Protein AF-0000000074540171 (afdb_homodimer)

Foldseek 3Di:
DDADFLVPDPCVLAPPLLSVLLVLLSCVLLVCFLQNLLVCWVVLPAPVVVLVSCLVSLVLLQQQAPPVQVVNDLSRFPDLLSVLVVLLSQLLRPVQSSLQSLQQLLQCLLVLLFPQPPVSNVVSVCSNRRAGEKEQQADDVQGVNSLQALWEWAADPVGKTFTWDKGFQMWPPVGHQWYFHKYFYAYNVSDDDPDRAQQGIWTFTDGDDPVFKAWDAQPDSTSTRGTIITGHRDIGHPSGTGDGGQSNVQSNVLSLLVSLLSLLSSLLSLLSSLLQVLLQQQQPDDDPNHRLLPDPLLLVLLLLLRLLSVLSVLLSQLLSLLLLVDDLQAPVNSLSSLLSQAVSLVSSLSSLVSSCVSNPPVQCDSSDSNVSSNVPSVVRCCPSDHNLRSLLLNVLQQPQQLPPADDDPDRANPSDDDHSSCSSVVPRPDDSNVHHHHHLVVLLVVDDDQLSVLLVQLVVLLSVCCVVPNDDPVQNVVSQLSSLNSVLVSLSSSLSSSSVSCVNVVPDPLSNLSSSQVSLVVNLVSLVVNLPDPPQDPSSVVSSVSSNDHRDDDPVSSVVSSVVSSVSHVVHDRND/DDFDFLVPDPCVLAPPLLSVLLVLLSCVLLVCFLQNLLVCWVVLPAPVVVLVSCLVSLVLLQQQAPPVQVVNDLSRFPALLSVLVVLLSQLLRPVQSSQQSLQQLLQCLLVLLFPQPPVSNVVSVCSNRRAGEKEFQADDVQGVNSLQALWEWAADPVGKTFTWDKGFQMWPPVGHQWYFHKYFYAYNVSDDDPDRAQQGIWTFTDGDDPVFKAWDAQPDSTSTRGTIITGHRDIGHPSGTGDGGQSNVQSNVLSLLVSLLSLLSSLLSLLSSLLQVLLQQQQPDDDPNHRLLPDPLLLVLLLLLRLLSVLSVLLSQLLSLLLLVDDLQAPVNSLSSLLSQAVSLVSSLSSLVSSCVSNPPVQCDSSDSNVSSNVPSVVRCCPSDHNLRSLLLNVLQQPQQLPPADDDPDRANPSDDDHSSCSSVVPRPDDSNVHHHHHLVVLLVVDDDQLSVLLVQLVVLLSVCCVVPNDDPVQNVVSQLSSLNSVLVSLSSSLSSSSVSCVNVVPDPLSNLSSSQVSLVVNLVSLVVNLPDPPQDPSSVVSSVSSNDHRDDDPVSSVVSSVVSSVSHVVHDRND

Solvent-accessible surface area (backbone atoms only — not comparable to full-atom values): 58447 Å² total; per-residue (Å²): 124,78,79,88,44,82,90,72,62,76,49,78,80,48,57,70,67,59,28,49,52,52,53,52,51,46,49,54,50,47,68,55,7,48,59,52,52,44,49,34,48,76,67,38,44,70,63,61,68,57,47,47,52,35,25,76,64,30,45,61,26,31,49,67,27,53,50,92,62,33,85,80,41,86,75,20,23,33,30,67,62,62,48,46,53,50,36,18,52,33,12,37,76,32,57,50,65,29,46,54,55,51,27,21,52,35,14,42,29,44,50,68,49,30,83,39,62,70,51,46,54,50,48,40,54,39,24,49,69,36,50,46,22,7,41,36,65,34,26,80,76,34,45,88,36,61,76,64,57,72,24,27,33,24,52,41,95,86,71,34,29,33,31,38,35,56,39,27,76,21,37,35,65,88,67,28,58,37,27,38,28,54,30,28,55,27,42,74,87,58,49,68,75,89,68,77,53,57,69,31,25,27,25,31,60,42,60,82,37,78,87,25,34,44,79,73,46,62,46,44,83,49,39,48,49,29,19,33,34,40,38,44,73,30,80,37,47,74,81,33,42,34,34,54,16,56,57,21,54,22,33,53,56,43,22,47,56,62,41,37,36,48,42,18,31,27,27,51,14,31,45,48,45,38,48,32,54,39,41,38,50,36,69,71,34,50,46,90,92,33,47,46,60,70,38,57,40,44,42,50,35,51,46,51,27,49,29,51,53,49,47,38,50,34,26,46,55,38,38,46,30,40,54,63,66,36,42,92,88,39,58,54,29,61,54,41,30,40,38,23,25,35,53,30,11,46,49,30,40,50,32,48,53,37,46,39,68,68,46,42,66,63,40,56,27,49,87,41,68,40,34,57,42,65,62,52,43,66,47,45,29,45,47,91,52,36,46,68,58,35,44,57,55,46,51,43,32,46,64,23,50,75,74,43,54,41,92,64,82,84,80,63,88,58,71,66,93,52,65,46,63,43,74,46,60,66,60,76,73,69,67,58,58,67,41,54,29,53,57,58,61,62,62,56,67,72,55,91,45,72,23,54,52,54,41,49,51,32,50,51,42,49,52,48,32,56,69,76,47,48,79,47,75,69,44,68,68,27,50,54,56,42,50,41,56,35,51,50,53,47,50,54,54,47,51,47,35,30,54,55,27,32,67,74,49,65,57,56,68,61,58,54,40,49,36,32,31,54,48,29,47,51,46,16,49,38,19,54,52,43,43,40,37,71,82,51,46,72,68,44,32,52,41,22,58,70,29,50,57,55,45,70,68,51,70,68,52,50,51,53,48,42,54,56,59,59,62,43,46,75,66,55,74,78,38,98,125,78,79,89,44,81,90,72,62,75,49,79,79,47,57,70,69,58,27,49,52,51,53,52,50,47,48,53,51,46,69,56,7,49,60,52,52,44,48,35,47,76,67,38,44,70,65,61,68,57,46,48,52,35,23,76,64,29,44,62,25,31,49,66,28,52,49,93,63,34,86,80,40,86,76,20,24,33,30,66,66,63,48,48,52,51,36,19,53,36,13,37,76,32,59,50,65,30,45,53,54,52,29,21,53,35,13,43,28,45,51,68,47,30,83,39,62,69,50,47,53,51,47,40,53,39,23,49,69,36,51,46,21,8,43,36,65,32,26,79,75,34,46,87,36,63,76,64,56,73,23,28,32,24,52,41,95,84,70,33,27,32,31,36,34,54,40,28,77,20,37,36,64,89,68,28,58,37,28,38,29,52,32,27,55,29,41,74,88,58,50,68,75,89,67,79,54,58,70,31,25,27,26,32,60,41,58,82,36,79,85,27,33,46,80,72,45,63,47,43,84,50,41,46,50,30,19,32,36,40,38,42,74,30,80,38,47,74,80,33,42,36,33,54,17,56,56,22,53,22,33,53,55,42,22,48,56,62,41,34,36,49,41,20,32,28,28,51,14,32,44,48,44,37,48,33,54,39,41,39,49,35,68,71,34,51,48,89,91,34,48,46,61,69,38,60,40,44,42,49,35,51,47,52,28,50,28,50,51,50,49,39,51,34,26,45,55,39,38,49,29,38,54,63,66,37,43,92,90,40,56,55,28,62,54,43,30,40,38,24,25,35,53,30,11,47,50,30,40,50,31,48,52,36,45,40,70,67,47,40,67,63,40,57,28,47,87,42,70,40,33,56,41,64,62,52,44,66,47,43,31,46,47,89,53,37,46,68,56,36,43,57,55,48,50,43,32,46,64,25,48,74,72,44,53,41,93,65,82,84,79,64,87,58,70,67,94,51,65,47,62,44,72,46,60,65,60,76,74,69,66,58,59,70,41,54,31,57,57,58,62,62,61,59,67,71,53,92,46,72,25,54,53,55,40,50,50,33,50,52,42,50,54,47,31,56,70,77,46,48,80,48,76,70,44,69,69,26,49,54,56,41,49,42,56,34,51,50,52,48,50,54,54,48,52,47,36,30,52,54,28,32,67,75,51,66,57,55,68,61,57,52,40,49,35,31,30,54,48,30,48,50,44,17,50,39,19,54,52,42,43,42,36,71,83,50,46,73,69,45,32,53,40,22,59,69,30,50,56,55,47,70,68,51,71,69,52,50,52,53,50,44,53,55,58,59,62,44,47,75,67,54,75,77,39,98

Nearest PDB structures (foldseek):
  2jif-assembly1_B  TM=9.139E-01  e=2.777E-15  Homo sapiens
  2d29-assembly1_A  TM=8.744E-01  e=2.440E-15  Thermus thermophilus HB8
  3mpi-assembly2_C  TM=8.646E-01  e=2.996E-14  Desulfococcus multivorans
  8phe-assembly1_B  TM=6.844E-01  e=4.769E-17  Homo sapiens
  8phf-assembly1_A  TM=6.414E-01  e=6.667E-16  Homo sapiens

Radius of gyration: 30.41 Å; Cα contacts (8 Å, |Δi|>4): 2100; chains: 2; bounding box: 62×99×70 Å

Organism: Archaeoglobus fulgidus (strain ATCC 49558 / DSM 4304 / JCM 9628 / NBRC 100126 / VC-16) (NCBI:txid224325)

Sequence (1152 aa):
MDLLNPKKYNGDHLDEKSREIMLKTIEFFENMGKAKLKEKASKREWYADFLEFIKENKIFYTLMTPPEYADGDPNVRWDTWRICDFSELLAFYSLDYWYTWQVTVLGLGPIWMSKNEKIKKEVAELLKNGAVFAFGLSEREHGADIYATETKLVPQPDGTYKAYGRKYYIGNSNVAAIISTFARIADPDGSLPDKPDKSRFAFFALRRDEKYYELIKNIVDAQMFVGDFLIHDYPVTEDDILEKGEEAWDAALNTVNVGKFNLGWASIGICTHAFYEAINHASKRRLYGMYVTDFPHIKRLFVDAYARLMAMKLFARRACDYMRVASREDRRYLLYSAMVKSKVTREGEEVINLLWDVIAAKGFEKDTYFEMAARHIRALPKLEGTVHVNMALILKFLPKYLFEPAEFPEVPKMDVPKHDEFLFNQGPSGGLSQVRFHDYQKVYDSFDFPNINVFKEQIATFKEMCMAAPPSPEQMRDFDFMVTWGEMFALLVYGHLILEAAKIYDVDKDLLEEIFDFMIRDFSKFAVELMAKPSATDKQIEYAKKMIKRPVPDKERFERVVKKVYSYADAYEMNPMDLLNPKKYNGDHLDEKSREIMLKTIEFFENMGKAKLKEKASKREWYADFLEFIKENKIFYTLMTPPEYADGDPNVRWDTWRICDFSELLAFYSLDYWYTWQVTVLGLGPIWMSKNEKIKKEVAELLKNGAVFAFGLSEREHGADIYATETKLVPQPDGTYKAYGRKYYIGNSNVAAIISTFARIADPDGSLPDKPDKSRFAFFALRRDEKYYELIKNIVDAQMFVGDFLIHDYPVTEDDILEKGEEAWDAALNTVNVGKFNLGWASIGICTHAFYEAINHASKRRLYGMYVTDFPHIKRLFVDAYARLMAMKLFARRACDYMRVASREDRRYLLYSAMVKSKVTREGEEVINLLWDVIAAKGFEKDTYFEMAARHIRALPKLEGTVHVNMALILKFLPKYLFEPAEFPEVPKMDVPKHDEFLFNQGPSGGLSQVRFHDYQKVYDSFDFPNINVFKEQIATFKEMCMAAPPSPEQMRDFDFMVTWGEMFALLVYGHLILEAAKIYDVDKDLLEEIFDFMIRDFSKFAVELMAKPSATDKQIEYAKKMIKRPVPDKERFERVVKKVYSYADAYEMNP

pLDDT: mean 96.65, std 3.52, range [70.0, 98.94]

InterPro domains:
  IPR009075 Acyl-CoA dehydrogenase/oxidase, C-terminal [PF00441] (249-396)
  IPR009100 Acyl-CoA dehydrogenase/oxidase, N-terminal and middle domain superfamily [SSF56645] (14-214)
  IPR036250 Acyl-CoA dehydrogenase-like, C-terminal [SSF47203] (248-403)
  IPR037069 Acyl-CoA dehydrogenase/oxidase, N-terminal domain superfamily [G3DSA:1.10.540.10] (14-132)
  IPR046373 Acyl-CoA oxidase/dehydrogenase, middle domain superfamily [G3DSA:2.40.110.10] (133-245)

Secondary structure (DSSP, 8-state):
-----GGG---TTS-HHHHHHHHHHHHHHHHH-HHHHHHHHHTT---HHHHHHHHHHTHHHHHHS-GGGSTT-TT-S--HHHHHHHHHHHHHH-HHHHHHHHHHHHHHHHHHHSS-HHHHHHHHHHHHTT--EEEE---TTTTT-GGG---EEEEPTTS-EEEEEEEEEEETTTT-SEEEEEEEEPPTTS---SS--GGGEEEEEE---TTTEEEEEE-BSSSS-EEEEEEEEEEE-GGGEEEETHHHHHHHHHHHHHHTHHHHHHHHHHHHHHHHHHHHHHHH-EETTEEGGGSHHHHHHHHHHHHHHHHHHHHHHHHHHHHHT--SS--THHHHHHHIIIIIHHHHHHHHHHHHHHHGGGGGBTTSHHHHHHHHTTTGGGSSS-HHHHHHHHHTTHHHHHH------------S----GGGG----S--GGG-----HHHHHHT---HHHHHHHHHHHHHHHHHHHSPPPHHHHH-HHHHHHHHHHHHHHHHHHHHHHHHHHHT--HHHHHHHHHHHHHHHHHHHHHHHHSTT--HHHHHHHHHH-------HHHHHHHHHHHHTTTTT-----/-----GGG---TTS-HHHHHHHHHHHHHHHHH-HHHHHHHHHTT---HHHHHHHHHHTHHHHHHS-GGGSTT-TT-S--HHHHHHHHHHHHHH-HHHHHHHHHHHHHHHHHHHSS-HHHHHHHHHHHHTT--EEEE---TTTTT-GGG---EEEE-TTS-EEEEEEEEEEETTTT-SEEEEEEEEPPTTS---SS--GGGEEEEEE---TTTEEEEEE-BSSSS-EEEEEEEEEEE-GGGEEEETHHHHHHHHHHHHHHTHHHHHHHHHHHHHHHHHHHHHHHH-EETTEEGGGSHHHHHHHHHHHHHHHHHHHHHHHHHHHHHT--SS--THHHHHHHIIIIIHHHHHHHHHHHHHHHGGGGGBTTSHHHHHHHHTTTGGGSSS-HHHHHHHHHTTHHHHHH------------S----GGGG----S--GGG-----HHHHHHT---HHHHHHHHHHHHHHHHHHHSPPPHHHHH-HHHHHHHHHHHHHHHHHHHHHHHHHHHT--HHHHHHHHHHHHHHHHHHHHHHHHSTT--HHHHHHHHHH-------HHHHHHHHHHHHTTTTT-----

Structure (mmCIF, N/CA/C/O backbone):
data_AF-0000000074540171-model_v1
#
loop_
_entity.id
_entity.type
_entity.pdbx_description
1 polymer 'Acyl-coA dehydrogenase (Acd-3)'
#
loop_
_atom_site.group_PDB
_atom_site.id
_atom_site.type_symbol
_atom_site.label_atom_id
_atom_site.label_alt_id
_atom_site.label_comp_id
_atom_site.label_asym_id
_atom_site.label_entity_id
_atom_site.label_seq_id
_atom_site.pdbx_PDB_ins_code
_atom_site.Cartn_x
_atom_site.Cartn_y
_atom_site.Cartn_z
_atom_site.occupancy
_atom_site.B_iso_or_equiv
_atom_site.auth_seq_id
_atom_site.auth_comp_id
_atom_site.auth_asym_id
_atom_site.auth_atom_id
_atom_site.pdbx_PDB_model_num
ATOM 1 N N . MET A 1 1 ? 10.43 -5.27 -27.562 1 88.62 1 MET A N 1
ATOM 2 C CA . MET A 1 1 ? 9.469 -5.383 -26.469 1 88.62 1 MET A CA 1
ATOM 3 C C . MET A 1 1 ? 9.094 -4.008 -25.938 1 88.62 1 MET A C 1
ATOM 5 O O . MET A 1 1 ? 9.969 -3.17 -25.703 1 88.62 1 MET A O 1
ATOM 9 N N . ASP A 1 2 ? 7.754 -3.752 -25.875 1 92.81 2 ASP A N 1
ATOM 10 C CA . ASP A 1 2 ? 7.242 -2.469 -25.406 1 92.81 2 ASP A CA 1
ATOM 11 C C . ASP A 1 2 ? 6.004 -2.662 -24.531 1 92.81 2 ASP A C 1
ATOM 13 O O . ASP A 1 2 ? 5.562 -3.791 -24.312 1 92.81 2 ASP A O 1
ATOM 17 N N . LEU A 1 3 ? 5.559 -1.58 -23.938 1 97.31 3 LEU A N 1
ATOM 18 C CA . LEU A 1 3 ? 4.352 -1.622 -23.125 1 97.31 3 LEU A CA 1
ATOM 19 C C . LEU A 1 3 ? 3.119 -1.876 -23.984 1 97.31 3 LEU A C 1
ATOM 21 O O . LEU A 1 3 ? 3.023 -1.364 -25.109 1 97.31 3 LEU A O 1
ATOM 25 N N . LEU A 1 4 ? 2.238 -2.672 -23.453 1 98.38 4 LEU A N 1
ATOM 26 C CA . LEU A 1 4 ? 0.972 -2.926 -24.125 1 98.38 4 LEU A CA 1
ATOM 27 C C . LEU A 1 4 ? 0.222 -1.624 -24.375 1 98.38 4 LEU A C 1
ATOM 29 O O . LEU A 1 4 ? 0.062 -0.804 -23.469 1 98.38 4 LEU A O 1
ATOM 33 N N . ASN A 1 5 ? -0.115 -1.377 -25.641 1 98.44 5 ASN A N 1
ATOM 34 C CA . ASN A 1 5 ? -0.955 -0.258 -26.047 1 98.44 5 ASN A CA 1
ATOM 35 C C . ASN A 1 5 ? -2.115 -0.721 -26.922 1 98.44 5 ASN A C 1
ATOM 37 O O . ASN A 1 5 ? -1.957 -0.885 -28.141 1 98.44 5 ASN A O 1
ATOM 41 N N . PRO A 1 6 ? -3.248 -0.864 -26.312 1 98.19 6 PRO A N 1
ATOM 42 C CA . PRO A 1 6 ? -4.402 -1.386 -27.047 1 98.19 6 PRO A CA 1
ATOM 43 C C . PRO A 1 6 ? -4.754 -0.54 -28.266 1 98.19 6 PRO A C 1
ATOM 45 O O . PRO A 1 6 ? -5.281 -1.061 -29.266 1 98.19 6 PRO A O 1
ATOM 48 N N . LYS A 1 7 ? -4.43 0.733 -28.281 1 97.69 7 LYS A N 1
ATOM 49 C CA . LYS A 1 7 ? -4.746 1.615 -29.406 1 97.69 7 LYS A CA 1
ATOM 50 C C . LYS A 1 7 ? -3.816 1.362 -30.594 1 97.69 7 LYS A C 1
ATOM 52 O O . LYS A 1 7 ? -4.117 1.757 -31.719 1 97.69 7 LYS A O 1
ATOM 57 N N . LYS A 1 8 ? -2.732 0.759 -30.344 1 96.94 8 LYS A N 1
ATOM 58 C CA . LYS A 1 8 ? -1.751 0.477 -31.391 1 96.94 8 LYS A CA 1
ATOM 59 C C . LYS A 1 8 ? -1.472 -1.021 -31.484 1 96.94 8 LYS A C 1
ATOM 61 O O . LYS A 1 8 ? -0.433 -1.429 -32 1 96.94 8 LYS A O 1
ATOM 66 N N . TYR A 1 9 ? -2.381 -1.762 -30.969 1 96.88 9 TYR A N 1
ATOM 67 C CA . TYR A 1 9 ? -2.135 -3.197 -30.906 1 96.88 9 TYR A CA 1
ATOM 68 C C . TYR A 1 9 ? -2.191 -3.83 -32.281 1 96.88 9 TYR A C 1
ATOM 70 O O . TYR A 1 9 ? -3.186 -3.682 -33 1 96.88 9 TYR A O 1
ATOM 78 N N . ASN A 1 10 ? -1.16 -4.5 -32.719 1 93.56 10 ASN A N 1
ATOM 79 C CA . ASN A 1 10 ? -1.172 -5.191 -34.031 1 93.56 10 ASN A CA 1
ATOM 80 C C . ASN A 1 10 ? -1.17 -6.707 -33.844 1 93.56 10 ASN A C 1
ATOM 82 O O . ASN A 1 10 ? -1.623 -7.441 -34.719 1 93.56 10 ASN A O 1
ATOM 86 N N . GLY A 1 11 ? -0.627 -7.195 -32.688 1 93.25 11 GLY A N 1
ATOM 87 C CA . GLY A 1 11 ? -0.662 -8.609 -32.344 1 93.25 11 GLY A CA 1
ATOM 88 C C . GLY A 1 11 ? 0.119 -9.469 -33.344 1 93.25 11 GLY A C 1
ATOM 89 O O . GLY A 1 11 ? -0.174 -10.656 -33.5 1 93.25 11 GLY A O 1
ATOM 90 N N . ASP A 1 12 ? 1.163 -8.953 -34 1 92.81 12 ASP A N 1
ATOM 91 C CA . ASP A 1 12 ? 1.888 -9.617 -35.062 1 92.81 12 ASP A CA 1
ATOM 92 C C . ASP A 1 12 ? 2.707 -10.797 -34.531 1 92.81 12 ASP A C 1
ATOM 94 O O . ASP A 1 12 ? 3.055 -11.711 -35.281 1 92.81 12 ASP A O 1
ATOM 98 N N . HIS A 1 13 ? 2.996 -10.797 -33.281 1 93.31 13 HIS A N 1
ATOM 99 C CA . HIS A 1 13 ? 3.803 -11.859 -32.688 1 93.31 13 HIS A CA 1
ATOM 100 C C . HIS A 1 13 ? 2.953 -13.086 -32.375 1 93.31 13 HIS A C 1
ATOM 102 O O . HIS A 1 13 ? 3.482 -14.125 -31.969 1 93.31 13 HIS A O 1
ATOM 108 N N . LEU A 1 14 ? 1.632 -12.992 -32.562 1 96.88 14 LEU A N 1
ATOM 109 C CA . LEU A 1 14 ? 0.703 -14.078 -32.281 1 96.88 14 LEU A CA 1
ATOM 110 C C . LEU A 1 14 ? 0.176 -14.688 -33.594 1 96.88 14 LEU A C 1
ATOM 112 O O . LEU A 1 14 ? 0.223 -14.055 -34.625 1 96.88 14 LEU A O 1
ATOM 116 N N . ASP A 1 15 ? -0.297 -15.961 -33.531 1 96.56 15 ASP A N 1
ATOM 117 C CA . ASP A 1 15 ? -1.021 -16.547 -34.656 1 96.56 15 ASP A CA 1
ATOM 118 C C . ASP A 1 15 ? -2.34 -15.812 -34.906 1 96.56 15 ASP A C 1
ATOM 120 O O . ASP A 1 15 ? -2.793 -15.039 -34.062 1 96.56 15 ASP A O 1
ATOM 124 N N . GLU A 1 16 ? -2.936 -16.031 -36.031 1 96.88 16 GLU A N 1
ATOM 125 C CA . GLU A 1 16 ? -4.082 -15.266 -36.469 1 96.88 16 GLU A CA 1
ATOM 126 C C . GLU A 1 16 ? -5.242 -15.344 -35.5 1 96.88 16 GLU A C 1
ATOM 128 O O . GLU A 1 16 ? -5.855 -14.328 -35.156 1 96.88 16 GLU A O 1
ATOM 133 N N . LYS A 1 17 ? -5.57 -16.516 -35.031 1 97.62 17 LYS A N 1
ATOM 134 C CA . LYS A 1 17 ? -6.703 -16.688 -34.125 1 97.62 17 LYS A CA 1
ATOM 135 C C . LYS A 1 17 ? -6.453 -15.977 -32.781 1 97.62 17 LYS A C 1
ATOM 137 O O . LYS A 1 17 ? -7.359 -15.359 -32.219 1 97.62 17 LYS A O 1
ATOM 142 N N . SER A 1 18 ? -5.254 -16.141 -32.281 1 98.06 18 SER A N 1
ATOM 143 C CA . SER A 1 18 ? -4.891 -15.445 -31.031 1 98.06 18 SER A CA 1
ATOM 144 C C . SER A 1 18 ? -4.984 -13.93 -31.203 1 98.06 18 SER A C 1
ATOM 146 O O . SER A 1 18 ? -5.492 -13.234 -30.312 1 98.06 18 SER A O 1
ATOM 148 N N . ARG A 1 19 ? -4.465 -13.445 -32.312 1 97.94 19 ARG A N 1
ATOM 149 C CA . ARG A 1 19 ? -4.555 -12.023 -32.625 1 97.94 19 ARG A CA 1
ATOM 150 C C . ARG A 1 19 ? -6.008 -11.555 -32.625 1 97.94 19 ARG A C 1
ATOM 152 O O . ARG A 1 19 ? -6.34 -10.5 -32.094 1 97.94 19 ARG A O 1
ATOM 159 N N . GLU A 1 20 ? -6.832 -12.289 -33.281 1 98.31 20 GLU A N 1
ATOM 160 C CA . GLU A 1 20 ? -8.258 -11.977 -33.375 1 98.31 20 GLU A CA 1
ATOM 161 C C . GLU A 1 20 ? -8.875 -11.898 -31.969 1 98.31 20 GLU A C 1
ATOM 163 O O . GLU A 1 20 ? -9.641 -10.969 -31.688 1 98.31 20 GLU A O 1
ATOM 168 N N . ILE A 1 21 ? -8.57 -12.836 -31.125 1 98.62 21 ILE A N 1
ATOM 169 C CA . ILE A 1 21 ? -9.086 -12.883 -29.75 1 98.62 21 ILE A CA 1
ATOM 170 C C . ILE A 1 21 ? -8.672 -11.617 -29 1 98.62 21 ILE A C 1
ATOM 172 O O . ILE A 1 21 ? -9.5 -10.992 -28.344 1 98.62 21 ILE A O 1
ATOM 176 N N . MET A 1 22 ? -7.383 -11.258 -29.125 1 98.75 22 MET A N 1
ATOM 177 C CA . MET A 1 22 ? -6.895 -10.055 -28.453 1 98.75 22 MET A CA 1
ATOM 178 C C . MET A 1 22 ? -7.633 -8.82 -28.953 1 98.75 22 MET A C 1
ATOM 180 O O . MET A 1 22 ? -8.07 -7.988 -28.156 1 98.75 22 MET A O 1
ATOM 184 N N . LEU A 1 23 ? -7.762 -8.688 -30.281 1 98.62 23 LEU A N 1
ATOM 185 C CA . LEU A 1 23 ? -8.398 -7.52 -30.875 1 98.62 23 LEU A CA 1
ATOM 186 C C . LEU A 1 23 ? -9.867 -7.434 -30.484 1 98.62 23 LEU A C 1
ATOM 188 O O . LEU A 1 23 ? -10.367 -6.348 -30.172 1 98.62 23 LEU A O 1
ATOM 192 N N . LYS A 1 24 ? -10.578 -8.555 -30.484 1 98.62 24 LYS A N 1
ATOM 193 C CA . LYS A 1 24 ? -11.977 -8.578 -30.047 1 98.62 24 LYS A CA 1
ATOM 194 C C . LYS A 1 24 ? -12.109 -8.188 -28.578 1 98.62 24 LYS A C 1
ATOM 196 O O . LYS A 1 24 ? -13.062 -7.5 -28.203 1 98.62 24 LYS A O 1
ATOM 201 N N . THR A 1 25 ? -11.188 -8.633 -27.766 1 98.81 25 THR A N 1
ATOM 202 C CA . THR A 1 25 ? -11.195 -8.305 -26.344 1 98.81 25 THR A CA 1
ATOM 203 C C . THR A 1 25 ? -10.938 -6.816 -26.141 1 98.81 25 THR A C 1
ATOM 205 O O . THR A 1 25 ? -11.602 -6.172 -25.328 1 98.81 25 THR A O 1
ATOM 208 N N . ILE A 1 26 ? -9.953 -6.281 -26.859 1 98.88 26 ILE A N 1
ATOM 209 C CA . ILE A 1 26 ? -9.688 -4.848 -26.828 1 98.88 26 ILE A CA 1
ATOM 210 C C . ILE A 1 26 ? -10.953 -4.078 -27.203 1 98.88 26 ILE A C 1
ATOM 212 O O . ILE A 1 26 ? -11.352 -3.141 -26.516 1 98.88 26 ILE A O 1
ATOM 216 N N . GLU A 1 27 ? -11.586 -4.484 -28.297 1 98.69 27 GLU A N 1
ATOM 217 C CA . GLU A 1 27 ? -12.805 -3.826 -28.766 1 98.69 27 GLU A CA 1
ATOM 218 C C . GLU A 1 27 ? -13.906 -3.875 -27.719 1 98.69 27 GLU A C 1
ATOM 220 O O . GLU A 1 27 ? -14.609 -2.885 -27.5 1 98.69 27 GLU A O 1
ATOM 225 N N . PHE A 1 28 ? -14.07 -5.004 -27.078 1 98.69 28 PHE A N 1
ATOM 226 C CA . PHE A 1 28 ? -15.078 -5.172 -26.031 1 98.69 28 PHE A CA 1
ATOM 227 C C . PHE A 1 28 ? -14.906 -4.133 -24.938 1 98.69 28 PHE A C 1
ATOM 229 O O . PHE A 1 28 ? -15.859 -3.428 -24.578 1 98.69 28 PHE A O 1
ATOM 236 N N . PHE A 1 29 ? -13.695 -3.959 -24.453 1 98.81 29 PHE A N 1
ATOM 237 C CA . PHE A 1 29 ? -13.453 -3.068 -23.328 1 98.81 29 PHE A CA 1
ATOM 238 C C . PHE A 1 29 ? -13.438 -1.613 -23.781 1 98.81 29 PHE A C 1
ATOM 240 O O . PHE A 1 29 ? -13.938 -0.734 -23.078 1 98.81 29 PHE A O 1
ATOM 247 N N . GLU A 1 30 ? -12.797 -1.354 -24.922 1 98.81 30 GLU A N 1
ATOM 248 C CA . GLU A 1 30 ? -12.766 0.018 -25.422 1 98.81 30 GLU A CA 1
ATOM 249 C C . GLU A 1 30 ? -14.172 0.515 -25.75 1 98.81 30 GLU A C 1
ATOM 251 O O . GLU A 1 30 ? -14.469 1.701 -25.594 1 98.81 30 GLU A O 1
ATOM 256 N N . ASN A 1 31 ? -15.055 -0.403 -26.219 1 98.56 31 ASN A N 1
ATOM 257 C CA . ASN A 1 31 ? -16.453 -0.035 -26.453 1 98.56 31 ASN A CA 1
ATOM 258 C C . ASN A 1 31 ? -17.203 0.194 -25.156 1 98.56 31 ASN A C 1
ATOM 260 O O . ASN A 1 31 ? -18.062 1.066 -25.078 1 98.56 31 ASN A O 1
ATOM 264 N N . MET A 1 32 ? -16.922 -0.62 -24.172 1 98.19 32 MET A N 1
ATOM 265 C CA . MET A 1 32 ? -17.516 -0.402 -22.844 1 98.19 32 MET A CA 1
ATOM 266 C C . MET A 1 32 ? -17.141 0.977 -22.312 1 98.19 32 MET A C 1
ATOM 268 O O . MET A 1 32 ? -18 1.704 -21.812 1 98.19 32 MET A O 1
ATOM 272 N N . GLY A 1 33 ? -15.906 1.308 -22.438 1 98.56 33 GLY A N 1
ATOM 273 C CA . GLY A 1 33 ? -15.414 2.594 -21.969 1 98.56 33 GLY A CA 1
ATOM 274 C C . GLY A 1 33 ? -15.047 2.592 -20.5 1 98.56 33 GLY A C 1
ATOM 275 O O . GLY A 1 33 ? -15.547 1.77 -19.734 1 98.56 33 GLY A O 1
ATOM 276 N N . LYS A 1 34 ? -14.25 3.545 -20.141 1 98.5 34 LYS A N 1
ATOM 277 C CA . LYS A 1 34 ? -13.719 3.631 -18.797 1 98.5 34 LYS A CA 1
ATOM 278 C C . LYS A 1 34 ? -14.82 3.959 -17.781 1 98.5 34 LYS A C 1
ATOM 280 O O . LYS A 1 34 ? -14.859 3.396 -16.688 1 98.5 34 LYS A O 1
ATOM 285 N N . ALA A 1 35 ? -15.703 4.902 -18.094 1 98.19 35 ALA A N 1
ATOM 286 C CA . ALA A 1 35 ? -16.766 5.332 -17.188 1 98.19 35 ALA A CA 1
ATOM 287 C C . ALA A 1 35 ? -17.641 4.156 -16.781 1 98.19 35 ALA A C 1
ATOM 289 O O . ALA A 1 35 ? -17.922 3.957 -15.594 1 98.19 35 ALA A O 1
ATOM 290 N N . LYS A 1 36 ? -18.078 3.377 -17.781 1 98.25 36 LYS A N 1
ATOM 291 C CA . LYS A 1 36 ? -18.922 2.225 -17.5 1 98.25 36 LYS A CA 1
ATOM 292 C C . LYS A 1 36 ? -18.172 1.144 -16.75 1 98.25 36 LYS A C 1
ATOM 294 O O . LYS A 1 36 ? -18.719 0.494 -15.859 1 98.25 36 LYS A O 1
ATOM 299 N N . LEU A 1 37 ? -16.938 0.921 -17.156 1 98.31 37 LEU A N 1
ATOM 300 C CA . LEU A 1 37 ? -16.094 -0.04 -16.469 1 98.31 37 LEU A CA 1
ATOM 301 C C . LEU A 1 37 ? -16 0.297 -14.977 1 98.31 37 LEU A C 1
ATOM 303 O O . LEU A 1 37 ? -16.172 -0.579 -14.125 1 98.31 37 LEU A O 1
ATOM 307 N N . LYS A 1 38 ? -15.758 1.572 -14.664 1 97.75 38 LYS A N 1
ATOM 308 C CA . LYS A 1 38 ? -15.625 2.031 -13.281 1 97.75 38 LYS A CA 1
ATOM 309 C C . LYS A 1 38 ? -16.969 1.957 -12.555 1 97.75 38 LYS A C 1
ATOM 311 O O . LYS A 1 38 ? -17.016 1.629 -11.367 1 97.75 38 LYS A O 1
ATOM 316 N N . GLU A 1 39 ? -17.984 2.271 -13.234 1 97.25 39 GLU A N 1
ATOM 317 C CA . GLU A 1 39 ? -19.312 2.189 -12.648 1 97.25 39 GLU A CA 1
ATOM 318 C C . GLU A 1 39 ? -19.656 0.761 -12.227 1 97.25 39 GLU A C 1
ATOM 320 O O . GLU A 1 39 ? -20.125 0.531 -11.109 1 97.25 39 GLU A O 1
ATOM 325 N N . LYS A 1 40 ? -19.391 -0.187 -13.125 1 97.5 40 LYS A N 1
ATOM 326 C CA . LYS A 1 40 ? -19.641 -1.593 -12.82 1 97.5 40 LYS A CA 1
ATOM 327 C C . LYS A 1 40 ? -18.828 -2.059 -11.625 1 97.5 40 LYS A C 1
ATOM 329 O O . LYS A 1 40 ? -19.328 -2.775 -10.758 1 97.5 40 LYS A O 1
ATOM 334 N N . ALA A 1 41 ? -17.609 -1.64 -11.602 1 96.31 41 ALA A N 1
ATOM 335 C CA . ALA A 1 41 ? -16.734 -2.006 -10.484 1 96.31 41 ALA A CA 1
ATOM 336 C C . ALA A 1 41 ? -17.25 -1.423 -9.172 1 96.31 41 ALA A C 1
ATOM 338 O O . ALA A 1 41 ? -17.297 -2.117 -8.148 1 96.31 41 ALA A O 1
ATOM 339 N N . SER A 1 42 ? -17.609 -0.12 -9.172 1 95.19 42 SER A N 1
ATOM 340 C CA . SER A 1 42 ? -18.062 0.576 -7.977 1 95.19 42 SER A CA 1
ATOM 341 C C . SER A 1 42 ? -19.344 -0.039 -7.438 1 95.19 42 SER A C 1
ATOM 343 O O . SER A 1 42 ? -19.547 -0.113 -6.223 1 95.19 42 SER A O 1
ATOM 345 N N . LYS A 1 43 ? -20.188 -0.553 -8.312 1 95.94 43 LYS A N 1
ATOM 346 C CA . LYS A 1 43 ? -21.469 -1.139 -7.93 1 95.94 43 LYS A CA 1
ATOM 347 C C . LYS A 1 43 ? -21.344 -2.637 -7.676 1 95.94 43 LYS A C 1
ATOM 349 O O . LYS A 1 43 ? -22.312 -3.297 -7.297 1 95.94 43 LYS A O 1
ATOM 354 N N . ARG A 1 44 ? -20.156 -3.174 -7.848 1 96.56 44 ARG A N 1
ATOM 355 C CA . ARG A 1 44 ? -19.922 -4.609 -7.754 1 96.56 44 ARG A CA 1
ATOM 356 C C . ARG A 1 44 ? -20.891 -5.383 -8.648 1 96.56 44 ARG A C 1
ATOM 358 O O . ARG A 1 44 ? -21.438 -6.41 -8.242 1 96.56 44 ARG A O 1
ATOM 365 N N . GLU A 1 45 ? -21.078 -4.859 -9.859 1 97 45 GLU A N 1
ATOM 366 C CA . GLU A 1 45 ? -21.969 -5.523 -10.797 1 97 45 GLU A CA 1
ATOM 367 C C . GLU A 1 45 ? -21.297 -6.746 -11.422 1 97 45 GLU A C 1
ATOM 369 O O . GLU A 1 45 ? -20.203 -6.648 -11.977 1 97 45 GLU A O 1
ATOM 374 N N . TRP A 1 46 ? -21.984 -7.883 -11.312 1 96 46 TRP A N 1
ATOM 375 C CA . TRP A 1 46 ? -21.484 -9.102 -11.93 1 96 46 TRP A CA 1
ATOM 376 C C . TRP A 1 46 ? -21.312 -8.914 -13.438 1 96 46 TRP A C 1
ATOM 378 O O . TRP A 1 46 ? -22.125 -8.266 -14.086 1 96 46 TRP A O 1
ATOM 388 N N . TYR A 1 47 ? -20.312 -9.375 -14.016 1 95.5 47 TYR A N 1
ATOM 389 C CA . TYR A 1 47 ? -19.953 -9.125 -15.406 1 95.5 47 TYR A CA 1
ATOM 390 C C . TYR A 1 47 ? -20.453 -10.258 -16.297 1 95.5 47 TYR A C 1
ATOM 392 O O . TYR A 1 47 ? -19.672 -10.867 -17.031 1 95.5 47 TYR A O 1
ATOM 400 N N . ALA A 1 48 ? -21.766 -10.414 -16.422 1 96.69 48 ALA A N 1
ATOM 401 C CA . ALA A 1 48 ? -22.453 -11.414 -17.25 1 96.69 48 ALA A CA 1
ATOM 402 C C . ALA A 1 48 ? -22.219 -11.141 -18.734 1 96.69 48 ALA A C 1
ATOM 404 O O . ALA A 1 48 ? -22.125 -12.07 -19.547 1 96.69 48 ALA A O 1
ATOM 405 N N . ASP A 1 49 ? -22.203 -9.859 -19.094 1 97.38 49 ASP A N 1
ATOM 406 C CA . ASP A 1 49 ? -21.984 -9.477 -20.484 1 97.38 49 ASP A CA 1
ATOM 407 C C . ASP A 1 49 ? -20.625 -9.938 -20.969 1 97.38 49 ASP A C 1
ATOM 409 O O . ASP A 1 49 ? -20.469 -10.336 -22.125 1 97.38 49 ASP A O 1
ATOM 413 N N . PHE A 1 50 ? -19.609 -9.906 -20.188 1 98.25 50 PHE A N 1
ATOM 414 C CA . PHE A 1 50 ? -18.281 -10.383 -20.531 1 98.25 50 PHE A CA 1
ATOM 415 C C . PHE A 1 50 ? -18.297 -11.891 -20.766 1 98.25 50 PHE A C 1
ATOM 417 O O . PHE A 1 50 ? -17.703 -12.383 -21.734 1 98.25 50 PHE A O 1
ATOM 424 N N . LEU A 1 51 ? -18.969 -12.648 -19.875 1 98.19 51 LEU A N 1
ATOM 425 C CA . LEU A 1 51 ? -19.031 -14.094 -20.031 1 98.19 51 LEU A CA 1
ATOM 426 C C . LEU A 1 51 ? -19.797 -14.477 -21.281 1 98.19 51 LEU A C 1
ATOM 428 O O . LEU A 1 51 ? -19.484 -15.484 -21.938 1 98.19 51 LEU A O 1
ATOM 432 N N . GLU A 1 52 ? -20.812 -13.672 -21.625 1 98.38 52 GLU A N 1
ATOM 433 C CA . GLU A 1 52 ? -21.5 -13.883 -22.891 1 98.38 52 GLU A CA 1
ATOM 434 C C . GLU A 1 52 ? -20.562 -13.625 -24.062 1 98.38 52 GLU A C 1
ATOM 436 O O . GLU A 1 52 ? -20.547 -14.391 -25.031 1 98.38 52 GLU A O 1
ATOM 441 N N . PHE A 1 53 ? -19.812 -12.555 -24.031 1 98.5 53 PHE A N 1
ATOM 442 C CA . PHE A 1 53 ? -18.812 -12.234 -25.031 1 98.5 53 PHE A CA 1
ATOM 443 C C . PHE A 1 53 ? -17.812 -13.375 -25.188 1 98.5 53 PHE A C 1
ATOM 445 O O . PHE A 1 53 ? -17.469 -13.766 -26.297 1 98.5 53 PHE A O 1
ATOM 452 N N . ILE A 1 54 ? -17.344 -13.977 -24.047 1 98.56 54 ILE A N 1
ATOM 453 C CA . ILE A 1 54 ? -16.406 -15.094 -24.031 1 98.56 54 ILE A CA 1
ATOM 454 C C . ILE A 1 54 ? -17.047 -16.312 -24.703 1 98.56 54 ILE A C 1
ATOM 456 O O . ILE A 1 54 ? -16.406 -16.984 -25.516 1 98.56 54 ILE A O 1
ATOM 460 N N . LYS A 1 55 ? -18.281 -16.578 -24.391 1 98.38 55 LYS A N 1
ATOM 461 C CA . LYS A 1 55 ? -19.031 -17.688 -24.969 1 98.38 55 LYS A CA 1
ATOM 462 C C . LYS A 1 55 ? -19.203 -17.516 -26.484 1 98.38 55 LYS A C 1
ATOM 464 O O . LYS A 1 55 ? -18.859 -18.406 -27.266 1 98.38 55 LYS A O 1
ATOM 469 N N . GLU A 1 56 ? -19.625 -16.328 -26.844 1 98.5 56 GLU A N 1
ATOM 470 C CA . GLU A 1 56 ? -19.922 -16.047 -28.25 1 98.5 56 GLU A CA 1
ATOM 471 C C . GLU A 1 56 ? -18.688 -16.188 -29.125 1 98.5 56 GLU A C 1
ATOM 473 O O . GLU A 1 56 ? -18.766 -16.625 -30.266 1 98.5 56 GLU A O 1
ATOM 478 N N . ASN A 1 57 ? -17.594 -15.883 -28.5 1 98.56 57 ASN A N 1
ATOM 479 C CA . ASN A 1 57 ? -16.359 -15.906 -29.297 1 98.56 57 ASN A CA 1
ATOM 480 C C . ASN A 1 57 ? -15.5 -17.125 -28.953 1 98.56 57 ASN A C 1
ATOM 482 O O . ASN A 1 57 ? -14.391 -17.266 -29.484 1 98.56 57 ASN A O 1
ATOM 486 N N . LYS A 1 58 ? -15.945 -18 -28.047 1 98.25 58 LYS A N 1
ATOM 487 C CA . LYS A 1 58 ? -15.312 -19.25 -27.641 1 98.25 58 LYS A CA 1
ATOM 488 C C . LYS A 1 58 ? -13.867 -19.016 -27.203 1 98.25 58 LYS A C 1
ATOM 490 O O . LYS A 1 58 ? -12.961 -19.75 -27.609 1 98.25 58 LYS A O 1
ATOM 495 N N . ILE A 1 59 ? -13.703 -17.953 -26.484 1 98.81 59 ILE A N 1
ATOM 496 C CA . ILE A 1 59 ? -12.344 -17.516 -26.172 1 98.81 59 ILE A CA 1
ATOM 497 C C . ILE A 1 59 ? -11.719 -18.469 -25.156 1 98.81 59 ILE A C 1
ATOM 499 O O . ILE A 1 59 ? -10.617 -18.984 -25.375 1 98.81 59 ILE A O 1
ATOM 503 N N . PHE A 1 60 ? -12.414 -18.781 -24.062 1 98.69 60 PHE A N 1
ATOM 504 C CA . PHE A 1 60 ? -11.844 -19.688 -23.062 1 98.69 60 PHE A CA 1
ATOM 505 C C . PHE A 1 60 ? -11.648 -21.078 -23.641 1 98.69 60 PHE A C 1
ATOM 507 O O . PHE A 1 60 ? -10.625 -21.719 -23.375 1 98.69 60 PHE A O 1
ATOM 514 N N . TYR A 1 61 ? -12.602 -21.531 -24.453 1 98.56 61 TYR A N 1
ATOM 515 C CA . TYR A 1 61 ? -12.477 -22.812 -25.125 1 98.56 61 TYR A CA 1
ATOM 516 C C . TYR A 1 61 ? -11.219 -22.859 -25.969 1 98.56 61 TYR A C 1
ATOM 518 O O . TYR A 1 61 ? -10.43 -23.812 -25.875 1 98.56 61 TYR A O 1
ATOM 526 N N . THR A 1 62 ? -10.984 -21.828 -26.703 1 98.75 62 THR A N 1
ATOM 527 C CA . THR A 1 62 ? -9.867 -21.766 -27.641 1 98.75 62 THR A CA 1
ATOM 528 C C . THR A 1 62 ? -8.531 -21.75 -26.906 1 98.75 62 THR A C 1
ATOM 530 O O . THR A 1 62 ? -7.57 -22.391 -27.344 1 98.75 62 THR A O 1
ATOM 533 N N . LEU A 1 63 ? -8.469 -21.094 -25.781 1 98.69 63 LEU A N 1
ATOM 534 C CA . LEU A 1 63 ? -7.199 -20.844 -25.109 1 98.69 63 LEU A CA 1
ATOM 535 C C . LEU A 1 63 ? -6.906 -21.922 -24.078 1 98.69 63 LEU A C 1
ATOM 537 O O . LEU A 1 63 ? -5.75 -22.141 -23.703 1 98.69 63 LEU A O 1
ATOM 541 N N . MET A 1 64 ? -7.988 -22.688 -23.578 1 98.31 64 MET A N 1
ATOM 542 C CA . MET A 1 64 ? -7.762 -23.469 -22.375 1 98.31 64 MET A CA 1
ATOM 543 C C . MET A 1 64 ? -8.094 -24.938 -22.609 1 98.31 64 MET A C 1
ATOM 545 O O . MET A 1 64 ? -8.109 -25.734 -21.672 1 98.31 64 MET A O 1
ATOM 549 N N . THR A 1 65 ? -8.359 -25.375 -23.844 1 98.62 65 THR A N 1
ATOM 550 C CA . THR A 1 65 ? -8.727 -26.75 -24.141 1 98.62 65 THR A CA 1
ATOM 551 C C . THR A 1 65 ? -7.578 -27.484 -24.812 1 98.62 65 THR A C 1
ATOM 553 O O . THR A 1 65 ? -7.027 -27.016 -25.812 1 98.62 65 THR A O 1
ATOM 556 N N . PRO A 1 66 ? -7.168 -28.656 -24.312 1 98.06 66 PRO A N 1
ATOM 557 C CA . PRO A 1 66 ? -6.188 -29.469 -25.031 1 98.06 66 PRO A CA 1
ATOM 558 C C . PRO A 1 66 ? -6.668 -29.875 -26.422 1 98.06 66 PRO A C 1
ATOM 560 O O . PRO A 1 66 ? -7.859 -30.125 -26.625 1 98.06 66 PRO A O 1
ATOM 563 N N . PRO A 1 67 ? -5.734 -30.062 -27.312 1 97.75 67 PRO A N 1
ATOM 564 C CA . PRO A 1 67 ? -6.109 -30.344 -28.703 1 97.75 67 PRO A CA 1
ATOM 565 C C . PRO A 1 67 ? -6.863 -31.656 -28.844 1 97.75 67 PRO A C 1
ATOM 567 O O . PRO A 1 67 ? -7.688 -31.797 -29.75 1 97.75 67 PRO A O 1
ATOM 570 N N . GLU A 1 68 ? -6.617 -32.562 -27.969 1 96.94 68 GLU A N 1
ATOM 571 C CA . GLU A 1 68 ? -7.273 -33.844 -28 1 96.94 68 GLU A CA 1
ATOM 572 C C . GLU A 1 68 ? -8.789 -33.719 -27.906 1 96.94 68 GLU A C 1
ATOM 574 O O . GLU A 1 68 ? -9.531 -34.594 -28.359 1 96.94 68 GLU A O 1
ATOM 579 N N . TYR A 1 69 ? -9.234 -32.594 -27.422 1 97.81 69 TYR A N 1
ATOM 580 C CA . TYR A 1 69 ? -10.664 -32.406 -27.203 1 97.81 69 TYR A CA 1
ATOM 581 C C . TYR A 1 69 ? -11.188 -31.234 -28.031 1 97.81 69 TYR A C 1
ATOM 583 O O . TYR A 1 69 ? -12.219 -30.641 -27.688 1 97.81 69 TYR A O 1
ATOM 591 N N . ALA A 1 70 ? -10.531 -30.891 -29.078 1 96.56 70 ALA A N 1
ATOM 592 C CA . ALA A 1 70 ? -10.82 -29.688 -29.844 1 96.56 70 ALA A CA 1
ATOM 593 C C . ALA A 1 70 ? -11.555 -30.016 -31.141 1 96.56 70 ALA A C 1
ATOM 595 O O . ALA A 1 70 ? -11.719 -29.156 -32 1 96.56 70 ALA A O 1
ATOM 596 N N . ASP A 1 71 ? -11.977 -31.219 -31.344 1 93.5 71 ASP A N 1
ATOM 597 C CA . ASP A 1 71 ? -12.703 -31.656 -32.531 1 93.5 71 ASP A CA 1
ATOM 598 C C . ASP A 1 71 ? -11.961 -31.281 -33.812 1 93.5 71 ASP A C 1
ATOM 600 O O . ASP A 1 71 ? -12.547 -30.719 -34.719 1 93.5 71 ASP A O 1
ATOM 604 N N . GLY A 1 72 ? -10.695 -31.328 -33.812 1 94.94 72 GLY A N 1
ATOM 605 C CA . GLY A 1 72 ? -9.867 -31.156 -34.969 1 94.94 72 GLY A CA 1
ATOM 606 C C . GLY A 1 72 ? -9.516 -29.703 -35.25 1 94.94 72 GLY A C 1
ATOM 607 O O . GLY A 1 72 ? -8.781 -29.391 -36.188 1 94.94 72 GLY A O 1
ATOM 608 N N . ASP A 1 73 ? -9.93 -28.766 -34.469 1 96.69 73 ASP A N 1
ATOM 609 C CA . ASP A 1 73 ? -9.586 -27.359 -34.625 1 96.69 73 ASP A CA 1
ATOM 610 C C . ASP A 1 73 ? -8.148 -27.094 -34.188 1 96.69 73 ASP A C 1
ATOM 612 O O . ASP A 1 73 ? -7.836 -27.156 -33 1 96.69 73 ASP A O 1
ATOM 616 N N . PRO A 1 74 ? -7.312 -26.703 -35.062 1 95.81 74 PRO A N 1
ATOM 617 C CA . PRO A 1 74 ? -5.891 -26.547 -34.75 1 95.81 74 PRO A CA 1
ATOM 618 C C . PRO A 1 74 ? -5.617 -25.312 -33.906 1 95.81 74 PRO A C 1
ATOM 620 O O . PRO A 1 74 ? -4.512 -25.141 -33.375 1 95.81 74 PRO A O 1
ATOM 623 N N . ASN A 1 75 ? -6.605 -24.453 -33.812 1 97.69 75 ASN A N 1
ATOM 624 C CA . ASN A 1 75 ? -6.422 -23.234 -33.031 1 97.69 75 ASN A CA 1
ATOM 625 C C . ASN A 1 75 ? -6.672 -23.453 -31.547 1 97.69 75 ASN A C 1
ATOM 627 O O . ASN A 1 75 ? -6.32 -22.609 -30.719 1 97.69 75 ASN A O 1
ATOM 631 N N . VAL A 1 76 ? -7.273 -24.562 -31.188 1 98.38 76 VAL A N 1
ATOM 632 C CA . VAL A 1 76 ? -7.637 -24.828 -29.797 1 98.38 76 VAL A CA 1
ATOM 633 C C . VAL A 1 76 ? -6.52 -25.625 -29.125 1 98.38 76 VAL A C 1
ATOM 635 O O . VAL A 1 76 ? -6.211 -26.75 -29.516 1 98.38 76 VAL A O 1
ATOM 638 N N . ARG A 1 77 ? -5.879 -24.953 -28.125 1 98.25 77 ARG A N 1
ATOM 639 C CA . ARG A 1 77 ? -4.766 -25.547 -27.391 1 98.25 77 ARG A CA 1
ATOM 640 C C . ARG A 1 77 ? -4.398 -24.719 -26.172 1 98.25 77 ARG A C 1
ATOM 642 O O . ARG A 1 77 ? -4.645 -23.516 -26.141 1 98.25 77 ARG A O 1
ATOM 649 N N . TRP A 1 78 ? -3.824 -25.391 -25.25 1 98.06 78 TRP A N 1
ATOM 650 C CA . TRP A 1 78 ? -3.148 -24.656 -24.188 1 98.06 78 TRP A CA 1
ATOM 651 C C . TRP A 1 78 ? -1.768 -24.188 -24.641 1 98.06 78 TRP A C 1
ATOM 653 O O . TRP A 1 78 ? -0.861 -25 -24.812 1 98.06 78 TRP A O 1
ATOM 663 N N . ASP A 1 79 ? -1.668 -22.953 -24.812 1 98.25 79 ASP A N 1
ATOM 664 C CA . ASP A 1 79 ? -0.468 -22.266 -25.297 1 98.25 79 ASP A CA 1
ATOM 665 C C . ASP A 1 79 ? -0.094 -21.109 -24.375 1 98.25 79 ASP A C 1
ATOM 667 O O . ASP A 1 79 ? -0.699 -20.031 -24.453 1 98.25 79 ASP A O 1
ATOM 671 N N . THR A 1 80 ? 0.96 -21.359 -23.547 1 98.25 80 THR A N 1
ATOM 672 C CA . THR A 1 80 ? 1.296 -20.406 -22.484 1 98.25 80 THR A CA 1
ATOM 673 C C . THR A 1 80 ? 1.708 -19.062 -23.078 1 98.25 80 THR A C 1
ATOM 675 O O . THR A 1 80 ? 1.481 -18.016 -22.469 1 98.25 80 THR A O 1
ATOM 678 N N . TRP A 1 81 ? 2.264 -19.031 -24.297 1 97.88 81 TRP A N 1
ATOM 679 C CA . TRP A 1 81 ? 2.684 -17.797 -24.953 1 97.88 81 TRP A CA 1
ATOM 680 C C . TRP A 1 81 ? 1.507 -16.828 -25.109 1 97.88 81 TRP A C 1
ATOM 682 O O . TRP A 1 81 ? 1.569 -15.68 -24.672 1 97.88 81 TRP A O 1
ATOM 692 N N . ARG A 1 82 ? 0.417 -17.297 -25.734 1 98.25 82 ARG A N 1
ATOM 693 C CA . ARG A 1 82 ? -0.751 -16.453 -25.969 1 98.25 82 ARG A CA 1
ATOM 694 C C . ARG A 1 82 ? -1.55 -16.25 -24.688 1 98.25 82 ARG A C 1
ATOM 696 O O . ARG A 1 82 ? -2.201 -15.219 -24.5 1 98.25 82 ARG A O 1
ATOM 703 N N . ILE A 1 83 ? -1.46 -17.188 -23.719 1 98.38 83 ILE A N 1
ATOM 704 C CA . ILE A 1 83 ? -2.139 -17.078 -22.438 1 98.38 83 ILE A CA 1
ATOM 705 C C . ILE A 1 83 ? -1.551 -15.922 -21.641 1 98.38 83 ILE A C 1
ATOM 707 O O . ILE A 1 83 ? -2.283 -15.172 -21 1 98.38 83 ILE A O 1
ATOM 711 N N . CYS A 1 84 ? -0.228 -15.75 -21.719 1 98 84 CYS A N 1
ATOM 712 C CA . CYS A 1 84 ? 0.424 -14.617 -21.078 1 98 84 CYS A CA 1
ATOM 713 C C . CYS A 1 84 ? -0.115 -13.297 -21.609 1 98 84 CYS A C 1
ATOM 715 O O . CYS A 1 84 ? -0.434 -12.391 -20.844 1 98 84 CYS A O 1
ATOM 717 N N . ASP A 1 85 ? -0.281 -13.211 -22.938 1 98.31 85 ASP A N 1
ATOM 718 C CA . ASP A 1 85 ? -0.796 -11.992 -23.578 1 98.31 85 ASP A CA 1
ATOM 719 C C . ASP A 1 85 ? -2.23 -11.711 -23.125 1 98.31 85 ASP A C 1
ATOM 721 O O . ASP A 1 85 ? -2.576 -10.57 -22.812 1 98.31 85 ASP A O 1
ATOM 725 N N . PHE A 1 86 ? -3.016 -12.719 -23.109 1 98.75 86 PHE A N 1
ATOM 726 C CA . PHE A 1 86 ? -4.418 -12.555 -22.75 1 98.75 86 PHE A CA 1
ATOM 727 C C . PHE A 1 86 ? -4.547 -12.148 -21.281 1 98.75 86 PHE A C 1
ATOM 729 O O . PHE A 1 86 ? -5.363 -11.289 -20.953 1 98.75 86 PHE A O 1
ATOM 736 N N . SER A 1 87 ? -3.727 -12.742 -20.391 1 98.75 87 SER A N 1
ATOM 737 C CA . SER A 1 87 ? -3.721 -12.383 -18.984 1 98.75 87 SER A CA 1
ATOM 738 C C . SER A 1 87 ? -3.314 -10.93 -18.781 1 98.75 87 SER A C 1
ATOM 740 O O . SER A 1 87 ? -3.928 -10.211 -17.984 1 98.75 87 SER A O 1
ATOM 742 N N . GLU A 1 88 ? -2.258 -10.516 -19.453 1 98.75 88 GLU A N 1
ATOM 743 C CA . GLU A 1 88 ? -1.82 -9.125 -19.391 1 98.75 88 GLU A CA 1
ATOM 744 C C . GLU A 1 88 ? -2.928 -8.172 -19.844 1 98.75 88 GLU A C 1
ATOM 746 O O . GLU A 1 88 ? -3.191 -7.164 -19.188 1 98.75 88 GLU A O 1
ATOM 751 N N . LEU A 1 89 ? -3.588 -8.531 -20.938 1 98.88 89 LEU A N 1
ATOM 752 C CA . LEU A 1 89 ? -4.609 -7.691 -21.547 1 98.88 89 LEU A CA 1
ATOM 753 C C . LEU A 1 89 ? -5.816 -7.551 -20.625 1 98.88 89 LEU A C 1
ATOM 755 O O . LEU A 1 89 ? -6.32 -6.441 -20.406 1 98.88 89 LEU A O 1
ATOM 759 N N . LEU A 1 90 ? -6.285 -8.68 -20.078 1 98.81 90 LEU A N 1
ATOM 760 C CA . LEU A 1 90 ? -7.441 -8.625 -19.188 1 98.81 90 LEU A CA 1
ATOM 761 C C . LEU A 1 90 ? -7.148 -7.758 -17.969 1 98.81 90 LEU A C 1
ATOM 763 O O . LEU A 1 90 ? -7.965 -6.91 -17.594 1 98.81 90 LEU A O 1
ATOM 767 N N . ALA A 1 91 ? -5.977 -7.953 -17.422 1 98.75 91 ALA A N 1
ATOM 768 C CA . ALA A 1 91 ? -5.641 -7.215 -16.203 1 98.75 91 ALA A CA 1
ATOM 769 C C . ALA A 1 91 ? -5.352 -5.746 -16.516 1 98.75 91 ALA A C 1
ATOM 771 O O . ALA A 1 91 ? -5.5 -4.883 -15.656 1 98.75 91 ALA A O 1
ATOM 772 N N . PHE A 1 92 ? -4.91 -5.492 -17.766 1 98.81 92 PHE A N 1
ATOM 773 C CA . PHE A 1 92 ? -4.754 -4.117 -18.219 1 98.81 92 PHE A CA 1
ATOM 774 C C . PHE A 1 92 ? -6.062 -3.348 -18.078 1 98.81 92 PHE A C 1
ATOM 776 O O . PHE A 1 92 ? -6.062 -2.168 -17.719 1 98.81 92 PHE A O 1
ATOM 783 N N . TYR A 1 93 ? -7.156 -4.012 -18.328 1 98.75 93 TYR A N 1
ATOM 784 C CA . TYR A 1 93 ? -8.445 -3.336 -18.266 1 98.75 93 TYR A CA 1
ATOM 785 C C . TYR A 1 93 ? -9.07 -3.486 -16.875 1 98.75 93 TYR A C 1
ATOM 787 O O . TYR A 1 93 ? -9.633 -2.533 -16.328 1 98.75 93 TYR A O 1
ATOM 795 N N . SER A 1 94 ? -9.008 -4.691 -16.328 1 97.81 94 SER A N 1
ATOM 796 C CA . SER A 1 94 ? -9.633 -4.891 -15.031 1 97.81 94 SER A CA 1
ATOM 797 C C . SER A 1 94 ? -9.219 -6.227 -14.422 1 97.81 94 SER A C 1
ATOM 799 O O . SER A 1 94 ? -9.344 -7.273 -15.062 1 97.81 94 SER A O 1
ATOM 801 N N . LEU A 1 95 ? -8.773 -6.203 -13.141 1 98.19 95 LEU A N 1
ATOM 802 C CA . LEU A 1 95 ? -8.398 -7.426 -12.438 1 98.19 95 LEU A CA 1
ATOM 803 C C . LEU A 1 95 ? -9.617 -8.32 -12.211 1 98.19 95 LEU A C 1
ATOM 805 O O . LEU A 1 95 ? -9.5 -9.547 -12.188 1 98.19 95 LEU A O 1
ATOM 809 N N . ASP A 1 96 ? -10.805 -7.758 -12.109 1 97.31 96 ASP A N 1
ATOM 810 C CA . ASP A 1 96 ? -12.016 -8.531 -11.859 1 97.31 96 ASP A CA 1
ATOM 811 C C . ASP A 1 96 ? -12.312 -9.469 -13.023 1 97.31 96 ASP A C 1
ATOM 813 O O . ASP A 1 96 ? -12.664 -10.633 -12.812 1 97.31 96 ASP A O 1
ATOM 817 N N . TYR A 1 97 ? -12.125 -8.969 -14.227 1 98.19 97 TYR A N 1
ATOM 818 C CA . TYR A 1 97 ? -12.359 -9.781 -15.414 1 98.19 97 TYR A CA 1
ATOM 819 C C . TYR A 1 97 ? -11.258 -10.82 -15.586 1 98.19 97 TYR A C 1
ATOM 821 O O . TYR A 1 97 ? -11.523 -11.961 -15.961 1 98.19 97 TYR A O 1
ATOM 829 N N . TRP A 1 98 ? -10.016 -10.375 -15.25 1 98.5 98 TRP A N 1
ATOM 830 C CA . TRP A 1 98 ? -8.898 -11.312 -15.234 1 98.5 98 TRP A CA 1
ATOM 831 C C . TRP A 1 98 ? -9.148 -12.453 -14.258 1 98.5 98 TRP A C 1
ATOM 833 O O . TRP A 1 98 ? -8.789 -13.602 -14.516 1 98.5 98 TRP A O 1
ATOM 843 N N . TYR A 1 99 ? -9.844 -12.188 -13.133 1 97.88 99 TYR A N 1
ATOM 844 C CA . TYR A 1 99 ? -10.008 -13.141 -12.047 1 97.88 99 TYR A CA 1
ATOM 845 C C . TYR A 1 99 ? -10.852 -14.328 -12.484 1 97.88 99 TYR A C 1
ATOM 847 O O . TYR A 1 99 ? -10.555 -15.477 -12.148 1 97.88 99 TYR A O 1
ATOM 855 N N . THR A 1 100 ? -11.883 -14.086 -13.234 1 98.06 100 THR A N 1
ATOM 856 C CA . THR A 1 100 ? -12.719 -15.172 -13.719 1 98.06 100 THR A CA 1
ATOM 857 C C . THR A 1 100 ? -11.938 -16.094 -14.656 1 98.06 100 THR A C 1
ATOM 859 O O . THR A 1 100 ? -12.109 -17.312 -14.633 1 98.06 100 THR A O 1
ATOM 862 N N . TRP A 1 101 ? -11.117 -15.469 -15.453 1 98.31 101 TRP A N 1
ATOM 863 C CA . TRP A 1 101 ? -10.219 -16.188 -16.344 1 98.31 101 TRP A CA 1
ATOM 864 C C . TRP A 1 101 ? -9.211 -17.016 -15.562 1 98.31 101 TRP A C 1
ATOM 866 O O . TRP A 1 101 ? -9.07 -18.219 -15.805 1 98.31 101 TRP A O 1
ATOM 876 N N . GLN A 1 102 ? -8.586 -16.469 -14.594 1 98.25 102 GLN A N 1
ATOM 877 C CA . GLN A 1 102 ? -7.539 -17.109 -13.812 1 98.25 102 GLN A CA 1
ATOM 878 C C . GLN A 1 102 ? -8.102 -18.266 -12.992 1 98.25 102 GLN A C 1
ATOM 880 O O . GLN A 1 102 ? -7.473 -19.328 -12.875 1 98.25 102 GLN A O 1
ATOM 885 N N . VAL A 1 103 ? -9.258 -18.062 -12.414 1 98.12 103 VAL A N 1
ATOM 886 C CA . VAL A 1 103 ? -9.867 -19.109 -11.602 1 98.12 103 VAL A CA 1
ATOM 887 C C . VAL A 1 103 ? -10.281 -20.281 -12.492 1 98.12 103 VAL A C 1
ATOM 889 O O . VAL A 1 103 ? -10.195 -21.438 -12.078 1 98.12 103 VAL A O 1
ATOM 892 N N . THR A 1 104 ? -10.695 -19.953 -13.656 1 98.69 104 THR A N 1
ATOM 893 C CA . THR A 1 104 ? -11.016 -21.031 -14.602 1 98.69 104 THR A CA 1
ATOM 894 C C . THR A 1 104 ? -9.773 -21.844 -14.938 1 98.69 104 THR A C 1
ATOM 896 O O . THR A 1 104 ? -9.828 -23.078 -14.992 1 98.69 104 THR A O 1
ATOM 899 N N . VAL A 1 105 ? -8.68 -21.156 -15.109 1 98.19 105 VAL A N 1
ATOM 900 C CA . VAL A 1 105 ? -7.402 -21.828 -15.336 1 98.19 105 VAL A CA 1
ATOM 901 C C . VAL A 1 105 ? -7.113 -22.797 -14.195 1 98.19 105 VAL A C 1
ATOM 903 O O . VAL A 1 105 ? -6.766 -23.953 -14.43 1 98.19 105 VAL A O 1
ATOM 906 N N . LEU A 1 106 ? -7.305 -22.438 -13.008 1 98.12 106 LEU A N 1
ATOM 907 C CA . LEU A 1 106 ? -7.047 -23.25 -11.836 1 98.12 106 LEU A CA 1
ATOM 908 C C . LEU A 1 106 ? -8.008 -24.438 -11.773 1 98.12 106 LEU A C 1
ATOM 910 O O . LEU A 1 106 ? -7.602 -25.562 -11.5 1 98.12 106 LEU A O 1
ATOM 914 N N . GLY A 1 107 ? -9.242 -24.109 -12.062 1 98.5 107 GLY A N 1
ATOM 915 C CA . GLY A 1 107 ? -10.25 -25.156 -12.008 1 98.5 107 GLY A CA 1
ATOM 916 C C . GLY A 1 107 ? -10.023 -26.266 -13.031 1 98.5 107 GLY A C 1
ATOM 917 O O . GLY A 1 107 ? -10.375 -27.422 -12.789 1 98.5 107 GLY A O 1
ATOM 918 N N . LEU A 1 108 ? -9.43 -25.922 -14.141 1 98.62 108 LEU A N 1
ATOM 919 C CA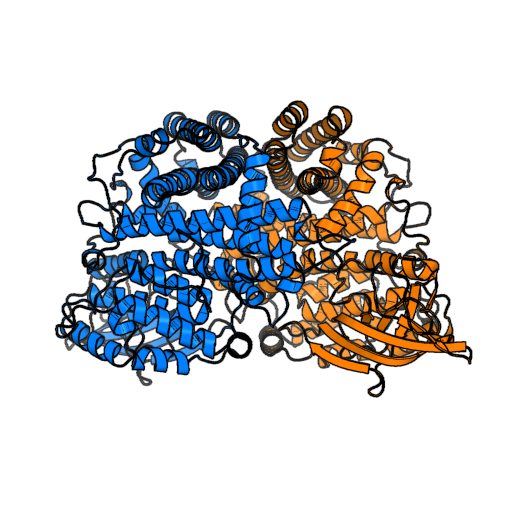 . LEU A 1 108 ? -9.211 -26.875 -15.227 1 98.62 108 LEU A CA 1
ATOM 920 C C . LEU A 1 108 ? -7.965 -27.719 -14.977 1 98.62 108 LEU A C 1
ATOM 922 O O . LEU A 1 108 ? -7.812 -28.797 -15.547 1 98.62 108 LEU A O 1
ATOM 926 N N . GLY A 1 109 ? -7.066 -27.234 -14.078 1 98.12 109 GLY A N 1
ATOM 927 C CA . GLY A 1 109 ? -5.812 -27.922 -13.82 1 98.12 109 GLY A CA 1
ATOM 928 C C . GLY A 1 109 ? -5.996 -29.391 -13.469 1 98.12 109 GLY A C 1
ATOM 929 O O . GLY A 1 109 ? -5.559 -30.266 -14.211 1 98.12 109 GLY A O 1
ATOM 930 N N . PRO A 1 110 ? -6.723 -29.641 -12.367 1 98.31 110 PRO A N 1
ATOM 931 C CA . PRO A 1 110 ? -6.914 -31.031 -11.961 1 98.31 110 PRO A CA 1
ATOM 932 C C . PRO A 1 110 ? -7.668 -31.859 -13.008 1 98.31 110 PRO A C 1
ATOM 934 O O . PRO A 1 110 ? -7.426 -33.062 -13.148 1 98.31 110 PRO A O 1
ATOM 937 N N . ILE A 1 111 ? -8.531 -31.234 -13.758 1 98.56 111 ILE A N 1
ATOM 938 C CA . ILE A 1 111 ? -9.32 -31.922 -14.766 1 98.56 111 ILE A CA 1
ATOM 939 C C . ILE A 1 111 ? -8.422 -32.375 -15.906 1 98.56 111 ILE A C 1
ATOM 941 O O . ILE A 1 111 ? -8.406 -33.562 -16.25 1 98.56 111 ILE A O 1
ATOM 945 N N . TRP A 1 112 ? -7.656 -31.5 -16.438 1 98.38 112 TRP A N 1
ATOM 946 C CA . TRP A 1 112 ? -6.809 -31.828 -17.578 1 98.38 112 TRP A CA 1
ATOM 947 C C . TRP A 1 112 ? -5.68 -32.781 -17.156 1 98.38 112 TRP A C 1
ATOM 949 O O . TRP A 1 112 ? -5.129 -33.5 -18 1 98.38 112 TRP A O 1
ATOM 959 N N . MET A 1 113 ? -5.32 -32.812 -15.891 1 97.75 113 MET A N 1
ATOM 960 C CA . MET A 1 113 ? -4.266 -33.688 -15.391 1 97.75 113 MET A CA 1
ATOM 961 C C . MET A 1 113 ? -4.82 -35.062 -15.078 1 97.75 113 MET A C 1
ATOM 963 O O . MET A 1 113 ? -4.055 -36.031 -14.906 1 97.75 113 MET A O 1
ATOM 967 N N . SER A 1 114 ? -6.156 -35.219 -15.055 1 97.44 114 SER A N 1
ATOM 968 C CA . SER A 1 114 ? -6.793 -36.469 -14.633 1 97.44 114 SER A CA 1
ATOM 969 C C . SER A 1 114 ? -6.781 -37.5 -15.758 1 97.44 114 SER A C 1
ATOM 971 O O . SER A 1 114 ? -6.527 -37.156 -16.922 1 97.44 114 SER A O 1
ATOM 973 N N . LYS A 1 115 ? -7.043 -38.75 -15.414 1 94.94 115 LYS A N 1
ATOM 974 C CA . LYS A 1 115 ? -7.191 -39.812 -16.391 1 94.94 115 LYS A CA 1
ATOM 975 C C . LYS A 1 115 ? -8.664 -40.062 -16.719 1 94.94 115 LYS A C 1
ATOM 977 O O . LYS A 1 115 ? -8.992 -41 -17.453 1 94.94 115 LYS A O 1
ATOM 982 N N . ASN A 1 116 ? -9.492 -39.188 -16.203 1 97.75 116 ASN A N 1
ATOM 983 C CA . ASN A 1 116 ? -10.93 -39.312 -16.406 1 97.75 116 ASN A CA 1
ATOM 984 C C . ASN A 1 116 ? -11.375 -38.75 -17.75 1 97.75 116 ASN A C 1
ATOM 986 O O . ASN A 1 116 ? -11.82 -37.594 -17.828 1 97.75 116 ASN A O 1
ATOM 990 N N . GLU A 1 117 ? -11.477 -39.625 -18.703 1 97.62 117 GLU A N 1
ATOM 991 C CA . GLU A 1 117 ? -11.773 -39.188 -20.078 1 97.62 117 GLU A CA 1
ATOM 992 C C . GLU A 1 117 ? -13.203 -38.688 -20.203 1 97.62 117 GLU A C 1
ATOM 994 O O . GLU A 1 117 ? -13.477 -37.781 -20.984 1 97.62 117 GLU A O 1
ATOM 999 N N . LYS A 1 118 ? -14.047 -39.25 -19.438 1 97.75 118 LYS A N 1
ATOM 1000 C CA . LYS A 1 118 ? -15.445 -38.812 -19.484 1 97.75 118 LYS A CA 1
ATOM 1001 C C . LYS A 1 118 ? -15.578 -37.344 -19.078 1 97.75 118 LYS A C 1
ATOM 1003 O O . LYS A 1 118 ? -16.219 -36.562 -19.781 1 97.75 118 LYS A O 1
ATOM 1008 N N . ILE A 1 119 ? -15.016 -37 -18.016 1 98.12 119 ILE A N 1
ATOM 1009 C CA . ILE A 1 119 ? -15.125 -35.625 -17.516 1 98.12 119 ILE A CA 1
ATOM 1010 C C . ILE A 1 119 ? -14.375 -34.688 -18.453 1 98.12 119 ILE A C 1
ATOM 1012 O O . ILE A 1 119 ? -14.805 -33.562 -18.672 1 98.12 119 ILE A O 1
ATOM 1016 N N . LYS A 1 120 ? -13.234 -35.125 -19 1 98.31 120 LYS A N 1
ATOM 1017 C CA . LYS A 1 120 ? -12.469 -34.25 -19.906 1 98.31 120 LYS A CA 1
ATOM 1018 C C . LYS A 1 120 ? -13.289 -33.875 -21.125 1 98.31 120 LYS A C 1
ATOM 1020 O O . LYS A 1 120 ? -13.305 -32.719 -21.547 1 98.31 120 LYS A O 1
ATOM 1025 N N . LYS A 1 121 ? -13.992 -34.812 -21.688 1 98 121 LYS A N 1
ATOM 1026 C CA . LYS A 1 121 ? -14.852 -34.562 -22.844 1 98 121 LYS A CA 1
ATOM 1027 C C . LYS A 1 121 ? -16.016 -33.656 -22.469 1 98 121 LYS A C 1
ATOM 1029 O O . LYS A 1 121 ? -16.359 -32.719 -23.203 1 98 121 LYS A O 1
ATOM 1034 N N . GLU A 1 122 ? -16.547 -33.906 -21.359 1 98.19 122 GLU A N 1
ATOM 1035 C CA . GLU A 1 122 ? -17.641 -33.062 -20.875 1 98.19 122 GLU A CA 1
ATOM 1036 C C . GLU A 1 122 ? -17.188 -31.625 -20.703 1 98.19 122 GLU A C 1
ATOM 1038 O O . GLU A 1 122 ? -17.891 -30.703 -21.094 1 98.19 122 GLU A O 1
ATOM 1043 N N . VAL A 1 123 ? -16.078 -31.484 -20.094 1 98.5 123 VAL A N 1
ATOM 1044 C CA . VAL A 1 123 ? -15.547 -30.156 -19.781 1 98.5 123 VAL A CA 1
ATOM 1045 C C . VAL A 1 123 ? -15.242 -29.406 -21.078 1 98.5 123 VAL A C 1
ATOM 1047 O O . VAL A 1 123 ? -15.492 -28.188 -21.172 1 98.5 123 VAL A O 1
ATOM 1050 N N . ALA A 1 124 ? -14.688 -30.031 -22.062 1 98.44 124 ALA A N 1
ATOM 1051 C CA . ALA A 1 124 ? -14.453 -29.391 -23.344 1 98.44 124 ALA A CA 1
ATOM 1052 C C . ALA A 1 124 ? -15.742 -28.828 -23.922 1 98.44 124 ALA A C 1
ATOM 1054 O O . ALA A 1 124 ? -15.766 -27.719 -24.453 1 98.44 124 ALA A O 1
ATOM 1055 N N . GLU A 1 125 ? -16.812 -29.609 -23.812 1 98.12 125 GLU A N 1
ATOM 1056 C CA . GLU A 1 125 ? -18.109 -29.172 -24.297 1 98.12 125 GLU A CA 1
ATOM 1057 C C . GLU A 1 125 ? -18.625 -27.984 -23.469 1 98.12 125 GLU A C 1
ATOM 1059 O O . GLU A 1 125 ? -19.219 -27.047 -24.016 1 98.12 125 GLU A O 1
ATOM 1064 N N . LEU A 1 126 ? -18.438 -28.047 -22.203 1 98.44 126 LEU A N 1
ATOM 1065 C CA . LEU A 1 126 ? -18.844 -26.969 -21.312 1 98.44 126 LEU A CA 1
ATOM 1066 C C . LEU A 1 126 ? -18.094 -25.688 -21.641 1 98.44 126 LEU A C 1
ATOM 1068 O O . LEU A 1 126 ? -18.672 -24.609 -21.688 1 98.44 126 LEU A O 1
ATOM 1072 N N . LEU A 1 127 ? -16.797 -25.828 -21.875 1 98.19 127 LEU A N 1
ATOM 1073 C CA . LEU A 1 127 ? -15.984 -24.672 -22.25 1 98.19 127 LEU A CA 1
ATOM 1074 C C . LEU A 1 127 ? -16.469 -24.062 -23.562 1 98.19 127 LEU A C 1
ATOM 1076 O O . LEU A 1 127 ? -16.547 -22.844 -23.688 1 98.19 127 LEU A O 1
ATOM 1080 N N . LYS A 1 128 ? -16.719 -24.922 -24.453 1 96.94 128 LYS A N 1
ATOM 1081 C CA . LYS A 1 128 ? -17.219 -24.484 -25.766 1 96.94 128 LYS A CA 1
ATOM 1082 C C . LYS A 1 128 ? -18.5 -23.688 -25.625 1 96.94 128 LYS A C 1
ATOM 1084 O O . LYS A 1 128 ? -18.75 -22.766 -26.406 1 96.94 128 LYS A O 1
ATOM 1089 N N . ASN A 1 129 ? -19.25 -23.984 -24.641 1 97.38 129 ASN A N 1
ATOM 1090 C CA . ASN A 1 129 ? -20.531 -23.328 -24.406 1 97.38 129 ASN A CA 1
ATOM 1091 C C . ASN A 1 129 ? -20.406 -22.203 -23.375 1 97.38 129 ASN A C 1
ATOM 1093 O O . ASN A 1 129 ? -21.406 -21.75 -22.828 1 97.38 129 ASN A O 1
ATOM 1097 N N . GLY A 1 130 ? -19.203 -21.828 -23.031 1 97.44 130 GLY A N 1
ATOM 1098 C CA . GLY A 1 130 ? -18.969 -20.578 -22.297 1 97.44 130 GLY A CA 1
ATOM 1099 C C . GLY A 1 130 ? -18.875 -20.781 -20.797 1 97.44 130 GLY A C 1
ATOM 1100 O O . GLY A 1 130 ? -18.844 -19.812 -20.047 1 97.44 130 GLY A O 1
ATOM 1101 N N . ALA A 1 131 ? -18.766 -21.984 -20.328 1 98.06 131 ALA A N 1
ATOM 1102 C CA . ALA A 1 131 ? -18.703 -22.25 -18.891 1 98.06 131 ALA A CA 1
ATOM 1103 C C . ALA A 1 131 ? -17.359 -21.797 -18.312 1 98.06 131 ALA A C 1
ATOM 1105 O O . ALA A 1 131 ? -16.359 -21.766 -19.016 1 98.06 131 ALA A O 1
ATOM 1106 N N . VAL A 1 132 ? -17.406 -21.438 -17.062 1 98.31 132 VAL A N 1
ATOM 1107 C CA . VAL A 1 132 ? -16.188 -21.188 -16.297 1 98.31 132 VAL A CA 1
ATOM 1108 C C . VAL A 1 132 ? -16.047 -22.219 -15.18 1 98.31 132 VAL A C 1
ATOM 1110 O O . VAL A 1 132 ? -16.984 -23 -14.93 1 98.31 132 VAL A O 1
ATOM 1113 N N . PHE A 1 133 ? -14.93 -22.297 -14.586 1 98.75 133 PHE A N 1
ATOM 1114 C CA . PHE A 1 133 ? -14.609 -23.344 -13.625 1 98.75 133 PHE A CA 1
ATOM 1115 C C . PHE A 1 133 ? -13.977 -22.766 -12.367 1 98.75 133 PHE A C 1
ATOM 1117 O O . PHE A 1 133 ? -13.672 -21.562 -12.32 1 98.75 133 PHE A O 1
ATOM 1124 N N . ALA A 1 134 ? -13.898 -23.562 -11.32 1 98.62 134 ALA A N 1
ATOM 1125 C CA . ALA A 1 134 ? -13.328 -23.109 -10.055 1 98.62 134 ALA A CA 1
ATOM 1126 C C . ALA A 1 134 ? -12.461 -24.203 -9.43 1 98.62 134 ALA A C 1
ATOM 1128 O O . ALA A 1 134 ? -12.516 -25.359 -9.844 1 98.62 134 ALA A O 1
ATOM 1129 N N . PHE A 1 135 ? -11.695 -23.828 -8.531 1 98.12 135 PHE A N 1
ATOM 1130 C CA . PHE A 1 135 ? -10.703 -24.656 -7.867 1 98.12 135 PHE A CA 1
ATOM 1131 C C . PHE A 1 135 ? -10.945 -24.703 -6.363 1 98.12 135 PHE A C 1
ATOM 1133 O O . PHE A 1 135 ? -10.617 -23.75 -5.648 1 98.12 135 PHE A O 1
ATOM 1140 N N . GLY A 1 136 ? -11.555 -25.766 -5.918 1 97.62 136 GLY A N 1
ATOM 1141 C CA . GLY A 1 136 ? -11.922 -25.906 -4.52 1 97.62 136 GLY A CA 1
ATOM 1142 C C . GLY A 1 136 ? -10.805 -26.5 -3.668 1 97.62 136 GLY A C 1
ATOM 1143 O O . GLY A 1 136 ? -10.883 -27.656 -3.248 1 97.62 136 GLY A O 1
ATOM 1144 N N . LEU A 1 137 ? -9.875 -25.625 -3.24 1 96.25 137 LEU A N 1
ATOM 1145 C CA . LEU A 1 137 ? -8.703 -26.094 -2.512 1 96.25 137 LEU A CA 1
ATOM 1146 C C . LEU A 1 137 ? -8.727 -25.609 -1.069 1 96.25 137 LEU A C 1
ATOM 1148 O O . LEU A 1 137 ? -8.695 -26.406 -0.133 1 96.25 137 LEU A O 1
ATOM 1152 N N . SER A 1 138 ? -8.883 -24.375 -0.84 1 94.31 138 SER A N 1
ATOM 1153 C CA . SER A 1 138 ? -8.664 -23.766 0.461 1 94.31 138 SER A CA 1
ATOM 1154 C C . SER A 1 138 ? -9.891 -23.906 1.359 1 94.31 138 SER A C 1
ATOM 1156 O O . SER A 1 138 ? -11.016 -24 0.87 1 94.31 138 SER A O 1
ATOM 1158 N N . GLU A 1 139 ? -9.609 -23.984 2.592 1 94.69 139 GLU A N 1
ATOM 1159 C CA . GLU A 1 139 ? -10.594 -24.016 3.664 1 94.69 139 GLU A CA 1
ATOM 1160 C C . GLU A 1 139 ? -10.297 -22.938 4.711 1 94.69 139 GLU A C 1
ATOM 1162 O O . GLU A 1 139 ? -9.156 -22.5 4.84 1 94.69 139 GLU A O 1
ATOM 1167 N N . ARG A 1 140 ? -11.312 -22.516 5.379 1 89.88 140 ARG A N 1
ATOM 1168 C CA . ARG A 1 140 ? -11.195 -21.391 6.293 1 89.88 140 ARG A CA 1
ATOM 1169 C C . ARG A 1 140 ? -10.148 -21.656 7.367 1 89.88 140 ARG A C 1
ATOM 1171 O O . ARG A 1 140 ? -9.312 -20.797 7.668 1 89.88 140 ARG A O 1
ATOM 1178 N N . GLU A 1 141 ? -10.133 -22.828 7.914 1 85.56 141 GLU A N 1
ATOM 1179 C CA . GLU A 1 141 ? -9.305 -23.141 9.078 1 85.56 141 GLU A CA 1
ATOM 1180 C C . GLU A 1 141 ? -7.863 -23.438 8.672 1 85.56 141 GLU A C 1
ATOM 1182 O O . GLU A 1 141 ? -6.938 -23.219 9.453 1 85.56 141 GLU A O 1
ATOM 1187 N N . HIS A 1 142 ? -7.652 -23.891 7.434 1 81 142 HIS A N 1
ATOM 1188 C CA . HIS A 1 142 ? -6.344 -24.453 7.109 1 81 142 HIS A CA 1
ATOM 1189 C C . HIS A 1 142 ? -5.617 -23.594 6.078 1 81 142 HIS A C 1
ATOM 1191 O O . HIS A 1 142 ? -4.406 -23.734 5.891 1 81 142 HIS A O 1
ATOM 1197 N N . GLY A 1 143 ? -6.328 -22.734 5.477 1 75.94 143 GLY A N 1
ATOM 1198 C CA . GLY A 1 143 ? -5.688 -21.828 4.531 1 75.94 143 GLY A CA 1
ATOM 1199 C C . GLY A 1 143 ? -4.703 -22.531 3.613 1 75.94 143 GLY A C 1
ATOM 1200 O O . GLY A 1 143 ? -5.066 -23.484 2.92 1 75.94 143 GLY A O 1
ATOM 1201 N N . ALA A 1 144 ? -3.42 -22.188 3.736 1 70.56 144 ALA A N 1
ATOM 1202 C CA . ALA A 1 144 ? -2.367 -22.672 2.854 1 70.56 144 ALA A CA 1
ATOM 1203 C C . ALA A 1 144 ? -1.952 -24.094 3.232 1 70.56 144 ALA A C 1
ATOM 1205 O O . ALA A 1 144 ? -1.289 -24.781 2.453 1 70.56 144 ALA A O 1
ATOM 1206 N N . ASP A 1 145 ? -2.338 -24.562 4.375 1 81.69 145 ASP A N 1
ATOM 1207 C CA . ASP A 1 145 ? -2.039 -25.922 4.82 1 81.69 145 ASP A CA 1
ATOM 1208 C C . ASP A 1 145 ? -2.992 -26.922 4.18 1 81.69 145 ASP A C 1
ATOM 1210 O O . ASP A 1 145 ? -3.863 -27.469 4.852 1 81.69 145 ASP A O 1
ATOM 1214 N N . ILE A 1 146 ? -2.686 -27.266 3.002 1 85.69 146 ILE A N 1
ATOM 1215 C CA . ILE A 1 146 ? -3.566 -28.094 2.186 1 85.69 146 ILE A CA 1
ATOM 1216 C C . ILE A 1 146 ? -3.566 -29.531 2.713 1 85.69 146 ILE A C 1
ATOM 1218 O O . ILE A 1 146 ? -4.508 -30.281 2.465 1 85.69 146 ILE A O 1
ATOM 1222 N N . TYR A 1 147 ? -2.521 -29.922 3.484 1 86.56 147 TYR A N 1
ATOM 1223 C CA . TYR A 1 147 ? -2.441 -31.266 4.059 1 86.56 147 TYR A CA 1
ATOM 1224 C C . TYR A 1 147 ? -3.582 -31.5 5.043 1 86.56 147 TYR A C 1
ATOM 1226 O O . TYR A 1 147 ? -4.012 -32.656 5.238 1 86.56 147 TYR A O 1
ATOM 1234 N N . ALA A 1 148 ? -4.078 -30.406 5.555 1 88.81 148 ALA A N 1
ATOM 1235 C CA . ALA A 1 148 ? -5.02 -30.5 6.664 1 88.81 148 ALA A CA 1
ATOM 1236 C C . ALA A 1 148 ? -6.457 -30.359 6.18 1 88.81 148 ALA A C 1
ATOM 1238 O O . ALA A 1 148 ? -7.375 -30.172 6.984 1 88.81 148 ALA A O 1
ATOM 1239 N N . THR A 1 149 ? -6.66 -30.469 4.875 1 93.38 149 THR A N 1
ATOM 1240 C CA . THR A 1 149 ? -8 -30.312 4.328 1 93.38 149 THR A CA 1
ATOM 1241 C C . THR A 1 149 ? -8.984 -31.234 5.035 1 93.38 149 THR A C 1
ATOM 1243 O O . THR A 1 149 ? -8.664 -32.375 5.32 1 93.38 149 THR A O 1
ATOM 1246 N N . GLU A 1 150 ? -10.172 -30.703 5.332 1 94.06 150 GLU A N 1
ATOM 1247 C CA . GLU A 1 150 ? -11.172 -31.453 6.094 1 94.06 150 GLU A CA 1
ATOM 1248 C C . GLU A 1 150 ? -12.312 -31.922 5.191 1 94.06 150 GLU A C 1
ATOM 1250 O O . GLU A 1 150 ? -13.117 -32.781 5.586 1 94.06 150 GLU A O 1
ATOM 1255 N N . THR A 1 151 ? -12.406 -31.344 4.035 1 97.25 151 THR A N 1
ATOM 1256 C CA . THR A 1 151 ? -13.375 -31.891 3.094 1 97.25 151 THR A CA 1
ATOM 1257 C C . THR A 1 151 ? -13.148 -33.375 2.875 1 97.25 151 THR A C 1
ATOM 1259 O O . THR A 1 151 ? -12.016 -33.812 2.645 1 97.25 151 THR A O 1
ATOM 1262 N N . LYS A 1 152 ? -14.234 -34.156 2.977 1 97.75 152 LYS A N 1
ATOM 1263 C CA . LYS A 1 152 ? -14.016 -35.594 2.992 1 97.75 152 LYS A CA 1
ATOM 1264 C C . LYS A 1 152 ? -14.984 -36.312 2.053 1 97.75 152 LYS A C 1
ATOM 1266 O O . LYS A 1 152 ? -16.094 -35.844 1.812 1 97.75 152 LYS A O 1
ATOM 1271 N N . LEU A 1 153 ? -14.531 -37.406 1.506 1 98.44 153 LEU A N 1
ATOM 1272 C CA . LEU A 1 153 ? -15.328 -38.406 0.802 1 98.44 153 LEU A CA 1
ATOM 1273 C C . LEU A 1 153 ? -15.562 -39.625 1.681 1 98.44 153 LEU A C 1
ATOM 1275 O O . LEU A 1 153 ? -14.617 -40.344 2.01 1 98.44 153 LEU A O 1
ATOM 1279 N N . VAL A 1 154 ? -16.781 -39.844 2.07 1 98.44 154 VAL A N 1
ATOM 1280 C CA . VAL A 1 154 ? -17.125 -41 2.91 1 98.44 154 VAL A CA 1
ATOM 1281 C C . VAL A 1 154 ? -17.562 -42.156 2.037 1 98.44 154 VAL A C 1
ATOM 1283 O O . VAL A 1 154 ? -18.578 -42.062 1.335 1 98.44 154 VAL A O 1
ATOM 1286 N N . PRO A 1 155 ? -16.828 -43.25 2.145 1 97.56 155 PRO A N 1
ATOM 1287 C CA . PRO A 1 155 ? -17.234 -44.406 1.319 1 97.56 155 PRO A CA 1
ATOM 1288 C C . PRO A 1 155 ? -18.594 -44.969 1.707 1 97.56 155 PRO A C 1
ATOM 1290 O O . PRO A 1 155 ? -18.922 -45.031 2.895 1 97.56 155 PRO A O 1
ATOM 1293 N N . GLN A 1 156 ? -19.344 -45.281 0.697 1 97.12 156 GLN A N 1
ATOM 1294 C CA . GLN A 1 156 ? -20.641 -45.938 0.888 1 97.12 156 GLN A CA 1
ATOM 1295 C C . GLN A 1 156 ? -20.578 -47.406 0.558 1 97.12 156 GLN A C 1
ATOM 1297 O O . GLN A 1 156 ? -19.703 -47.844 -0.196 1 97.12 156 GLN A O 1
ATOM 1302 N N . PRO A 1 157 ? -21.516 -48.156 1.048 1 96 157 PRO A N 1
ATOM 1303 C CA . PRO A 1 157 ? -21.516 -49.594 0.806 1 96 157 PRO A CA 1
ATOM 1304 C C . PRO A 1 157 ? -21.594 -49.969 -0.678 1 96 157 PRO A C 1
ATOM 1306 O O . PRO A 1 157 ? -21.094 -51 -1.101 1 96 157 PRO A O 1
ATOM 1309 N N . ASP A 1 158 ? -22.141 -49.094 -1.442 1 96.12 158 ASP A N 1
ATOM 1310 C CA .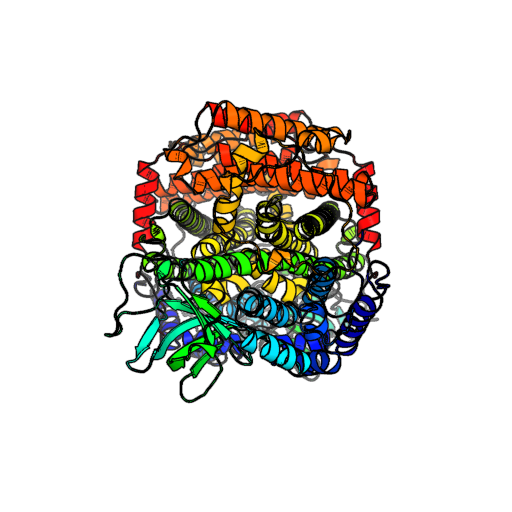 ASP A 1 158 ? -22.359 -49.406 -2.855 1 96.12 158 ASP A CA 1
ATOM 1311 C C . ASP A 1 158 ? -21.156 -48.969 -3.695 1 96.12 158 ASP A C 1
ATOM 1313 O O . ASP A 1 158 ? -21.219 -49 -4.926 1 96.12 158 ASP A O 1
ATOM 1317 N N . GLY A 1 159 ? -20.156 -48.5 -3.129 1 94.5 159 GLY A N 1
ATOM 1318 C CA . GLY A 1 159 ? -18.938 -48.156 -3.844 1 94.5 159 GLY A CA 1
ATOM 1319 C C . GLY A 1 159 ? -18.859 -46.688 -4.199 1 94.5 159 GLY A C 1
ATOM 1320 O O . GLY A 1 159 ? -17.828 -46.219 -4.715 1 94.5 159 GLY A O 1
ATOM 1321 N N . THR A 1 160 ? -19.891 -46.031 -3.898 1 97.19 160 THR A N 1
ATOM 1322 C CA . THR A 1 160 ? -19.875 -44.562 -4.113 1 97.19 160 THR A CA 1
ATOM 1323 C C . THR A 1 160 ? -19.375 -43.844 -2.871 1 97.19 160 THR A C 1
ATOM 1325 O O . THR A 1 160 ? -18.891 -44.469 -1.929 1 97.19 160 THR A O 1
ATOM 1328 N N . TYR A 1 161 ? -19.297 -42.5 -2.939 1 98.31 161 TYR A N 1
ATOM 1329 C CA . TYR A 1 161 ? -18.938 -41.656 -1.798 1 98.31 161 TYR A CA 1
ATOM 1330 C C . TYR A 1 161 ? -20 -40.594 -1.54 1 98.31 161 TYR A C 1
ATOM 1332 O O . TYR A 1 161 ? -20.812 -40.312 -2.414 1 98.31 161 TYR A O 1
ATOM 1340 N N . LYS A 1 162 ? -20.047 -40.125 -0.398 1 98.5 162 LYS A N 1
ATOM 1341 C CA . LYS A 1 162 ? -20.703 -38.875 -0.043 1 98.5 162 LYS A CA 1
ATOM 1342 C C . LYS A 1 162 ? -19.672 -37.812 0.39 1 98.5 162 LYS A C 1
ATOM 1344 O O . LYS A 1 162 ? -18.797 -38.094 1.205 1 98.5 162 LYS A O 1
ATOM 1349 N N . ALA A 1 163 ? -19.812 -36.656 -0.229 1 98.56 163 ALA A N 1
ATOM 1350 C CA . ALA A 1 163 ? -18.859 -35.625 0.081 1 98.56 163 ALA A CA 1
ATOM 1351 C C . ALA A 1 163 ? -19.438 -34.656 1.112 1 98.56 163 ALA A C 1
ATOM 1353 O O . ALA A 1 163 ? -20.609 -34.312 1.061 1 98.56 163 ALA A O 1
ATOM 1354 N N . TYR A 1 164 ? -18.641 -34.281 2.102 1 98.25 164 TYR A N 1
ATOM 1355 C CA . TYR A 1 164 ? -18.938 -33.281 3.123 1 98.25 164 TYR A CA 1
ATOM 1356 C C . TYR A 1 164 ? -17.766 -32.312 3.279 1 98.25 164 TYR A C 1
ATOM 1358 O O . TYR A 1 164 ? -16.594 -32.719 3.232 1 98.25 164 TYR A O 1
ATOM 1366 N N . GLY A 1 165 ? -18.094 -31.062 3.383 1 97.31 165 GLY A N 1
ATOM 1367 C CA . GLY A 1 165 ? -17.016 -30.125 3.664 1 97.31 165 GLY A CA 1
ATOM 1368 C C . GLY A 1 165 ? -17.422 -28.688 3.459 1 97.31 165 GLY A C 1
ATOM 1369 O O . GLY A 1 165 ? -18.594 -28.391 3.217 1 97.31 165 GLY A O 1
ATOM 1370 N N . ARG A 1 166 ? -16.531 -27.781 3.686 1 97.5 166 ARG A N 1
ATOM 1371 C CA . ARG A 1 166 ? -16.656 -26.344 3.455 1 97.5 166 ARG A CA 1
ATOM 1372 C C . ARG A 1 166 ? -15.391 -25.781 2.838 1 97.5 166 ARG A C 1
ATOM 1374 O O . ARG A 1 166 ? -14.289 -26.062 3.305 1 97.5 166 ARG A O 1
ATOM 1381 N N . LYS A 1 167 ? -15.547 -25.172 1.718 1 97.38 167 LYS A N 1
ATOM 1382 C CA . LYS A 1 167 ? -14.422 -24.484 1.072 1 97.38 167 LYS A CA 1
ATOM 1383 C C . LYS A 1 167 ? -14.562 -22.969 1.188 1 97.38 167 LYS A C 1
ATOM 1385 O O . LYS A 1 167 ? -15.664 -22.453 1.339 1 97.38 167 LYS A O 1
ATOM 1390 N N . TYR A 1 168 ? -13.414 -22.344 1.237 1 96.44 168 TYR A N 1
ATOM 1391 C CA . TYR A 1 168 ? -13.305 -20.922 1.523 1 96.44 168 TYR A CA 1
ATOM 1392 C C . TYR A 1 168 ? -12.289 -20.266 0.6 1 96.44 168 TYR A C 1
ATOM 1394 O O . TYR A 1 168 ? -11.258 -20.859 0.276 1 96.44 168 TYR A O 1
ATOM 1402 N N . TYR A 1 169 ? -12.625 -19 0.068 1 96 169 TYR A N 1
ATOM 1403 C CA . TYR A 1 169 ? -11.805 -18.234 -0.872 1 96 169 TYR A CA 1
ATOM 1404 C C . TYR A 1 169 ? -11.812 -18.891 -2.25 1 96 169 TYR A C 1
ATOM 1406 O O . TYR A 1 169 ? -10.766 -19 -2.895 1 96 169 TYR A O 1
ATOM 1414 N N . ILE A 1 170 ? -12.969 -19.328 -2.672 1 97.56 170 ILE A N 1
ATOM 1415 C CA . ILE A 1 170 ? -13.047 -20 -3.961 1 97.56 170 ILE A CA 1
ATOM 1416 C C . ILE A 1 170 ? -13.664 -19.062 -4.996 1 97.56 170 ILE A C 1
ATOM 1418 O O . ILE A 1 170 ? -14.875 -18.812 -4.973 1 97.56 170 ILE A O 1
ATOM 1422 N N . GLY A 1 171 ? -12.828 -18.625 -5.902 1 97.56 171 GLY A N 1
ATOM 1423 C CA . GLY A 1 171 ? -13.32 -17.797 -6.988 1 97.56 171 GLY A CA 1
ATOM 1424 C C . GLY A 1 171 ? -14.297 -18.531 -7.898 1 97.56 171 GLY A C 1
ATOM 1425 O O . GLY A 1 171 ? -14.195 -19.734 -8.07 1 97.56 171 GLY A O 1
ATOM 1426 N N . ASN A 1 172 ? -15.219 -17.828 -8.539 1 98.06 172 ASN A N 1
ATOM 1427 C CA . ASN A 1 172 ? -16.188 -18.312 -9.516 1 98.06 172 ASN A CA 1
ATOM 1428 C C . ASN A 1 172 ? -17.203 -19.266 -8.883 1 98.06 172 ASN A C 1
ATOM 1430 O O . ASN A 1 172 ? -17.984 -19.906 -9.578 1 98.06 172 ASN A O 1
ATOM 1434 N N . SER A 1 173 ? -17.25 -19.359 -7.574 1 97.56 173 SER A N 1
ATOM 1435 C CA . SER A 1 173 ? -18.094 -20.359 -6.906 1 97.56 173 SER A CA 1
ATOM 1436 C C . SER A 1 173 ? -19.578 -20.094 -7.16 1 97.56 173 SER A C 1
ATOM 1438 O O . SER A 1 173 ? -20.406 -20.969 -6.969 1 97.56 173 SER A O 1
ATOM 1440 N N . ASN A 1 174 ? -19.859 -18.891 -7.609 1 96.69 174 ASN A N 1
ATOM 1441 C CA . ASN A 1 174 ? -21.25 -18.516 -7.867 1 96.69 174 ASN A CA 1
ATOM 1442 C C . ASN A 1 174 ? -21.719 -19 -9.234 1 96.69 174 ASN A C 1
ATOM 1444 O O . ASN A 1 174 ? -22.922 -19.062 -9.492 1 96.69 174 ASN A O 1
ATOM 1448 N N . VAL A 1 175 ? -20.766 -19.391 -10.133 1 97.38 175 VAL A N 1
ATOM 1449 C CA . VAL A 1 175 ? -21.234 -19.625 -11.492 1 97.38 175 VAL A CA 1
ATOM 1450 C C . VAL A 1 175 ? -20.516 -20.844 -12.078 1 97.38 175 VAL A C 1
ATOM 1452 O O . VAL A 1 175 ? -20.922 -21.375 -13.117 1 97.38 175 VAL A O 1
ATOM 1455 N N . ALA A 1 176 ? -19.484 -21.406 -11.461 1 98.38 176 ALA A N 1
ATOM 1456 C CA . ALA A 1 176 ? -18.656 -22.438 -12.047 1 98.38 176 ALA A CA 1
ATOM 1457 C C . ALA A 1 176 ? -19.484 -23.672 -12.422 1 98.38 176 ALA A C 1
ATOM 1459 O O . ALA A 1 176 ? -20.328 -24.109 -11.648 1 98.38 176 ALA A O 1
ATOM 1460 N N . ALA A 1 177 ? -19.203 -24.172 -13.594 1 98.44 177 ALA A N 1
ATOM 1461 C CA . ALA A 1 177 ? -19.875 -25.391 -14.016 1 98.44 177 ALA A CA 1
ATOM 1462 C C . ALA A 1 177 ? -19.391 -26.594 -13.211 1 98.44 177 ALA A C 1
ATOM 1464 O O . ALA A 1 177 ? -20.188 -27.469 -12.859 1 98.44 177 ALA A O 1
ATOM 1465 N N . ILE A 1 178 ? -18.172 -26.656 -13.016 1 98.62 178 ILE A N 1
ATOM 1466 C CA . ILE A 1 178 ? -17.516 -27.672 -12.188 1 98.62 178 ILE A CA 1
ATOM 1467 C C . ILE A 1 178 ? -16.469 -27.016 -11.297 1 98.62 178 ILE A C 1
ATOM 1469 O O . ILE A 1 178 ? -15.727 -26.141 -11.742 1 98.62 178 ILE A O 1
ATOM 1473 N N . ILE A 1 179 ? -16.469 -27.344 -10.039 1 98.75 179 ILE A N 1
ATOM 1474 C CA . ILE A 1 179 ? -15.414 -26.984 -9.094 1 98.75 179 ILE A CA 1
ATOM 1475 C C . ILE A 1 179 ? -14.531 -28.188 -8.82 1 98.75 179 ILE A C 1
ATOM 1477 O O . ILE A 1 179 ? -14.969 -29.156 -8.188 1 98.75 179 ILE A O 1
ATOM 1481 N N . SER A 1 180 ? -13.336 -28.125 -9.359 1 98.81 180 SER A N 1
ATOM 1482 C CA . SER A 1 180 ? -12.398 -29.188 -8.977 1 98.81 180 SER A CA 1
ATOM 1483 C C . SER A 1 180 ? -12.055 -29.109 -7.496 1 98.81 180 SER A C 1
ATOM 1485 O O . SER A 1 180 ? -11.328 -28.219 -7.07 1 98.81 180 SER A O 1
ATOM 1487 N N . THR A 1 181 ? -12.5 -30.125 -6.746 1 98.56 181 THR A N 1
ATOM 1488 C CA . THR A 1 181 ? -12.477 -30 -5.293 1 98.56 181 THR A CA 1
ATOM 1489 C C . THR A 1 181 ? -11.547 -31.031 -4.676 1 98.56 181 THR A C 1
ATOM 1491 O O . THR A 1 181 ? -11.672 -32.219 -4.941 1 98.56 181 THR A O 1
ATOM 1494 N N . PHE A 1 182 ? -10.656 -30.562 -3.869 1 98.06 182 PHE A N 1
ATOM 1495 C CA . PHE A 1 182 ? -9.695 -31.375 -3.146 1 98.06 182 PHE A CA 1
ATOM 1496 C C . PHE A 1 182 ? -10.305 -31.906 -1.853 1 98.06 182 PHE A C 1
ATOM 1498 O O . PHE A 1 182 ? -10.992 -31.172 -1.139 1 98.06 182 PHE A O 1
ATOM 1505 N N . ALA A 1 183 ? -10.125 -33.219 -1.561 1 97.5 183 ALA A N 1
ATOM 1506 C CA . ALA A 1 183 ? -10.703 -33.844 -0.386 1 97.5 183 ALA A CA 1
ATOM 1507 C C . ALA A 1 183 ? -9.812 -34.969 0.118 1 97.5 183 ALA A C 1
ATOM 1509 O O . ALA A 1 183 ? -8.766 -35.25 -0.469 1 97.5 183 ALA A O 1
ATOM 1510 N N . ARG A 1 184 ? -10.203 -35.5 1.25 1 97.19 184 ARG A N 1
ATOM 1511 C CA . ARG A 1 184 ? -9.617 -36.75 1.781 1 97.19 184 ARG A CA 1
ATOM 1512 C C . ARG A 1 184 ? -10.656 -37.844 1.859 1 97.19 184 ARG A C 1
ATOM 1514 O O . ARG A 1 184 ? -11.812 -37.594 2.209 1 97.19 184 ARG A O 1
ATOM 1521 N N . ILE A 1 185 ? -10.195 -39 1.498 1 97.25 185 ILE A N 1
ATOM 1522 C CA . ILE A 1 185 ? -11.062 -40.156 1.675 1 97.25 185 ILE A CA 1
ATOM 1523 C C . ILE A 1 185 ? -11.117 -40.531 3.152 1 97.25 185 ILE A C 1
ATOM 1525 O O . ILE A 1 185 ? -10.086 -40.844 3.756 1 97.25 185 ILE A O 1
ATOM 1529 N N . ALA A 1 186 ? -12.352 -40.562 3.682 1 97.12 186 ALA A N 1
ATOM 1530 C CA . ALA A 1 186 ? -12.562 -40.844 5.102 1 97.12 186 ALA A CA 1
ATOM 1531 C C . ALA A 1 186 ? -12.734 -42.344 5.348 1 97.12 186 ALA A C 1
ATOM 1533 O O . ALA A 1 186 ? -12.867 -43.125 4.406 1 97.12 186 ALA A O 1
ATOM 1534 N N . ASP A 1 187 ? -12.68 -42.688 6.684 1 95.75 187 ASP A N 1
ATOM 1535 C CA . ASP A 1 187 ? -13.125 -44.031 7.086 1 95.75 187 ASP A CA 1
ATOM 1536 C C . ASP A 1 187 ? -14.641 -44.156 6.926 1 95.75 187 ASP A C 1
ATOM 1538 O O . ASP A 1 187 ? -15.352 -43.156 6.812 1 95.75 187 ASP A O 1
ATOM 1542 N N . PRO A 1 188 ? -15.109 -45.375 6.902 1 94.38 188 PRO A N 1
ATOM 1543 C CA . PRO A 1 188 ? -16.547 -45.562 6.676 1 94.38 188 PRO A CA 1
ATOM 1544 C C . PRO A 1 188 ? -17.406 -44.844 7.699 1 94.38 188 PRO A C 1
ATOM 1546 O O . PRO A 1 188 ? -18.547 -44.469 7.395 1 94.38 188 PRO A O 1
ATOM 1549 N N . ASP A 1 189 ? -16.859 -44.562 8.859 1 95 189 ASP A N 1
ATOM 1550 C CA . ASP A 1 189 ? -17.641 -43.875 9.898 1 95 189 ASP A CA 1
ATOM 1551 C C . ASP A 1 189 ? -17.578 -42.375 9.734 1 95 189 ASP A C 1
ATOM 1553 O O . ASP A 1 189 ? -18.125 -41.625 10.547 1 95 189 ASP A O 1
ATOM 1557 N N . GLY A 1 190 ? -16.859 -41.969 8.742 1 94.44 190 GLY A N 1
ATOM 1558 C CA . GLY A 1 190 ? -16.797 -40.562 8.438 1 94.44 190 GLY A CA 1
ATOM 1559 C C . GLY A 1 190 ? -15.602 -39.875 9.07 1 94.44 190 GLY A C 1
ATOM 1560 O O . GLY A 1 190 ? -15.352 -38.688 8.812 1 94.44 190 GLY A O 1
ATOM 1561 N N . SER A 1 191 ? -14.82 -40.594 9.805 1 94.81 191 SER A N 1
ATOM 1562 C CA . SER A 1 191 ? -13.688 -39.969 10.492 1 94.81 191 SER A CA 1
ATOM 1563 C C . SER A 1 191 ? -12.477 -39.844 9.578 1 94.81 191 SER A C 1
ATOM 1565 O O . SER A 1 191 ? -12.336 -40.625 8.625 1 94.81 191 SER A O 1
ATOM 1567 N N . LEU A 1 192 ? -11.641 -38.812 9.789 1 92.94 192 LEU A N 1
ATOM 1568 C CA . LEU A 1 192 ? -10.367 -38.625 9.109 1 92.94 192 LEU A CA 1
ATOM 1569 C C . LEU A 1 192 ? -9.203 -38.875 10.055 1 92.94 192 LEU A C 1
ATOM 1571 O O . LEU A 1 192 ? -9.258 -38.5 11.227 1 92.94 192 LEU A O 1
ATOM 1575 N N . PRO A 1 193 ? -8.234 -39.5 9.562 1 85.81 193 PRO A N 1
ATOM 1576 C CA . PRO A 1 193 ? -7.059 -39.625 10.43 1 85.81 193 PRO A CA 1
ATOM 1577 C C . PRO A 1 193 ? -6.391 -38.312 10.734 1 85.81 193 PRO A C 1
ATOM 1579 O O . PRO A 1 193 ? -6.457 -37.375 9.93 1 85.81 193 PRO A O 1
ATOM 1582 N N . ASP A 1 194 ? -5.695 -38.281 11.922 1 78.75 194 ASP A N 1
ATOM 1583 C CA . ASP A 1 194 ? -5.031 -37.062 12.344 1 78.75 194 ASP A CA 1
ATOM 1584 C C . ASP A 1 194 ? -3.809 -36.75 11.484 1 78.75 194 ASP A C 1
ATOM 1586 O O . ASP A 1 194 ? -3.529 -35.594 11.164 1 78.75 194 ASP A O 1
ATOM 1590 N N . LYS A 1 195 ? -3.01 -37.906 11.258 1 77.5 195 LYS A N 1
ATOM 1591 C CA . LYS A 1 195 ? -1.785 -37.719 10.484 1 77.5 195 LYS A CA 1
ATOM 1592 C C . LYS A 1 195 ? -2.074 -37.688 8.984 1 77.5 195 LYS A C 1
ATOM 1594 O O . LYS A 1 195 ? -2.838 -38.531 8.492 1 77.5 195 LYS A O 1
ATOM 1599 N N . PRO A 1 196 ? -1.456 -36.625 8.305 1 78 196 PRO A N 1
ATOM 1600 C CA . PRO A 1 196 ? -1.685 -36.594 6.855 1 78 196 PRO A CA 1
ATOM 1601 C C . PRO A 1 196 ? -1.191 -37.875 6.164 1 78 196 PRO A C 1
ATOM 1603 O O . PRO A 1 196 ? -0.148 -38.406 6.535 1 78 196 PRO A O 1
ATOM 1606 N N . ASP A 1 197 ? -2.041 -38.438 5.352 1 89.88 197 ASP A N 1
ATOM 1607 C CA . ASP A 1 197 ? -1.792 -39.594 4.504 1 89.88 197 ASP A CA 1
ATOM 1608 C C . ASP A 1 197 ? -2.082 -39.281 3.039 1 89.88 197 ASP A C 1
ATOM 1610 O O . ASP A 1 197 ? -3.244 -39.156 2.645 1 89.88 197 ASP A O 1
ATOM 1614 N N . LYS A 1 198 ? -1.055 -39.219 2.242 1 91.12 198 LYS A N 1
ATOM 1615 C CA . LYS A 1 198 ? -1.175 -38.812 0.844 1 91.12 198 LYS A CA 1
ATOM 1616 C C . LYS A 1 198 ? -2.041 -39.781 0.06 1 91.12 198 LYS A C 1
ATOM 1618 O O . LYS A 1 198 ? -2.621 -39.438 -0.967 1 91.12 198 LYS A O 1
ATOM 1623 N N . SER A 1 199 ? -2.109 -40.969 0.577 1 94.25 199 SER A N 1
ATOM 1624 C CA . SER A 1 199 ? -2.869 -42 -0.142 1 94.25 199 SER A CA 1
ATOM 1625 C C . SER A 1 199 ? -4.371 -41.75 -0.031 1 94.25 199 SER A C 1
ATOM 1627 O O . SER A 1 199 ? -5.156 -42.312 -0.78 1 94.25 199 SER A O 1
ATOM 1629 N N . ARG A 1 200 ? -4.746 -40.812 0.787 1 95.88 200 ARG A N 1
ATOM 1630 C CA . ARG A 1 200 ? -6.168 -40.625 1.046 1 95.88 200 ARG A CA 1
ATOM 1631 C C . ARG A 1 200 ? -6.684 -39.375 0.351 1 95.88 200 ARG A C 1
ATOM 1633 O O . ARG A 1 200 ? -7.867 -39.031 0.462 1 95.88 200 ARG A O 1
ATOM 1640 N N . PHE A 1 201 ? -5.84 -38.688 -0.302 1 97.06 201 PHE A N 1
ATOM 1641 C CA . PHE A 1 201 ? -6.285 -37.5 -0.992 1 97.06 201 PHE A CA 1
ATOM 1642 C C . PHE A 1 201 ? -7.047 -37.844 -2.264 1 97.06 201 PHE A C 1
ATOM 1644 O O . PHE A 1 201 ? -6.852 -38.938 -2.83 1 97.06 201 PHE A O 1
ATOM 1651 N N . ALA A 1 202 ? -7.898 -36.969 -2.666 1 97.56 202 ALA A N 1
ATOM 1652 C CA . ALA A 1 202 ? -8.648 -37.125 -3.908 1 97.56 202 ALA A CA 1
ATOM 1653 C C . ALA A 1 202 ? -9.086 -35.781 -4.461 1 97.56 202 ALA A C 1
ATOM 1655 O O . ALA A 1 202 ? -9.195 -34.812 -3.713 1 97.56 202 ALA A O 1
ATOM 1656 N N . PHE A 1 203 ? -9.219 -35.75 -5.762 1 98.31 203 PHE A N 1
ATOM 1657 C CA . PHE A 1 203 ? -9.953 -34.656 -6.434 1 98.31 203 PHE A CA 1
ATOM 1658 C C . PHE A 1 203 ? -11.25 -35.188 -7.043 1 98.31 203 PHE A C 1
ATOM 1660 O O . PHE A 1 203 ? -11.266 -36.281 -7.621 1 98.31 203 PHE A O 1
ATOM 1667 N N . PHE A 1 204 ? -12.281 -34.438 -6.863 1 98.62 204 PHE A N 1
ATOM 1668 C CA . PHE A 1 204 ? -13.523 -34.812 -7.512 1 98.62 204 PHE A CA 1
ATOM 1669 C C . PHE A 1 204 ? -14.211 -33.594 -8.133 1 98.62 204 PHE A C 1
ATOM 1671 O O . PHE A 1 204 ? -13.906 -32.469 -7.766 1 98.62 204 PHE A O 1
ATOM 1678 N N . ALA A 1 205 ? -15.047 -33.812 -9.125 1 98.69 205 ALA A N 1
ATOM 1679 C CA . ALA A 1 205 ? -15.82 -32.781 -9.805 1 98.69 205 ALA A CA 1
ATOM 1680 C C . ALA A 1 205 ? -17.094 -32.469 -9.023 1 98.69 205 ALA A C 1
ATOM 1682 O O . ALA A 1 205 ? -18.016 -33.281 -8.977 1 98.69 205 ALA A O 1
ATOM 1683 N N . LEU A 1 206 ? -17.109 -31.344 -8.43 1 98.56 206 LEU A N 1
ATOM 1684 C CA . LEU A 1 206 ? -18.281 -30.875 -7.703 1 98.56 206 LEU A CA 1
ATOM 1685 C C . LEU A 1 206 ? -19.141 -29.984 -8.586 1 98.56 206 LEU A C 1
ATOM 1687 O O . LEU A 1 206 ? -18.656 -29.047 -9.219 1 98.56 206 LEU A O 1
ATOM 1691 N N . ARG A 1 207 ? -20.375 -30.297 -8.75 1 97.5 207 ARG A N 1
ATOM 1692 C CA . ARG A 1 207 ? -21.359 -29.469 -9.43 1 97.5 207 ARG A CA 1
ATOM 1693 C C . ARG A 1 207 ? -22.266 -28.766 -8.43 1 97.5 207 ARG A C 1
ATOM 1695 O O . ARG A 1 207 ? -22.516 -29.281 -7.344 1 97.5 207 ARG A O 1
ATOM 1702 N N . ARG A 1 208 ? -22.672 -27.594 -8.883 1 95.06 208 ARG A N 1
ATOM 1703 C CA . ARG A 1 208 ? -23.547 -26.828 -7.996 1 95.06 208 ARG A CA 1
ATOM 1704 C C . ARG A 1 208 ? -24.969 -27.359 -8.039 1 95.06 208 ARG A C 1
ATOM 1706 O O . ARG A 1 208 ? -25.672 -27.188 -9.047 1 95.06 208 ARG A O 1
ATOM 1713 N N . ASP A 1 209 ? -25.297 -28.109 -7.16 1 94 209 ASP A N 1
ATOM 1714 C CA . ASP A 1 209 ? -26.641 -28.656 -6.957 1 94 209 ASP A CA 1
ATOM 1715 C C . ASP A 1 209 ? -27.234 -28.188 -5.625 1 94 209 ASP A C 1
ATOM 1717 O O . ASP A 1 209 ? -26.75 -28.562 -4.559 1 94 209 ASP A O 1
ATOM 1721 N N . GLU A 1 210 ? -28.266 -27.516 -5.68 1 92.69 210 GLU A N 1
ATOM 1722 C CA . GLU A 1 210 ? -28.844 -26.844 -4.508 1 92.69 210 GLU A CA 1
ATOM 1723 C C . GLU A 1 210 ? -29.141 -27.844 -3.395 1 92.69 210 GLU A C 1
ATOM 1725 O O . GLU A 1 210 ? -29.203 -27.469 -2.223 1 92.69 210 GLU A O 1
ATOM 1730 N N . LYS A 1 211 ? -29.297 -29.031 -3.738 1 96.38 211 LYS A N 1
ATOM 1731 C CA . LYS A 1 211 ? -29.594 -30.031 -2.727 1 96.38 211 LYS A CA 1
ATOM 1732 C C . LYS A 1 211 ? -28.359 -30.328 -1.867 1 96.38 211 LYS A C 1
ATOM 1734 O O . LYS A 1 211 ? -28.484 -30.672 -0.693 1 96.38 211 LYS A O 1
ATOM 1739 N N . TYR A 1 212 ? -27.219 -30.234 -2.4 1 97.44 212 TYR A N 1
ATOM 1740 C CA . TYR A 1 212 ? -26.016 -30.703 -1.73 1 97.44 212 TYR A CA 1
ATOM 1741 C C . TYR A 1 212 ? -25 -29.594 -1.562 1 97.44 212 TYR A C 1
ATOM 1743 O O . TYR A 1 212 ? -24.031 -29.719 -0.806 1 97.44 212 TYR A O 1
ATOM 1751 N N . TYR A 1 213 ? -25.234 -28.5 -2.342 1 97.06 213 TYR A N 1
ATOM 1752 C CA . TYR A 1 213 ? -24.312 -27.375 -2.416 1 97.06 213 TYR A CA 1
ATOM 1753 C C . TYR A 1 213 ? -24.984 -26.094 -1.93 1 97.06 213 TYR A C 1
ATOM 1755 O O . TYR A 1 213 ? -26.062 -25.734 -2.406 1 97.06 213 TYR A O 1
ATOM 1763 N N . GLU A 1 214 ? -24.375 -25.391 -0.948 1 98.12 214 GLU A N 1
ATOM 1764 C CA . GLU A 1 214 ? -24.891 -24.125 -0.435 1 98.12 214 GLU A CA 1
ATOM 1765 C C . GLU A 1 214 ? -23.844 -23.016 -0.552 1 98.12 214 GLU A C 1
ATOM 1767 O O . GLU A 1 214 ? -22.812 -23.062 0.121 1 98.12 214 GLU A O 1
ATOM 1772 N N . LEU A 1 215 ? -24.047 -22.094 -1.416 1 98.06 215 LEU A N 1
ATOM 1773 C CA . LEU A 1 215 ? -23.219 -20.891 -1.508 1 98.06 215 LEU A CA 1
ATOM 1774 C C . LEU A 1 215 ? -23.562 -19.906 -0.399 1 98.06 215 LEU A C 1
ATOM 1776 O O . LEU A 1 215 ? -24.672 -19.359 -0.369 1 98.06 215 LEU A O 1
ATOM 1780 N N . ILE A 1 216 ? -22.734 -19.641 0.532 1 97.5 216 ILE A N 1
ATOM 1781 C CA . ILE A 1 216 ? -23.016 -18.844 1.716 1 97.5 216 ILE A CA 1
ATOM 1782 C C . ILE A 1 216 ? -22.875 -17.359 1.37 1 97.5 216 ILE A C 1
ATOM 1784 O O . ILE A 1 216 ? -23.828 -16.594 1.533 1 97.5 216 ILE A O 1
ATOM 1788 N N . LYS A 1 217 ? -21.719 -16.938 0.834 1 97.12 217 LYS A N 1
ATOM 1789 C CA . LYS A 1 217 ? -21.547 -15.531 0.518 1 97.12 217 LYS A CA 1
ATOM 1790 C C . LYS A 1 217 ? -20.297 -15.297 -0.326 1 97.12 217 LYS A C 1
ATOM 1792 O O . LYS A 1 217 ? -19.453 -16.188 -0.449 1 97.12 217 LYS A O 1
ATOM 1797 N N . ASN A 1 218 ? -20.266 -14.086 -0.946 1 97.44 218 ASN A N 1
ATOM 1798 C CA . ASN A 1 218 ? -19.016 -13.508 -1.422 1 97.44 218 ASN A CA 1
ATOM 1799 C C . ASN A 1 218 ? -18.219 -12.906 -0.278 1 97.44 218 ASN A C 1
ATOM 1801 O O . ASN A 1 218 ? -18.688 -12.008 0.42 1 97.44 218 ASN A O 1
ATOM 1805 N N . ILE A 1 219 ? -17.031 -13.312 -0.146 1 96.81 219 ILE A N 1
ATOM 1806 C CA . ILE A 1 219 ? -16.281 -12.961 1.049 1 96.81 219 ILE A CA 1
ATOM 1807 C C . ILE A 1 219 ? -15.609 -11.602 0.856 1 96.81 219 ILE A C 1
ATOM 1809 O O . ILE A 1 219 ? -15.172 -10.977 1.823 1 96.81 219 ILE A O 1
ATOM 1813 N N . VAL A 1 220 ? -15.469 -11.039 -0.335 1 96.56 220 VAL A N 1
ATOM 1814 C CA . VAL A 1 220 ? -14.766 -9.781 -0.596 1 96.56 220 VAL A CA 1
ATOM 1815 C C . VAL A 1 220 ? -15.766 -8.719 -1.052 1 96.56 220 VAL A C 1
ATOM 1817 O O . VAL A 1 220 ? -16.828 -9.039 -1.565 1 96.56 220 VAL A O 1
ATOM 1820 N N . ASP A 1 221 ? -15.477 -7.453 -0.869 1 95.06 221 ASP A N 1
ATOM 1821 C CA . ASP A 1 221 ? -16.234 -6.32 -1.376 1 95.06 221 ASP A CA 1
ATOM 1822 C C . ASP A 1 221 ? -15.734 -5.887 -2.752 1 95.06 221 ASP A C 1
ATOM 1824 O O . ASP A 1 221 ? -15.156 -4.809 -2.896 1 95.06 221 ASP A O 1
ATOM 1828 N N . ALA A 1 222 ? -16 -6.66 -3.799 1 94.75 222 ALA A N 1
ATOM 1829 C CA . ALA A 1 222 ? -15.5 -6.438 -5.152 1 94.75 222 ALA A CA 1
ATOM 1830 C C . ALA A 1 222 ? -16.453 -7.008 -6.195 1 94.75 222 ALA A C 1
ATOM 1832 O O . ALA A 1 222 ? -17.406 -7.719 -5.855 1 94.75 222 ALA A O 1
ATOM 1833 N N . GLN A 1 223 ? -16.156 -6.645 -7.414 1 95.88 223 GLN A N 1
ATOM 1834 C CA . GLN A 1 223 ? -16.938 -7.148 -8.539 1 95.88 223 GLN A CA 1
ATOM 1835 C C . GLN A 1 223 ? -16.766 -8.656 -8.695 1 95.88 223 GLN A C 1
ATOM 1837 O O . GLN A 1 223 ? -17.703 -9.367 -9.055 1 95.88 223 GLN A O 1
ATOM 1842 N N . MET A 1 224 ? -15.562 -9.188 -8.438 1 97.31 224 MET A N 1
ATOM 1843 C CA . MET A 1 224 ? -15.289 -10.617 -8.523 1 97.31 224 MET A CA 1
ATOM 1844 C C . MET A 1 224 ? -16 -11.375 -7.414 1 97.31 224 MET A C 1
ATOM 1846 O O . MET A 1 224 ? -16.375 -10.797 -6.391 1 97.31 224 MET A O 1
ATOM 1850 N N . PHE A 1 225 ? -16.25 -12.617 -7.621 1 97.38 225 PHE A N 1
ATOM 1851 C CA . PHE A 1 225 ? -16.875 -13.469 -6.621 1 97.38 225 PHE A CA 1
ATOM 1852 C C . PHE A 1 225 ? -15.875 -14.461 -6.039 1 97.38 225 PHE A C 1
ATOM 1854 O O . PHE A 1 225 ? -15.328 -15.297 -6.762 1 97.38 225 PHE A O 1
ATOM 1861 N N . VAL A 1 226 ? -15.562 -14.344 -4.781 1 97.5 226 VAL A N 1
ATOM 1862 C CA . VAL A 1 226 ? -14.734 -15.25 -3.996 1 97.5 226 VAL A CA 1
ATOM 1863 C C . VAL A 1 226 ? -15.578 -15.906 -2.906 1 97.5 226 VAL A C 1
ATOM 1865 O O . VAL A 1 226 ? -15.906 -15.273 -1.901 1 97.5 226 VAL A O 1
ATOM 1868 N N . GLY A 1 227 ? -15.797 -17.156 -3.016 1 97.56 227 GLY A N 1
ATOM 1869 C CA . GLY A 1 227 ? -16.953 -17.719 -2.334 1 97.56 227 GLY A CA 1
ATOM 1870 C C . GLY A 1 227 ? -16.594 -18.516 -1.094 1 97.56 227 GLY A C 1
ATOM 1871 O O . GLY A 1 227 ? -15.461 -19 -0.97 1 97.56 227 GLY A O 1
ATOM 1872 N N . ASP A 1 228 ? -17.484 -18.484 -0.145 1 97.62 228 ASP A N 1
ATOM 1873 C CA . ASP A 1 228 ? -17.672 -19.406 0.961 1 97.62 228 ASP A CA 1
ATOM 1874 C C . ASP A 1 228 ? -18.844 -20.359 0.699 1 97.62 228 ASP A C 1
ATOM 1876 O O . ASP A 1 228 ? -19.969 -19.906 0.473 1 97.62 228 ASP A O 1
ATOM 1880 N N . PHE A 1 229 ? -18.531 -21.656 0.609 1 98.19 229 PHE A N 1
ATOM 1881 C CA . PHE A 1 229 ? -19.672 -22.531 0.339 1 98.19 229 PHE A CA 1
ATOM 1882 C C . PHE A 1 229 ? -19.531 -23.828 1.12 1 98.19 229 PHE A C 1
ATOM 1884 O O . PHE A 1 229 ? -18.438 -24.203 1.536 1 98.19 229 PHE A O 1
ATOM 1891 N N . LEU A 1 230 ? -20.672 -24.516 1.304 1 98.31 230 LEU A N 1
ATOM 1892 C CA . LEU A 1 230 ? -20.797 -25.766 2.035 1 98.31 230 LEU A CA 1
ATOM 1893 C C . LEU A 1 230 ? -21.188 -26.906 1.1 1 98.31 230 LEU A C 1
ATOM 1895 O O . LEU A 1 230 ? -21.984 -26.719 0.183 1 98.31 230 LEU A O 1
ATOM 1899 N N . ILE A 1 231 ? -20.578 -28.062 1.311 1 98.5 231 ILE A N 1
ATOM 1900 C CA . ILE A 1 231 ? -20.938 -29.312 0.666 1 98.5 231 ILE A CA 1
ATOM 1901 C C . ILE A 1 231 ? -21.547 -30.266 1.692 1 98.5 231 ILE A C 1
ATOM 1903 O O . ILE A 1 231 ? -20.938 -30.531 2.734 1 98.5 231 ILE A O 1
ATOM 1907 N N . HIS A 1 232 ? -22.734 -30.703 1.415 1 97.75 232 HIS A N 1
ATOM 1908 C CA . HIS A 1 232 ? -23.375 -31.609 2.365 1 97.75 232 HIS A CA 1
ATOM 1909 C C . HIS A 1 232 ? -24.047 -32.781 1.646 1 97.75 232 HIS A C 1
ATOM 1911 O O . HIS A 1 232 ? -24.906 -32.562 0.794 1 97.75 232 HIS A O 1
ATOM 1917 N N . ASP A 1 233 ? -23.656 -33.906 1.961 1 97.44 233 ASP A N 1
ATOM 1918 C CA . ASP A 1 233 ? -24.234 -35.156 1.488 1 97.44 233 ASP A CA 1
ATOM 1919 C C . ASP A 1 233 ? -24.188 -35.25 -0.036 1 97.44 233 ASP A C 1
ATOM 1921 O O . ASP A 1 233 ? -25.141 -35.719 -0.663 1 97.44 233 ASP A O 1
ATOM 1925 N N . TYR A 1 234 ? -23.203 -34.719 -0.696 1 98.25 234 TYR A N 1
ATOM 1926 C CA . TYR A 1 234 ? -23.109 -34.719 -2.152 1 98.25 234 TYR A CA 1
ATOM 1927 C C . TYR A 1 234 ? -22.703 -36.094 -2.676 1 98.25 234 TYR A C 1
ATOM 1929 O O . TYR A 1 234 ? -21.641 -36.625 -2.324 1 98.25 234 TYR A O 1
ATOM 1937 N N . PRO A 1 235 ? -23.5 -36.656 -3.465 1 98.19 235 PRO A N 1
ATOM 1938 C CA . PRO A 1 235 ? -23.125 -37.969 -3.994 1 98.19 235 PRO A CA 1
ATOM 1939 C C . PRO A 1 235 ? -21.984 -37.906 -5.004 1 98.19 235 PRO A C 1
ATOM 1941 O O . PRO A 1 235 ? -22 -37.062 -5.91 1 98.19 235 PRO A O 1
ATOM 1944 N N . VAL A 1 236 ? -21.016 -38.75 -4.812 1 98.31 236 VAL A N 1
ATOM 1945 C CA . VAL A 1 236 ? -19.859 -38.812 -5.703 1 98.31 236 VAL A CA 1
ATOM 1946 C C . VAL A 1 236 ? -19.688 -40.25 -6.207 1 98.31 236 VAL A C 1
ATOM 1948 O O . VAL A 1 236 ? -19.531 -41.188 -5.414 1 98.31 236 VAL A O 1
ATOM 1951 N N . THR A 1 237 ? -19.688 -40.406 -7.48 1 97.5 237 THR A N 1
ATOM 1952 C CA . THR A 1 237 ? -19.391 -41.688 -8.086 1 97.5 237 THR A CA 1
ATOM 1953 C C . THR A 1 237 ? -17.969 -41.719 -8.625 1 97.5 237 THR A C 1
ATOM 1955 O O . THR A 1 237 ? -17.266 -40.719 -8.633 1 97.5 237 THR A O 1
ATOM 1958 N N . GLU A 1 238 ? -17.547 -42.875 -9.031 1 95.06 238 GLU A N 1
ATOM 1959 C CA . GLU A 1 238 ? -16.203 -43 -9.617 1 95.06 238 GLU A CA 1
ATOM 1960 C C . GLU A 1 238 ? -16.062 -42.156 -10.859 1 95.06 238 GLU A C 1
ATOM 1962 O O . GLU A 1 238 ? -14.977 -41.656 -11.164 1 95.06 238 GLU A O 1
ATOM 1967 N N . ASP A 1 239 ? -17.172 -41.844 -11.5 1 96.62 239 ASP A N 1
ATOM 1968 C CA . ASP A 1 239 ? -17.156 -41.031 -12.703 1 96.62 239 ASP A CA 1
ATOM 1969 C C . ASP A 1 239 ? -16.875 -39.562 -12.367 1 96.62 239 ASP A C 1
ATOM 1971 O O . ASP A 1 239 ? -16.531 -38.781 -13.242 1 96.62 239 ASP A O 1
ATOM 1975 N N . ASP A 1 240 ? -17 -39.219 -11.117 1 97.5 240 ASP A N 1
ATOM 1976 C CA . ASP A 1 240 ? -16.766 -37.844 -10.68 1 97.5 240 ASP A CA 1
ATOM 1977 C C . ASP A 1 240 ? -15.344 -37.688 -10.164 1 97.5 240 ASP A C 1
ATOM 1979 O O . ASP A 1 240 ? -14.875 -36.562 -10.008 1 97.5 240 ASP A O 1
ATOM 1983 N N . ILE A 1 241 ? -14.711 -38.781 -9.852 1 98.31 241 ILE A N 1
ATOM 1984 C CA . ILE A 1 241 ? -13.367 -38.75 -9.281 1 98.31 241 ILE A CA 1
ATOM 1985 C C . ILE A 1 241 ? -12.359 -38.375 -10.367 1 98.31 241 ILE A C 1
ATOM 1987 O O . ILE A 1 241 ? -12.344 -38.969 -11.438 1 98.31 241 ILE A O 1
ATOM 1991 N N . LEU A 1 242 ? -11.57 -37.406 -10.133 1 98.44 242 LEU A N 1
ATOM 1992 C CA . LEU A 1 242 ? -10.531 -36.969 -11.062 1 98.44 242 LEU A CA 1
ATOM 1993 C C . LEU A 1 242 ? -9.227 -37.719 -10.797 1 98.44 242 LEU A C 1
ATOM 1995 O O . LEU A 1 242 ? -8.609 -38.25 -11.719 1 98.44 242 LEU A O 1
ATOM 1999 N N . GLU A 1 243 ? -8.781 -37.594 -9.586 1 97.5 243 GLU A N 1
ATOM 2000 C CA . GLU A 1 243 ? -7.562 -38.281 -9.133 1 97.5 243 GLU A CA 1
ATOM 2001 C C . GLU A 1 243 ? -7.707 -38.75 -7.691 1 97.5 243 GLU A C 1
ATOM 2003 O O . GLU A 1 243 ? -8.508 -38.219 -6.926 1 97.5 243 GLU A O 1
ATOM 2008 N N . LYS A 1 244 ? -6.895 -39.812 -7.324 1 97.06 244 LYS A N 1
ATOM 2009 C CA . LYS A 1 244 ? -6.785 -40.281 -5.949 1 97.06 244 LYS A CA 1
ATOM 2010 C C . LYS A 1 244 ? -5.324 -40.469 -5.547 1 97.06 244 LYS A C 1
ATOM 2012 O O . LYS A 1 244 ? -4.449 -40.594 -6.406 1 97.06 244 LYS A O 1
ATOM 2017 N N . GLY A 1 245 ? -5.121 -40.469 -4.25 1 96.12 245 GLY A N 1
ATOM 2018 C CA . GLY A 1 245 ? -3.805 -40.75 -3.709 1 96.12 245 GLY A CA 1
ATOM 2019 C C . GLY A 1 245 ? -2.783 -39.656 -4.012 1 96.12 245 GLY A C 1
ATOM 2020 O O . GLY A 1 245 ? -3.113 -38.469 -4.031 1 96.12 245 GLY A O 1
ATOM 2021 N N . GLU A 1 246 ? -1.607 -40.062 -4.238 1 95.25 246 GLU A N 1
ATOM 2022 C CA . GLU A 1 246 ? -0.492 -39.156 -4.453 1 95.25 246 GLU A CA 1
ATOM 2023 C C . GLU A 1 246 ? -0.696 -38.312 -5.719 1 95.25 246 GLU A C 1
ATOM 2025 O O . GLU A 1 246 ? -0.277 -37.156 -5.777 1 95.25 246 GLU A O 1
ATOM 2030 N N . GLU A 1 247 ? -1.368 -38.906 -6.613 1 96.31 247 GLU A N 1
ATOM 2031 C CA . GLU A 1 247 ? -1.621 -38.188 -7.859 1 96.31 247 GLU A CA 1
ATOM 2032 C C . GLU A 1 247 ? -2.527 -36.969 -7.625 1 96.31 247 GLU A C 1
ATOM 2034 O O . GLU A 1 247 ? -2.385 -35.969 -8.289 1 96.31 247 GLU A O 1
ATOM 2039 N N . ALA A 1 248 ? -3.455 -37.156 -6.711 1 96.88 248 ALA A N 1
ATOM 2040 C CA . ALA A 1 248 ? -4.316 -36.031 -6.359 1 96.88 248 ALA A CA 1
ATOM 2041 C C . ALA A 1 248 ? -3.51 -34.906 -5.711 1 96.88 248 ALA A C 1
ATOM 2043 O O . ALA A 1 248 ? -3.725 -33.719 -6.008 1 96.88 248 ALA A O 1
ATOM 2044 N N . TRP A 1 249 ? -2.621 -35.312 -4.859 1 95.38 249 TRP A N 1
ATOM 2045 C CA . TRP A 1 249 ? -1.734 -34.375 -4.211 1 95.38 249 TRP A CA 1
ATOM 2046 C C . TRP A 1 249 ? -0.882 -33.625 -5.242 1 95.38 249 TRP A C 1
ATOM 2048 O O . TRP A 1 249 ? -0.791 -32.406 -5.223 1 95.38 249 TRP A O 1
ATOM 2058 N N . ASP A 1 250 ? -0.313 -34.344 -6.129 1 96 250 ASP A N 1
ATOM 2059 C CA . ASP A 1 250 ? 0.542 -33.781 -7.164 1 96 250 ASP A CA 1
ATOM 2060 C C . ASP A 1 250 ? -0.251 -32.844 -8.078 1 96 250 ASP A C 1
ATOM 2062 O O . ASP A 1 250 ? 0.246 -31.797 -8.484 1 96 250 ASP A O 1
ATOM 2066 N N . ALA A 1 251 ? -1.456 -33.25 -8.391 1 96.56 251 ALA A N 1
ATOM 2067 C CA . ALA A 1 251 ? -2.305 -32.406 -9.242 1 96.56 251 ALA A CA 1
ATOM 2068 C C . ALA A 1 251 ? -2.574 -31.047 -8.602 1 96.56 251 ALA A C 1
ATOM 2070 O O . ALA A 1 251 ? -2.625 -30.031 -9.289 1 96.56 251 ALA A O 1
ATOM 2071 N N . ALA A 1 252 ? -2.768 -31.094 -7.312 1 95.44 252 ALA A N 1
ATOM 2072 C CA . ALA A 1 252 ? -3.014 -29.844 -6.598 1 95.44 252 ALA A CA 1
ATOM 2073 C C . ALA A 1 252 ? -1.835 -28.891 -6.754 1 95.44 252 ALA A C 1
ATOM 2075 O O . ALA A 1 252 ? -2.01 -27.734 -7.168 1 95.44 252 ALA A O 1
ATOM 2076 N N . LEU A 1 253 ? -0.656 -29.328 -6.473 1 93.5 253 LEU A N 1
ATOM 2077 C CA . LEU A 1 253 ? 0.537 -28.5 -6.492 1 93.5 253 LEU A CA 1
ATOM 2078 C C . LEU A 1 253 ? 0.904 -28.109 -7.918 1 93.5 253 LEU A C 1
ATOM 2080 O O . LEU A 1 253 ? 1.321 -26.969 -8.172 1 93.5 253 LEU A O 1
ATOM 2084 N N . ASN A 1 254 ? 0.734 -29.047 -8.828 1 95.88 254 ASN A N 1
ATOM 2085 C CA . ASN A 1 254 ? 1.058 -28.781 -10.219 1 95.88 254 ASN A CA 1
ATOM 2086 C C . ASN A 1 254 ? 0.099 -27.75 -10.828 1 95.88 254 ASN A C 1
ATOM 2088 O O . ASN A 1 254 ? 0.494 -26.953 -11.688 1 95.88 254 ASN A O 1
ATOM 2092 N N . THR A 1 255 ? -1.18 -27.797 -10.414 1 96.5 255 THR A N 1
ATOM 2093 C CA . THR A 1 255 ? -2.152 -26.812 -10.852 1 96.5 255 THR A CA 1
ATOM 2094 C C . THR A 1 255 ? -1.737 -25.406 -10.406 1 96.5 255 THR A C 1
ATOM 2096 O O . THR A 1 255 ? -1.783 -24.453 -11.188 1 96.5 255 THR A O 1
ATOM 2099 N N . VAL A 1 256 ? -1.278 -25.344 -9.195 1 93.5 256 VAL A N 1
ATOM 2100 C CA . VAL A 1 256 ? -0.844 -24.062 -8.648 1 93.5 256 VAL A CA 1
ATOM 2101 C C . VAL A 1 256 ? 0.384 -23.562 -9.414 1 93.5 256 VAL A C 1
ATOM 2103 O O . VAL A 1 256 ? 0.497 -22.375 -9.711 1 93.5 256 VAL A O 1
ATOM 2106 N N . ASN A 1 257 ? 1.28 -24.406 -9.766 1 91.5 257 ASN A N 1
ATOM 2107 C CA . ASN A 1 257 ? 2.475 -24.031 -10.516 1 91.5 257 ASN A CA 1
ATOM 2108 C C . ASN A 1 257 ? 2.121 -23.422 -11.875 1 91.5 257 ASN A C 1
ATOM 2110 O O . ASN A 1 257 ? 2.77 -22.484 -12.328 1 91.5 257 ASN A O 1
ATOM 2114 N N . VAL A 1 258 ? 1.082 -23.984 -12.445 1 93 258 VAL A N 1
ATOM 2115 C CA . VAL A 1 258 ? 0.663 -23.516 -13.766 1 93 258 VAL A CA 1
ATOM 2116 C C . VAL A 1 258 ? -0.064 -22.188 -13.633 1 93 258 VAL A C 1
ATOM 2118 O O . VAL A 1 258 ? 0.186 -21.25 -14.406 1 93 258 VAL A O 1
ATOM 2121 N N . GLY A 1 259 ? -0.885 -22.094 -12.672 1 94.38 259 GLY A N 1
ATOM 2122 C CA . GLY A 1 259 ? -1.759 -20.938 -12.547 1 94.38 259 GLY A CA 1
ATOM 2123 C C . GLY A 1 259 ? -1.054 -19.719 -11.992 1 94.38 259 GLY A C 1
ATOM 2124 O O . GLY A 1 259 ? -1.296 -18.594 -12.445 1 94.38 259 GLY A O 1
ATOM 2125 N N . LYS A 1 260 ? -0.194 -19.906 -11 1 94.62 260 LYS A N 1
ATOM 2126 C CA . LYS A 1 260 ? 0.357 -18.75 -10.289 1 94.62 260 LYS A CA 1
ATOM 2127 C C . LYS A 1 260 ? 1.222 -17.906 -11.211 1 94.62 260 LYS A C 1
ATOM 2129 O O . LYS A 1 260 ? 1.462 -16.719 -10.93 1 94.62 260 LYS A O 1
ATOM 2134 N N . PHE A 1 261 ? 1.664 -18.5 -12.297 1 95.44 261 PHE A N 1
ATOM 2135 C CA . PHE A 1 261 ? 2.459 -17.828 -13.312 1 95.44 261 PHE A CA 1
ATOM 2136 C C . PHE A 1 261 ? 1.712 -16.625 -13.867 1 95.44 261 PHE A C 1
ATOM 2138 O O . PHE A 1 261 ? 2.314 -15.578 -14.125 1 95.44 261 PHE A O 1
ATOM 2145 N N . ASN A 1 262 ? 0.384 -16.656 -13.961 1 97.06 262 ASN A N 1
ATOM 2146 C CA . ASN A 1 262 ? -0.435 -15.625 -14.578 1 97.06 262 ASN A CA 1
ATOM 2147 C C . ASN A 1 262 ? -0.511 -14.375 -13.695 1 97.06 262 ASN A C 1
ATOM 2149 O O . ASN A 1 262 ? -0.867 -13.297 -14.172 1 97.06 262 ASN A O 1
ATOM 2153 N N . LEU A 1 263 ? -0.204 -14.516 -12.414 1 98.19 263 LEU A N 1
ATOM 2154 C CA . LEU A 1 263 ? -0.332 -13.391 -11.492 1 98.19 263 LEU A CA 1
ATOM 2155 C C . LEU A 1 263 ? 0.667 -12.289 -11.828 1 98.19 263 LEU A C 1
ATOM 2157 O O . LEU A 1 263 ? 0.363 -11.109 -11.688 1 98.19 263 LEU A O 1
ATOM 2161 N N . GLY A 1 264 ? 1.873 -12.688 -12.258 1 98.5 264 GLY A N 1
ATOM 2162 C CA . GLY A 1 264 ? 2.84 -11.695 -12.695 1 98.5 264 GLY A CA 1
ATOM 2163 C C . GLY A 1 264 ? 2.373 -10.891 -13.898 1 98.5 264 GLY A C 1
ATOM 2164 O O . GLY A 1 264 ? 2.574 -9.68 -13.953 1 98.5 264 GLY A O 1
ATOM 2165 N N . TRP A 1 265 ? 1.714 -11.539 -14.82 1 98.69 265 TRP A N 1
ATOM 2166 C CA . TRP A 1 265 ? 1.236 -10.875 -16.031 1 98.69 265 TRP A CA 1
ATOM 2167 C C . TRP A 1 265 ? 0.078 -9.938 -15.719 1 98.69 265 TRP A C 1
ATOM 2169 O O . TRP A 1 265 ? -0.068 -8.891 -16.359 1 98.69 265 TRP A O 1
ATOM 2179 N N . ALA A 1 266 ? -0.74 -10.359 -14.719 1 98.75 266 ALA A N 1
ATOM 2180 C CA . ALA A 1 266 ? -1.776 -9.438 -14.25 1 98.75 266 ALA A CA 1
ATOM 2181 C C . ALA A 1 266 ? -1.165 -8.156 -13.695 1 98.75 266 ALA A C 1
ATOM 2183 O O . ALA A 1 266 ? -1.641 -7.059 -13.992 1 98.75 266 ALA A O 1
ATOM 2184 N N . SER A 1 267 ? -0.105 -8.312 -12.906 1 98.81 267 SER A N 1
ATOM 2185 C CA . SER A 1 267 ? 0.582 -7.148 -12.352 1 98.81 267 SER A CA 1
ATOM 2186 C C . SER A 1 267 ? 1.131 -6.25 -13.453 1 98.81 267 SER A C 1
ATOM 2188 O O . SER A 1 267 ? 1.056 -5.023 -13.352 1 98.81 267 SER A O 1
ATOM 2190 N N . ILE A 1 268 ? 1.674 -6.844 -14.469 1 98.94 268 ILE A N 1
ATOM 2191 C CA . ILE A 1 268 ? 2.234 -6.098 -15.586 1 98.94 268 ILE A CA 1
ATOM 2192 C C . ILE A 1 268 ? 1.129 -5.309 -16.281 1 98.94 268 ILE A C 1
ATOM 2194 O O . ILE A 1 268 ? 1.304 -4.129 -16.594 1 98.94 268 ILE A O 1
ATOM 2198 N N . GLY A 1 269 ? -0.026 -5.934 -16.516 1 98.94 269 GLY A N 1
ATOM 2199 C CA . GLY A 1 269 ? -1.147 -5.254 -17.141 1 98.94 269 GLY A CA 1
ATOM 2200 C C . GLY A 1 269 ? -1.651 -4.07 -16.344 1 98.94 269 GLY A C 1
ATOM 2201 O O . GLY A 1 269 ? -1.812 -2.973 -16.875 1 98.94 269 GLY A O 1
ATOM 2202 N N . ILE A 1 270 ? -1.829 -4.266 -15.055 1 98.88 270 ILE A N 1
ATOM 2203 C CA . ILE A 1 270 ? -2.316 -3.229 -14.148 1 98.88 270 ILE A CA 1
ATOM 2204 C C . ILE A 1 270 ? -1.353 -2.045 -14.148 1 98.88 270 ILE A C 1
ATOM 2206 O O . ILE A 1 270 ? -1.769 -0.897 -14.328 1 98.88 270 ILE A O 1
ATOM 2210 N N . CYS A 1 271 ? -0.096 -2.338 -14 1 98.94 271 CYS A N 1
ATOM 2211 C CA . CYS A 1 271 ? 0.92 -1.295 -13.906 1 98.94 271 CYS A CA 1
ATOM 2212 C C . CYS A 1 271 ? 1.029 -0.514 -15.211 1 98.94 271 CYS A C 1
ATOM 2214 O O . CYS A 1 271 ? 1.265 0.695 -15.195 1 98.94 271 CYS A O 1
ATOM 2216 N N . THR A 1 272 ? 0.854 -1.221 -16.328 1 98.94 272 THR A N 1
ATOM 2217 C CA . THR A 1 272 ? 0.959 -0.573 -17.625 1 98.94 272 THR A CA 1
ATOM 2218 C C . THR A 1 272 ? -0.143 0.468 -17.797 1 98.94 272 THR A C 1
ATOM 2220 O O . THR A 1 272 ? 0.128 1.607 -18.188 1 98.94 272 THR A O 1
ATOM 2223 N N . HIS A 1 273 ? -1.376 0.106 -17.531 1 98.94 273 HIS A N 1
ATOM 2224 C CA . HIS A 1 273 ? -2.473 1.062 -17.641 1 98.94 273 HIS A CA 1
ATOM 2225 C C . HIS A 1 273 ? -2.287 2.227 -16.672 1 98.94 273 HIS A C 1
ATOM 2227 O O . HIS A 1 273 ? -2.49 3.385 -17.047 1 98.94 273 HIS A O 1
ATOM 2233 N N . ALA A 1 274 ? -1.933 1.934 -15.469 1 98.88 274 ALA A N 1
ATOM 2234 C CA . ALA A 1 274 ? -1.694 2.961 -14.453 1 98.88 274 ALA A CA 1
ATOM 2235 C C . ALA A 1 274 ? -0.587 3.914 -14.891 1 98.88 274 ALA A C 1
ATOM 2237 O O . ALA A 1 274 ? -0.663 5.121 -14.641 1 98.88 274 ALA A O 1
ATOM 2238 N N . PHE A 1 275 ? 0.448 3.365 -15.539 1 98.88 275 PHE A N 1
ATOM 2239 C CA . PHE A 1 275 ? 1.555 4.172 -16.031 1 98.88 275 PHE A CA 1
ATOM 2240 C C . PHE A 1 275 ? 1.064 5.188 -17.062 1 98.88 275 PHE A C 1
ATOM 2242 O O . PHE A 1 275 ? 1.408 6.367 -16.984 1 98.88 275 PHE A O 1
ATOM 2249 N N . TYR A 1 276 ? 0.244 4.758 -18 1 98.88 276 TYR A N 1
ATOM 2250 C CA . TYR A 1 276 ? -0.307 5.645 -19.016 1 98.88 276 TYR A CA 1
ATOM 2251 C C . TYR A 1 276 ? -1.125 6.762 -18.375 1 98.88 276 TYR A C 1
ATOM 2253 O O . TYR A 1 276 ? -0.984 7.93 -18.75 1 98.88 276 TYR A O 1
ATOM 2261 N N . GLU A 1 277 ? -1.936 6.402 -17.406 1 98.44 277 GLU A N 1
ATOM 2262 C CA . GLU A 1 277 ? -2.76 7.414 -16.75 1 98.44 277 GLU A CA 1
ATOM 2263 C C . GLU A 1 277 ? -1.901 8.414 -15.977 1 98.44 277 GLU A C 1
ATOM 2265 O O . GLU A 1 277 ? -2.164 9.617 -16 1 98.44 277 GLU A O 1
ATOM 2270 N N . ALA A 1 278 ? -0.919 7.941 -15.32 1 98.56 278 ALA A N 1
ATOM 2271 C CA . ALA A 1 278 ? -0.062 8.797 -14.5 1 98.56 278 ALA A CA 1
ATOM 2272 C C . ALA A 1 278 ? 0.721 9.781 -15.359 1 98.56 278 ALA A C 1
ATOM 2274 O O . ALA A 1 278 ? 0.782 10.977 -15.055 1 98.56 278 ALA A O 1
ATOM 2275 N N . ILE A 1 279 ? 1.31 9.273 -16.438 1 98.62 279 ILE A N 1
ATOM 2276 C CA . ILE A 1 279 ? 2.156 10.125 -17.266 1 98.62 279 ILE A CA 1
ATOM 2277 C C . ILE A 1 279 ? 1.295 11.148 -18 1 98.62 279 ILE A C 1
ATOM 2279 O O . ILE A 1 279 ? 1.719 12.281 -18.219 1 98.62 279 ILE A O 1
ATOM 2283 N N . ASN A 1 280 ? 0.067 10.75 -18.469 1 98.19 280 ASN A N 1
ATOM 2284 C CA . ASN A 1 280 ? -0.861 11.703 -19.078 1 98.19 280 ASN A CA 1
ATOM 2285 C C . ASN A 1 280 ? -1.196 12.844 -18.109 1 98.19 280 ASN A C 1
ATOM 2287 O O . ASN A 1 280 ? -1.18 14.008 -18.516 1 98.19 280 ASN A O 1
ATOM 2291 N N . HIS A 1 281 ? -1.443 12.539 -16.891 1 96.81 281 HIS A N 1
ATOM 2292 C CA . HIS A 1 281 ? -1.786 13.547 -15.891 1 96.81 281 HIS A CA 1
ATOM 2293 C C . HIS A 1 281 ? -0.595 14.453 -15.586 1 96.81 281 HIS A C 1
ATOM 2295 O O . HIS A 1 281 ? -0.713 15.68 -15.633 1 96.81 281 HIS A O 1
ATOM 2301 N N . ALA A 1 282 ? 0.516 13.859 -15.297 1 96.69 282 ALA A N 1
ATOM 2302 C CA . ALA A 1 282 ? 1.696 14.609 -14.883 1 96.69 282 ALA A CA 1
ATOM 2303 C C . ALA A 1 282 ? 2.182 15.531 -16 1 96.69 282 ALA A C 1
ATOM 2305 O O . ALA A 1 282 ? 2.654 16.641 -15.742 1 96.69 282 ALA A O 1
ATOM 2306 N N . SER A 1 283 ? 2.076 15.078 -17.25 1 97.12 283 SER A N 1
ATOM 2307 C CA . SER A 1 283 ? 2.619 15.82 -18.391 1 97.12 283 SER A CA 1
ATOM 2308 C C . SER A 1 283 ? 1.783 17.062 -18.688 1 97.12 283 SER A C 1
ATOM 2310 O O . SER A 1 283 ? 2.244 17.969 -19.375 1 97.12 283 SER A O 1
ATOM 2312 N N . LYS A 1 284 ? 0.607 17.141 -18.156 1 95.06 284 LYS A N 1
ATOM 2313 C CA . LYS A 1 284 ? -0.291 18.25 -18.438 1 95.06 284 LYS A CA 1
ATOM 2314 C C . LYS A 1 284 ? -0.45 19.156 -17.219 1 95.06 284 LYS A C 1
ATOM 2316 O O . LYS A 1 284 ? -1.079 20.219 -17.297 1 95.06 284 LYS A O 1
ATOM 2321 N N . ARG A 1 285 ? 0.112 18.719 -16.156 1 93 285 ARG A N 1
ATOM 2322 C CA . ARG A 1 285 ? -0.066 19.453 -14.906 1 93 285 ARG A CA 1
ATOM 2323 C C . ARG A 1 285 ? 1.054 20.453 -14.695 1 93 285 ARG A C 1
ATOM 2325 O O . ARG A 1 285 ? 2.229 20.141 -14.891 1 93 285 ARG A O 1
ATOM 2332 N N . ARG A 1 286 ? 0.682 21.688 -14.336 1 91.5 286 ARG A N 1
ATOM 2333 C CA . ARG A 1 286 ? 1.645 22.734 -14.031 1 91.5 286 ARG A CA 1
ATOM 2334 C C . ARG A 1 286 ? 1.523 23.188 -12.578 1 91.5 286 ARG A C 1
ATOM 2336 O O . ARG A 1 286 ? 0.42 23.438 -12.094 1 91.5 286 ARG A O 1
ATOM 2343 N N . LEU A 1 287 ? 2.57 23.156 -11.883 1 86.5 287 LEU A N 1
ATOM 2344 C CA . LEU A 1 287 ? 2.688 23.656 -10.523 1 86.5 287 LEU A CA 1
ATOM 2345 C C . LEU A 1 287 ? 3.898 24.578 -10.391 1 86.5 287 LEU A C 1
ATOM 2347 O O . LEU A 1 287 ? 4.969 24.281 -10.922 1 86.5 287 LEU A O 1
ATOM 2351 N N . TYR A 1 288 ? 3.682 25.703 -9.703 1 83.81 288 TYR A N 1
ATOM 2352 C CA . TYR A 1 288 ? 4.754 26.656 -9.414 1 83.81 288 TYR A CA 1
ATOM 2353 C C . TYR A 1 288 ? 5.426 27.125 -10.703 1 83.81 288 TYR A C 1
ATOM 2355 O O . TYR A 1 288 ? 6.652 27.188 -10.781 1 83.81 288 TYR A O 1
ATOM 2363 N N . GLY A 1 289 ? 4.707 27.219 -11.773 1 85.12 289 GLY A N 1
ATOM 2364 C CA . GLY A 1 289 ? 5.172 27.766 -13.039 1 85.12 289 GLY A CA 1
ATOM 2365 C C . GLY A 1 289 ? 5.902 26.75 -13.891 1 85.12 289 GLY A C 1
ATOM 2366 O O . GLY A 1 289 ? 6.473 27.094 -14.93 1 85.12 289 GLY A O 1
ATOM 2367 N N . MET A 1 290 ? 5.914 25.469 -13.391 1 90.56 290 MET A N 1
ATOM 2368 C CA . MET A 1 290 ? 6.605 24.406 -14.125 1 90.56 290 MET A CA 1
ATOM 2369 C C . MET A 1 290 ? 5.688 23.203 -14.344 1 90.56 290 MET A C 1
ATOM 2371 O O . MET A 1 290 ? 4.73 23.016 -13.594 1 90.56 290 MET A O 1
ATOM 2375 N N . TYR A 1 291 ? 6.07 22.516 -15.43 1 93.19 291 TYR A N 1
ATOM 2376 C CA . TYR A 1 291 ? 5.383 21.234 -15.562 1 93.19 291 TYR A CA 1
ATOM 2377 C C . TYR A 1 291 ? 5.832 20.266 -14.469 1 93.19 291 TYR A C 1
ATOM 2379 O O . TYR A 1 291 ? 7.004 20.25 -14.102 1 93.19 291 TYR A O 1
ATOM 2387 N N . VAL A 1 292 ? 4.918 19.5 -13.969 1 93 292 VAL A N 1
ATOM 2388 C CA . VAL A 1 292 ? 5.207 18.516 -12.938 1 93 292 VAL A CA 1
ATOM 2389 C C . VAL A 1 292 ? 6.32 17.578 -13.422 1 93 292 VAL A C 1
ATOM 2391 O O . VAL A 1 292 ? 7.195 17.203 -12.641 1 93 292 VAL A O 1
ATOM 2394 N N . THR A 1 293 ? 6.363 17.234 -14.703 1 95.75 293 THR A N 1
ATOM 2395 C CA . THR A 1 293 ? 7.344 16.328 -15.281 1 95.75 293 THR A CA 1
ATOM 2396 C C . THR A 1 293 ? 8.734 16.953 -15.297 1 95.75 293 THR A C 1
ATOM 2398 O O . THR A 1 293 ? 9.727 16.266 -15.531 1 95.75 293 THR A O 1
ATOM 2401 N N . ASP A 1 294 ? 8.828 18.281 -14.961 1 94.69 294 ASP A N 1
ATOM 2402 C CA . ASP A 1 294 ? 10.117 18.953 -14.953 1 94.69 294 ASP A CA 1
ATOM 2403 C C . ASP A 1 294 ? 10.836 18.766 -13.625 1 94.69 294 ASP A C 1
ATOM 2405 O O . ASP A 1 294 ? 12.039 19.016 -13.516 1 94.69 294 ASP A O 1
ATOM 2409 N N . PHE A 1 295 ? 10.102 18.359 -12.633 1 92.88 295 PHE A N 1
ATOM 2410 C CA . PHE A 1 295 ? 10.703 18.219 -11.305 1 92.88 295 PHE A CA 1
ATOM 2411 C C . PHE A 1 295 ? 11.656 17.031 -11.266 1 92.88 295 PHE A C 1
ATOM 2413 O O . PHE A 1 295 ? 11.312 15.945 -11.719 1 92.88 295 PHE A O 1
ATOM 2420 N N . PRO A 1 296 ? 12.852 17.203 -10.656 1 93.81 296 PRO A N 1
ATOM 2421 C CA . PRO A 1 296 ? 13.859 16.141 -10.656 1 93.81 296 PRO A CA 1
ATOM 2422 C C . PRO A 1 296 ? 13.352 14.852 -10.008 1 93.81 296 PRO A C 1
ATOM 2424 O O . PRO A 1 296 ? 13.609 13.758 -10.516 1 93.81 296 PRO A O 1
ATOM 2427 N N . HIS A 1 297 ? 12.664 14.984 -8.875 1 93.94 297 HIS A N 1
ATOM 2428 C CA . HIS A 1 297 ? 12.211 13.781 -8.188 1 93.94 297 HIS A CA 1
ATOM 2429 C C . HIS A 1 297 ? 11.133 13.062 -8.992 1 93.94 297 HIS A C 1
ATOM 2431 O O . HIS A 1 297 ? 11.008 11.836 -8.914 1 93.94 297 HIS A O 1
ATOM 2437 N N . ILE A 1 298 ? 10.344 13.828 -9.797 1 96.75 298 ILE A N 1
ATOM 2438 C CA . ILE A 1 298 ? 9.312 13.227 -10.641 1 96.75 298 ILE A CA 1
ATOM 2439 C C . ILE A 1 298 ? 9.969 12.422 -11.758 1 96.75 298 ILE A C 1
ATOM 2441 O O . ILE A 1 298 ? 9.523 11.32 -12.078 1 96.75 298 ILE A O 1
ATOM 2445 N N . LYS A 1 299 ? 11.039 12.977 -12.328 1 97.62 299 LYS A N 1
ATOM 2446 C CA . LYS A 1 299 ? 11.797 12.242 -13.344 1 97.62 299 LYS A CA 1
ATOM 2447 C C . LYS A 1 299 ? 12.281 10.898 -12.805 1 97.62 299 LYS A C 1
ATOM 2449 O O . LYS A 1 299 ? 12.109 9.867 -13.461 1 97.62 299 LYS A O 1
ATOM 2454 N N . ARG A 1 300 ? 12.82 10.898 -11.625 1 97.44 300 ARG A N 1
ATOM 2455 C CA . ARG A 1 300 ? 13.352 9.688 -11.016 1 97.44 300 ARG A CA 1
ATOM 2456 C C . ARG A 1 300 ? 12.234 8.68 -10.742 1 97.44 300 ARG A C 1
ATOM 2458 O O . ARG A 1 300 ? 12.391 7.484 -11.016 1 97.44 300 ARG A O 1
ATOM 2465 N N . LEU A 1 301 ? 11.133 9.156 -10.227 1 98.06 301 LEU A N 1
ATOM 2466 C CA . LEU A 1 301 ? 10.008 8.281 -9.93 1 98.06 301 LEU A CA 1
ATOM 2467 C C . LEU A 1 301 ? 9.5 7.602 -11.195 1 98.06 301 LEU A C 1
ATOM 2469 O O . LEU A 1 301 ? 9.258 6.391 -11.195 1 98.06 301 LEU A O 1
ATOM 2473 N N . PHE A 1 302 ? 9.383 8.328 -12.281 1 98.75 302 PHE A N 1
ATOM 2474 C CA . PHE A 1 302 ? 8.883 7.777 -13.539 1 98.75 302 PHE A CA 1
ATOM 2475 C C . PHE A 1 302 ? 9.883 6.793 -14.125 1 98.75 302 PHE A C 1
ATOM 2477 O O . PHE A 1 302 ? 9.5 5.727 -14.609 1 98.75 302 PHE A O 1
ATOM 2484 N N . VAL A 1 303 ? 11.164 7.141 -14.086 1 98.75 303 VAL A N 1
ATOM 2485 C CA . VAL A 1 303 ? 12.188 6.273 -14.664 1 98.75 303 VAL A CA 1
ATOM 2486 C C . VAL A 1 303 ? 12.258 4.965 -13.891 1 98.75 303 VAL A C 1
ATOM 2488 O O . VAL A 1 303 ? 12.328 3.885 -14.477 1 98.75 303 VAL A O 1
ATOM 2491 N N . ASP A 1 304 ? 12.195 5.055 -12.578 1 98.69 304 ASP A N 1
ATOM 2492 C CA . ASP A 1 304 ? 12.211 3.842 -11.766 1 98.69 304 ASP A CA 1
ATOM 2493 C C . ASP A 1 304 ? 10.969 2.99 -12.031 1 98.69 304 ASP A C 1
ATOM 2495 O O . ASP A 1 304 ? 11.062 1.765 -12.133 1 98.69 304 ASP A O 1
ATOM 2499 N N . ALA A 1 305 ? 9.812 3.625 -12.125 1 98.88 305 ALA A N 1
ATOM 2500 C CA . ALA A 1 305 ? 8.578 2.893 -12.398 1 98.88 305 ALA A CA 1
ATOM 2501 C C . ALA A 1 305 ? 8.656 2.189 -13.75 1 98.88 305 ALA A C 1
ATOM 2503 O O . ALA A 1 305 ? 8.305 1.013 -13.867 1 98.88 305 ALA A O 1
ATOM 2504 N N . TYR A 1 306 ? 9.133 2.879 -14.719 1 98.81 306 TYR A N 1
ATOM 2505 C CA . TYR A 1 306 ? 9.25 2.338 -16.062 1 98.81 306 TYR A CA 1
ATOM 2506 C C . TYR A 1 306 ? 10.25 1.192 -16.109 1 98.81 306 TYR A C 1
ATOM 2508 O O . TYR A 1 306 ? 9.977 0.14 -16.703 1 98.81 306 TYR A O 1
ATOM 2516 N N . ALA A 1 307 ? 11.406 1.41 -15.492 1 98.88 307 ALA A N 1
ATOM 2517 C CA . ALA A 1 307 ? 12.445 0.382 -15.484 1 98.88 307 ALA A CA 1
ATOM 2518 C C . ALA A 1 307 ? 11.961 -0.885 -14.789 1 98.88 307 ALA A C 1
ATOM 2520 O O . ALA A 1 307 ? 12.195 -1.996 -15.273 1 98.88 307 ALA A O 1
ATOM 2521 N N . ARG A 1 308 ? 11.312 -0.723 -13.711 1 98.94 308 ARG A N 1
ATOM 2522 C CA . ARG A 1 308 ? 10.773 -1.875 -12.992 1 98.94 308 ARG A CA 1
ATOM 2523 C C . ARG A 1 308 ? 9.703 -2.58 -13.812 1 98.94 308 ARG A C 1
ATOM 2525 O O . ARG A 1 308 ? 9.672 -3.811 -13.883 1 98.94 308 ARG A O 1
ATOM 2532 N N . LEU A 1 309 ? 8.828 -1.812 -14.406 1 98.94 309 LEU A N 1
ATOM 2533 C CA . LEU A 1 309 ? 7.762 -2.381 -15.227 1 98.94 309 LEU A CA 1
ATOM 2534 C C . LEU A 1 309 ? 8.336 -3.16 -16.406 1 98.94 309 LEU A C 1
ATOM 2536 O O . LEU A 1 309 ? 7.891 -4.273 -16.688 1 98.94 309 LEU A O 1
ATOM 2540 N N . MET A 1 310 ? 9.328 -2.619 -17.031 1 98.88 310 MET A N 1
ATOM 2541 C CA . MET A 1 310 ? 9.969 -3.301 -18.156 1 98.88 310 MET A CA 1
ATOM 2542 C C . MET A 1 310 ? 10.719 -4.539 -17.688 1 98.88 310 MET A C 1
ATOM 2544 O O . MET A 1 310 ? 10.727 -5.566 -18.375 1 98.88 310 MET A O 1
ATOM 2548 N N . ALA A 1 311 ? 11.367 -4.418 -16.531 1 98.88 311 ALA A N 1
ATOM 2549 C CA . ALA A 1 311 ? 12.039 -5.578 -15.961 1 98.88 311 ALA A CA 1
ATOM 2550 C C . ALA A 1 311 ? 11.047 -6.703 -15.68 1 98.88 311 ALA A C 1
ATOM 2552 O O . ALA A 1 311 ? 11.336 -7.875 -15.945 1 98.88 311 ALA A O 1
ATOM 2553 N N . MET A 1 312 ? 9.859 -6.344 -15.148 1 98.94 312 MET A N 1
ATOM 2554 C CA . MET A 1 312 ? 8.797 -7.316 -14.922 1 98.94 312 MET A CA 1
ATOM 2555 C C . MET A 1 312 ? 8.461 -8.062 -16.203 1 98.94 312 MET A C 1
ATOM 2557 O O . MET A 1 312 ? 8.414 -9.297 -16.219 1 98.94 312 MET A O 1
ATOM 2561 N N . LYS A 1 313 ? 8.289 -7.316 -17.219 1 98.62 313 LYS A N 1
ATOM 2562 C CA . LYS A 1 313 ? 7.848 -7.887 -18.5 1 98.62 313 LYS A CA 1
ATOM 2563 C C . LYS A 1 313 ? 8.938 -8.75 -19.125 1 98.62 313 LYS A C 1
ATOM 2565 O O . LYS A 1 313 ? 8.664 -9.836 -19.625 1 98.62 313 LYS A O 1
ATOM 2570 N N . LEU A 1 314 ? 10.188 -8.273 -19.094 1 98.81 314 LEU A N 1
ATOM 2571 C CA . LEU A 1 314 ? 11.312 -9.023 -19.641 1 98.81 314 LEU A CA 1
ATOM 2572 C C . LEU A 1 314 ? 11.477 -10.352 -18.906 1 98.81 314 LEU A C 1
ATOM 2574 O O . LEU A 1 314 ? 11.586 -11.406 -19.547 1 98.81 314 LEU A O 1
ATOM 2578 N N . PHE A 1 315 ? 11.469 -10.312 -17.641 1 98.88 315 PHE A N 1
ATOM 2579 C CA . PHE A 1 315 ? 11.641 -11.523 -16.844 1 98.88 315 PHE A CA 1
ATOM 2580 C C . PHE A 1 315 ? 10.508 -12.508 -17.109 1 98.88 315 PHE A C 1
ATOM 2582 O O . PHE A 1 315 ? 10.758 -13.688 -17.375 1 98.88 315 PHE A O 1
ATOM 2589 N N . ALA A 1 316 ? 9.266 -12.023 -17.016 1 98.75 316 ALA A N 1
ATOM 2590 C CA . ALA A 1 316 ? 8.109 -12.898 -17.156 1 98.75 316 ALA A CA 1
ATOM 2591 C C . ALA A 1 316 ? 8.055 -13.516 -18.547 1 98.75 316 ALA A C 1
ATOM 2593 O O . ALA A 1 316 ? 7.699 -14.688 -18.703 1 98.75 316 ALA A O 1
ATOM 2594 N N . ARG A 1 317 ? 8.391 -12.703 -19.531 1 98.44 317 ARG A N 1
ATOM 2595 C CA . ARG A 1 317 ? 8.367 -13.211 -20.906 1 98.44 317 ARG A CA 1
ATOM 2596 C C . ARG A 1 317 ? 9.422 -14.305 -21.094 1 98.44 317 ARG A C 1
ATOM 2598 O O . ARG A 1 317 ? 9.156 -15.312 -21.75 1 98.44 317 ARG A O 1
ATOM 2605 N N . ARG A 1 318 ? 10.609 -14.117 -20.531 1 98.69 318 ARG A N 1
ATOM 2606 C CA . ARG A 1 318 ? 11.633 -15.156 -20.625 1 98.69 318 ARG A CA 1
ATOM 2607 C C . ARG A 1 318 ? 11.227 -16.391 -19.844 1 98.69 318 ARG A C 1
ATOM 2609 O O . ARG A 1 318 ? 11.438 -17.516 -20.281 1 98.69 318 ARG A O 1
ATOM 2616 N N . ALA A 1 319 ? 10.641 -16.188 -18.688 1 98.62 319 ALA A N 1
ATOM 2617 C CA . ALA A 1 319 ? 10.148 -17.312 -17.891 1 98.62 319 ALA A CA 1
ATOM 2618 C C . ALA A 1 319 ? 9.117 -18.125 -18.656 1 98.62 319 ALA A C 1
ATOM 2620 O O . ALA A 1 319 ? 9.039 -19.344 -18.516 1 98.62 319 ALA A O 1
ATOM 2621 N N . CYS A 1 320 ? 8.352 -17.438 -19.516 1 98.31 320 CYS A N 1
ATOM 2622 C CA . CYS A 1 320 ? 7.367 -18.125 -20.344 1 98.31 320 CYS A CA 1
ATOM 2623 C C . CYS A 1 320 ? 8.039 -19.141 -21.266 1 98.31 320 CYS A C 1
ATOM 2625 O O . CYS A 1 320 ? 7.547 -20.25 -21.422 1 98.31 320 CYS A O 1
ATOM 2627 N N . ASP A 1 321 ? 9.195 -18.812 -21.828 1 98.56 321 ASP A N 1
ATOM 2628 C CA . ASP A 1 321 ? 9.93 -19.734 -22.672 1 98.56 321 ASP A CA 1
ATOM 2629 C C . ASP A 1 321 ? 10.297 -21.016 -21.891 1 98.56 321 ASP A C 1
ATOM 2631 O O . ASP A 1 321 ? 10.188 -22.109 -22.422 1 98.56 321 ASP A O 1
ATOM 2635 N N . TYR A 1 322 ? 10.711 -20.797 -20.688 1 98.25 322 TYR A N 1
ATOM 2636 C CA . TYR A 1 322 ? 11.109 -21.938 -19.875 1 98.25 322 TYR A CA 1
ATOM 2637 C C . TYR A 1 322 ? 9.898 -22.781 -19.484 1 98.25 322 TYR A C 1
ATOM 2639 O O . TYR A 1 322 ? 10 -24 -19.375 1 98.25 322 TYR A O 1
ATOM 2647 N N . MET A 1 323 ? 8.766 -22.172 -19.328 1 97.44 323 MET A N 1
ATOM 2648 C CA . MET A 1 323 ? 7.535 -22.922 -19.094 1 97.44 323 MET A CA 1
ATOM 2649 C C . MET A 1 323 ? 7.191 -23.781 -20.312 1 97.44 323 MET A C 1
ATOM 2651 O O . MET A 1 323 ? 6.723 -24.906 -20.156 1 97.44 323 MET A O 1
ATOM 2655 N N . ARG A 1 324 ? 7.48 -23.281 -21.453 1 98.06 324 ARG A N 1
ATOM 2656 C CA . ARG A 1 324 ? 7.023 -23.906 -22.688 1 98.06 324 ARG A CA 1
ATOM 2657 C C . ARG A 1 324 ? 7.98 -25.016 -23.125 1 98.06 324 ARG A C 1
ATOM 2659 O O . ARG A 1 324 ? 7.605 -25.906 -23.891 1 98.06 324 ARG A O 1
ATOM 2666 N N . VAL A 1 325 ? 9.234 -25.016 -22.625 1 97.62 325 VAL A N 1
ATOM 2667 C CA . VAL A 1 325 ? 10.164 -26.094 -22.969 1 97.62 325 VAL A CA 1
ATOM 2668 C C . VAL A 1 325 ? 10.242 -27.094 -21.828 1 97.62 325 VAL A C 1
ATOM 2670 O O . VAL A 1 325 ? 11.016 -28.047 -21.875 1 97.62 325 VAL A O 1
ATOM 2673 N N . ALA A 1 326 ? 9.461 -26.891 -20.781 1 96.81 326 ALA A N 1
ATOM 2674 C CA . ALA A 1 326 ? 9.516 -27.719 -19.578 1 96.81 326 ALA A CA 1
ATOM 2675 C C . ALA A 1 326 ? 9.289 -29.188 -19.922 1 96.81 326 ALA A C 1
ATOM 2677 O O . ALA A 1 326 ? 8.5 -29.516 -20.812 1 96.81 326 ALA A O 1
ATOM 2678 N N . SER A 1 327 ? 9.922 -30.062 -19.219 1 96.06 327 SER A N 1
ATOM 2679 C CA . SER A 1 327 ? 9.828 -31.516 -19.312 1 96.06 327 SER A CA 1
ATOM 2680 C C . SER A 1 327 ? 10.289 -32.188 -18.031 1 96.06 327 SER A C 1
ATOM 2682 O O . SER A 1 327 ? 10.688 -31.516 -17.078 1 96.06 327 SER A O 1
ATOM 2684 N N . ARG A 1 328 ? 10.164 -33.469 -18.047 1 93.56 328 ARG A N 1
ATOM 2685 C CA . ARG A 1 328 ? 10.648 -34.219 -16.906 1 93.56 328 ARG A CA 1
ATOM 2686 C C . ARG A 1 328 ? 12.148 -34.031 -16.703 1 93.56 328 ARG A C 1
ATOM 2688 O O . ARG A 1 328 ? 12.641 -34.031 -15.578 1 93.56 328 ARG A O 1
ATOM 2695 N N . GLU A 1 329 ? 12.836 -33.781 -17.781 1 93.06 329 GLU A N 1
ATOM 2696 C CA . GLU A 1 329 ? 14.289 -33.625 -17.75 1 93.06 329 GLU A CA 1
ATOM 2697 C C . GLU A 1 329 ? 14.695 -32.156 -17.547 1 93.06 329 GLU A C 1
ATOM 2699 O O . GLU A 1 329 ? 15.828 -31.891 -17.156 1 93.06 329 GLU A O 1
ATOM 2704 N N . ASP A 1 330 ? 13.852 -31.219 -17.781 1 95.94 330 ASP A N 1
ATOM 2705 C CA . ASP A 1 330 ? 14.102 -29.797 -17.594 1 95.94 330 ASP A CA 1
ATOM 2706 C C . ASP A 1 330 ? 13.023 -29.156 -16.734 1 95.94 330 ASP A C 1
ATOM 2708 O O . ASP A 1 330 ? 12.016 -28.656 -17.25 1 95.94 330 ASP A O 1
ATOM 2712 N N . ARG A 1 331 ? 13.266 -29.031 -15.453 1 96.5 331 ARG A N 1
ATOM 2713 C CA . ARG A 1 331 ? 12.281 -28.547 -14.5 1 96.5 331 ARG A CA 1
ATOM 2714 C C . ARG A 1 331 ? 12.648 -27.156 -13.992 1 96.5 331 ARG A C 1
ATOM 2716 O O . ARG A 1 331 ? 12.102 -26.688 -12.984 1 96.5 331 ARG A O 1
ATOM 2723 N N . ARG A 1 332 ? 13.539 -26.422 -14.812 1 97.5 332 ARG A N 1
ATOM 2724 C CA . ARG A 1 332 ? 13.992 -25.078 -14.43 1 97.5 332 ARG A CA 1
ATOM 2725 C C . ARG A 1 332 ? 12.812 -24.125 -14.273 1 97.5 332 ARG A C 1
ATOM 2727 O O . ARG A 1 332 ? 12.898 -23.156 -13.523 1 97.5 332 ARG A O 1
ATOM 2734 N N . TYR A 1 333 ? 11.609 -24.391 -14.922 1 97.19 333 TYR A N 1
ATOM 2735 C CA . TYR A 1 333 ? 10.422 -23.547 -14.898 1 97.19 333 TYR A CA 1
ATOM 2736 C C . TYR A 1 333 ? 9.875 -23.406 -13.477 1 97.19 333 TYR A C 1
ATOM 2738 O O . TYR A 1 333 ? 9.203 -22.438 -13.156 1 97.19 333 TYR A O 1
ATOM 2746 N N . LEU A 1 334 ? 10.133 -24.359 -12.57 1 97.06 334 LEU A N 1
ATOM 2747 C CA . LEU A 1 334 ? 9.594 -24.344 -11.219 1 97.06 334 LEU A CA 1
ATOM 2748 C C . LEU A 1 334 ? 10.133 -23.156 -10.43 1 97.06 334 LEU A C 1
ATOM 2750 O O . LEU A 1 334 ? 9.383 -22.5 -9.703 1 97.06 334 LEU A O 1
ATOM 2754 N N . LEU A 1 335 ? 11.414 -22.844 -10.594 1 98.06 335 LEU A N 1
ATOM 2755 C CA . LEU A 1 335 ? 11.992 -21.656 -9.961 1 98.06 335 LEU A CA 1
ATOM 2756 C C . LEU A 1 335 ? 11.438 -20.375 -10.57 1 98.06 335 LEU A C 1
ATOM 2758 O O . LEU A 1 335 ? 11.031 -19.469 -9.852 1 98.06 335 LEU A O 1
ATOM 2762 N N . TYR A 1 336 ? 11.422 -20.344 -11.898 1 98.25 336 TYR A N 1
ATOM 2763 C CA . TYR A 1 336 ? 11.07 -19.109 -12.594 1 98.25 336 TYR A CA 1
ATOM 2764 C C . TYR A 1 336 ? 9.594 -18.781 -12.406 1 98.25 336 TYR A C 1
ATOM 2766 O O . TYR A 1 336 ? 9.219 -17.609 -12.297 1 98.25 336 TYR A O 1
ATOM 2774 N N . SER A 1 337 ? 8.734 -19.797 -12.391 1 96.56 337 SER A N 1
ATOM 2775 C CA . SER A 1 337 ? 7.316 -19.578 -12.117 1 96.56 337 SER A CA 1
ATOM 2776 C C . SER A 1 337 ? 7.105 -18.984 -10.727 1 96.56 337 SER A C 1
ATOM 2778 O O . SER A 1 337 ? 6.312 -18.062 -10.555 1 96.56 337 SER A O 1
ATOM 2780 N N . ALA A 1 338 ? 7.82 -19.531 -9.734 1 96.56 338 ALA A N 1
ATOM 2781 C CA . ALA A 1 338 ? 7.734 -19.016 -8.367 1 96.56 338 ALA A CA 1
ATOM 2782 C C . ALA A 1 338 ? 8.203 -17.562 -8.305 1 96.56 338 ALA A C 1
ATOM 2784 O O . ALA A 1 338 ? 7.652 -16.75 -7.543 1 96.56 338 ALA A O 1
ATOM 2785 N N . MET A 1 339 ? 9.18 -17.234 -9.133 1 97.88 339 MET A N 1
ATOM 2786 C CA . MET A 1 339 ? 9.711 -15.875 -9.18 1 97.88 339 MET A CA 1
ATOM 2787 C C . MET A 1 339 ? 8.719 -14.922 -9.836 1 97.88 339 MET A C 1
ATOM 2789 O O . MET A 1 339 ? 8.578 -13.773 -9.406 1 97.88 339 MET A O 1
ATOM 2793 N N . VAL A 1 340 ? 8.078 -15.336 -10.914 1 98.12 340 VAL A N 1
ATOM 2794 C CA . VAL A 1 340 ? 7.062 -14.492 -11.547 1 98.12 340 VAL A CA 1
ATOM 2795 C C . VAL A 1 340 ? 5.953 -14.18 -10.547 1 98.12 340 VAL A C 1
ATOM 2797 O O . VAL A 1 340 ? 5.496 -13.031 -10.461 1 98.12 340 VAL A O 1
ATOM 2800 N N . LYS A 1 341 ? 5.621 -15.18 -9.789 1 96.94 341 LYS A N 1
ATOM 2801 C CA . LYS A 1 341 ? 4.566 -15 -8.797 1 96.94 341 LYS A CA 1
ATOM 2802 C C . LYS A 1 341 ? 5.027 -14.086 -7.664 1 96.94 341 LYS A C 1
ATOM 2804 O O . LYS A 1 341 ? 4.277 -13.219 -7.219 1 96.94 341 LYS A O 1
ATOM 2809 N N . SER A 1 342 ? 6.141 -14.25 -7.148 1 96.44 342 SER A N 1
ATOM 2810 C CA . SER A 1 342 ? 6.539 -13.57 -5.922 1 96.44 342 SER A CA 1
ATOM 2811 C C . SER A 1 342 ? 7.258 -12.258 -6.227 1 96.44 342 SER A C 1
ATOM 2813 O O . SER A 1 342 ? 6.891 -11.203 -5.699 1 96.44 342 SER A O 1
ATOM 2815 N N . LYS A 1 343 ? 8.258 -12.266 -7.141 1 97.94 343 LYS A N 1
ATOM 2816 C CA . LYS A 1 343 ? 9.086 -11.094 -7.422 1 97.94 343 LYS A CA 1
ATOM 2817 C C . LYS A 1 343 ? 8.352 -10.109 -8.336 1 97.94 343 LYS A C 1
ATOM 2819 O O . LYS A 1 343 ? 8.281 -8.922 -8.039 1 97.94 343 LYS A O 1
ATOM 2824 N N . VAL A 1 344 ? 7.766 -10.578 -9.414 1 98.69 344 VAL A N 1
ATOM 2825 C CA . VAL A 1 344 ? 7.141 -9.703 -10.398 1 98.69 344 VAL A CA 1
ATOM 2826 C C . VAL A 1 344 ? 5.938 -9 -9.773 1 98.69 344 VAL A C 1
ATOM 2828 O O . VAL A 1 344 ? 5.75 -7.797 -9.969 1 98.69 344 VAL A O 1
ATOM 2831 N N . THR A 1 345 ? 5.125 -9.727 -9.008 1 98.38 345 THR A N 1
ATOM 2832 C CA . THR A 1 345 ? 3.949 -9.109 -8.414 1 98.38 345 THR A CA 1
ATOM 2833 C C . THR A 1 345 ? 4.355 -8.062 -7.383 1 98.38 345 THR A C 1
ATOM 2835 O O . THR A 1 345 ? 3.715 -7.012 -7.27 1 98.38 345 THR A O 1
ATOM 2838 N N . ARG A 1 346 ? 5.418 -8.281 -6.637 1 97.62 346 ARG A N 1
ATOM 2839 C CA . ARG A 1 346 ? 5.879 -7.297 -5.66 1 97.62 346 ARG A CA 1
ATOM 2840 C C . ARG A 1 346 ? 6.48 -6.082 -6.355 1 97.62 346 ARG A C 1
ATOM 2842 O O . ARG A 1 346 ? 6.363 -4.957 -5.863 1 97.62 346 ARG A O 1
ATOM 2849 N N . GLU A 1 347 ? 7.141 -6.348 -7.496 1 98.75 347 GLU A N 1
ATOM 2850 C CA . GLU A 1 347 ? 7.57 -5.215 -8.305 1 98.75 347 GLU A CA 1
ATOM 2851 C C . GLU A 1 347 ? 6.379 -4.371 -8.75 1 98.75 347 GLU A C 1
ATOM 2853 O O . GLU A 1 347 ? 6.469 -3.145 -8.82 1 98.75 347 GLU A O 1
ATOM 2858 N N . GLY A 1 348 ? 5.312 -5.055 -9.094 1 98.81 348 GLY A N 1
ATOM 2859 C CA . GLY A 1 348 ? 4.109 -4.324 -9.461 1 98.81 348 GLY A CA 1
ATOM 2860 C C . GLY A 1 348 ? 3.611 -3.404 -8.359 1 98.81 348 GLY A C 1
ATOM 2861 O O . GLY A 1 348 ? 3.193 -2.277 -8.633 1 98.81 348 GLY A O 1
ATOM 2862 N N . GLU A 1 349 ? 3.637 -3.846 -7.094 1 98.06 349 GLU A N 1
ATOM 2863 C CA . GLU A 1 349 ? 3.275 -2.986 -5.973 1 98.06 349 GLU A CA 1
ATOM 2864 C C . GLU A 1 349 ? 4.164 -1.747 -5.918 1 98.06 349 GLU A C 1
ATOM 2866 O O . GLU A 1 349 ? 3.678 -0.639 -5.68 1 98.06 349 GLU A O 1
ATOM 2871 N N . GLU A 1 350 ? 5.445 -1.959 -6.148 1 98.44 350 GLU A N 1
ATOM 2872 C CA . GLU A 1 350 ? 6.387 -0.845 -6.098 1 98.44 350 GLU A CA 1
ATOM 2873 C C . GLU A 1 350 ? 6.121 0.152 -7.223 1 98.44 350 GLU A C 1
ATOM 2875 O O . GLU A 1 350 ? 6.199 1.364 -7.016 1 98.44 350 GLU A O 1
ATOM 2880 N N . VAL A 1 351 ? 5.805 -0.344 -8.391 1 98.88 351 VAL A N 1
ATOM 2881 C CA . VAL A 1 351 ? 5.5 0.522 -9.531 1 98.88 351 VAL A CA 1
ATOM 2882 C C . VAL A 1 351 ? 4.309 1.417 -9.188 1 98.88 351 VAL A C 1
ATOM 2884 O O . VAL A 1 351 ? 4.355 2.631 -9.406 1 98.88 351 VAL A O 1
ATOM 2887 N N . ILE A 1 352 ? 3.289 0.875 -8.609 1 98.75 352 ILE A N 1
ATOM 2888 C CA . ILE A 1 352 ? 2.094 1.639 -8.266 1 98.75 352 ILE A CA 1
ATOM 2889 C C . ILE A 1 352 ? 2.43 2.658 -7.18 1 98.75 352 ILE A C 1
ATOM 2891 O O . ILE A 1 352 ? 1.954 3.795 -7.219 1 98.75 352 ILE A O 1
ATOM 2895 N N . ASN A 1 353 ? 3.244 2.238 -6.238 1 97.56 353 ASN A N 1
ATOM 2896 C CA . ASN A 1 353 ? 3.67 3.182 -5.207 1 97.56 353 ASN A CA 1
ATOM 2897 C C . ASN A 1 353 ? 4.367 4.395 -5.812 1 97.56 353 ASN A C 1
ATOM 2899 O O . ASN A 1 353 ? 4.074 5.535 -5.441 1 97.56 353 ASN A O 1
ATOM 2903 N N . LEU A 1 354 ? 5.27 4.172 -6.727 1 98.31 354 LEU A N 1
ATOM 2904 C CA . LEU A 1 354 ? 6.035 5.242 -7.355 1 98.31 354 LEU A CA 1
ATOM 2905 C C . LEU A 1 354 ? 5.125 6.164 -8.164 1 98.31 354 LEU A C 1
ATOM 2907 O O . LEU A 1 354 ? 5.227 7.387 -8.055 1 98.31 354 LEU A O 1
ATOM 2911 N N . LEU A 1 355 ? 4.223 5.559 -8.891 1 98.62 355 LEU A N 1
ATOM 2912 C CA . LEU A 1 355 ? 3.307 6.348 -9.711 1 98.62 355 LEU A CA 1
ATOM 2913 C C . LEU A 1 355 ? 2.348 7.148 -8.836 1 98.62 355 LEU A C 1
ATOM 2915 O O . LEU A 1 355 ? 1.971 8.273 -9.18 1 98.62 355 LEU A O 1
ATOM 2919 N N . TRP A 1 356 ? 1.955 6.543 -7.738 1 97.25 356 TRP A N 1
ATOM 2920 C CA . TRP A 1 356 ? 1.038 7.223 -6.828 1 97.25 356 TRP A CA 1
ATOM 2921 C C . TRP A 1 356 ? 1.698 8.445 -6.203 1 97.25 356 TRP A C 1
ATOM 2923 O O . TRP A 1 356 ? 1.038 9.461 -5.961 1 97.25 356 TRP A O 1
ATOM 2933 N N . ASP A 1 357 ? 2.947 8.414 -5.977 1 95 357 ASP A N 1
ATOM 2934 C CA . ASP A 1 357 ? 3.682 9.562 -5.445 1 95 357 ASP A CA 1
ATOM 2935 C C . ASP A 1 357 ? 3.768 10.68 -6.477 1 95 357 ASP A C 1
ATOM 2937 O O . ASP A 1 357 ? 3.936 11.852 -6.121 1 95 357 ASP A O 1
ATOM 2941 N N . VAL A 1 358 ? 3.621 10.305 -7.73 1 95.81 358 VAL A N 1
ATOM 2942 C CA . VAL A 1 358 ? 3.643 11.305 -8.789 1 95.81 358 VAL A CA 1
ATOM 2943 C C . VAL A 1 358 ? 2.291 12.016 -8.867 1 95.81 358 VAL A C 1
ATOM 2945 O O . VAL A 1 358 ? 2.229 13.242 -8.891 1 95.81 358 VAL A O 1
ATOM 2948 N N . ILE A 1 359 ? 1.226 11.211 -8.789 1 95.06 359 ILE A N 1
ATOM 2949 C CA . ILE A 1 359 ? -0.062 11.805 -9.125 1 95.06 359 ILE A CA 1
ATOM 2950 C C . ILE A 1 359 ? -0.79 12.211 -7.844 1 95.06 359 ILE A C 1
ATOM 2952 O O . ILE A 1 359 ? -1.786 12.938 -7.891 1 95.06 359 ILE A O 1
ATOM 2956 N N . ALA A 1 360 ? -0.395 11.758 -6.707 1 92.62 360 ALA A N 1
ATOM 2957 C CA . ALA A 1 360 ? -0.854 12.148 -5.383 1 92.62 360 ALA A CA 1
ATOM 2958 C C . ALA A 1 360 ? -2.369 12.023 -5.262 1 92.62 360 ALA A C 1
ATOM 2960 O O . ALA A 1 360 ? -2.922 10.93 -5.438 1 92.62 360 ALA A O 1
ATOM 2961 N N . ALA A 1 361 ? -3.123 13.125 -5.113 1 92.81 361 ALA A N 1
ATOM 2962 C CA . ALA A 1 361 ? -4.555 13.109 -4.832 1 92.81 361 ALA A CA 1
ATOM 2963 C C . ALA A 1 361 ? -5.34 12.508 -5.996 1 92.81 361 ALA A C 1
ATOM 2965 O O . ALA A 1 361 ? -6.371 11.867 -5.793 1 92.81 361 ALA A O 1
ATOM 2966 N N . LYS A 1 362 ? -4.824 12.688 -7.234 1 94.69 362 LYS A N 1
ATOM 2967 C CA . LYS A 1 362 ? -5.5 12.188 -8.43 1 94.69 362 LYS A CA 1
ATOM 2968 C C . LYS A 1 362 ? -5.734 10.68 -8.328 1 94.69 362 LYS A C 1
ATOM 2970 O O . LYS A 1 362 ? -6.711 10.164 -8.875 1 94.69 362 LYS A O 1
ATOM 2975 N N . GLY A 1 363 ? -4.902 10.031 -7.613 1 95.56 363 GLY A N 1
ATOM 2976 C CA . GLY A 1 363 ? -4.98 8.578 -7.5 1 95.56 363 GLY A CA 1
ATOM 2977 C C . GLY A 1 363 ? -6.18 8.109 -6.699 1 95.56 363 GLY A C 1
ATOM 2978 O O . GLY A 1 363 ? -6.531 6.93 -6.73 1 95.56 363 GLY A O 1
ATOM 2979 N N . PHE A 1 364 ? -6.91 9.008 -6.004 1 95.56 364 PHE A N 1
ATOM 2980 C CA . PHE A 1 364 ? -8.055 8.648 -5.172 1 95.56 364 PHE A CA 1
ATOM 2981 C C . PHE A 1 364 ? -9.359 8.914 -5.91 1 95.56 364 PHE A C 1
ATOM 2983 O O . PHE A 1 364 ? -10.43 8.531 -5.441 1 95.56 364 PHE A O 1
ATOM 2990 N N . GLU A 1 365 ? -9.305 9.578 -7.055 1 96.81 365 GLU A N 1
ATOM 2991 C CA . GLU A 1 365 ? -10.523 9.945 -7.77 1 96.81 365 GLU A CA 1
ATOM 2992 C C . GLU A 1 365 ? -11.227 8.711 -8.328 1 96.81 365 GLU A C 1
ATOM 2994 O O . GLU A 1 365 ? -10.609 7.891 -9 1 96.81 365 GLU A O 1
ATOM 2999 N N . LYS A 1 366 ? -12.555 8.641 -8.125 1 97 366 LYS A N 1
ATOM 3000 C CA . LYS A 1 366 ? -13.336 7.449 -8.43 1 97 366 LYS A CA 1
ATOM 3001 C C . LYS A 1 366 ? -13.406 7.211 -9.938 1 97 366 LYS A C 1
ATOM 3003 O O . LYS A 1 366 ? -13.656 6.086 -10.383 1 97 366 LYS A O 1
ATOM 3008 N N . ASP A 1 367 ? -13.102 8.25 -10.742 1 96.38 367 ASP A N 1
ATOM 3009 C CA . ASP A 1 367 ? -13.273 8.141 -12.188 1 96.38 367 ASP A CA 1
ATOM 3010 C C . ASP A 1 367 ? -11.969 7.723 -12.867 1 96.38 367 ASP A C 1
ATOM 3012 O O . ASP A 1 367 ? -11.93 7.523 -14.086 1 96.38 367 ASP A O 1
ATOM 3016 N N . THR A 1 368 ? -10.891 7.527 -12.141 1 97.69 368 THR A N 1
ATOM 3017 C CA . THR A 1 368 ? -9.625 7.082 -12.695 1 97.69 368 THR A CA 1
ATOM 3018 C C . THR A 1 368 ? -9.5 5.562 -12.625 1 97.69 368 THR A C 1
ATOM 3020 O O . THR A 1 368 ? -10.023 4.938 -11.703 1 97.69 368 THR A O 1
ATOM 3023 N N . TYR A 1 369 ? -8.844 4.941 -13.625 1 98.19 369 TYR A N 1
ATOM 3024 C CA . TYR A 1 369 ? -8.461 3.537 -13.531 1 98.19 369 TYR A CA 1
ATOM 3025 C C . TYR A 1 369 ? -7.516 3.311 -12.352 1 98.19 369 TYR A C 1
ATOM 3027 O O . TYR A 1 369 ? -7.574 2.271 -11.695 1 98.19 369 TYR A O 1
ATOM 3035 N N . PHE A 1 370 ? -6.684 4.285 -12.055 1 98.25 370 PHE A N 1
ATOM 3036 C CA . PHE A 1 370 ? -5.613 4.191 -11.07 1 98.25 370 PHE A CA 1
ATOM 3037 C C . PHE A 1 370 ? -6.172 3.834 -9.695 1 98.25 370 PHE A C 1
ATOM 3039 O O . PHE A 1 370 ? -5.551 3.078 -8.945 1 98.25 370 PHE A O 1
ATOM 3046 N N . GLU A 1 371 ? -7.305 4.426 -9.406 1 97.44 371 GLU A N 1
ATOM 3047 C CA . GLU A 1 371 ? -7.922 4.148 -8.109 1 97.44 371 GLU A CA 1
ATOM 3048 C C . GLU A 1 371 ? -8.195 2.658 -7.941 1 97.44 371 GLU A C 1
ATOM 3050 O O . GLU A 1 371 ? -7.934 2.092 -6.879 1 97.44 371 GLU A O 1
ATOM 3055 N N . MET A 1 372 ? -8.68 2.006 -8.93 1 96.69 372 MET A N 1
ATOM 3056 C CA . MET A 1 372 ? -8.93 0.566 -8.914 1 96.69 372 MET A CA 1
ATOM 3057 C C . MET A 1 372 ? -7.613 -0.209 -8.906 1 96.69 372 MET A C 1
ATOM 3059 O O . MET A 1 372 ? -7.477 -1.202 -8.188 1 96.69 372 MET A O 1
ATOM 3063 N N . ALA A 1 373 ? -6.598 0.258 -9.727 1 97.81 373 ALA A N 1
ATOM 3064 C CA . ALA A 1 373 ? -5.281 -0.373 -9.805 1 97.81 373 ALA A CA 1
ATOM 3065 C C . ALA A 1 373 ? -4.613 -0.415 -8.438 1 97.81 373 ALA A C 1
ATOM 3067 O O . ALA A 1 373 ? -4.023 -1.431 -8.055 1 97.81 373 ALA A O 1
ATOM 3068 N N . ALA A 1 374 ? -4.723 0.667 -7.684 1 96.44 374 ALA A N 1
ATOM 3069 C CA . ALA A 1 374 ? -4.09 0.785 -6.371 1 96.44 374 ALA A CA 1
ATOM 3070 C C . ALA A 1 374 ? -4.68 -0.217 -5.383 1 96.44 374 ALA A C 1
ATOM 3072 O O . ALA A 1 374 ? -3.969 -0.749 -4.527 1 96.44 374 ALA A O 1
ATOM 3073 N N . ARG A 1 375 ? -5.895 -0.492 -5.531 1 93.56 375 ARG A N 1
ATOM 3074 C CA . ARG A 1 375 ? -6.559 -1.463 -4.668 1 93.56 375 ARG A CA 1
ATOM 3075 C C . ARG A 1 375 ? -6.191 -2.889 -5.062 1 93.56 375 ARG A C 1
ATOM 3077 O O . ARG A 1 375 ? -5.891 -3.721 -4.203 1 93.56 375 ARG A O 1
ATOM 3084 N N . HIS A 1 376 ? -6.148 -3.111 -6.32 1 96.44 376 HIS A N 1
ATOM 3085 C CA . HIS A 1 376 ? -6.02 -4.465 -6.852 1 96.44 376 HIS A CA 1
ATOM 3086 C C . HIS A 1 376 ? -4.578 -4.957 -6.762 1 96.44 376 HIS A C 1
ATOM 3088 O O . HIS A 1 376 ? -4.336 -6.145 -6.547 1 96.44 376 HIS A O 1
ATOM 3094 N N . ILE A 1 377 ? -3.619 -4.078 -6.879 1 97.88 377 ILE A N 1
ATOM 3095 C CA . ILE A 1 377 ? -2.225 -4.473 -7.047 1 97.88 377 ILE A CA 1
ATOM 3096 C C . ILE A 1 377 ? -1.729 -5.172 -5.785 1 97.88 377 ILE A C 1
ATOM 3098 O O . ILE A 1 377 ? -0.822 -6.004 -5.844 1 97.88 377 ILE A O 1
ATOM 3102 N N . ARG A 1 378 ? -2.389 -4.945 -4.641 1 95.06 378 ARG A N 1
ATOM 3103 C CA . ARG A 1 378 ? -1.944 -5.477 -3.355 1 95.06 378 ARG A CA 1
ATOM 3104 C C . ARG A 1 378 ? -2.355 -6.938 -3.193 1 95.06 378 ARG A C 1
ATOM 3106 O O . ARG A 1 378 ? -1.83 -7.641 -2.328 1 95.06 378 ARG A O 1
ATOM 3113 N N . ALA A 1 379 ? -3.213 -7.387 -4.004 1 95.38 379 ALA A N 1
ATOM 3114 C CA . ALA A 1 379 ? -3.77 -8.734 -3.857 1 95.38 379 ALA A CA 1
ATOM 3115 C C . ALA A 1 379 ? -2.848 -9.781 -4.477 1 95.38 379 ALA A C 1
ATOM 3117 O O . ALA A 1 379 ? -2.699 -10.883 -3.941 1 95.38 379 ALA A O 1
ATOM 3118 N N . LEU A 1 380 ? -2.15 -9.406 -5.492 1 97.12 380 LEU A N 1
ATOM 3119 C CA . LEU A 1 380 ? -1.482 -10.375 -6.348 1 97.12 380 LEU A CA 1
ATOM 3120 C C . LEU A 1 380 ? -0.329 -11.047 -5.613 1 97.12 380 LEU A C 1
ATOM 3122 O O . LEU A 1 380 ? -0.16 -12.266 -5.699 1 97.12 380 LEU A O 1
ATOM 3126 N N . PRO A 1 381 ? 0.42 -10.297 -4.754 1 95.44 381 PRO A N 1
ATOM 3127 C CA . PRO A 1 381 ? 1.489 -10.977 -4.023 1 95.44 381 PRO A CA 1
ATOM 3128 C C . PRO A 1 381 ? 0.958 -11.93 -2.949 1 95.44 381 PRO A C 1
ATOM 3130 O O . PRO A 1 381 ? 1.685 -12.812 -2.484 1 95.44 381 PRO A O 1
ATOM 3133 N N . LYS A 1 382 ? -0.286 -11.852 -2.555 1 91.62 382 LYS A N 1
ATOM 3134 C CA . LYS A 1 382 ? -0.829 -12.602 -1.427 1 91.62 382 LYS A CA 1
ATOM 3135 C C . LYS A 1 382 ? -1.717 -13.742 -1.904 1 91.62 382 LYS A C 1
ATOM 3137 O O . LYS A 1 382 ? -2.07 -14.633 -1.123 1 91.62 382 LYS A O 1
ATOM 3142 N N . LEU A 1 383 ? -1.977 -13.734 -3.27 1 86.25 383 LEU A N 1
ATOM 3143 C CA . LEU A 1 383 ? -2.824 -14.766 -3.863 1 86.25 383 LEU A CA 1
ATOM 3144 C C . LEU A 1 383 ? -2.004 -15.992 -4.246 1 86.25 383 LEU A C 1
ATOM 3146 O O . LEU A 1 383 ? -0.849 -15.867 -4.656 1 86.25 383 LEU A O 1
ATOM 3150 N N . GLU A 1 384 ? -2.588 -17.234 -4.125 1 84 384 GLU A N 1
ATOM 3151 C CA . GLU A 1 384 ? -2.025 -18.5 -4.578 1 84 384 GLU A CA 1
ATOM 3152 C C . GLU A 1 384 ? -0.657 -18.75 -3.955 1 84 384 GLU A C 1
ATOM 3154 O O . GLU A 1 384 ? 0.299 -19.094 -4.656 1 84 384 GLU A O 1
ATOM 3159 N N . GLY A 1 385 ? -0.622 -18.516 -2.621 1 79 385 GLY A N 1
ATOM 3160 C CA . GLY A 1 385 ? 0.615 -18.609 -1.863 1 79 385 GLY A CA 1
ATOM 3161 C C . GLY A 1 385 ? 1.271 -17.281 -1.604 1 79 385 GLY A C 1
ATOM 3162 O O . GLY A 1 385 ? 1.573 -16.531 -2.543 1 79 385 GLY A O 1
ATOM 3163 N N . THR A 1 386 ? 1.443 -17.062 -0.404 1 81.38 386 THR A N 1
ATOM 3164 C CA . THR A 1 386 ? 2.043 -15.789 -0.023 1 81.38 386 THR A CA 1
ATOM 3165 C C . THR A 1 386 ? 3.48 -15.695 -0.523 1 81.38 386 THR A C 1
ATOM 3167 O O . THR A 1 386 ? 4.039 -16.672 -1.01 1 81.38 386 THR A O 1
ATOM 3170 N N . VAL A 1 387 ? 4.027 -14.555 -0.446 1 84.31 387 VAL A N 1
ATOM 3171 C CA . VAL A 1 387 ? 5.418 -14.32 -0.805 1 84.31 387 VAL A CA 1
ATOM 3172 C C . VAL A 1 387 ? 6.332 -15.195 0.049 1 84.31 387 VAL A C 1
ATOM 3174 O O . VAL A 1 387 ? 7.328 -15.727 -0.442 1 84.31 387 VAL A O 1
ATOM 3177 N N . HIS A 1 388 ? 5.996 -15.469 1.26 1 84.31 388 HIS A N 1
ATOM 3178 C CA . HIS A 1 388 ? 6.816 -16.25 2.174 1 84.31 388 HIS A CA 1
ATOM 3179 C C . HIS A 1 388 ? 6.855 -17.719 1.752 1 84.31 388 HIS A C 1
ATOM 3181 O O . HIS A 1 388 ? 7.91 -18.359 1.79 1 84.31 388 HIS A O 1
ATOM 3187 N N . VAL A 1 389 ? 5.703 -18.188 1.271 1 85.44 389 VAL A N 1
ATOM 3188 C CA . VAL A 1 389 ? 5.629 -19.578 0.814 1 85.44 389 VAL A CA 1
ATOM 3189 C C . VAL A 1 389 ? 6.469 -19.75 -0.448 1 85.44 389 VAL A C 1
ATOM 3191 O O . VAL A 1 389 ? 7.234 -20.703 -0.563 1 85.44 389 VAL A O 1
ATOM 3194 N N . ASN A 1 390 ? 6.352 -18.812 -1.337 1 91.44 390 ASN A N 1
ATOM 3195 C CA . ASN A 1 390 ? 7.109 -18.906 -2.582 1 91.44 390 ASN A CA 1
ATOM 3196 C C . ASN A 1 390 ? 8.602 -18.703 -2.344 1 91.44 390 ASN A C 1
ATOM 3198 O O . ASN A 1 390 ? 9.43 -19.297 -3.031 1 91.44 390 ASN A O 1
ATOM 3202 N N . MET A 1 391 ? 8.922 -17.859 -1.346 1 93.81 391 MET A N 1
ATOM 3203 C CA . MET A 1 391 ? 10.328 -17.641 -1.014 1 93.81 391 MET A CA 1
ATOM 3204 C C . MET A 1 391 ? 10.953 -18.922 -0.445 1 93.81 391 MET A C 1
ATOM 3206 O O . MET A 1 391 ? 12.102 -19.234 -0.74 1 93.81 391 MET A O 1
ATOM 3210 N N . ALA A 1 392 ? 10.203 -19.641 0.345 1 92.19 392 ALA A N 1
ATOM 3211 C CA . ALA A 1 392 ? 10.68 -20.922 0.856 1 92.19 392 ALA A CA 1
ATOM 3212 C C . ALA A 1 392 ? 10.961 -21.891 -0.283 1 92.19 392 ALA A C 1
ATOM 3214 O O . ALA A 1 392 ? 11.945 -22.641 -0.245 1 92.19 392 ALA A O 1
ATOM 3215 N N . LEU A 1 393 ? 10.086 -21.828 -1.271 1 94.06 393 LEU A N 1
ATOM 3216 C CA . LEU A 1 393 ? 10.281 -22.672 -2.449 1 94.06 393 LEU A CA 1
ATOM 3217 C C . LEU A 1 393 ? 11.523 -22.234 -3.223 1 94.06 393 LEU A C 1
ATOM 3219 O O . LEU A 1 393 ? 12.336 -23.078 -3.609 1 94.06 393 LEU A O 1
ATOM 3223 N N . ILE A 1 394 ? 11.719 -21 -3.408 1 97.38 394 ILE A N 1
ATOM 3224 C CA . ILE A 1 394 ? 12.82 -20.438 -4.176 1 97.38 394 ILE A CA 1
ATOM 3225 C C . ILE A 1 394 ? 14.148 -20.812 -3.527 1 97.38 394 ILE A C 1
ATOM 3227 O O . ILE A 1 394 ? 15.102 -21.172 -4.219 1 97.38 394 ILE A O 1
ATOM 3231 N N . LEU A 1 395 ? 14.164 -20.812 -2.242 1 97.62 395 LEU A N 1
ATOM 3232 C CA . LEU A 1 395 ? 15.398 -21.047 -1.498 1 97.62 395 LEU A CA 1
ATOM 3233 C C . LEU A 1 395 ? 15.867 -22.5 -1.68 1 97.62 395 LEU A C 1
ATOM 3235 O O . LEU A 1 395 ? 17.062 -22.781 -1.555 1 97.62 395 LEU A O 1
ATOM 3239 N N . LYS A 1 396 ? 14.969 -23.406 -2.041 1 97.12 396 LYS A N 1
ATOM 3240 C CA . LYS A 1 396 ? 15.32 -24.812 -2.242 1 97.12 396 LYS A CA 1
ATOM 3241 C C . LYS A 1 396 ? 16.219 -24.984 -3.465 1 97.12 396 LYS A C 1
ATOM 3243 O O . LYS A 1 396 ? 16.969 -25.953 -3.561 1 97.12 396 LYS A O 1
ATOM 3248 N N . PHE A 1 397 ? 16.172 -24.031 -4.355 1 98.38 397 PHE A N 1
ATOM 3249 C CA . PHE A 1 397 ? 16.906 -24.141 -5.613 1 98.38 397 PHE A CA 1
ATOM 3250 C C . PHE A 1 397 ? 18.297 -23.562 -5.48 1 98.38 397 PHE A C 1
ATOM 3252 O O . PHE A 1 397 ? 19.156 -23.781 -6.336 1 98.38 397 PHE A O 1
ATOM 3259 N N . LEU A 1 398 ? 18.578 -22.812 -4.414 1 98.25 398 LEU A N 1
ATOM 3260 C CA . LEU A 1 398 ? 19.75 -21.953 -4.277 1 98.25 398 LEU A CA 1
ATOM 3261 C C . LEU A 1 398 ? 21.031 -22.766 -4.406 1 98.25 398 LEU A C 1
ATOM 3263 O O . LEU A 1 398 ? 21.906 -22.422 -5.199 1 98.25 398 LEU A O 1
ATOM 3267 N N . PRO A 1 399 ? 21.188 -23.922 -3.732 1 97.56 399 PRO A N 1
ATOM 3268 C CA . PRO A 1 399 ? 22.484 -24.625 -3.783 1 97.56 399 PRO A CA 1
ATOM 3269 C C . PRO A 1 399 ? 22.844 -25.094 -5.191 1 97.56 399 PRO A C 1
ATOM 3271 O O . PRO A 1 399 ? 23.953 -24.844 -5.664 1 97.56 399 PRO A O 1
ATOM 3274 N N . LYS A 1 400 ? 21.891 -25.719 -5.852 1 97.94 400 LYS A N 1
ATOM 3275 C CA . LYS A 1 400 ? 22.172 -26.25 -7.18 1 97.94 400 LYS A CA 1
ATOM 3276 C C . LYS A 1 400 ? 22.312 -25.141 -8.211 1 97.94 400 LYS A C 1
ATOM 3278 O O . LYS A 1 400 ? 23.094 -25.25 -9.156 1 97.94 400 LYS A O 1
ATOM 3283 N N . TYR A 1 401 ? 21.578 -24.078 -8.016 1 98.44 401 TYR A N 1
ATOM 3284 C CA . TYR A 1 401 ? 21.656 -22.922 -8.914 1 98.44 401 TYR A CA 1
ATOM 3285 C C . TYR A 1 401 ? 23.031 -22.297 -8.875 1 98.44 401 TYR A C 1
ATOM 3287 O O . TYR A 1 401 ? 23.609 -21.953 -9.914 1 98.44 401 TYR A O 1
ATOM 3295 N N . LEU A 1 402 ? 23.609 -22.172 -7.723 1 97.94 402 LEU A N 1
ATOM 3296 C CA . LEU A 1 402 ? 24.844 -21.422 -7.535 1 97.94 402 LEU A CA 1
ATOM 3297 C C . LEU A 1 402 ? 26.062 -22.312 -7.781 1 97.94 402 LEU A C 1
ATOM 3299 O O . LEU A 1 402 ? 27.078 -21.859 -8.273 1 97.94 402 LEU A O 1
ATOM 3303 N N . PHE A 1 403 ? 25.953 -23.641 -7.469 1 97.62 403 PHE A N 1
ATOM 3304 C CA . PHE A 1 403 ? 27.219 -24.344 -7.285 1 97.62 403 PHE A CA 1
ATOM 3305 C C . PHE A 1 403 ? 27.281 -25.562 -8.195 1 97.62 403 PHE A C 1
ATOM 3307 O O . PHE A 1 403 ? 28.344 -26.188 -8.344 1 97.62 403 PHE A O 1
ATOM 3314 N N . GLU A 1 404 ? 26.156 -25.922 -8.797 1 97.69 404 GLU A N 1
ATOM 3315 C CA . GLU A 1 404 ? 26.156 -27.141 -9.617 1 97.69 404 GLU A CA 1
ATOM 3316 C C . GLU A 1 404 ? 25.484 -26.891 -10.961 1 97.69 404 GLU A C 1
ATOM 3318 O O . GLU A 1 404 ? 24.547 -27.609 -11.328 1 97.69 404 GLU A O 1
ATOM 3323 N N . PRO A 1 405 ? 26.062 -26.016 -11.703 1 97.31 405 PRO A N 1
ATOM 3324 C CA . PRO A 1 405 ? 25.469 -25.781 -13.031 1 97.31 405 PRO A CA 1
ATOM 3325 C C . PRO A 1 405 ? 25.531 -27.016 -13.922 1 97.31 405 PRO A C 1
ATOM 3327 O O . PRO A 1 405 ? 26.438 -27.844 -13.797 1 97.31 405 PRO A O 1
ATOM 3330 N N . ALA A 1 406 ? 24.562 -27.125 -14.766 1 97.31 406 ALA A N 1
ATOM 3331 C CA . ALA A 1 406 ? 24.469 -28.234 -15.719 1 97.31 406 ALA A CA 1
ATOM 3332 C C . ALA A 1 406 ? 24.297 -27.719 -17.141 1 97.31 406 ALA A C 1
ATOM 3334 O O . ALA A 1 406 ? 23.969 -26.547 -17.344 1 97.31 406 ALA A O 1
ATOM 3335 N N . GLU A 1 407 ? 24.641 -28.578 -18.062 1 96.12 407 GLU A N 1
ATOM 3336 C CA . GLU A 1 407 ? 24.484 -28.219 -19.469 1 96.12 407 GLU A CA 1
ATOM 3337 C C . GLU A 1 407 ? 23.047 -28.484 -19.938 1 96.12 407 GLU A C 1
ATOM 3339 O O . GLU A 1 407 ? 22.484 -29.547 -19.672 1 96.12 407 GLU A O 1
ATOM 3344 N N . PHE A 1 408 ? 22.484 -27.484 -20.438 1 96.06 408 PHE A N 1
ATOM 3345 C CA . PHE A 1 408 ? 21.172 -27.562 -21.047 1 96.06 408 PHE A CA 1
ATOM 3346 C C . PHE A 1 408 ? 21.188 -27.031 -22.469 1 96.06 408 PHE A C 1
ATOM 3348 O O . PHE A 1 408 ? 22.016 -26.172 -22.797 1 96.06 408 PHE A O 1
ATOM 3355 N N . PRO A 1 409 ? 20.359 -27.594 -23.344 1 94.25 409 PRO A N 1
ATOM 3356 C CA . PRO A 1 409 ? 20.203 -26.906 -24.625 1 94.25 409 PRO A CA 1
ATOM 3357 C C . PRO A 1 409 ? 19.75 -25.453 -24.469 1 94.25 409 PRO A C 1
ATOM 3359 O O . PRO A 1 409 ? 19.016 -25.141 -23.531 1 94.25 409 PRO A O 1
ATOM 3362 N N . GLU A 1 410 ? 20.219 -24.625 -25.359 1 94.56 410 GLU A N 1
ATOM 3363 C CA . GLU A 1 410 ? 19.719 -23.25 -25.359 1 94.56 410 GLU A CA 1
ATOM 3364 C C . GLU A 1 410 ? 18.219 -23.203 -25.578 1 94.56 410 GLU A C 1
ATOM 3366 O O . GLU A 1 410 ? 17.672 -23.922 -26.422 1 94.56 410 GLU A O 1
ATOM 3371 N N . VAL A 1 411 ? 17.547 -22.406 -24.797 1 97.25 411 VAL A N 1
ATOM 3372 C CA . VAL A 1 411 ? 16.109 -22.234 -24.938 1 97.25 411 VAL A CA 1
ATOM 3373 C C . VAL A 1 411 ? 15.812 -21.047 -25.844 1 97.25 411 VAL A C 1
ATOM 3375 O O . VAL A 1 411 ? 16.078 -19.906 -25.5 1 97.25 411 VAL A O 1
ATOM 3378 N N . PRO A 1 412 ? 15.352 -21.234 -27.047 1 96.69 412 PRO A N 1
ATOM 3379 C CA . PRO A 1 412 ? 15 -20.125 -27.938 1 96.69 412 PRO A CA 1
ATOM 3380 C C . PRO A 1 412 ? 13.727 -19.406 -27.5 1 96.69 412 PRO A C 1
ATOM 3382 O O . PRO A 1 412 ? 13.094 -19.797 -26.516 1 96.69 412 PRO A O 1
ATOM 3385 N N . LYS A 1 413 ? 13.469 -18.312 -28.172 1 97 413 LYS A N 1
ATOM 3386 C CA . LYS A 1 413 ? 12.148 -17.703 -28.031 1 97 413 LYS A CA 1
ATOM 3387 C C . LYS A 1 413 ? 11.055 -18.672 -28.438 1 97 413 LYS A C 1
ATOM 3389 O O . LYS A 1 413 ? 11.07 -19.203 -29.562 1 97 413 LYS A O 1
ATOM 3394 N N . MET A 1 414 ? 10.133 -18.938 -27.516 1 97.19 414 MET A N 1
ATOM 3395 C CA . MET A 1 414 ? 9.141 -19.984 -27.75 1 97.19 414 MET A CA 1
ATOM 3396 C C . MET A 1 414 ? 7.809 -19.375 -28.188 1 97.19 414 MET A C 1
ATOM 3398 O O . MET A 1 414 ? 6.777 -19.609 -27.547 1 97.19 414 MET A O 1
ATOM 3402 N N . ASP A 1 415 ? 7.816 -18.656 -29.312 1 95.69 415 ASP A N 1
ATOM 3403 C CA . ASP A 1 415 ? 6.609 -17.984 -29.797 1 95.69 415 ASP A CA 1
ATOM 3404 C C . ASP A 1 415 ? 5.895 -18.844 -30.844 1 95.69 415 ASP A C 1
ATOM 3406 O O . ASP A 1 415 ? 5.016 -18.359 -31.562 1 95.69 415 ASP A O 1
ATOM 3410 N N . VAL A 1 416 ? 6.25 -20.125 -30.922 1 95.19 416 VAL A N 1
ATOM 3411 C CA . VAL A 1 416 ? 5.613 -21.031 -31.875 1 95.19 416 VAL A CA 1
ATOM 3412 C C . VAL A 1 416 ? 4.293 -21.531 -31.297 1 95.19 416 VAL A C 1
ATOM 3414 O O . VAL A 1 416 ? 4.195 -21.797 -30.094 1 95.19 416 VAL A O 1
ATOM 3417 N N . PRO A 1 417 ? 3.312 -21.594 -32.188 1 96.44 417 PRO A N 1
ATOM 3418 C CA . PRO A 1 417 ? 2.059 -22.172 -31.688 1 96.44 417 PRO A CA 1
ATOM 3419 C C . PRO A 1 417 ? 2.189 -23.656 -31.359 1 96.44 417 PRO A C 1
ATOM 3421 O O . PRO A 1 417 ? 2.432 -24.469 -32.25 1 96.44 417 PRO A O 1
ATOM 3424 N N . LYS A 1 418 ? 2.078 -23.938 -30.125 1 96.38 418 LYS A N 1
ATOM 3425 C CA . LYS A 1 418 ? 2.133 -25.328 -29.688 1 96.38 418 LYS A CA 1
ATOM 3426 C C . LYS A 1 418 ? 1.369 -25.531 -28.375 1 96.38 418 LYS A C 1
ATOM 3428 O O . LYS A 1 418 ? 1.197 -24.578 -27.609 1 96.38 418 LYS A O 1
ATOM 3433 N N . HIS A 1 419 ? 0.896 -26.766 -28.234 1 97.88 419 HIS A N 1
ATOM 3434 C CA . HIS A 1 419 ? 0.272 -27.156 -26.969 1 97.88 419 HIS A CA 1
ATOM 3435 C C . HIS A 1 419 ? 1.321 -27.5 -25.922 1 97.88 419 HIS A C 1
ATOM 3437 O O . HIS A 1 419 ? 2.236 -28.297 -26.188 1 97.88 419 HIS A O 1
ATOM 3443 N N . ASP A 1 420 ? 1.23 -26.891 -24.781 1 98 420 ASP A N 1
ATOM 3444 C CA . ASP A 1 420 ? 2.17 -27.156 -23.688 1 98 420 ASP A CA 1
ATOM 3445 C C . ASP A 1 420 ? 1.708 -28.344 -22.844 1 98 420 ASP A C 1
ATOM 3447 O O . ASP A 1 420 ? 1.45 -28.188 -21.641 1 98 420 ASP A O 1
ATOM 3451 N N . GLU A 1 421 ? 1.728 -29.469 -23.375 1 96.88 421 GLU A N 1
ATOM 3452 C CA . GLU A 1 421 ? 1.15 -30.703 -22.828 1 96.88 421 GLU A CA 1
ATOM 3453 C C . GLU A 1 421 ? 1.806 -31.078 -21.5 1 96.88 421 GLU A C 1
ATOM 3455 O O . GLU A 1 421 ? 1.146 -31.625 -20.609 1 96.88 421 GLU A O 1
ATOM 3460 N N . PHE A 1 422 ? 3.059 -30.812 -21.297 1 97.25 422 PHE A N 1
ATOM 3461 C CA . PHE A 1 422 ? 3.799 -31.219 -20.125 1 97.25 422 PHE A CA 1
ATOM 3462 C C . PHE A 1 422 ? 3.205 -30.594 -18.859 1 97.25 422 PHE A C 1
ATOM 3464 O O . PHE A 1 422 ? 3.25 -31.188 -17.781 1 97.25 422 PHE A O 1
ATOM 3471 N N . LEU A 1 423 ? 2.682 -29.375 -19 1 96.19 423 LEU A N 1
ATOM 3472 C CA . LEU A 1 423 ? 2.154 -28.656 -17.844 1 96.19 423 LEU A CA 1
ATOM 3473 C C . LEU A 1 423 ? 1.025 -29.453 -17.188 1 96.19 423 LEU A C 1
ATOM 3475 O O . LEU A 1 423 ? 0.728 -29.25 -16.016 1 96.19 423 LEU A O 1
ATOM 3479 N N . PHE A 1 424 ? 0.435 -30.422 -17.906 1 95.88 424 PHE A N 1
ATOM 3480 C CA . PHE A 1 424 ? -0.647 -31.234 -17.359 1 95.88 424 PHE A CA 1
ATOM 3481 C C . PHE A 1 424 ? -0.188 -32.656 -17.141 1 95.88 424 PHE A C 1
ATOM 3483 O O . PHE A 1 424 ? -1.009 -33.562 -16.922 1 95.88 424 PHE A O 1
ATOM 3490 N N . ASN A 1 425 ? 1.072 -32.875 -17.25 1 95 425 ASN A N 1
ATOM 3491 C CA . ASN A 1 425 ? 1.699 -34.156 -17 1 95 425 ASN A CA 1
ATOM 3492 C C . ASN A 1 425 ? 3.045 -34 -16.297 1 95 425 ASN A C 1
ATOM 3494 O O . ASN A 1 425 ? 4.043 -34.594 -16.719 1 95 425 ASN A O 1
ATOM 3498 N N . GLN A 1 426 ? 3.129 -33.219 -15.305 1 92.44 426 GLN A N 1
ATOM 3499 C CA . GLN A 1 426 ? 4.375 -32.812 -14.656 1 92.44 426 GLN A CA 1
ATOM 3500 C C . GLN A 1 426 ? 4.93 -33.969 -13.805 1 92.44 426 GLN A C 1
ATOM 3502 O O . GLN A 1 426 ? 6.129 -34 -13.523 1 92.44 426 GLN A O 1
ATOM 3507 N N . GLY A 1 427 ? 4.035 -34.875 -13.375 1 88.88 427 GLY A N 1
ATOM 3508 C CA . GLY A 1 427 ? 4.473 -35.938 -12.5 1 88.88 427 GLY A CA 1
ATOM 3509 C C . GLY A 1 427 ? 4.59 -35.5 -11.047 1 88.88 427 GLY A C 1
ATOM 3510 O O . GLY A 1 427 ? 3.869 -34.625 -10.602 1 88.88 427 GLY A O 1
ATOM 3511 N N . PRO A 1 428 ? 5.453 -36.219 -10.336 1 89 428 PRO A N 1
ATOM 3512 C CA . PRO A 1 428 ? 5.57 -35.906 -8.906 1 89 428 PRO A CA 1
ATOM 3513 C C . PRO A 1 428 ? 6.031 -34.469 -8.648 1 89 428 PRO A C 1
ATOM 3515 O O . PRO A 1 428 ? 6.898 -33.969 -9.359 1 89 428 PRO A O 1
ATOM 3518 N N . SER A 1 429 ? 5.492 -33.844 -7.652 1 86.69 429 SER A N 1
ATOM 3519 C CA . SER A 1 429 ? 5.734 -32.438 -7.359 1 86.69 429 SER A CA 1
ATOM 3520 C C . SER A 1 429 ? 6.965 -32.25 -6.477 1 86.69 429 SER A C 1
ATOM 3522 O O . SER A 1 429 ? 7.414 -31.141 -6.258 1 86.69 429 SER A O 1
ATOM 3524 N N . GLY A 1 430 ? 7.602 -33.281 -5.992 1 88.12 430 GLY A N 1
ATOM 3525 C CA . GLY A 1 430 ? 8.742 -33.188 -5.098 1 88.12 430 GLY A CA 1
ATOM 3526 C C . GLY A 1 430 ? 10.07 -33.125 -5.824 1 88.12 430 GLY A C 1
ATOM 3527 O O . GLY A 1 430 ? 10.102 -32.906 -7.039 1 88.12 430 GLY A O 1
ATOM 3528 N N . GLY A 1 431 ? 11.164 -33.031 -5.117 1 91 431 GLY A N 1
ATOM 3529 C CA . GLY A 1 431 ? 12.508 -33.094 -5.676 1 91 431 GLY A CA 1
ATOM 3530 C C . GLY A 1 431 ? 13 -31.719 -6.137 1 91 431 GLY A C 1
ATOM 3531 O O . GLY A 1 431 ? 13.82 -31.641 -7.051 1 91 431 GLY A O 1
ATOM 3532 N N . LEU A 1 432 ? 12.555 -30.688 -5.586 1 93.5 432 LEU A N 1
ATOM 3533 C CA . LEU A 1 432 ? 12.883 -29.328 -6.016 1 93.5 432 LEU A CA 1
ATOM 3534 C C . LEU A 1 432 ? 14.367 -29.047 -5.824 1 93.5 432 LEU A C 1
ATOM 3536 O O . LEU A 1 432 ? 14.992 -28.391 -6.66 1 93.5 432 LEU A O 1
ATOM 3540 N N . SER A 1 433 ? 14.953 -29.578 -4.77 1 95.81 433 SER A N 1
ATOM 3541 C CA . SER A 1 433 ? 16.344 -29.312 -4.445 1 95.81 433 SER A CA 1
ATOM 3542 C C . SER A 1 433 ? 17.281 -30 -5.434 1 95.81 433 SER A C 1
ATOM 3544 O O . SER A 1 433 ? 18.484 -29.703 -5.473 1 95.81 433 SER A O 1
ATOM 3546 N N . GLN A 1 434 ? 16.656 -30.859 -6.254 1 95.69 434 GLN A N 1
ATOM 3547 C CA . GLN A 1 434 ? 17.484 -31.609 -7.191 1 95.69 434 GLN A CA 1
ATOM 3548 C C . GLN A 1 434 ? 17.469 -30.969 -8.578 1 95.69 434 GLN A C 1
ATOM 3550 O O . GLN A 1 434 ? 18.219 -31.375 -9.469 1 95.69 434 GLN A O 1
ATOM 3555 N N . VAL A 1 435 ? 16.656 -29.984 -8.719 1 97.06 435 VAL A N 1
ATOM 3556 C CA . VAL A 1 435 ? 16.562 -29.312 -10.008 1 97.06 435 VAL A CA 1
ATOM 3557 C C . VAL A 1 435 ? 17.875 -28.578 -10.312 1 97.06 435 VAL A C 1
ATOM 3559 O O . VAL A 1 435 ? 18.406 -27.875 -9.453 1 97.06 435 VAL A O 1
ATOM 3562 N N . ARG A 1 436 ? 18.406 -28.781 -11.484 1 97.12 436 ARG A N 1
ATOM 3563 C CA . ARG A 1 436 ? 19.641 -28.141 -11.906 1 97.12 436 ARG A CA 1
ATOM 3564 C C . ARG A 1 436 ? 19.375 -26.984 -12.867 1 97.12 436 ARG A C 1
ATOM 3566 O O . ARG A 1 436 ? 18.266 -26.875 -13.414 1 97.12 436 ARG A O 1
ATOM 3573 N N . PHE A 1 437 ? 20.359 -26.156 -13.016 1 98.31 437 PHE A N 1
ATOM 3574 C CA . PHE A 1 437 ? 20.234 -24.969 -13.859 1 98.31 437 PHE A CA 1
ATOM 3575 C C . PHE A 1 437 ? 21.484 -24.75 -14.695 1 98.31 437 PHE A C 1
ATOM 3577 O O . PHE A 1 437 ? 22.562 -25.219 -14.336 1 98.31 437 PHE A O 1
ATOM 3584 N N . HIS A 1 438 ? 21.297 -24.156 -15.852 1 97.44 438 HIS A N 1
ATOM 3585 C CA . HIS A 1 438 ? 22.453 -23.75 -16.641 1 97.44 438 HIS A CA 1
ATOM 3586 C C . HIS A 1 438 ? 23.25 -22.656 -15.945 1 97.44 438 HIS A C 1
ATOM 3588 O O . HIS A 1 438 ? 22.719 -21.969 -15.047 1 97.44 438 HIS A O 1
ATOM 3594 N N . ASP A 1 439 ? 24.438 -22.469 -16.375 1 97.69 439 ASP A N 1
ATOM 3595 C CA . ASP A 1 439 ? 25.391 -21.594 -15.703 1 97.69 439 ASP A CA 1
ATOM 3596 C C . ASP A 1 439 ? 25.016 -20.125 -15.883 1 97.69 439 ASP A C 1
ATOM 3598 O O . ASP A 1 439 ? 25.172 -19.578 -16.969 1 97.69 439 ASP A O 1
ATOM 3602 N N . TYR A 1 440 ? 24.594 -19.453 -14.812 1 98.12 440 TYR A N 1
ATOM 3603 C CA . TYR A 1 440 ? 24.172 -18.062 -14.859 1 98.12 440 TYR A CA 1
ATOM 3604 C C . TYR A 1 440 ? 25.328 -17.141 -15.203 1 98.12 440 TYR A C 1
ATOM 3606 O O . TYR A 1 440 ? 25.141 -16.062 -15.758 1 98.12 440 TYR A O 1
ATOM 3614 N N . GLN A 1 441 ? 26.516 -17.516 -14.875 1 97.94 441 GLN A N 1
ATOM 3615 C CA . GLN A 1 441 ? 27.703 -16.688 -15.086 1 97.94 441 GLN A CA 1
ATOM 3616 C C . GLN A 1 441 ? 27.922 -16.406 -16.578 1 97.94 441 GLN A C 1
ATOM 3618 O O . GLN A 1 441 ? 28.391 -15.336 -16.953 1 97.94 441 GLN A O 1
ATOM 3623 N N . LYS A 1 442 ? 27.625 -17.422 -17.359 1 97.5 442 LYS A N 1
ATOM 3624 C CA . LYS A 1 442 ? 27.812 -17.266 -18.812 1 97.5 442 LYS A CA 1
ATOM 3625 C C . LYS A 1 442 ? 26.969 -16.109 -19.344 1 97.5 442 LYS A C 1
ATOM 3627 O O . LYS A 1 442 ? 27.422 -15.344 -20.203 1 97.5 442 LYS A O 1
ATOM 3632 N N . VAL A 1 443 ? 25.75 -16.031 -18.859 1 98 443 VAL A N 1
ATOM 3633 C CA . VAL A 1 443 ? 24.844 -14.977 -19.312 1 98 443 VAL A CA 1
ATOM 3634 C C . VAL A 1 443 ? 25.328 -13.617 -18.812 1 98 443 VAL A C 1
ATOM 3636 O O . VAL A 1 443 ? 25.438 -12.664 -19.578 1 98 443 VAL A O 1
ATOM 3639 N N . TYR A 1 444 ? 25.641 -13.5 -17.578 1 98.56 444 TYR A N 1
ATOM 3640 C CA . TYR A 1 444 ? 26.125 -12.242 -17.016 1 98.56 444 TYR A CA 1
ATOM 3641 C C . TYR A 1 444 ? 27.422 -11.797 -17.703 1 98.56 444 TYR A C 1
ATOM 3643 O O . TYR A 1 444 ? 27.594 -10.617 -18 1 98.56 444 TYR A O 1
ATOM 3651 N N . ASP A 1 445 ? 28.281 -12.75 -17.969 1 97.81 445 ASP A N 1
ATOM 3652 C CA . ASP A 1 445 ? 29.578 -12.445 -18.547 1 97.81 445 ASP A CA 1
ATOM 3653 C C . ASP A 1 445 ? 29.453 -11.961 -19.984 1 97.81 445 ASP A C 1
ATOM 3655 O O . ASP A 1 445 ? 30.359 -11.328 -20.531 1 97.81 445 ASP A O 1
ATOM 3659 N N . SER A 1 446 ? 28.344 -12.305 -20.547 1 97.69 446 SER A N 1
ATOM 3660 C CA . SER A 1 446 ? 28.141 -11.906 -21.938 1 97.69 446 SER A CA 1
ATOM 3661 C C . SER A 1 446 ? 27.781 -10.43 -22.047 1 97.69 446 SER A C 1
ATOM 3663 O O . SER A 1 446 ? 27.688 -9.891 -23.141 1 97.69 446 SER A O 1
ATOM 3665 N N . PHE A 1 447 ? 27.562 -9.734 -21 1 98.12 447 PHE A N 1
ATOM 3666 C CA . PHE A 1 447 ? 27.297 -8.305 -20.969 1 98.12 447 PHE A CA 1
ATOM 3667 C C . PHE A 1 447 ? 28.438 -7.555 -20.297 1 98.12 447 PHE A C 1
ATOM 3669 O O . PHE A 1 447 ? 28.984 -8.016 -19.297 1 98.12 447 PHE A O 1
ATOM 3676 N N . ASP A 1 448 ? 28.859 -6.469 -20.891 1 98.19 448 ASP A N 1
ATOM 3677 C CA . ASP A 1 448 ? 29.891 -5.613 -20.328 1 98.19 448 ASP A CA 1
ATOM 3678 C C . ASP A 1 448 ? 29.422 -4.168 -20.219 1 98.19 448 ASP A C 1
ATOM 3680 O O . ASP A 1 448 ? 29.875 -3.303 -20.969 1 98.19 448 ASP A O 1
ATOM 3684 N N . PHE A 1 449 ? 28.453 -3.877 -19.391 1 98.31 449 PHE A N 1
ATOM 3685 C CA . PHE A 1 449 ? 27.906 -2.559 -19.094 1 98.31 449 PHE A CA 1
ATOM 3686 C C . PHE A 1 449 ? 28.234 -2.145 -17.672 1 98.31 449 PHE A C 1
ATOM 3688 O O . PHE A 1 449 ? 28.359 -2.994 -16.781 1 98.31 449 PHE A O 1
ATOM 3695 N N . PRO A 1 450 ? 28.359 -0.893 -17.391 1 98.62 450 PRO A N 1
ATOM 3696 C CA . PRO A 1 450 ? 28.812 -0.413 -16.078 1 98.62 450 PRO A CA 1
ATOM 3697 C C . PRO A 1 450 ? 27.984 -0.956 -14.93 1 98.62 450 PRO A C 1
ATOM 3699 O O . PRO A 1 450 ? 28.531 -1.563 -14 1 98.62 450 PRO A O 1
ATOM 3702 N N . ASN A 1 451 ? 26.703 -0.816 -14.953 1 98.81 451 ASN A N 1
ATOM 3703 C CA . ASN A 1 451 ? 25.859 -1.227 -13.828 1 98.81 451 ASN A CA 1
ATOM 3704 C C . ASN A 1 451 ? 25.734 -2.744 -13.75 1 98.81 451 ASN A C 1
ATOM 3706 O O . ASN A 1 451 ? 25.641 -3.311 -12.656 1 98.81 451 ASN A O 1
ATOM 3710 N N . ILE A 1 452 ? 25.703 -3.443 -14.844 1 98.88 452 ILE A N 1
ATOM 3711 C CA . ILE A 1 452 ? 25.672 -4.902 -14.828 1 98.88 452 ILE A CA 1
ATOM 3712 C C . ILE A 1 452 ? 26.953 -5.434 -14.18 1 98.88 452 ILE A C 1
ATOM 3714 O O . ILE A 1 452 ? 26.922 -6.422 -13.445 1 98.88 452 ILE A O 1
ATOM 3718 N N . ASN A 1 453 ? 28.094 -4.734 -14.477 1 98.88 453 ASN A N 1
ATOM 3719 C CA . ASN A 1 453 ? 29.359 -5.141 -13.875 1 98.88 453 ASN A CA 1
ATOM 3720 C C . ASN A 1 453 ? 29.344 -4.953 -12.359 1 98.88 453 ASN A C 1
ATOM 3722 O O . ASN A 1 453 ? 29.875 -5.785 -11.625 1 98.88 453 ASN A O 1
ATOM 3726 N N . VAL A 1 454 ? 28.703 -3.793 -11.883 1 98.88 454 VAL A N 1
ATOM 3727 C CA . VAL A 1 454 ? 28.562 -3.59 -10.445 1 98.88 454 VAL A CA 1
ATOM 3728 C C . VAL A 1 454 ? 27.688 -4.691 -9.852 1 98.88 454 VAL A C 1
ATOM 3730 O O . VAL A 1 454 ? 27.984 -5.23 -8.789 1 98.88 454 VAL A O 1
ATOM 3733 N N . PHE A 1 455 ? 26.641 -5.027 -10.523 1 98.94 455 PHE A N 1
ATOM 3734 C CA . PHE A 1 455 ? 25.719 -6.066 -10.055 1 98.94 455 PHE A CA 1
ATOM 3735 C C . PHE A 1 455 ? 26.422 -7.414 -9.992 1 98.94 455 PHE A C 1
ATOM 3737 O O . PHE A 1 455 ? 26.234 -8.18 -9.039 1 98.94 455 PHE A O 1
ATOM 3744 N N . LYS A 1 456 ? 27.281 -7.75 -10.992 1 98.88 456 LYS A N 1
ATOM 3745 C CA . LYS A 1 456 ? 28.078 -8.969 -10.992 1 98.88 456 LYS A CA 1
ATOM 3746 C C . LYS A 1 456 ? 28.953 -9.055 -9.742 1 98.88 456 LYS A C 1
ATOM 3748 O O . LYS A 1 456 ? 29.172 -10.141 -9.195 1 98.88 456 LYS A O 1
ATOM 3753 N N . GLU A 1 457 ? 29.469 -7.895 -9.328 1 98.88 457 GLU A N 1
ATOM 3754 C CA . GLU A 1 457 ? 30.281 -7.871 -8.109 1 98.88 457 GLU A CA 1
ATOM 3755 C C . GLU A 1 457 ? 29.438 -8.242 -6.891 1 98.88 457 GLU A C 1
ATOM 3757 O O . GLU A 1 457 ? 29.906 -8.977 -6.012 1 98.88 457 GLU A O 1
ATOM 3762 N N . GLN A 1 458 ? 28.234 -7.73 -6.828 1 98.88 458 GLN A N 1
ATOM 3763 C CA . GLN A 1 458 ? 27.328 -8.07 -5.73 1 98.88 458 GLN A CA 1
ATOM 3764 C C . GLN A 1 458 ? 27.016 -9.562 -5.719 1 98.88 458 GLN A C 1
ATOM 3766 O O . GLN A 1 458 ? 27.062 -10.203 -4.664 1 98.88 458 GLN A O 1
ATOM 3771 N N . ILE A 1 459 ? 26.781 -10.125 -6.895 1 98.75 459 ILE A N 1
ATOM 3772 C CA . ILE A 1 459 ? 26.469 -11.539 -7.031 1 98.75 459 ILE A CA 1
ATOM 3773 C C . ILE A 1 459 ? 27.656 -12.383 -6.586 1 98.75 459 ILE A C 1
ATOM 3775 O O . ILE A 1 459 ? 27.484 -13.391 -5.895 1 98.75 459 ILE A O 1
ATOM 3779 N N . ALA A 1 460 ? 28.812 -11.969 -7.051 1 98.75 460 ALA A N 1
ATOM 3780 C CA . ALA A 1 460 ? 30.016 -12.703 -6.699 1 98.75 460 ALA A CA 1
ATOM 3781 C C . ALA A 1 460 ? 30.219 -12.727 -5.188 1 98.75 460 ALA A C 1
ATOM 3783 O O . ALA A 1 460 ? 30.594 -13.758 -4.621 1 98.75 460 ALA A O 1
ATOM 3784 N N . THR A 1 461 ? 30.016 -11.57 -4.555 1 98.88 461 THR A N 1
ATOM 3785 C CA . THR A 1 461 ? 30.141 -11.484 -3.104 1 98.88 461 THR A CA 1
ATOM 3786 C C . THR A 1 461 ? 29.109 -12.352 -2.412 1 98.88 461 THR A C 1
ATOM 3788 O O . THR A 1 461 ? 29.406 -13.023 -1.422 1 98.88 461 THR A O 1
ATOM 3791 N N . PHE A 1 462 ? 27.938 -12.367 -2.869 1 98.81 462 PHE A N 1
ATOM 3792 C CA . PHE A 1 462 ? 26.875 -13.195 -2.316 1 98.81 462 PHE A CA 1
ATOM 3793 C C . PHE A 1 462 ? 27.219 -14.672 -2.414 1 98.81 462 PHE A C 1
ATOM 3795 O O . PHE A 1 462 ? 27.047 -15.422 -1.451 1 98.81 462 PHE A O 1
ATOM 3802 N N . LYS A 1 463 ? 27.641 -15.086 -3.6 1 98.75 463 LYS A N 1
ATOM 3803 C CA . LYS A 1 463 ? 28.047 -16.469 -3.801 1 98.75 463 LYS A CA 1
ATOM 3804 C C . LYS A 1 463 ? 29.156 -16.859 -2.834 1 98.75 463 LYS A C 1
ATOM 3806 O O . LYS A 1 463 ? 29.141 -17.953 -2.254 1 98.75 463 LYS A O 1
ATOM 3811 N N . GLU A 1 464 ? 30.141 -15.953 -2.703 1 98.69 464 GLU A N 1
ATOM 3812 C CA . GLU A 1 464 ? 31.219 -16.203 -1.76 1 98.69 464 GLU A CA 1
ATOM 3813 C C . GLU A 1 464 ? 30.688 -16.359 -0.337 1 98.69 464 GLU A C 1
ATOM 3815 O O . GLU A 1 464 ? 31.172 -17.203 0.419 1 98.69 464 GLU A O 1
ATOM 3820 N N . MET A 1 465 ? 29.734 -15.516 0.019 1 98.81 465 MET A N 1
ATOM 3821 C CA . MET A 1 465 ? 29.125 -15.617 1.343 1 98.81 465 MET A CA 1
ATOM 3822 C C . MET A 1 465 ? 28.438 -16.969 1.522 1 98.81 465 MET A C 1
ATOM 3824 O O . MET A 1 465 ? 28.562 -17.594 2.574 1 98.81 465 MET A O 1
ATOM 3828 N N . CYS A 1 466 ? 27.719 -17.438 0.498 1 98.56 466 CYS A N 1
ATOM 3829 C CA . CYS A 1 466 ? 27.016 -18.703 0.562 1 98.56 466 CYS A CA 1
ATOM 3830 C C . CYS A 1 466 ? 27.984 -19.859 0.777 1 98.56 466 CYS A C 1
ATOM 3832 O O . CYS A 1 466 ? 27.641 -20.859 1.402 1 98.56 466 CYS A O 1
ATOM 3834 N N . MET A 1 467 ? 29.172 -19.688 0.303 1 97.94 467 MET A N 1
ATOM 3835 C CA . MET A 1 467 ? 30.188 -20.734 0.423 1 97.94 467 MET A CA 1
ATOM 3836 C C . MET A 1 467 ? 30.922 -20.625 1.752 1 97.94 467 MET A C 1
ATOM 3838 O O . MET A 1 467 ? 31.078 -21.609 2.465 1 97.94 467 MET A O 1
ATOM 3842 N N . ALA A 1 468 ? 31.312 -19.406 2.096 1 98.31 468 ALA A N 1
ATOM 3843 C CA . ALA A 1 468 ? 32.219 -19.188 3.207 1 98.31 468 ALA A CA 1
ATOM 3844 C C . ALA A 1 468 ? 31.469 -19 4.516 1 98.31 468 ALA A C 1
ATOM 3846 O O . ALA A 1 468 ? 32.031 -19.234 5.598 1 98.31 468 ALA A O 1
ATOM 3847 N N . ALA A 1 469 ? 30.312 -18.516 4.441 1 98.44 469 ALA A N 1
ATOM 3848 C CA . ALA A 1 469 ? 29.484 -18.234 5.617 1 98.44 469 ALA A CA 1
ATOM 3849 C C . ALA A 1 469 ? 28.031 -18.641 5.375 1 98.44 469 ALA A C 1
ATOM 3851 O O . ALA A 1 469 ? 27.125 -17.828 5.527 1 98.44 469 ALA A O 1
ATOM 3852 N N . PRO A 1 470 ? 27.844 -19.938 5.078 1 98.12 470 PRO A N 1
ATOM 3853 C CA . PRO A 1 470 ? 26.469 -20.375 4.848 1 98.12 470 PRO A CA 1
ATOM 3854 C C . PRO A 1 470 ? 25.578 -20.219 6.082 1 98.12 470 PRO A C 1
ATOM 3856 O O . PRO A 1 470 ? 26.094 -20.141 7.203 1 98.12 470 PRO A O 1
ATOM 3859 N N . PRO A 1 471 ? 24.281 -20.109 5.891 1 98.06 471 PRO A N 1
ATOM 3860 C CA . PRO A 1 471 ? 23.391 -20.078 7.059 1 98.06 471 PRO A CA 1
ATOM 3861 C C . PRO A 1 471 ? 23.547 -21.312 7.953 1 98.06 471 PRO A C 1
ATOM 3863 O O . PRO A 1 471 ? 23.656 -22.422 7.453 1 98.06 471 PRO A O 1
ATOM 3866 N N . SER A 1 472 ? 23.578 -21.109 9.258 1 97.56 472 SER A N 1
ATOM 3867 C CA . SER A 1 472 ? 23.594 -22.203 10.227 1 97.56 472 SER A CA 1
ATOM 3868 C C . SER A 1 472 ? 22.234 -22.906 10.273 1 97.56 472 SER A C 1
ATOM 3870 O O . SER A 1 472 ? 21.25 -22.391 9.742 1 97.56 472 SER A O 1
ATOM 3872 N N . PRO A 1 473 ? 22.203 -24.078 10.859 1 96.31 473 PRO A N 1
ATOM 3873 C CA . PRO A 1 473 ? 20.906 -24.75 11.023 1 96.31 473 PRO A CA 1
ATOM 3874 C C . PRO A 1 473 ? 19.891 -23.906 11.766 1 96.31 473 PRO A C 1
ATOM 3876 O O . PRO A 1 473 ? 18.703 -23.922 11.43 1 96.31 473 PRO A O 1
ATOM 3879 N N . GLU A 1 474 ? 20.375 -23.188 12.711 1 95.88 474 GLU A N 1
ATOM 3880 C CA . GLU A 1 474 ? 19.484 -22.297 13.453 1 95.88 474 GLU A CA 1
ATOM 3881 C C . GLU A 1 474 ? 18.953 -21.188 12.555 1 95.88 474 GLU A C 1
ATOM 3883 O O . GLU A 1 474 ? 17.766 -20.844 12.609 1 95.88 474 GLU A O 1
ATOM 3888 N N . GLN A 1 475 ? 19.859 -20.609 11.758 1 97.25 475 GLN A N 1
ATOM 3889 C CA . GLN A 1 475 ? 19.453 -19.562 10.828 1 97.25 475 GLN A CA 1
ATOM 3890 C C . GLN A 1 475 ? 18.484 -20.094 9.781 1 97.25 475 GLN A C 1
ATOM 3892 O O . GLN A 1 475 ? 17.562 -19.375 9.367 1 97.25 475 GLN A O 1
ATOM 3897 N N . MET A 1 476 ? 18.641 -21.312 9.359 1 95.5 476 MET A N 1
ATOM 3898 C CA . MET A 1 476 ? 17.781 -21.922 8.352 1 95.5 476 MET A CA 1
ATOM 3899 C C . MET A 1 476 ? 16.359 -22.078 8.875 1 95.5 476 MET A C 1
ATOM 3901 O O . MET A 1 476 ? 15.406 -22.109 8.102 1 95.5 476 MET A O 1
ATOM 3905 N N . ARG A 1 477 ? 16.25 -22.141 10.18 1 92.62 477 ARG A N 1
ATOM 3906 C CA . ARG A 1 477 ? 14.93 -22.266 10.797 1 92.62 477 ARG A CA 1
ATOM 3907 C C . ARG A 1 477 ? 14.328 -20.891 11.086 1 92.62 477 ARG A C 1
ATOM 3909 O O . ARG A 1 477 ? 13.141 -20.781 11.398 1 92.62 477 ARG A O 1
ATOM 3916 N N . ASP A 1 478 ? 15.125 -19.875 10.93 1 94.88 478 ASP A N 1
ATOM 3917 C CA . ASP A 1 478 ? 14.695 -18.5 11.117 1 94.88 478 ASP A CA 1
ATOM 3918 C C . ASP A 1 478 ? 14.289 -17.859 9.789 1 94.88 478 ASP A C 1
ATOM 3920 O O . ASP A 1 478 ? 15.102 -17.219 9.133 1 94.88 478 ASP A O 1
ATOM 3924 N N . PHE A 1 479 ? 13.039 -17.938 9.547 1 94 479 PHE A N 1
ATOM 3925 C CA . PHE A 1 479 ? 12.602 -17.484 8.234 1 94 479 PHE A CA 1
ATOM 3926 C C . PHE A 1 479 ? 12.688 -15.969 8.117 1 94 479 PHE A C 1
ATOM 3928 O O . PHE A 1 479 ? 12.711 -15.43 7.008 1 94 479 PHE A O 1
ATOM 3935 N N . ASP A 1 480 ? 12.68 -15.305 9.227 1 94.81 480 ASP A N 1
ATOM 3936 C CA . ASP A 1 480 ? 12.953 -13.867 9.156 1 94.81 480 ASP A CA 1
ATOM 3937 C C . ASP A 1 480 ? 14.32 -13.602 8.547 1 94.81 480 ASP A C 1
ATOM 3939 O O . ASP A 1 480 ? 14.484 -12.656 7.773 1 94.81 480 ASP A O 1
ATOM 3943 N N . PHE A 1 481 ? 15.289 -14.414 8.891 1 97.19 481 PHE A N 1
ATOM 3944 C CA . PHE A 1 481 ? 16.641 -14.328 8.359 1 97.19 481 PHE A CA 1
ATOM 3945 C C . PHE A 1 481 ? 16.703 -14.82 6.922 1 97.19 481 PHE A C 1
ATOM 3947 O O . PHE A 1 481 ? 17.25 -14.148 6.047 1 97.19 481 PHE A O 1
ATOM 3954 N N . MET A 1 482 ? 16.031 -15.867 6.652 1 97.25 482 MET A N 1
ATOM 3955 C CA . MET A 1 482 ? 16.156 -16.562 5.367 1 97.25 482 MET A CA 1
ATOM 3956 C C . MET A 1 482 ? 15.43 -15.789 4.266 1 97.25 482 MET A C 1
ATOM 3958 O O . MET A 1 482 ? 15.805 -15.875 3.098 1 97.25 482 MET A O 1
ATOM 3962 N N . VAL A 1 483 ? 14.422 -15.055 4.641 1 96.44 483 VAL A N 1
ATOM 3963 C CA . VAL A 1 483 ? 13.703 -14.281 3.631 1 96.44 483 VAL A CA 1
ATOM 3964 C C . VAL A 1 483 ? 14.648 -13.266 2.992 1 96.44 483 VAL A C 1
ATOM 3966 O O . VAL A 1 483 ? 14.648 -13.086 1.771 1 96.44 483 VAL A O 1
ATOM 3969 N N . THR A 1 484 ? 15.445 -12.602 3.799 1 97.69 484 THR A N 1
ATOM 3970 C CA . THR A 1 484 ? 16.375 -11.609 3.283 1 97.69 484 THR A CA 1
ATOM 3971 C C . THR A 1 484 ? 17.438 -12.273 2.406 1 97.69 484 THR A C 1
ATOM 3973 O O . THR A 1 484 ? 17.797 -11.75 1.348 1 97.69 484 THR A O 1
ATOM 3976 N N . TRP A 1 485 ? 17.875 -13.438 2.871 1 97.94 485 TRP A N 1
ATOM 3977 C CA . TRP A 1 485 ? 18.797 -14.242 2.084 1 97.94 485 TRP A CA 1
ATOM 3978 C C . TRP A 1 485 ? 18.203 -14.594 0.729 1 97.94 485 TRP A C 1
ATOM 3980 O O . TRP A 1 485 ? 18.859 -14.484 -0.304 1 97.94 485 TRP A O 1
ATOM 3990 N N . GLY A 1 486 ? 16.984 -14.953 0.793 1 98 486 GLY A N 1
ATOM 3991 C CA . GLY A 1 486 ? 16.266 -15.344 -0.408 1 98 486 GLY A CA 1
ATOM 3992 C C . GLY A 1 486 ? 16.047 -14.195 -1.376 1 98 486 GLY A C 1
ATOM 3993 O O . GLY A 1 486 ? 16.062 -14.398 -2.592 1 98 486 GLY A O 1
ATOM 3994 N N . GLU A 1 487 ? 15.883 -13.008 -0.844 1 98.12 487 GLU A N 1
ATOM 3995 C CA . GLU A 1 487 ? 15.68 -11.836 -1.693 1 98.12 487 GLU A CA 1
ATOM 3996 C C . GLU A 1 487 ? 16.922 -11.547 -2.537 1 98.12 487 GLU A C 1
ATOM 3998 O O . GLU A 1 487 ? 16.797 -11.156 -3.701 1 98.12 487 GLU A O 1
ATOM 4003 N N . MET A 1 488 ? 18.062 -11.703 -1.979 1 98.75 488 MET A N 1
ATOM 4004 C CA . MET A 1 488 ? 19.297 -11.492 -2.721 1 98.75 488 MET A CA 1
ATOM 4005 C C . MET A 1 488 ? 19.469 -12.555 -3.803 1 98.75 488 MET A C 1
ATOM 4007 O O . MET A 1 488 ? 19.859 -12.242 -4.93 1 98.75 488 MET A O 1
ATOM 4011 N N . PHE A 1 489 ? 19.156 -13.812 -3.459 1 98.75 489 PHE A N 1
ATOM 4012 C CA . PHE A 1 489 ? 19.156 -14.883 -4.449 1 98.75 489 PHE A CA 1
ATOM 4013 C C . PHE A 1 489 ? 18.172 -14.586 -5.566 1 98.75 489 PHE A C 1
ATOM 4015 O O . PHE A 1 489 ? 18.484 -14.766 -6.746 1 98.75 489 PHE A O 1
ATOM 4022 N N . ALA A 1 490 ? 16.984 -14.109 -5.191 1 98.69 490 ALA A N 1
ATOM 4023 C CA . ALA A 1 490 ? 15.945 -13.789 -6.16 1 98.69 490 ALA A CA 1
ATOM 4024 C C . ALA A 1 490 ? 16.422 -12.727 -7.148 1 98.69 490 ALA A C 1
ATOM 4026 O O . ALA A 1 490 ? 16.109 -12.797 -8.344 1 98.69 490 ALA A O 1
ATOM 4027 N N . LEU A 1 491 ? 17.188 -11.734 -6.676 1 98.88 491 LEU A N 1
ATOM 4028 C CA . LEU A 1 491 ? 17.672 -10.688 -7.559 1 98.88 491 LEU A CA 1
ATOM 4029 C C . LEU A 1 491 ? 18.656 -11.242 -8.57 1 98.88 491 LEU A C 1
ATOM 4031 O O . LEU A 1 491 ? 18.688 -10.82 -9.727 1 98.88 491 LEU A O 1
ATOM 4035 N N . LEU A 1 492 ? 19.484 -12.18 -8.086 1 98.88 492 LEU A N 1
ATOM 4036 C CA . LEU A 1 492 ? 20.422 -12.844 -8.992 1 98.88 492 LEU A CA 1
ATOM 4037 C C . LEU A 1 492 ? 19.672 -13.539 -10.125 1 98.88 492 LEU A C 1
ATOM 4039 O O . LEU A 1 492 ? 20 -13.359 -11.297 1 98.88 492 LEU A O 1
ATOM 4043 N N . VAL A 1 493 ? 18.641 -14.32 -9.742 1 98.88 493 VAL A N 1
ATOM 4044 C CA . VAL A 1 493 ? 17.859 -15.07 -10.719 1 98.88 493 VAL A CA 1
ATOM 4045 C C . VAL A 1 493 ? 17.109 -14.109 -11.625 1 98.88 493 VAL A C 1
ATOM 4047 O O . VAL A 1 493 ? 17.031 -14.32 -12.836 1 98.88 493 VAL A O 1
ATOM 4050 N N . TYR A 1 494 ? 16.562 -13.031 -11.047 1 98.88 494 TYR A N 1
ATOM 4051 C CA . TYR A 1 494 ? 15.805 -12.016 -11.766 1 98.88 494 TYR A CA 1
ATOM 4052 C C . TYR A 1 494 ? 16.656 -11.375 -12.859 1 98.88 494 TYR A C 1
ATOM 4054 O O . TYR A 1 494 ? 16.25 -11.328 -14.023 1 98.88 494 TYR A O 1
ATOM 4062 N N . GLY A 1 495 ? 17.844 -10.938 -12.477 1 98.94 495 GLY A N 1
ATOM 4063 C CA . GLY A 1 495 ? 18.75 -10.336 -13.438 1 98.94 495 GLY A CA 1
ATOM 4064 C C . GLY A 1 495 ? 19.172 -11.289 -14.531 1 98.94 495 GLY A C 1
ATOM 4065 O O . GLY A 1 495 ? 19.328 -10.891 -15.688 1 98.94 495 GLY A O 1
ATOM 4066 N N . HIS A 1 496 ? 19.344 -12.586 -14.125 1 98.81 496 HIS A N 1
ATOM 4067 C CA . HIS A 1 496 ? 19.766 -13.617 -15.062 1 98.81 496 HIS A CA 1
ATOM 4068 C C . HIS A 1 496 ? 18.797 -13.734 -16.234 1 98.81 496 HIS A C 1
ATOM 4070 O O . HIS A 1 496 ? 19.203 -13.602 -17.391 1 98.81 496 HIS A O 1
ATOM 4076 N N . LEU A 1 497 ? 17.5 -13.852 -15.922 1 98.75 497 LEU A N 1
ATOM 4077 C CA . LEU A 1 497 ? 16.531 -14.055 -16.984 1 98.75 497 LEU A CA 1
ATOM 4078 C C . LEU A 1 497 ? 16.25 -12.75 -17.734 1 98.75 497 LEU A C 1
ATOM 4080 O O . LEU A 1 497 ? 15.938 -12.758 -18.922 1 98.75 497 LEU A O 1
ATOM 4084 N N . ILE A 1 498 ? 16.391 -11.602 -17.078 1 98.81 498 ILE A N 1
ATOM 4085 C CA . ILE A 1 498 ? 16.25 -10.32 -17.766 1 98.81 498 ILE A CA 1
ATOM 4086 C C . ILE A 1 498 ? 17.312 -10.18 -18.844 1 98.81 498 ILE A C 1
ATOM 4088 O O . ILE A 1 498 ? 17.031 -9.75 -19.953 1 98.81 498 ILE A O 1
ATOM 4092 N N . LEU A 1 499 ? 18.531 -10.57 -18.5 1 98.75 499 LEU A N 1
ATOM 4093 C CA . LEU A 1 499 ? 19.625 -10.469 -19.469 1 98.75 499 LEU A CA 1
ATOM 4094 C C . LEU A 1 499 ? 19.453 -11.461 -20.594 1 98.75 499 LEU A C 1
ATOM 4096 O O . LEU A 1 499 ? 19.781 -11.164 -21.75 1 98.75 499 LEU A O 1
ATOM 4100 N N . GLU A 1 500 ? 18.906 -12.695 -20.281 1 98.44 500 GLU A N 1
ATOM 4101 C CA . GLU A 1 500 ? 18.562 -13.609 -21.359 1 98.44 500 GLU A CA 1
ATOM 4102 C C . GLU A 1 500 ? 17.531 -12.992 -22.297 1 98.44 500 GLU A C 1
ATOM 4104 O O . GLU A 1 500 ? 17.688 -13.062 -23.531 1 98.44 500 GLU A O 1
ATOM 4109 N N . ALA A 1 501 ? 16.547 -12.43 -21.719 1 98.38 501 ALA A N 1
ATOM 4110 C CA . ALA A 1 501 ? 15.492 -11.797 -22.516 1 98.38 501 ALA A CA 1
ATOM 4111 C C . ALA A 1 501 ? 16.031 -10.641 -23.344 1 98.38 501 ALA A C 1
ATOM 4113 O O . ALA A 1 501 ? 15.602 -10.414 -24.469 1 98.38 501 ALA A O 1
ATOM 4114 N N . ALA A 1 502 ? 16.922 -9.906 -22.734 1 97.62 502 ALA A N 1
ATOM 4115 C CA . ALA A 1 502 ? 17.469 -8.734 -23.406 1 97.62 502 ALA A CA 1
ATOM 4116 C C . ALA A 1 502 ? 18.156 -9.109 -24.719 1 97.62 502 ALA A C 1
ATOM 4118 O O . ALA A 1 502 ? 18.141 -8.352 -25.688 1 97.62 502 ALA A O 1
ATOM 4119 N N . LYS A 1 503 ? 18.797 -10.25 -24.734 1 95.75 503 LYS A N 1
ATOM 4120 C CA . LYS A 1 503 ? 19.438 -10.734 -25.953 1 95.75 503 LYS A CA 1
ATOM 4121 C C . LYS A 1 503 ? 18.391 -11.102 -27 1 95.75 503 LYS A C 1
ATOM 4123 O O . LYS A 1 503 ? 18.594 -10.828 -28.188 1 95.75 503 LYS A O 1
ATOM 4128 N N . ILE A 1 504 ? 17.344 -11.633 -26.562 1 96.31 504 ILE A N 1
ATOM 4129 C CA . ILE A 1 504 ? 16.297 -12.117 -27.453 1 96.31 504 ILE A CA 1
ATOM 4130 C C . ILE A 1 504 ? 15.539 -10.93 -28.047 1 96.31 504 ILE A C 1
ATOM 4132 O O . ILE A 1 504 ? 15.188 -10.938 -29.219 1 96.31 504 ILE A O 1
ATOM 4136 N N . TYR A 1 505 ? 15.336 -9.93 -27.266 1 95.31 505 TYR A N 1
ATOM 4137 C CA . TYR A 1 505 ? 14.453 -8.844 -27.688 1 95.31 505 TYR A CA 1
ATOM 4138 C C . TYR A 1 505 ? 15.258 -7.59 -28.016 1 95.31 505 TYR A C 1
ATOM 4140 O O . TYR A 1 505 ? 14.688 -6.516 -28.203 1 95.31 505 TYR A O 1
ATOM 4148 N N . ASP A 1 506 ? 16.469 -7.648 -28.094 1 93.25 506 ASP A N 1
ATOM 4149 C CA . ASP A 1 506 ? 17.359 -6.551 -28.438 1 93.25 506 ASP A CA 1
ATOM 4150 C C . ASP A 1 506 ? 17.031 -5.297 -27.625 1 93.25 506 ASP A C 1
ATOM 4152 O O . ASP A 1 506 ? 16.781 -4.234 -28.203 1 93.25 506 ASP A O 1
ATOM 4156 N N . VAL A 1 507 ? 17.062 -5.477 -26.328 1 96.81 507 VAL A N 1
ATOM 4157 C CA . VAL A 1 507 ? 16.75 -4.383 -25.406 1 96.81 507 VAL A CA 1
ATOM 4158 C C . VAL A 1 507 ? 17.891 -3.367 -25.406 1 96.81 507 VAL A C 1
ATOM 4160 O O . VAL A 1 507 ? 19.078 -3.742 -25.406 1 96.81 507 VAL A O 1
ATOM 4163 N N . ASP A 1 508 ? 17.516 -2.117 -25.484 1 94.56 508 ASP A N 1
ATOM 4164 C CA . ASP A 1 508 ? 18.484 -1.039 -25.562 1 94.56 508 ASP A CA 1
ATOM 4165 C C . ASP A 1 508 ? 19.344 -0.981 -24.297 1 94.56 508 ASP A C 1
ATOM 4167 O O . ASP A 1 508 ? 18.859 -1.264 -23.203 1 94.56 508 ASP A O 1
ATOM 4171 N N . LYS A 1 509 ? 20.594 -0.556 -24.469 1 97.56 509 LYS A N 1
ATOM 4172 C CA . LYS A 1 509 ? 21.578 -0.481 -23.391 1 97.56 509 LYS A CA 1
ATOM 4173 C C . LYS A 1 509 ? 21.125 0.463 -22.281 1 97.56 509 LYS A C 1
ATOM 4175 O O . LYS A 1 509 ? 21.344 0.194 -21.109 1 97.56 509 LYS A O 1
ATOM 4180 N N . ASP A 1 510 ? 20.469 1.594 -22.625 1 98.38 510 ASP A N 1
ATOM 4181 C CA . ASP A 1 510 ? 20.047 2.58 -21.641 1 98.38 510 ASP A CA 1
ATOM 4182 C C . ASP A 1 510 ? 19.031 1.981 -20.672 1 98.38 510 ASP A C 1
ATOM 4184 O O . ASP A 1 510 ? 19.125 2.182 -19.453 1 98.38 510 ASP A O 1
ATOM 4188 N N . LEU A 1 511 ? 18.078 1.252 -21.188 1 98.44 511 LEU A N 1
ATOM 4189 C CA . LEU A 1 511 ? 17.062 0.617 -20.344 1 98.44 511 LEU A CA 1
ATOM 4190 C C . LEU A 1 511 ? 17.688 -0.437 -19.438 1 98.44 511 LEU A C 1
ATOM 4192 O O . LEU A 1 511 ? 17.375 -0.51 -18.25 1 98.44 511 LEU A O 1
ATOM 4196 N N . LEU A 1 512 ? 18.578 -1.276 -20 1 98.69 512 LEU A N 1
ATOM 4197 C CA . LEU A 1 512 ? 19.219 -2.311 -19.203 1 98.69 512 LEU A CA 1
ATOM 4198 C C . LEU A 1 512 ? 20.016 -1.694 -18.062 1 98.69 512 LEU A C 1
ATOM 4200 O O . LEU A 1 512 ? 19.969 -2.191 -16.938 1 98.69 512 LEU A O 1
ATOM 4204 N N . GLU A 1 513 ? 20.703 -0.583 -18.375 1 98.69 513 GLU A N 1
ATOM 4205 C CA . GLU A 1 513 ? 21.484 0.105 -17.359 1 98.69 513 GLU A CA 1
ATOM 4206 C C . GLU A 1 513 ? 20.609 0.648 -16.25 1 98.69 513 GLU A C 1
ATOM 4208 O O . GLU A 1 513 ? 20.969 0.6 -15.07 1 98.69 513 GLU A O 1
ATOM 4213 N N . GLU A 1 514 ? 19.438 1.14 -16.578 1 98.62 514 GLU A N 1
ATOM 4214 C CA . GLU A 1 514 ? 18.531 1.665 -15.57 1 98.62 514 GLU A CA 1
ATOM 4215 C C . GLU A 1 514 ? 17.891 0.537 -14.766 1 98.62 514 GLU A C 1
ATOM 4217 O O . GLU A 1 514 ? 17.609 0.696 -13.578 1 98.62 514 GLU A O 1
ATOM 4222 N N . ILE A 1 515 ? 17.625 -0.589 -15.414 1 98.88 515 ILE A N 1
ATOM 4223 C CA . ILE A 1 515 ? 17.109 -1.756 -14.703 1 98.88 515 ILE A CA 1
ATOM 4224 C C . ILE A 1 515 ? 18.141 -2.219 -13.664 1 98.88 515 ILE A C 1
ATOM 4226 O O . ILE A 1 515 ? 17.797 -2.451 -12.508 1 98.88 515 ILE A O 1
ATOM 4230 N N . PHE A 1 516 ? 19.359 -2.301 -14.07 1 98.94 516 PHE A N 1
ATOM 4231 C CA . PHE A 1 516 ? 20.375 -2.783 -13.133 1 98.94 516 PHE A CA 1
ATOM 4232 C C . PHE A 1 516 ? 20.75 -1.693 -12.141 1 98.94 516 PHE A C 1
ATOM 4234 O O . PHE A 1 516 ? 21.297 -1.982 -11.07 1 98.94 516 PHE A O 1
ATOM 4241 N N . ASP A 1 517 ? 20.422 -0.395 -12.5 1 98.81 517 ASP A N 1
ATOM 4242 C CA . ASP A 1 517 ? 20.547 0.667 -11.508 1 98.81 517 ASP A CA 1
ATOM 4243 C C . ASP A 1 517 ? 19.688 0.372 -10.281 1 98.81 517 ASP A C 1
ATOM 4245 O O . ASP A 1 517 ? 20.203 0.267 -9.164 1 98.81 517 ASP A O 1
ATOM 4249 N N . PHE A 1 518 ? 18.375 0.117 -10.477 1 98.62 518 PHE A N 1
ATOM 4250 C CA . PHE A 1 518 ? 17.531 -0.124 -9.312 1 98.62 518 PHE A CA 1
ATOM 4251 C C . PHE A 1 518 ? 17.844 -1.479 -8.688 1 98.62 518 PHE A C 1
ATOM 4253 O O . PHE A 1 518 ? 17.672 -1.667 -7.484 1 98.62 518 PHE A O 1
ATOM 4260 N N . MET A 1 519 ? 18.297 -2.463 -9.477 1 98.88 519 MET A N 1
ATOM 4261 C CA . MET A 1 519 ? 18.625 -3.781 -8.945 1 98.88 519 MET A CA 1
ATOM 4262 C C . MET A 1 519 ? 19.812 -3.695 -7.973 1 98.88 519 MET A C 1
ATOM 4264 O O . MET A 1 519 ? 19.844 -4.406 -6.965 1 98.88 519 MET A O 1
ATOM 4268 N N . ILE A 1 520 ? 20.781 -2.871 -8.32 1 98.88 520 ILE A N 1
ATOM 4269 C CA . ILE A 1 520 ? 21.922 -2.646 -7.438 1 98.88 520 ILE A CA 1
ATOM 4270 C C . ILE A 1 520 ? 21.438 -2.037 -6.121 1 98.88 520 ILE A C 1
ATOM 4272 O O . ILE A 1 520 ? 21.859 -2.461 -5.043 1 98.88 520 ILE A O 1
ATOM 4276 N N . ARG A 1 521 ? 20.578 -1.055 -6.227 1 98.69 521 ARG A N 1
ATOM 4277 C CA . ARG A 1 521 ? 20.031 -0.402 -5.039 1 98.69 521 ARG A CA 1
ATOM 4278 C C . ARG A 1 521 ? 19.25 -1.388 -4.188 1 98.69 521 ARG A C 1
ATOM 4280 O O . ARG A 1 521 ? 19.375 -1.406 -2.961 1 98.69 521 ARG A O 1
ATOM 4287 N N . ASP A 1 522 ? 18.453 -2.215 -4.84 1 98.69 522 ASP A N 1
ATOM 4288 C CA . ASP A 1 522 ? 17.672 -3.209 -4.109 1 98.69 522 ASP A CA 1
ATOM 4289 C C . ASP A 1 522 ? 18.578 -4.219 -3.414 1 98.69 522 ASP A C 1
ATOM 4291 O O . ASP A 1 522 ? 18.344 -4.59 -2.264 1 98.69 522 ASP A O 1
ATOM 4295 N N . PHE A 1 523 ? 19.562 -4.707 -4.16 1 98.88 523 PHE A N 1
ATOM 4296 C CA . PHE A 1 523 ? 20.516 -5.652 -3.588 1 98.88 523 PHE A CA 1
ATOM 4297 C C . PHE A 1 523 ? 21.188 -5.055 -2.363 1 98.88 523 PHE A C 1
ATOM 4299 O O . PHE A 1 523 ? 21.344 -5.727 -1.339 1 98.88 523 PHE A O 1
ATOM 4306 N N . SER A 1 524 ? 21.609 -3.809 -2.471 1 98.88 524 SER A N 1
ATOM 4307 C CA . SER A 1 524 ? 22.234 -3.105 -1.354 1 98.88 524 SER A CA 1
ATOM 4308 C C . SER A 1 524 ? 21.266 -2.984 -0.173 1 98.88 524 SER A C 1
ATOM 4310 O O . SER A 1 524 ? 21.688 -3.119 0.981 1 98.88 524 SER A O 1
ATOM 4312 N N . LYS A 1 525 ? 20.094 -2.689 -0.493 1 98.38 525 LYS A N 1
ATOM 4313 C CA . LYS A 1 525 ? 19.078 -2.609 0.553 1 98.38 525 LYS A CA 1
ATOM 4314 C C . LYS A 1 525 ? 18.953 -3.934 1.302 1 98.38 525 LYS A C 1
ATOM 4316 O O . LYS A 1 525 ? 18.875 -3.951 2.531 1 98.38 525 LYS A O 1
ATOM 4321 N N . PHE A 1 526 ? 18.891 -5.043 0.612 1 98.62 526 PHE A N 1
ATOM 4322 C CA . PHE A 1 526 ? 18.781 -6.348 1.253 1 98.62 526 PHE A CA 1
ATOM 4323 C C . PHE A 1 526 ? 20.047 -6.691 2.025 1 98.62 526 PHE A C 1
ATOM 4325 O O . PHE A 1 526 ? 19.984 -7.355 3.062 1 98.62 526 PHE A O 1
ATOM 4332 N N . ALA A 1 527 ? 21.172 -6.227 1.499 1 98.75 527 ALA A N 1
ATOM 4333 C CA . ALA A 1 527 ? 22.422 -6.418 2.23 1 98.75 527 ALA A CA 1
ATOM 4334 C C . ALA A 1 527 ? 22.375 -5.723 3.588 1 98.75 527 ALA A C 1
ATOM 4336 O O . ALA A 1 527 ? 22.781 -6.293 4.598 1 98.75 527 ALA A O 1
ATOM 4337 N N . VAL A 1 528 ? 21.891 -4.531 3.57 1 98.44 528 VAL A N 1
ATOM 4338 C CA . VAL A 1 528 ? 21.75 -3.777 4.812 1 98.44 528 VAL A CA 1
ATOM 4339 C C . VAL A 1 528 ? 20.75 -4.48 5.738 1 98.44 528 VAL A C 1
ATOM 4341 O O . VAL A 1 528 ? 20.969 -4.559 6.949 1 98.44 528 VAL A O 1
ATOM 4344 N N . GLU A 1 529 ? 19.719 -5 5.199 1 98.12 529 GLU A N 1
ATOM 4345 C CA . GLU A 1 529 ? 18.734 -5.738 5.988 1 98.12 529 GLU A CA 1
ATOM 4346 C C . GLU A 1 529 ? 19.359 -6.988 6.605 1 98.12 529 GLU A C 1
ATOM 4348 O O . GLU A 1 529 ? 19.078 -7.316 7.762 1 98.12 529 GLU A O 1
ATOM 4353 N N . LEU A 1 530 ? 20.141 -7.668 5.797 1 98.44 530 LEU A N 1
ATOM 4354 C CA . LEU A 1 530 ? 20.781 -8.891 6.277 1 98.44 530 LEU A CA 1
ATOM 4355 C C . LEU A 1 530 ? 21.719 -8.594 7.449 1 98.44 530 LEU A C 1
ATOM 4357 O O . LEU A 1 530 ? 21.703 -9.305 8.453 1 98.44 530 LEU A O 1
ATOM 4361 N N . MET A 1 531 ? 22.531 -7.555 7.305 1 97.69 531 MET A N 1
ATOM 4362 C CA . MET A 1 531 ? 23.5 -7.234 8.352 1 97.69 531 MET A CA 1
ATOM 4363 C C . MET A 1 531 ? 22.797 -6.852 9.648 1 97.69 531 MET A C 1
ATOM 4365 O O . MET A 1 531 ? 23.359 -6.992 10.734 1 97.69 531 MET A O 1
ATOM 4369 N N . ALA A 1 532 ? 21.531 -6.387 9.516 1 97.5 532 ALA A N 1
ATOM 4370 C CA . ALA A 1 532 ? 20.781 -5.922 10.68 1 97.5 532 ALA A CA 1
ATOM 4371 C C . ALA A 1 532 ? 20.062 -7.082 11.375 1 97.5 532 ALA A C 1
ATOM 4373 O O . ALA A 1 532 ? 19.531 -6.922 12.477 1 97.5 532 ALA A O 1
ATOM 4374 N N . LYS A 1 533 ? 20.047 -8.266 10.758 1 97.88 533 LYS A N 1
ATOM 4375 C CA . LYS A 1 533 ? 19.406 -9.422 11.383 1 97.88 533 LYS A CA 1
ATOM 4376 C C . LYS A 1 533 ? 20.141 -9.828 12.664 1 97.88 533 LYS A C 1
ATOM 4378 O O . LYS A 1 533 ? 21.359 -9.898 12.695 1 97.88 533 LYS A O 1
ATOM 4383 N N . PRO A 1 534 ? 19.359 -10.117 13.695 1 96.44 534 PRO A N 1
ATOM 4384 C CA . PRO A 1 534 ? 20 -10.406 14.984 1 96.44 534 PRO A CA 1
ATOM 4385 C C . PRO A 1 534 ? 20.891 -11.641 14.93 1 96.44 534 PRO A C 1
ATOM 43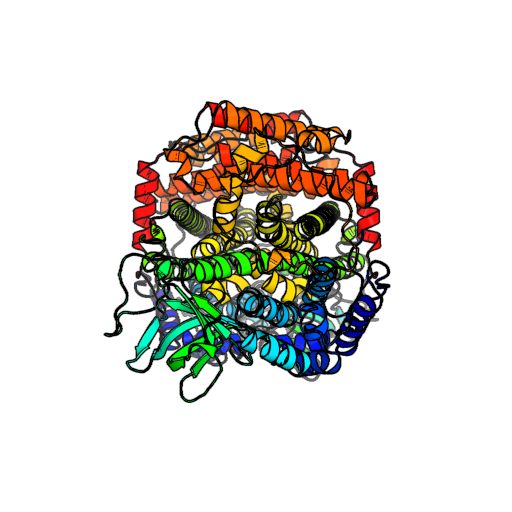87 O O . PRO A 1 534 ? 21.891 -11.719 15.656 1 96.44 534 PRO A O 1
ATOM 4390 N N . SER A 1 535 ? 20.609 -12.578 14.062 1 96.25 535 SER A N 1
ATOM 4391 C CA . SER A 1 535 ? 21.344 -13.836 14.047 1 96.25 535 SER A CA 1
ATOM 4392 C C . SER A 1 535 ? 22.5 -13.789 13.055 1 96.25 535 SER A C 1
ATOM 4394 O O . SER A 1 535 ? 23.25 -14.758 12.922 1 96.25 535 SER A O 1
ATOM 4396 N N . ALA A 1 536 ? 22.672 -12.688 12.336 1 98.12 536 ALA A N 1
ATOM 4397 C CA . ALA A 1 536 ? 23.75 -12.586 11.367 1 98.12 536 ALA A CA 1
ATOM 4398 C C . ALA A 1 536 ? 25.109 -12.695 12.055 1 98.12 536 ALA A C 1
ATOM 4400 O O . ALA A 1 536 ? 25.344 -12.078 13.102 1 98.12 536 ALA A O 1
ATOM 4401 N N . THR A 1 537 ? 26.031 -13.492 11.562 1 98.06 537 THR A N 1
ATOM 4402 C CA . THR A 1 537 ? 27.375 -13.656 12.109 1 98.06 537 THR A CA 1
ATOM 4403 C C . THR A 1 537 ? 28.281 -12.531 11.633 1 98.06 537 THR A C 1
ATOM 4405 O O . THR A 1 537 ? 27.969 -11.828 10.672 1 98.06 537 THR A O 1
ATOM 4408 N N . ASP A 1 538 ? 29.406 -12.422 12.273 1 98.06 538 ASP A N 1
ATOM 4409 C CA . ASP A 1 538 ? 30.359 -11.391 11.898 1 98.06 538 ASP A CA 1
ATOM 4410 C C . ASP A 1 538 ? 30.812 -11.562 10.445 1 98.06 538 ASP A C 1
ATOM 4412 O O . ASP A 1 538 ? 30.953 -10.578 9.719 1 98.06 538 ASP A O 1
ATOM 4416 N N . LYS A 1 539 ? 31.047 -12.789 10.078 1 98.44 539 LYS A N 1
ATOM 4417 C CA . LYS A 1 539 ? 31.484 -13.055 8.711 1 98.44 539 LYS A CA 1
ATOM 4418 C C . LYS A 1 539 ? 30.391 -12.688 7.707 1 98.44 539 LYS A C 1
ATOM 4420 O O . LYS A 1 539 ? 30.688 -12.117 6.652 1 98.44 539 LYS A O 1
ATOM 4425 N N . GLN A 1 540 ? 29.125 -13.062 8 1 98.75 540 GLN A N 1
ATOM 4426 C CA . GLN A 1 540 ? 28 -12.703 7.148 1 98.75 540 GLN A CA 1
ATOM 4427 C C . GLN A 1 540 ? 27.844 -11.188 7.059 1 98.75 540 GLN A C 1
ATOM 4429 O O . GLN A 1 540 ? 27.547 -10.648 5.992 1 98.75 540 GLN A O 1
ATOM 4434 N N . ILE A 1 541 ? 28.047 -10.477 8.164 1 98.56 541 ILE A N 1
ATOM 4435 C CA . ILE A 1 541 ? 27.969 -9.016 8.219 1 98.56 541 ILE A CA 1
ATOM 4436 C C . ILE A 1 541 ? 29.047 -8.406 7.324 1 98.56 541 ILE A C 1
ATOM 4438 O O . ILE A 1 541 ? 28.781 -7.441 6.602 1 98.56 541 ILE A O 1
ATOM 4442 N N . GLU A 1 542 ? 30.219 -8.938 7.359 1 98.44 542 GLU A N 1
ATOM 4443 C CA . GLU A 1 542 ? 31.312 -8.469 6.504 1 98.44 542 GLU A CA 1
ATOM 4444 C C . GLU A 1 542 ? 30.938 -8.586 5.027 1 98.44 542 GLU A C 1
ATOM 4446 O O . GLU A 1 542 ? 31.172 -7.656 4.246 1 98.44 542 GLU A O 1
ATOM 4451 N N . TYR A 1 543 ? 30.391 -9.734 4.652 1 98.75 543 TYR A N 1
ATOM 4452 C CA . TYR A 1 543 ? 29.984 -9.938 3.27 1 98.75 543 TYR A CA 1
ATOM 4453 C C . TYR A 1 543 ? 28.844 -8.992 2.893 1 98.75 543 TYR A C 1
ATOM 4455 O O . TYR A 1 543 ? 28.812 -8.461 1.781 1 98.75 543 TYR A O 1
ATOM 4463 N N . ALA A 1 544 ? 27.859 -8.852 3.846 1 98.69 544 ALA A N 1
ATOM 4464 C CA . ALA A 1 544 ? 26.766 -7.926 3.59 1 98.69 544 ALA A CA 1
ATOM 4465 C C . ALA A 1 544 ? 27.281 -6.52 3.299 1 98.69 544 ALA A C 1
ATOM 4467 O O . ALA A 1 544 ? 26.828 -5.867 2.357 1 98.69 544 ALA A O 1
ATOM 4468 N N . LYS A 1 545 ? 28.234 -6.055 4.062 1 98.31 545 LYS A N 1
ATOM 4469 C CA . LYS A 1 545 ? 28.812 -4.73 3.865 1 98.31 545 LYS A CA 1
ATOM 4470 C C . LYS A 1 545 ? 29.469 -4.621 2.494 1 98.31 545 LYS A C 1
ATOM 4472 O O . LYS A 1 545 ? 29.375 -3.588 1.83 1 98.31 545 LYS A O 1
ATOM 4477 N N . LYS A 1 546 ? 30.125 -5.707 2.088 1 98.44 546 LYS A N 1
ATOM 4478 C CA . LYS A 1 546 ? 30.812 -5.723 0.798 1 98.44 546 LYS A CA 1
ATOM 4479 C C . LYS A 1 546 ? 29.812 -5.672 -0.354 1 98.44 546 LYS A C 1
ATOM 4481 O O . LYS A 1 546 ? 30.156 -5.227 -1.453 1 98.44 546 LYS A O 1
ATOM 4486 N N . MET A 1 547 ? 28.578 -6.129 -0.092 1 98.75 547 MET A N 1
ATOM 4487 C CA . MET A 1 547 ? 27.547 -6.191 -1.133 1 98.75 547 MET A CA 1
ATOM 4488 C C . MET A 1 547 ? 26.859 -4.844 -1.305 1 98.75 547 MET A C 1
ATOM 4490 O O . MET A 1 547 ? 26.141 -4.633 -2.277 1 98.75 547 MET A O 1
ATOM 4494 N N . ILE A 1 548 ? 27.047 -3.875 -0.339 1 98.69 548 ILE A N 1
ATOM 4495 C CA . ILE A 1 548 ? 26.5 -2.533 -0.466 1 98.69 548 ILE A CA 1
ATOM 4496 C C . ILE A 1 548 ? 27.266 -1.754 -1.527 1 98.69 548 ILE A C 1
ATOM 4498 O O . ILE A 1 548 ? 28.453 -1.438 -1.34 1 98.69 548 ILE A O 1
ATOM 4502 N N . LYS A 1 549 ? 26.641 -1.556 -2.666 1 98.56 549 LYS A N 1
ATOM 4503 C CA . LYS A 1 549 ? 27.219 -0.844 -3.803 1 98.56 549 LYS A CA 1
ATOM 4504 C C . LYS A 1 549 ? 26.297 0.275 -4.277 1 98.56 549 LYS A C 1
ATOM 4506 O O . LYS A 1 549 ? 25.141 0.355 -3.857 1 98.56 549 LYS A O 1
ATOM 4511 N N . ARG A 1 550 ? 26.828 1.196 -5 1 97.94 550 ARG A N 1
ATOM 4512 C CA . ARG A 1 550 ? 26.016 2.221 -5.656 1 97.94 550 ARG A CA 1
ATOM 4513 C C . ARG A 1 550 ? 26.078 2.076 -7.172 1 97.94 550 ARG A C 1
ATOM 4515 O O . ARG A 1 550 ? 27.094 1.658 -7.723 1 97.94 550 ARG A O 1
ATOM 4522 N N . PRO A 1 551 ? 24.984 2.365 -7.848 1 98.5 551 PRO A N 1
ATOM 4523 C CA . PRO A 1 551 ? 25.016 2.328 -9.312 1 98.5 551 PRO A CA 1
ATOM 4524 C C . PRO A 1 551 ? 25.969 3.357 -9.906 1 98.5 551 PRO A C 1
ATOM 4526 O O . PRO A 1 551 ? 26.281 4.359 -9.266 1 98.5 551 PRO A O 1
ATOM 4529 N N . VAL A 1 552 ? 26.422 3.068 -11.062 1 98.44 552 VAL A N 1
ATOM 4530 C CA . VAL A 1 552 ? 27.266 4.004 -11.789 1 98.44 552 VAL A CA 1
ATOM 4531 C C . VAL A 1 552 ? 26.406 5.121 -12.383 1 98.44 552 VAL A C 1
ATOM 4533 O O . VAL A 1 552 ? 25.578 4.879 -13.266 1 98.44 552 VAL A O 1
ATOM 4536 N N . PRO A 1 553 ? 26.641 6.34 -11.883 1 97.19 553 PRO A N 1
ATOM 4537 C CA . PRO A 1 553 ? 25.828 7.441 -12.391 1 97.19 553 PRO A CA 1
ATOM 4538 C C . PRO A 1 553 ? 26.141 7.789 -13.844 1 97.19 553 PRO A C 1
ATOM 4540 O O . PRO A 1 553 ? 27.281 7.691 -14.273 1 97.19 553 PRO A O 1
ATOM 4543 N N . ASP A 1 554 ? 25.172 8.109 -14.602 1 97.94 554 ASP A N 1
ATOM 4544 C CA . ASP A 1 554 ? 25.25 8.586 -15.977 1 97.94 554 ASP A CA 1
ATOM 4545 C C . ASP A 1 554 ? 24.078 9.508 -16.297 1 97.94 554 ASP A C 1
ATOM 4547 O O . ASP A 1 554 ? 23 9.047 -16.703 1 97.94 554 ASP A O 1
ATOM 4551 N N . LYS A 1 555 ? 24.344 10.805 -16.203 1 96.75 555 LYS A N 1
ATOM 4552 C CA . LYS A 1 555 ? 23.281 11.805 -16.344 1 96.75 555 LYS A CA 1
ATOM 4553 C C . LYS A 1 555 ? 22.703 11.781 -17.75 1 96.75 555 LYS A C 1
ATOM 4555 O O . LYS A 1 555 ? 21.484 11.898 -17.922 1 96.75 555 LYS A O 1
ATOM 4560 N N . GLU A 1 556 ? 23.547 11.656 -18.75 1 98 556 GLU A N 1
ATOM 4561 C CA . GLU A 1 556 ? 23.078 11.648 -20.125 1 98 556 GLU A CA 1
ATOM 4562 C C . GLU A 1 556 ? 22.188 10.445 -20.406 1 98 556 GLU A C 1
ATOM 4564 O O . GLU A 1 556 ? 21.141 10.562 -21.062 1 98 556 GLU A O 1
ATOM 4569 N N . ARG A 1 557 ? 22.609 9.328 -19.922 1 98 557 ARG A N 1
ATOM 4570 C CA . ARG A 1 557 ? 21.797 8.125 -20.062 1 98 557 ARG A CA 1
ATOM 4571 C C . ARG A 1 557 ? 20.422 8.305 -19.422 1 98 557 ARG A C 1
ATOM 4573 O O . ARG A 1 557 ? 19.391 7.973 -20.016 1 98 557 ARG A O 1
ATOM 4580 N N . PHE A 1 558 ? 20.484 8.852 -18.219 1 98.06 558 PHE A N 1
ATOM 4581 C CA . PHE A 1 558 ? 19.25 9.078 -17.469 1 98.06 558 PHE A CA 1
ATOM 4582 C C . PHE A 1 558 ? 18.297 9.961 -18.266 1 98.06 558 PHE A C 1
ATOM 4584 O O . PHE A 1 558 ? 17.109 9.648 -18.391 1 98.06 558 PHE A O 1
ATOM 4591 N N . GLU A 1 559 ? 18.797 11.008 -18.844 1 98.06 559 GLU A N 1
ATOM 4592 C CA . GLU A 1 559 ? 17.969 11.953 -19.578 1 98.06 559 GLU A CA 1
ATOM 4593 C C . GLU A 1 559 ? 17.391 11.312 -20.844 1 98.06 559 GLU A C 1
ATOM 4595 O O . GLU A 1 559 ? 16.281 11.625 -21.25 1 98.06 559 GLU A O 1
ATOM 4600 N N . ARG A 1 560 ? 18.172 10.43 -21.453 1 98.62 560 ARG A N 1
ATOM 4601 C CA . ARG A 1 560 ? 17.656 9.719 -22.609 1 98.62 560 ARG A CA 1
ATOM 4602 C C . ARG A 1 560 ? 16.5 8.805 -22.219 1 98.62 560 ARG A C 1
ATOM 4604 O O . ARG A 1 560 ? 15.516 8.688 -22.969 1 98.62 560 ARG A O 1
ATOM 4611 N N . VAL A 1 561 ? 16.594 8.188 -21.062 1 98.5 561 VAL A N 1
ATOM 4612 C CA . VAL A 1 561 ? 15.516 7.316 -20.609 1 98.5 561 VAL A CA 1
ATOM 4613 C C . VAL A 1 561 ? 14.305 8.156 -20.219 1 98.5 561 VAL A C 1
ATOM 4615 O O . VAL A 1 561 ? 13.164 7.758 -20.438 1 98.5 561 VAL A O 1
ATOM 4618 N N . VAL A 1 562 ? 14.539 9.312 -19.562 1 98.5 562 VAL A N 1
ATOM 4619 C CA . VAL A 1 562 ? 13.445 10.227 -19.25 1 98.5 562 VAL A CA 1
ATOM 4620 C C . VAL A 1 562 ? 12.68 10.57 -20.516 1 98.5 562 VAL A C 1
ATOM 4622 O O . VAL A 1 562 ? 11.453 10.547 -20.531 1 98.5 562 VAL A O 1
ATOM 4625 N N . LYS A 1 563 ? 13.453 10.883 -21.609 1 98.31 563 LYS A N 1
ATOM 4626 C CA . LYS A 1 563 ? 12.836 11.219 -22.875 1 98.31 563 LYS A CA 1
ATOM 4627 C C . LYS A 1 563 ? 11.977 10.07 -23.391 1 98.31 563 LYS A C 1
ATOM 4629 O O . LYS A 1 563 ? 10.875 10.281 -23.906 1 98.31 563 LYS A O 1
ATOM 4634 N N . LYS A 1 564 ? 12.5 8.891 -23.266 1 98.25 564 LYS A N 1
ATOM 4635 C CA . LYS A 1 564 ? 11.742 7.711 -23.656 1 98.25 564 LYS A CA 1
ATOM 4636 C C . LYS A 1 564 ? 10.461 7.578 -22.828 1 98.25 564 LYS A C 1
ATOM 4638 O O . LYS A 1 564 ? 9.383 7.363 -23.391 1 98.25 564 LYS A O 1
ATOM 4643 N N . VAL A 1 565 ? 10.57 7.695 -21.547 1 98.56 565 VAL A N 1
ATOM 4644 C CA . VAL A 1 565 ? 9.43 7.574 -20.641 1 98.56 565 VAL A CA 1
ATOM 4645 C C . VAL A 1 565 ? 8.375 8.617 -21 1 98.56 565 VAL A C 1
ATOM 4647 O O . VAL A 1 565 ? 7.188 8.297 -21.109 1 98.56 565 VAL A O 1
ATOM 4650 N N . TYR A 1 566 ? 8.805 9.828 -21.203 1 98.25 566 TYR A N 1
ATOM 4651 C CA . TYR A 1 566 ? 7.867 10.922 -21.438 1 98.25 566 TYR A CA 1
ATOM 4652 C C . TYR A 1 566 ? 7.258 10.828 -22.828 1 98.25 566 TYR A C 1
ATOM 4654 O O . TYR A 1 566 ? 6.238 11.469 -23.125 1 98.25 566 TYR A O 1
ATOM 4662 N N . SER A 1 567 ? 7.867 10.023 -23.734 1 98.25 567 SER A N 1
ATOM 4663 C CA . SER A 1 567 ? 7.309 9.805 -25.062 1 98.25 567 SER A CA 1
ATOM 4664 C C . SER A 1 567 ? 6 9.023 -25 1 98.25 567 SER A C 1
ATOM 4666 O O . SER A 1 567 ? 5.238 8.992 -25.969 1 98.25 567 SER A O 1
ATOM 4668 N N . TYR A 1 568 ? 5.676 8.445 -23.812 1 98.44 568 TYR A N 1
ATOM 4669 C CA . TYR A 1 568 ? 4.434 7.695 -23.641 1 98.44 568 TYR A CA 1
ATOM 4670 C C . TYR A 1 568 ? 3.275 8.633 -23.328 1 98.44 568 TYR A C 1
ATOM 4672 O O . TYR A 1 568 ? 2.117 8.203 -23.281 1 98.44 568 TYR A O 1
ATOM 4680 N N . ALA A 1 569 ? 3.549 9.891 -23.031 1 98.31 569 ALA A N 1
ATOM 4681 C CA . ALA A 1 569 ? 2.475 10.852 -22.797 1 98.31 569 ALA A CA 1
ATOM 4682 C C . ALA A 1 569 ? 1.484 10.867 -23.953 1 98.31 569 ALA A C 1
ATOM 4684 O O . ALA A 1 569 ? 1.882 11 -25.109 1 98.31 569 ALA A O 1
ATOM 4685 N N . ASP A 1 570 ? 0.194 10.633 -23.672 1 98 570 ASP A N 1
ATOM 4686 C CA . ASP A 1 570 ? -0.93 10.664 -24.609 1 98 570 ASP A CA 1
ATOM 4687 C C . ASP A 1 570 ? -0.853 9.5 -25.594 1 98 570 ASP A C 1
ATOM 4689 O O . ASP A 1 570 ? -1.524 9.516 -26.625 1 98 570 ASP A O 1
ATOM 4693 N N . ALA A 1 571 ? 0.066 8.547 -25.25 1 98.25 571 ALA A N 1
ATOM 4694 C CA . ALA A 1 571 ? 0.164 7.383 -26.125 1 98.25 571 ALA A CA 1
ATOM 4695 C C . ALA A 1 571 ? -1.081 6.508 -26.016 1 98.25 571 ALA A C 1
ATOM 4697 O O . ALA A 1 571 ? -1.47 5.844 -26.984 1 98.25 571 ALA A O 1
ATOM 4698 N N . TYR A 1 572 ? -1.695 6.512 -24.828 1 98.56 572 TYR A N 1
ATOM 4699 C CA . TYR A 1 572 ? -2.9 5.715 -24.609 1 98.56 572 TYR A CA 1
ATOM 4700 C C . TYR A 1 572 ? -3.822 6.387 -23.594 1 98.56 572 TYR A C 1
ATOM 4702 O O . TYR A 1 572 ? -3.361 6.926 -22.594 1 98.56 572 TYR A O 1
ATOM 4710 N N . GLU A 1 573 ? -5.027 6.367 -23.859 1 98.44 573 GLU A N 1
ATOM 4711 C CA . GLU A 1 573 ? -6.145 6.645 -22.969 1 98.44 573 GLU A CA 1
ATOM 4712 C C . GLU A 1 573 ? -7.352 5.777 -23.297 1 98.44 573 GLU A C 1
ATOM 4714 O O . GLU A 1 573 ? -7.742 5.676 -24.469 1 98.44 573 GLU A O 1
ATOM 4719 N N . MET A 1 574 ? -7.852 5.117 -22.391 1 98.5 574 MET A N 1
ATOM 4720 C CA . MET A 1 574 ? -9.039 4.297 -22.625 1 98.5 574 MET A CA 1
ATOM 4721 C C . MET A 1 574 ? -10.211 5.16 -23.078 1 98.5 574 MET A C 1
ATOM 4723 O O . MET A 1 574 ? -10.352 6.305 -22.641 1 98.5 574 MET A O 1
ATOM 4727 N N . ASN A 1 575 ? -11.055 4.59 -23.969 1 98.5 575 ASN A N 1
ATOM 4728 C CA . ASN A 1 575 ? -12.25 5.316 -24.375 1 98.5 575 ASN A CA 1
ATOM 4729 C C . ASN A 1 575 ? -13.109 5.707 -23.188 1 98.5 575 ASN A C 1
ATOM 4731 O O . ASN A 1 575 ? -13.117 5.012 -22.156 1 98.5 575 ASN A O 1
ATOM 4735 N N . PRO A 1 576 ? -13.836 6.824 -23.297 1 96.75 57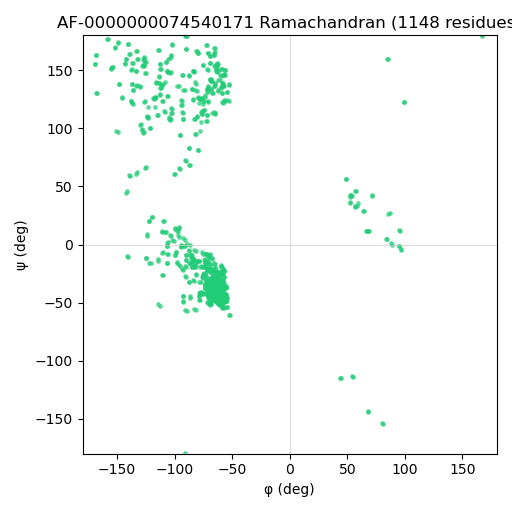6 PRO A N 1
ATOM 4736 C CA . PRO A 1 576 ? -14.617 7.312 -22.156 1 96.75 576 PRO A CA 1
ATOM 4737 C C . PRO A 1 576 ? -15.867 6.473 -21.891 1 96.75 576 PRO A C 1
ATOM 4739 O O . PRO A 1 576 ? -16.422 5.879 -22.812 1 96.75 576 PRO A O 1
ATOM 4742 N N . MET B 1 1 ? 1.745 5.098 28.938 1 88.56 1 MET B N 1
ATOM 4743 C CA . MET B 1 1 ? 1.155 5.215 27.609 1 88.56 1 MET B CA 1
ATOM 4744 C C . MET B 1 1 ? 0.947 3.842 26.984 1 88.56 1 MET B C 1
ATOM 4746 O O . MET B 1 1 ? 1.841 2.994 27.016 1 88.56 1 MET B O 1
ATOM 4750 N N . ASP B 1 2 ? -0.319 3.602 26.516 1 92.69 2 ASP B N 1
ATOM 4751 C CA . ASP B 1 2 ? -0.675 2.32 25.922 1 92.69 2 ASP B CA 1
ATOM 4752 C C . ASP B 1 2 ? -1.588 2.52 24.703 1 92.69 2 ASP B C 1
ATOM 4754 O O . ASP B 1 2 ? -1.936 3.652 24.359 1 92.69 2 ASP B O 1
ATOM 4758 N N . LEU B 1 3 ? -1.841 1.44 24.016 1 97.25 3 LEU B N 1
ATOM 4759 C CA . LEU B 1 3 ? -2.744 1.49 22.875 1 97.25 3 LEU B CA 1
ATOM 4760 C C . LEU B 1 3 ? -4.176 1.757 23.328 1 97.25 3 LEU B C 1
ATOM 4762 O O . LEU B 1 3 ? -4.609 1.249 24.359 1 97.25 3 LEU B O 1
ATOM 4766 N N . LEU B 1 4 ? -4.848 2.561 22.547 1 98.38 4 LEU B N 1
ATOM 4767 C CA . LEU B 1 4 ? -6.258 2.828 22.797 1 98.38 4 LEU B CA 1
ATOM 4768 C C . LEU B 1 4 ? -7.062 1.531 22.828 1 98.38 4 LEU B C 1
ATOM 4770 O O . LEU B 1 4 ? -6.945 0.71 21.906 1 98.38 4 LEU B O 1
ATOM 4774 N N . ASN B 1 5 ? -7.77 1.285 23.922 1 98.44 5 ASN B N 1
ATOM 4775 C CA . ASN B 1 5 ? -8.711 0.175 24.062 1 98.44 5 ASN B CA 1
ATOM 4776 C C . ASN B 1 5 ? -10.078 0.652 24.547 1 98.44 5 ASN B C 1
ATOM 4778 O O . ASN B 1 5 ? -10.297 0.813 25.75 1 98.44 5 ASN B O 1
ATOM 4782 N N . PRO B 1 6 ? -10.969 0.808 23.609 1 98.19 6 PRO B N 1
ATOM 4783 C CA . PRO B 1 6 ? -12.281 1.345 23.969 1 98.19 6 PRO B CA 1
ATOM 4784 C C . PRO B 1 6 ? -13 0.505 25.016 1 98.19 6 PRO B C 1
ATOM 4786 O O . PRO B 1 6 ? -13.797 1.034 25.797 1 98.19 6 PRO B O 1
ATOM 4789 N N . LYS B 1 7 ? -12.711 -0.767 25.125 1 97.69 7 LYS B N 1
ATOM 4790 C CA . LYS B 1 7 ? -13.367 -1.643 26.094 1 97.69 7 LYS B CA 1
ATOM 4791 C C . LYS B 1 7 ? -12.836 -1.391 27.5 1 97.69 7 LYS B C 1
ATOM 4793 O O . LYS B 1 7 ? -13.477 -1.772 28.484 1 97.69 7 LYS B O 1
ATOM 4798 N N . LYS B 1 8 ? -11.727 -0.808 27.594 1 96.94 8 LYS B N 1
ATOM 4799 C CA . LYS B 1 8 ? -11.109 -0.531 28.891 1 96.94 8 LYS B CA 1
ATOM 4800 C C . LYS B 1 8 ? -10.859 0.964 29.062 1 96.94 8 LYS B C 1
ATOM 4802 O O . LYS B 1 8 ? -10.031 1.366 29.891 1 96.94 8 LYS B O 1
ATOM 4807 N N . TYR B 1 9 ? -11.57 1.699 28.297 1 96.88 9 TYR B N 1
ATOM 4808 C CA . TYR B 1 9 ? -11.305 3.133 28.312 1 96.88 9 TYR B CA 1
ATOM 4809 C C . TYR B 1 9 ? -11.773 3.77 29.609 1 96.88 9 TYR B C 1
ATOM 4811 O O . TYR B 1 9 ? -12.938 3.635 29.984 1 96.88 9 TYR B O 1
ATOM 4819 N N . ASN B 1 10 ? -10.914 4.426 30.359 1 93.5 10 ASN B N 1
ATOM 4820 C CA . ASN B 1 10 ? -11.312 5.117 31.578 1 93.5 10 ASN B CA 1
ATOM 4821 C C . ASN B 1 10 ? -11.242 6.633 31.406 1 93.5 10 ASN B C 1
ATOM 4823 O O . ASN B 1 10 ? -11.938 7.371 32.125 1 93.5 10 ASN B O 1
ATOM 4827 N N . GLY B 1 11 ? -10.359 7.117 30.484 1 93.31 11 GLY B N 1
ATOM 4828 C CA . GLY B 1 11 ? -10.281 8.531 30.156 1 93.31 11 GLY B CA 1
ATOM 4829 C C . GLY B 1 11 ? -9.828 9.383 31.328 1 93.31 11 GLY B C 1
ATOM 4830 O O . GLY B 1 11 ? -10.148 10.578 31.391 1 93.31 11 GLY B O 1
ATOM 4831 N N . ASP B 1 12 ? -9.047 8.875 32.25 1 92.75 12 ASP B N 1
ATOM 4832 C CA . ASP B 1 12 ? -8.68 9.539 33.5 1 92.75 12 ASP B CA 1
ATOM 4833 C C . ASP B 1 12 ? -7.723 10.703 33.25 1 92.75 12 ASP B C 1
ATOM 4835 O O . ASP B 1 12 ? -7.613 11.617 34.062 1 92.75 12 ASP B O 1
ATOM 4839 N N . HIS B 1 13 ? -7.062 10.695 32.125 1 93.25 13 HIS B N 1
ATOM 4840 C CA . HIS B 1 13 ? -6.105 11.75 31.828 1 93.25 13 HIS B CA 1
ATOM 4841 C C . HIS B 1 13 ? -6.805 12.984 31.266 1 93.25 13 HIS B C 1
ATOM 4843 O O . HIS B 1 13 ? -6.172 14.016 31.047 1 93.25 13 HIS B O 1
ATOM 4849 N N . LEU B 1 14 ? -8.133 12.891 31.047 1 96.88 14 LEU B N 1
ATOM 4850 C CA . LEU B 1 14 ? -8.922 13.992 30.5 1 96.88 14 LEU B CA 1
ATOM 4851 C C . LEU B 1 14 ? -9.805 14.617 31.578 1 96.88 14 LEU B C 1
ATOM 4853 O O . LEU B 1 14 ? -10.086 13.984 32.594 1 96.88 14 LEU B O 1
ATOM 4857 N N . ASP B 1 15 ? -10.234 15.898 31.391 1 96.56 15 ASP B N 1
ATOM 4858 C CA . ASP B 1 15 ? -11.258 16.484 32.25 1 96.56 15 ASP B CA 1
ATOM 4859 C C . ASP B 1 15 ? -12.594 15.773 32.062 1 96.56 15 ASP B C 1
ATOM 4861 O O . ASP B 1 15 ? -12.773 15 31.125 1 96.56 15 ASP B O 1
ATOM 4865 N N . GLU B 1 16 ? -13.492 15.984 32.969 1 96.88 16 GLU B N 1
ATOM 4866 C CA . GLU B 1 16 ? -14.734 15.227 33.062 1 96.88 16 GLU B CA 1
ATOM 4867 C C . GLU B 1 16 ? -15.539 15.312 31.766 1 96.88 16 GLU B C 1
ATOM 4869 O O . GLU B 1 16 ? -16.031 14.297 31.266 1 96.88 16 GLU B O 1
ATOM 4874 N N . LYS B 1 17 ? -15.695 16.484 31.219 1 97.62 17 LYS B N 1
ATOM 4875 C CA . LYS B 1 17 ? -16.5 16.672 30 1 97.62 17 LYS B CA 1
ATOM 4876 C C . LYS B 1 17 ? -15.867 15.961 28.812 1 97.62 17 LYS B C 1
ATOM 4878 O O . LYS B 1 17 ? -16.562 15.344 28 1 97.62 17 LYS B O 1
ATOM 4883 N N . SER B 1 18 ? -14.555 16.094 28.688 1 98.06 18 SER B N 1
ATOM 4884 C CA . SER B 1 18 ? -13.844 15.398 27.625 1 98.06 18 SER B CA 1
ATOM 4885 C C . SER B 1 18 ? -14 13.891 27.75 1 98.06 18 SER B C 1
ATOM 4887 O O . SER B 1 18 ? -14.219 13.195 26.75 1 98.06 18 SER B O 1
ATOM 4889 N N . ARG B 1 19 ? -13.844 13.406 28.969 1 97.94 19 ARG B N 1
ATOM 4890 C CA . ARG B 1 19 ? -14.039 11.977 29.219 1 97.94 19 ARG B CA 1
ATOM 4891 C C . ARG B 1 19 ? -15.438 11.531 28.812 1 97.94 19 ARG B C 1
ATOM 4893 O O . ARG B 1 19 ? -15.594 10.477 28.188 1 97.94 19 ARG B O 1
ATOM 4900 N N . GLU B 1 20 ? -16.406 12.273 29.188 1 98.31 20 GLU B N 1
ATOM 4901 C CA . GLU B 1 20 ? -17.781 11.969 28.828 1 98.31 20 GLU B CA 1
ATOM 4902 C C . GLU B 1 20 ? -17.953 11.891 27.312 1 98.31 20 GLU B C 1
ATOM 4904 O O . GLU B 1 20 ? -18.609 10.977 26.797 1 98.31 20 GLU B O 1
ATOM 4909 N N . ILE B 1 21 ? -17.406 12.836 26.578 1 98.69 21 ILE B N 1
ATOM 4910 C CA . ILE B 1 21 ? -17.484 12.875 25.125 1 98.69 21 ILE B CA 1
ATOM 4911 C C . ILE B 1 21 ? -16.875 11.609 24.547 1 98.69 21 ILE B C 1
ATOM 4913 O O . ILE B 1 21 ? -17.469 10.984 23.656 1 98.69 21 ILE B O 1
ATOM 4917 N N . MET B 1 22 ? -15.688 11.227 25.047 1 98.75 22 MET B N 1
ATOM 4918 C CA . MET B 1 22 ? -15.031 10.023 24.547 1 98.75 22 MET B CA 1
ATOM 4919 C C . MET B 1 22 ? -15.891 8.789 24.797 1 98.75 22 MET B C 1
ATOM 4921 O O . MET B 1 22 ? -16.078 7.961 23.906 1 98.75 22 MET B O 1
ATOM 4925 N N . LEU B 1 23 ? -16.422 8.664 26.031 1 98.62 23 LEU B N 1
ATOM 4926 C CA . LEU B 1 23 ? -17.203 7.5 26.406 1 98.62 23 LEU B CA 1
ATOM 4927 C C . LEU B 1 23 ? -18.484 7.426 25.578 1 98.62 23 LEU B C 1
ATOM 4929 O O . LEU B 1 23 ? -18.891 6.344 25.141 1 98.62 23 LEU B O 1
ATOM 4933 N N . LYS B 1 24 ? -19.156 8.555 25.359 1 98.62 24 LYS B N 1
ATOM 4934 C CA . LYS B 1 24 ? -20.359 8.586 24.531 1 98.62 24 LYS B CA 1
ATOM 4935 C C . LYS B 1 24 ? -20.047 8.195 23.094 1 98.62 24 LYS B C 1
ATOM 4937 O O . LYS B 1 24 ? -20.844 7.52 22.438 1 98.62 24 LYS B O 1
ATOM 4942 N N . THR B 1 25 ? -18.922 8.641 22.609 1 98.81 25 THR B N 1
ATOM 4943 C CA . THR B 1 25 ? -18.5 8.305 21.25 1 98.81 25 THR B CA 1
ATOM 4944 C C . THR B 1 25 ? -18.203 6.816 21.125 1 98.81 25 THR B C 1
ATOM 4946 O O . THR B 1 25 ? -18.594 6.176 20.141 1 98.81 25 THR B O 1
ATOM 4949 N N . ILE B 1 26 ? -17.484 6.277 22.109 1 98.88 26 ILE B N 1
ATOM 4950 C CA . ILE B 1 26 ? -17.234 4.84 22.156 1 98.88 26 ILE B CA 1
ATOM 4951 C C . ILE B 1 26 ? -18.562 4.082 22.141 1 98.88 26 ILE B C 1
ATOM 4953 O O . ILE B 1 26 ? -18.75 3.146 21.359 1 98.88 26 ILE B O 1
ATOM 4957 N N . GLU B 1 27 ? -19.484 4.496 22.984 1 98.69 27 GLU B N 1
ATOM 4958 C CA . GLU B 1 27 ? -20.797 3.848 23.062 1 98.69 27 GLU B CA 1
ATOM 4959 C C . GLU B 1 27 ? -21.516 3.902 21.719 1 98.69 27 GLU B C 1
ATOM 4961 O O . GLU B 1 27 ? -22.141 2.918 21.297 1 98.69 27 GLU B O 1
ATOM 4966 N N . PHE B 1 28 ? -21.484 5.031 21.062 1 98.69 28 PHE B N 1
ATOM 4967 C CA . PHE B 1 28 ? -22.125 5.207 19.766 1 98.69 28 PHE B CA 1
ATOM 4968 C C . PHE B 1 28 ? -21.641 4.16 18.766 1 98.69 28 PHE B C 1
ATOM 4970 O O . PHE B 1 28 ? -22.453 3.463 18.141 1 98.69 28 PHE B O 1
ATOM 4977 N N . PHE B 1 29 ? -20.344 3.977 18.672 1 98.88 29 PHE B N 1
ATOM 4978 C CA . PHE B 1 29 ? -19.766 3.082 17.672 1 98.88 29 PHE B CA 1
ATOM 4979 C C 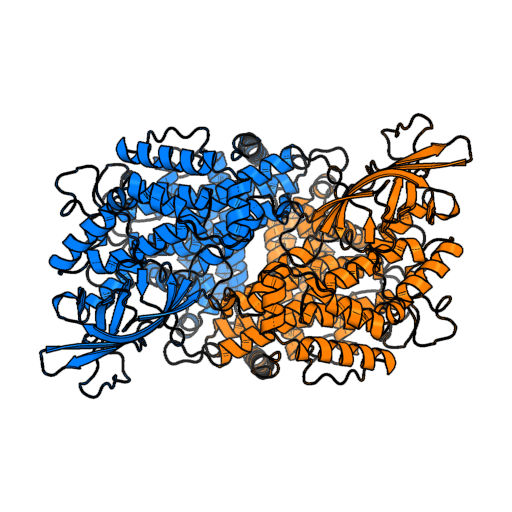. PHE B 1 29 ? -19.906 1.628 18.109 1 98.88 29 PHE B C 1
ATOM 4981 O O . PHE B 1 29 ? -20.172 0.75 17.281 1 98.88 29 PHE B O 1
ATOM 4988 N N . GLU B 1 30 ? -19.641 1.367 19.406 1 98.81 30 GLU B N 1
ATOM 4989 C CA . GLU B 1 30 ? -19.781 -0.003 19.891 1 98.81 30 GLU B CA 1
ATOM 4990 C C . GLU B 1 30 ? -21.219 -0.487 19.766 1 98.81 30 GLU B C 1
ATOM 4992 O O . GLU B 1 30 ? -21.469 -1.672 19.531 1 98.81 30 GLU B O 1
ATOM 4997 N N . ASN B 1 31 ? -22.203 0.433 19.953 1 98.62 31 ASN B N 1
ATOM 4998 C CA . ASN B 1 31 ? -23.594 0.077 19.75 1 98.62 31 ASN B CA 1
ATOM 4999 C C . ASN B 1 31 ? -23.922 -0.151 18.281 1 98.62 31 ASN B C 1
ATOM 5001 O O . ASN B 1 31 ? -24.734 -1.02 17.938 1 98.62 31 ASN B O 1
ATOM 5005 N N . MET B 1 32 ? -23.375 0.661 17.422 1 98.19 32 MET B N 1
ATOM 5006 C CA . MET B 1 32 ? -23.531 0.444 15.984 1 98.19 32 MET B CA 1
ATOM 5007 C C . MET B 1 32 ? -23.016 -0.938 15.586 1 98.19 32 MET B C 1
ATOM 5009 O O . MET B 1 32 ? -23.688 -1.661 14.852 1 98.19 32 MET B O 1
ATOM 5013 N N . GLY B 1 33 ? -21.875 -1.281 16.094 1 98.56 33 GLY B N 1
ATOM 5014 C CA . GLY B 1 33 ? -21.281 -2.57 15.797 1 98.56 33 GLY B CA 1
ATOM 5015 C C . GLY B 1 33 ? -20.484 -2.572 14.508 1 98.56 33 GLY B C 1
ATOM 5016 O O . GLY B 1 33 ? -20.719 -1.746 13.617 1 98.56 33 GLY B O 1
ATOM 5017 N N . LYS B 1 34 ? -19.625 -3.533 14.406 1 98.44 34 LYS B N 1
ATOM 5018 C CA . LYS B 1 34 ? -18.703 -3.623 13.273 1 98.44 34 LYS B CA 1
ATOM 5019 C C . LYS B 1 34 ? -19.453 -3.947 11.984 1 98.44 34 LYS B C 1
ATOM 5021 O O . LYS B 1 34 ? -19.156 -3.385 10.93 1 98.44 34 LYS B O 1
ATOM 5026 N N . ALA B 1 35 ? -20.391 -4.883 12.016 1 98.19 35 ALA B N 1
ATOM 5027 C CA . ALA B 1 35 ? -21.125 -5.309 10.82 1 98.19 35 ALA B CA 1
ATOM 5028 C C . ALA B 1 35 ? -21.844 -4.129 10.172 1 98.19 35 ALA B C 1
ATOM 5030 O O . ALA B 1 35 ? -21.734 -3.928 8.961 1 98.19 35 ALA B O 1
ATOM 5031 N N . LYS B 1 36 ? -22.547 -3.348 10.984 1 98.25 36 LYS B N 1
ATOM 5032 C CA . LYS B 1 36 ? -23.281 -2.191 10.469 1 98.25 36 LYS B CA 1
ATOM 5033 C C . LYS B 1 36 ? -22.312 -1.113 9.977 1 98.25 36 LYS B C 1
ATOM 5035 O O . LYS B 1 36 ? -22.562 -0.46 8.961 1 98.25 36 LYS B O 1
ATOM 5040 N N . LEU B 1 37 ? -21.266 -0.9 10.75 1 98.38 37 LEU B N 1
ATOM 5041 C CA . LEU B 1 37 ? -20.234 0.058 10.336 1 98.38 37 LEU B CA 1
ATOM 5042 C C . LEU B 1 37 ? -19.703 -0.278 8.953 1 98.38 37 LEU B C 1
ATOM 5044 O O . LEU B 1 37 ? -19.609 0.599 8.086 1 98.38 37 LEU B O 1
ATOM 5048 N N . LYS B 1 38 ? -19.391 -1.555 8.719 1 97.75 38 LYS B N 1
ATOM 5049 C CA . LYS B 1 38 ? -18.844 -2.014 7.438 1 97.75 38 LYS B CA 1
ATOM 5050 C C . LYS B 1 38 ? -19.906 -1.932 6.336 1 97.75 38 LYS B C 1
ATOM 5052 O O . LYS B 1 38 ? -19.594 -1.603 5.191 1 97.75 38 LYS B O 1
ATOM 5057 N N . GLU B 1 39 ? -21.078 -2.24 6.684 1 97.25 39 GLU B N 1
ATOM 5058 C CA . GLU B 1 39 ? -22.172 -2.15 5.719 1 97.25 39 GLU B CA 1
ATOM 5059 C C . GLU B 1 39 ? -22.359 -0.719 5.219 1 97.25 39 GLU B C 1
ATOM 5061 O O . GLU B 1 39 ? -22.469 -0.484 4.016 1 97.25 39 GLU B O 1
ATOM 5066 N N . LYS B 1 40 ? -22.375 0.229 6.156 1 97.56 40 LYS B N 1
ATOM 5067 C CA . LYS B 1 40 ? -22.516 1.637 5.801 1 97.56 40 LYS B CA 1
ATOM 5068 C C . LYS B 1 40 ? -21.375 2.102 4.906 1 97.56 40 LYS B C 1
ATOM 5070 O O . LYS B 1 40 ? -21.594 2.824 3.932 1 97.56 40 LYS B O 1
ATOM 5075 N N . ALA B 1 41 ? -20.203 1.674 5.254 1 96.38 41 ALA B N 1
ATOM 5076 C CA . ALA B 1 41 ? -19.047 2.041 4.457 1 96.38 41 ALA B CA 1
ATOM 5077 C C . ALA B 1 41 ? -19.141 1.463 3.045 1 96.38 41 ALA B C 1
ATOM 5079 O O . ALA B 1 41 ? -18.875 2.16 2.064 1 96.38 41 ALA B O 1
ATOM 5080 N N . SER B 1 42 ? -19.469 0.168 2.93 1 95.19 42 SER B N 1
ATOM 5081 C CA . SER B 1 42 ? -19.547 -0.522 1.646 1 95.19 42 SER B CA 1
ATOM 5082 C C . SER B 1 42 ? -20.609 0.1 0.746 1 95.19 42 SER B C 1
ATOM 5084 O O . SER B 1 42 ? -20.438 0.177 -0.472 1 95.19 42 SER B O 1
ATOM 5086 N N . LYS B 1 43 ? -21.688 0.61 1.323 1 96 43 LYS B N 1
ATOM 5087 C CA . LYS B 1 43 ? -22.781 1.204 0.574 1 96 43 LYS B CA 1
ATOM 5088 C C . LYS B 1 43 ? -22.578 2.703 0.381 1 96 43 LYS B C 1
ATOM 5090 O O . LYS B 1 43 ? -23.375 3.367 -0.276 1 96 43 LYS B O 1
ATOM 5095 N N . ARG B 1 44 ? -21.516 3.229 0.911 1 96.62 44 ARG B N 1
ATOM 5096 C CA . ARG B 1 44 ? -21.25 4.664 0.903 1 96.62 44 ARG B CA 1
ATOM 5097 C C . ARG B 1 44 ? -22.422 5.441 1.468 1 96.62 44 ARG B C 1
ATOM 5099 O O . ARG B 1 44 ? -22.828 6.473 0.915 1 96.62 44 ARG B O 1
ATOM 5106 N N . GLU B 1 45 ? -22.969 4.91 2.559 1 97.12 45 GLU B N 1
ATOM 5107 C CA . GLU B 1 45 ? -24.109 5.578 3.188 1 97.12 45 GLU B CA 1
ATOM 5108 C C . GLU B 1 45 ? -23.656 6.805 3.975 1 97.12 45 GLU B C 1
ATOM 5110 O O . GLU B 1 45 ? -22.781 6.711 4.836 1 97.12 45 GLU B O 1
ATOM 5115 N N . TRP B 1 46 ? -24.266 7.938 3.67 1 96.25 46 TRP B N 1
ATOM 5116 C CA . TRP B 1 46 ? -23.969 9.164 4.402 1 96.25 46 TRP B CA 1
ATOM 5117 C C . TRP B 1 46 ? -24.234 8.984 5.891 1 96.25 46 TRP B C 1
ATOM 5119 O O . TRP B 1 46 ? -25.203 8.336 6.285 1 96.25 46 TRP B O 1
ATOM 5129 N N . TYR B 1 47 ? -23.438 9.461 6.723 1 95.75 47 TYR B N 1
ATOM 5130 C CA . TYR B 1 47 ? -23.5 9.219 8.164 1 95.75 47 TYR B CA 1
ATOM 5131 C C . TYR B 1 47 ? -24.25 10.336 8.867 1 95.75 47 TYR B C 1
ATOM 5133 O O . TYR B 1 47 ? -23.734 10.953 9.805 1 95.75 47 TYR B O 1
ATOM 5141 N N . ALA B 1 48 ? -25.547 10.492 8.594 1 96.88 48 ALA B N 1
ATOM 5142 C CA . ALA B 1 48 ? -26.453 11.477 9.172 1 96.88 48 ALA B CA 1
ATOM 5143 C C . ALA B 1 48 ? -26.688 11.203 10.656 1 96.88 48 ALA B C 1
ATOM 5145 O O . ALA B 1 48 ? -26.828 12.133 11.453 1 96.88 48 ALA B O 1
ATOM 5146 N N . ASP B 1 49 ? -26.766 9.93 10.992 1 97.5 49 ASP B N 1
ATOM 5147 C CA . ASP B 1 49 ? -26.984 9.539 12.383 1 97.5 49 ASP B CA 1
ATOM 5148 C C . ASP B 1 49 ? -25.828 10 13.273 1 97.5 49 ASP B C 1
ATOM 5150 O O . ASP B 1 49 ? -26.047 10.406 14.414 1 97.5 49 ASP B O 1
ATOM 5154 N N . PHE B 1 50 ? -24.641 9.945 12.836 1 98.31 50 PHE B N 1
ATOM 5155 C CA . PHE B 1 50 ? -23.469 10.422 13.57 1 98.31 50 PHE B CA 1
ATOM 5156 C C . PHE B 1 50 ? -23.531 11.93 13.781 1 98.31 50 PHE B C 1
ATOM 5158 O O . PHE B 1 50 ? -23.25 12.414 14.875 1 98.31 50 PHE B O 1
ATOM 5165 N N . LEU B 1 51 ? -23.906 12.695 12.719 1 98.25 51 LEU B N 1
ATOM 5166 C CA . LEU B 1 51 ? -24 14.141 12.844 1 98.25 51 LEU B CA 1
ATOM 5167 C C . LEU B 1 51 ? -25.109 14.539 13.812 1 98.25 51 LEU B C 1
ATOM 5169 O O . LEU B 1 51 ? -25 15.539 14.516 1 98.25 51 LEU B O 1
ATOM 5173 N N . GLU B 1 52 ? -26.172 13.742 13.828 1 98.44 52 GLU B N 1
ATOM 5174 C CA . GLU B 1 52 ? -27.219 13.961 14.836 1 98.44 52 GLU B CA 1
ATOM 5175 C C . GLU B 1 52 ? -26.688 13.695 16.234 1 98.44 52 GLU B C 1
ATOM 5177 O O . GLU B 1 52 ? -26.969 14.461 17.172 1 98.44 52 GLU B O 1
ATOM 5182 N N . PHE B 1 53 ? -25.969 12.617 16.422 1 98.5 53 PHE B N 1
ATOM 5183 C CA . PHE B 1 53 ? -25.312 12.297 17.688 1 98.5 53 PHE B CA 1
ATOM 5184 C C . PHE B 1 53 ? -24.391 13.422 18.125 1 98.5 53 PHE B C 1
ATOM 5186 O O . PHE B 1 53 ? -24.406 13.812 19.297 1 98.5 53 PHE B O 1
ATOM 5193 N N . ILE B 1 54 ? -23.609 14.016 17.188 1 98.62 54 ILE B N 1
ATOM 5194 C CA . ILE B 1 54 ? -22.703 15.133 17.453 1 98.62 54 ILE B CA 1
ATOM 5195 C C . ILE B 1 54 ? -23.5 16.344 17.906 1 98.62 54 ILE B C 1
ATOM 5197 O O . ILE B 1 54 ? -23.125 17.016 18.875 1 98.62 54 ILE B O 1
ATOM 5201 N N . LYS B 1 55 ? -24.578 16.625 17.25 1 98.44 55 LYS B N 1
ATOM 5202 C CA . LYS B 1 55 ? -25.453 17.75 17.578 1 98.44 55 LYS B CA 1
ATOM 5203 C C . LYS B 1 55 ? -26.078 17.578 18.953 1 98.44 55 LYS B C 1
ATOM 5205 O O . LYS B 1 55 ? -25.984 18.469 19.797 1 98.44 55 LYS B O 1
ATOM 5210 N N . GLU B 1 56 ? -26.594 16.406 19.172 1 98.5 56 GLU B N 1
ATOM 5211 C CA . GLU B 1 56 ? -27.312 16.141 20.406 1 98.5 56 GLU B CA 1
ATOM 5212 C C . GLU B 1 56 ? -26.391 16.266 21.625 1 98.5 56 GLU B C 1
ATOM 5214 O O . GLU B 1 56 ? -26.828 16.688 22.688 1 98.5 56 GLU B O 1
ATOM 5219 N N . ASN B 1 57 ? -25.172 15.938 21.359 1 98.56 57 ASN B N 1
ATOM 5220 C CA . ASN B 1 57 ? -24.234 15.953 22.484 1 98.56 57 ASN B CA 1
ATOM 5221 C C . ASN B 1 57 ? -23.297 17.156 22.422 1 98.56 57 ASN B C 1
ATOM 5223 O O . ASN B 1 57 ? -22.406 17.297 23.266 1 98.56 57 ASN B O 1
ATOM 5227 N N . LYS B 1 58 ? -23.453 18.047 21.438 1 98.25 58 LYS B N 1
ATOM 5228 C CA . LYS B 1 58 ? -22.719 19.281 21.25 1 98.25 58 LYS B CA 1
ATOM 5229 C C . LYS B 1 58 ? -21.203 19.047 21.266 1 98.25 58 LYS B C 1
ATOM 5231 O O . LYS B 1 58 ? -20.469 19.766 21.922 1 98.25 58 LYS B O 1
ATOM 5236 N N . ILE B 1 59 ? -20.844 17.984 20.625 1 98.81 59 ILE B N 1
ATOM 5237 C CA . ILE B 1 59 ? -19.453 17.516 20.719 1 98.81 59 ILE B CA 1
ATOM 5238 C C . ILE B 1 59 ? -18.547 18.469 19.953 1 98.81 59 ILE B C 1
ATOM 5240 O O . ILE B 1 59 ? -17.562 18.984 20.5 1 98.81 59 ILE B O 1
ATOM 5244 N N . PHE B 1 60 ? -18.875 18.797 18.703 1 98.69 60 PHE B N 1
ATOM 5245 C CA . PHE B 1 60 ? -18.016 19.688 17.922 1 98.69 60 PHE B CA 1
ATOM 5246 C C . PHE B 1 60 ? -18 21.094 18.531 1 98.69 60 PHE B C 1
ATOM 5248 O O . PHE B 1 60 ? -16.938 21.719 18.594 1 98.69 60 PHE B O 1
ATOM 5255 N N . TYR B 1 61 ? -19.141 21.547 19.031 1 98.62 61 TYR B N 1
ATOM 5256 C CA . TYR B 1 61 ? -19.219 22.828 19.703 1 98.62 61 TYR B CA 1
ATOM 5257 C C . TYR B 1 61 ? -18.281 22.859 20.906 1 98.62 61 TYR B C 1
ATOM 5259 O O . TYR B 1 61 ? -17.484 23.797 21.047 1 98.62 61 TYR B O 1
ATOM 5267 N N . THR B 1 62 ? -18.281 21.828 21.656 1 98.75 62 THR B N 1
ATOM 5268 C CA . THR B 1 62 ? -17.516 21.766 22.891 1 98.75 62 THR B CA 1
ATOM 5269 C C . THR B 1 62 ? -16.016 21.734 22.594 1 98.75 62 THR B C 1
ATOM 5271 O O . THR B 1 62 ? -15.227 22.359 23.297 1 98.75 62 THR B O 1
ATOM 5274 N N . LEU B 1 63 ? -15.617 21.078 21.547 1 98.69 63 LEU B N 1
ATOM 5275 C CA . LEU B 1 63 ? -14.203 20.812 21.281 1 98.69 63 LEU B CA 1
ATOM 5276 C C . LEU B 1 63 ? -13.602 21.891 20.391 1 98.69 63 LEU B C 1
ATOM 5278 O O . LEU B 1 63 ? -12.391 22.094 20.391 1 98.69 63 LEU B O 1
ATOM 5282 N N . MET B 1 64 ? -14.484 22.656 19.594 1 98.31 64 MET B N 1
ATOM 5283 C CA . MET B 1 64 ? -13.891 23.438 18.516 1 98.31 64 MET B CA 1
ATOM 5284 C C . MET B 1 64 ? -14.258 24.922 18.641 1 98.31 64 MET B C 1
ATOM 5286 O O . MET B 1 64 ? -13.961 25.719 17.766 1 98.31 64 MET B O 1
ATOM 5290 N N . THR B 1 65 ? -14.906 25.359 19.734 1 98.62 65 THR B N 1
ATOM 5291 C CA . THR B 1 65 ? -15.328 26.734 19.906 1 98.62 65 THR B CA 1
ATOM 5292 C C . THR B 1 65 ? -14.43 27.469 20.906 1 98.62 65 THR B C 1
ATOM 5294 O O . THR B 1 65 ? -14.203 26.984 22.016 1 98.62 65 THR B O 1
ATOM 5297 N N . PRO B 1 66 ? -13.883 28.625 20.547 1 98.06 66 PRO B N 1
ATOM 5298 C CA . PRO B 1 66 ? -13.156 29.438 21.531 1 98.06 66 PRO B CA 1
ATOM 5299 C C . PRO B 1 66 ? -14.023 29.844 22.719 1 98.06 66 PRO B C 1
ATOM 5301 O O . PRO B 1 66 ? -15.219 30.094 22.547 1 98.06 66 PRO B O 1
ATOM 5304 N N . PRO B 1 67 ? -13.398 30.016 23.828 1 97.75 67 PRO B N 1
ATOM 5305 C CA . PRO B 1 67 ? -14.172 30.297 25.031 1 97.75 67 PRO B CA 1
ATOM 5306 C C . PRO B 1 67 ? -14.93 31.625 24.953 1 97.75 67 PRO B C 1
ATOM 5308 O O . PRO B 1 67 ? -15.992 31.766 25.578 1 97.75 67 PRO B O 1
ATOM 5311 N N . GLU B 1 68 ? -14.414 32.5 24.203 1 96.94 68 GLU B N 1
ATOM 5312 C CA . GLU B 1 68 ? -15.039 33.812 24.047 1 96.94 68 GLU B CA 1
ATOM 5313 C C . GLU B 1 68 ? -16.453 33.688 23.5 1 96.94 68 GLU B C 1
ATOM 5315 O O . GLU B 1 68 ? -17.297 34.562 23.719 1 96.94 68 GLU B O 1
ATOM 5320 N N . TYR B 1 69 ? -16.75 32.562 22.891 1 97.81 69 TYR B N 1
ATOM 5321 C CA . TYR B 1 69 ? -18.047 32.406 22.25 1 97.81 69 TYR B CA 1
ATOM 5322 C C . TYR B 1 69 ? -18.812 31.234 22.875 1 97.81 69 TYR B C 1
ATOM 5324 O O . TYR B 1 69 ? -19.703 30.656 22.25 1 97.81 69 TYR B O 1
ATOM 5332 N N . ALA B 1 70 ? -18.484 30.891 24.078 1 96.56 70 ALA B N 1
ATOM 5333 C CA . ALA B 1 70 ? -19 29.688 24.719 1 96.56 70 ALA B CA 1
ATOM 5334 C C . ALA B 1 70 ? -20.094 30.031 25.719 1 96.56 70 ALA B C 1
ATOM 5336 O O . ALA B 1 70 ? -20.516 29.172 26.5 1 96.56 70 ALA B O 1
ATOM 5337 N N . ASP B 1 71 ? -20.547 31.234 25.797 1 93.56 71 ASP B N 1
ATOM 5338 C CA . ASP B 1 71 ? -21.594 31.688 26.719 1 93.56 71 ASP B CA 1
ATOM 5339 C C . ASP B 1 71 ? -21.266 31.297 28.156 1 93.56 71 ASP B C 1
ATOM 5341 O O . ASP B 1 71 ? -22.109 30.734 28.859 1 93.56 71 ASP B O 1
ATOM 5345 N N . GLY B 1 72 ? -20.062 31.328 28.531 1 94.94 72 GLY B N 1
ATOM 5346 C CA . GLY B 1 72 ? -19.625 31.141 29.906 1 94.94 72 GLY B CA 1
ATOM 5347 C C . GLY B 1 72 ? -19.375 29.688 30.266 1 94.94 72 GLY B C 1
ATOM 5348 O O . GLY B 1 72 ? -18.969 29.375 31.375 1 94.94 72 GLY B O 1
ATOM 5349 N N . ASP B 1 73 ? -19.562 28.766 29.375 1 96.62 73 ASP B N 1
ATOM 5350 C CA . ASP B 1 73 ? -19.297 27.359 29.641 1 96.62 73 ASP B CA 1
ATOM 5351 C C . ASP B 1 73 ? -17.797 27.078 29.656 1 96.62 73 ASP B C 1
ATOM 5353 O O . ASP B 1 73 ? -17.125 27.141 28.609 1 96.62 73 ASP B O 1
ATOM 5357 N N . PRO B 1 74 ? -17.266 26.688 30.75 1 95.81 74 PRO B N 1
ATOM 5358 C CA . PRO B 1 74 ? -15.812 26.516 30.875 1 95.81 74 PRO B CA 1
ATOM 5359 C C . PRO B 1 74 ? -15.305 25.266 30.141 1 95.81 74 PRO B C 1
ATOM 5361 O O . PRO B 1 74 ? -14.094 25.094 29.969 1 95.81 74 PRO B O 1
ATOM 5364 N N . ASN B 1 75 ? -16.234 24.438 29.75 1 97.69 75 ASN B N 1
ATOM 5365 C CA . ASN B 1 75 ? -15.844 23.203 29.078 1 97.69 75 ASN B CA 1
ATOM 5366 C C . ASN B 1 75 ? -15.633 23.422 27.578 1 97.69 75 ASN B C 1
ATOM 5368 O O . ASN B 1 75 ? -15.055 22.562 26.906 1 97.69 75 ASN B O 1
ATOM 5372 N N . VAL B 1 76 ? -16.078 24.531 27.062 1 98.31 76 VAL B N 1
ATOM 5373 C CA . VAL B 1 76 ? -16.016 24.812 25.625 1 98.31 76 VAL B CA 1
ATOM 5374 C C . VAL B 1 76 ? -14.734 25.578 25.312 1 98.31 76 VAL B C 1
ATOM 5376 O O . VAL B 1 76 ? -14.547 26.703 25.797 1 98.31 76 VAL B O 1
ATOM 5379 N N . ARG B 1 77 ? -13.82 24.906 24.562 1 98.25 77 ARG B N 1
ATOM 5380 C CA . ARG B 1 77 ? -12.539 25.5 24.203 1 98.25 77 ARG B CA 1
ATOM 5381 C C . ARG B 1 77 ? -11.828 24.656 23.141 1 98.25 77 ARG B C 1
ATOM 5383 O O . ARG B 1 77 ? -12.062 23.453 23.031 1 98.25 77 ARG B O 1
ATOM 5390 N N . TRP B 1 78 ? -11 25.328 22.438 1 98.06 78 TRP B N 1
ATOM 5391 C CA . TRP B 1 78 ? -10.039 24.578 21.625 1 98.06 78 TRP B CA 1
ATOM 5392 C C . TRP B 1 78 ? -8.867 24.109 22.484 1 98.06 78 TRP B C 1
ATOM 5394 O O . TRP B 1 78 ? -8.047 24.922 22.922 1 98.06 78 TRP B O 1
ATOM 5404 N N . ASP B 1 79 ? -8.82 22.875 22.672 1 98.25 79 ASP B N 1
ATOM 5405 C CA . ASP B 1 79 ? -7.832 22.188 23.5 1 98.25 79 ASP B CA 1
ATOM 5406 C C . ASP B 1 79 ? -7.207 21.016 22.734 1 98.25 79 ASP B C 1
ATOM 5408 O O . ASP B 1 79 ? -7.816 19.953 22.625 1 98.25 79 ASP B O 1
ATOM 5412 N N . THR B 1 80 ? -5.949 21.25 22.25 1 98.19 80 THR B N 1
ATOM 5413 C CA . THR B 1 80 ? -5.316 20.297 21.359 1 98.19 80 THR B CA 1
ATOM 5414 C C . THR B 1 80 ? -5.117 18.938 22.047 1 98.19 80 THR B C 1
ATOM 5416 O O . THR B 1 80 ? -5.16 17.891 21.391 1 98.19 80 THR B O 1
ATOM 5419 N N . TRP B 1 81 ? -4.957 18.922 23.375 1 97.88 81 TRP B N 1
ATOM 5420 C CA . TRP B 1 81 ? -4.766 17.672 24.109 1 97.88 81 TRP B CA 1
ATOM 5421 C C . TRP B 1 81 ? -5.945 16.734 23.922 1 97.88 81 TRP B C 1
ATOM 5423 O O . TRP B 1 81 ? -5.766 15.578 23.516 1 97.88 81 TRP B O 1
ATOM 5433 N N . ARG B 1 82 ? -7.156 17.203 24.172 1 98.25 82 ARG B N 1
ATOM 5434 C CA . ARG B 1 82 ? -8.352 16.375 24.047 1 98.25 82 ARG B CA 1
ATOM 5435 C C . ARG B 1 82 ? -8.719 16.172 22.578 1 98.25 82 ARG B C 1
ATOM 5437 O O . ARG B 1 82 ? -9.297 15.148 22.203 1 98.25 82 ARG B O 1
ATOM 5444 N N . ILE B 1 83 ? -8.344 17.109 21.688 1 98.31 83 ILE B N 1
ATOM 5445 C CA . ILE B 1 83 ? -8.602 17 20.25 1 98.31 83 ILE B CA 1
ATOM 5446 C C . ILE B 1 83 ? -7.812 15.836 19.672 1 98.31 83 ILE B C 1
ATOM 5448 O O . ILE B 1 83 ? -8.32 15.086 18.828 1 98.31 83 ILE B O 1
ATOM 5452 N N . CYS B 1 84 ? -6.578 15.656 20.156 1 98 84 CYS B N 1
ATOM 5453 C CA . CYS B 1 84 ? -5.77 14.516 19.734 1 98 84 CYS B CA 1
ATOM 5454 C C . CYS B 1 84 ? -6.461 13.203 20.078 1 98 84 CYS B C 1
ATOM 5456 O O . CYS B 1 84 ? -6.539 12.297 19.25 1 98 84 CYS B O 1
ATOM 5458 N N . ASP B 1 85 ? -7.023 13.117 21.297 1 98.31 85 ASP B N 1
ATOM 5459 C CA . ASP B 1 85 ? -7.715 11.906 21.734 1 98.31 85 ASP B CA 1
ATOM 5460 C C . ASP B 1 85 ? -8.945 11.641 20.875 1 98.31 85 ASP B C 1
ATOM 5462 O O . ASP B 1 85 ? -9.195 10.5 20.484 1 98.31 85 ASP B O 1
ATOM 5466 N N . PHE B 1 86 ? -9.688 12.664 20.641 1 98.75 86 PHE B N 1
ATOM 5467 C CA . PHE B 1 86 ? -10.914 12.516 19.859 1 98.75 86 PHE B CA 1
ATOM 5468 C C . PHE B 1 86 ? -10.602 12.102 18.438 1 98.75 86 PHE B C 1
ATOM 5470 O O . PHE B 1 86 ? -11.281 11.25 17.859 1 98.75 86 PHE B O 1
ATOM 5477 N N . SER B 1 87 ? -9.539 12.672 17.828 1 98.69 87 SER B N 1
ATOM 5478 C CA . SER B 1 87 ? -9.109 12.312 16.484 1 98.69 87 SER B CA 1
ATOM 5479 C C . SER B 1 87 ? -8.672 10.852 16.406 1 98.69 87 SER B C 1
ATOM 5481 O O . SER B 1 87 ? -9.023 10.141 15.469 1 98.69 87 SER B O 1
ATOM 5483 N N . GLU B 1 88 ? -7.875 10.43 17.375 1 98.75 88 GLU B N 1
ATOM 5484 C CA . GLU B 1 88 ? -7.449 9.031 17.438 1 98.75 88 GLU B CA 1
ATOM 5485 C C . GLU B 1 88 ? -8.648 8.094 17.547 1 98.75 88 GLU B C 1
ATOM 5487 O O . GLU B 1 88 ? -8.711 7.082 16.844 1 98.75 88 GLU B O 1
ATOM 5492 N N . LEU B 1 89 ? -9.602 8.469 18.391 1 98.88 89 LEU B N 1
ATOM 5493 C CA . LEU B 1 89 ? -10.766 7.629 18.656 1 98.88 89 LEU B CA 1
ATOM 5494 C C . LEU B 1 89 ? -11.633 7.496 17.406 1 98.88 89 LEU B C 1
ATOM 5496 O O . LEU B 1 89 ? -12.055 6.395 17.062 1 98.88 89 LEU B O 1
ATOM 5500 N N . LEU B 1 90 ? -11.914 8.633 16.75 1 98.81 90 LEU B N 1
ATOM 5501 C CA . LEU B 1 90 ? -12.742 8.586 15.547 1 98.81 90 LEU B CA 1
ATOM 5502 C C . LEU B 1 90 ? -12.109 7.711 14.477 1 98.81 90 LEU B C 1
ATOM 5504 O O . LEU B 1 90 ? -12.781 6.871 13.867 1 98.81 90 LEU B O 1
ATOM 5508 N N . ALA B 1 91 ? -10.82 7.891 14.312 1 98.75 91 ALA B N 1
ATOM 5509 C CA . ALA B 1 91 ? -10.141 7.148 13.258 1 98.75 91 ALA B CA 1
ATOM 5510 C C . ALA B 1 91 ? -9.969 5.68 13.641 1 98.75 91 ALA B C 1
ATOM 5512 O O . ALA B 1 91 ? -9.859 4.816 12.766 1 98.75 91 ALA B O 1
ATOM 5513 N N . PHE B 1 92 ? -9.922 5.426 14.953 1 98.88 92 PHE B N 1
ATOM 5514 C CA . PHE B 1 92 ? -9.93 4.051 15.438 1 98.88 92 PHE B CA 1
ATOM 5515 C C . PHE B 1 92 ? -11.141 3.293 14.906 1 98.88 92 PHE B C 1
ATOM 5517 O O . PHE B 1 92 ? -11.039 2.113 14.562 1 98.88 92 PHE B O 1
ATOM 5524 N N . TYR B 1 93 ? -12.258 3.965 14.812 1 98.75 93 TYR B N 1
ATOM 5525 C CA . TYR B 1 93 ? -13.477 3.303 14.359 1 98.75 93 TYR B CA 1
ATOM 5526 C C . TYR B 1 93 ? -13.648 3.457 12.852 1 98.75 93 TYR B C 1
ATOM 5528 O O . TYR B 1 93 ? -14.023 2.508 12.164 1 98.75 93 TYR B O 1
ATOM 5536 N N . SER B 1 94 ? -13.422 4.656 12.359 1 97.81 94 SER B N 1
ATOM 5537 C CA . SER B 1 94 ? -13.617 4.863 10.93 1 97.81 94 SER B CA 1
ATOM 5538 C C . SER B 1 94 ? -13.023 6.195 10.477 1 97.81 94 SER B C 1
ATOM 5540 O O . SER B 1 94 ? -13.328 7.242 11.055 1 97.81 94 SER B O 1
ATOM 5542 N N . LEU B 1 95 ? -12.219 6.172 9.391 1 98.19 95 LEU B N 1
ATOM 5543 C CA . LEU B 1 95 ? -11.641 7.395 8.836 1 98.19 95 LEU B CA 1
ATOM 5544 C C . LEU B 1 95 ? -12.719 8.297 8.25 1 98.19 95 LEU B C 1
ATOM 5546 O O . LEU B 1 95 ? -12.586 9.516 8.258 1 98.19 95 LEU B O 1
ATOM 5550 N N . ASP B 1 96 ? -13.828 7.746 7.797 1 97.38 96 ASP B N 1
ATOM 5551 C CA . ASP B 1 96 ? -14.898 8.531 7.195 1 97.38 96 ASP B CA 1
ATOM 5552 C C . ASP B 1 96 ? -15.531 9.477 8.211 1 97.38 96 ASP B C 1
ATOM 5554 O O . ASP B 1 96 ? -15.789 10.641 7.906 1 97.38 96 ASP B O 1
ATOM 5558 N N . TYR B 1 97 ? -15.711 8.969 9.414 1 98.19 97 TYR B N 1
ATOM 5559 C CA . TYR B 1 97 ? -16.281 9.789 10.469 1 98.19 97 TYR B CA 1
ATOM 5560 C C . TYR B 1 97 ? -15.273 10.82 10.969 1 98.19 97 TYR B C 1
ATOM 5562 O O . TYR B 1 97 ? -15.633 11.969 11.25 1 98.19 97 TYR B O 1
ATOM 5570 N N . TRP B 1 98 ? -13.992 10.367 11.023 1 98.5 98 TRP B N 1
ATOM 5571 C CA . TRP B 1 98 ? -12.914 11.289 11.352 1 98.5 98 TRP B CA 1
ATOM 5572 C C . TRP B 1 98 ? -12.844 12.43 10.336 1 98.5 98 TRP B C 1
ATOM 5574 O O . TRP B 1 98 ? -12.57 13.57 10.703 1 98.5 98 TRP B O 1
ATOM 5584 N N . TYR B 1 99 ? -13.172 12.164 9.062 1 97.88 99 TYR B N 1
ATOM 5585 C CA . TYR B 1 99 ? -12.992 13.125 7.973 1 97.88 99 TYR B CA 1
ATOM 5586 C C . TYR B 1 99 ? -13.922 14.32 8.141 1 97.88 99 TYR B C 1
ATOM 5588 O O . TYR B 1 99 ? -13.516 15.461 7.914 1 97.88 99 TYR B O 1
ATOM 5596 N N . THR B 1 100 ? -15.125 14.102 8.547 1 98.12 100 THR B N 1
ATOM 5597 C CA . THR B 1 100 ? -16.062 15.203 8.75 1 98.12 100 THR B CA 1
ATOM 5598 C C . THR B 1 100 ? -15.586 16.109 9.883 1 98.12 100 THR B C 1
ATOM 5600 O O . THR B 1 100 ? -15.734 17.328 9.82 1 98.12 100 THR B O 1
ATOM 5603 N N . TRP B 1 101 ? -15.055 15.469 10.891 1 98.38 101 TRP B N 1
ATOM 5604 C CA . TRP B 1 101 ? -14.461 16.172 12.023 1 98.38 101 TRP B CA 1
ATOM 5605 C C . TRP B 1 101 ? -13.258 17 11.578 1 98.38 101 TRP B C 1
ATOM 5607 O O . TRP B 1 101 ? -13.188 18.203 11.852 1 98.38 101 TRP B O 1
ATOM 5617 N N . GLN B 1 102 ? -12.375 16.453 10.844 1 98.25 102 GLN B N 1
ATOM 5618 C CA . GLN B 1 102 ? -11.133 17.094 10.414 1 98.25 102 GLN B CA 1
ATOM 5619 C C . GLN B 1 102 ? -11.414 18.25 9.461 1 98.25 102 GLN B C 1
ATOM 5621 O O . GLN B 1 102 ? -10.766 19.297 9.539 1 98.25 102 GLN B O 1
ATOM 5626 N N . VAL B 1 103 ? -12.344 18.047 8.57 1 98.12 103 VAL B N 1
ATOM 5627 C CA . VAL B 1 103 ? -12.672 19.094 7.605 1 98.12 103 VAL B CA 1
ATOM 5628 C C . VAL B 1 103 ? -13.328 20.266 8.328 1 98.12 103 VAL B C 1
ATOM 5630 O O . VAL B 1 103 ? -13.102 21.422 7.965 1 98.12 103 VAL B O 1
ATOM 5633 N N . THR B 1 104 ? -14.086 19.953 9.312 1 98.69 104 THR B N 1
ATOM 5634 C CA . THR B 1 104 ? -14.664 21.031 10.117 1 98.69 104 THR B CA 1
ATOM 5635 C C . THR B 1 104 ? -13.57 21.828 10.812 1 98.69 104 THR B C 1
ATOM 5637 O O . THR B 1 104 ? -13.633 23.062 10.852 1 98.69 104 THR B O 1
ATOM 5640 N N . VAL B 1 105 ? -12.586 21.141 11.305 1 98.19 105 VAL B N 1
ATOM 5641 C CA . VAL B 1 105 ? -11.438 21.797 11.914 1 98.19 105 VAL B CA 1
ATOM 5642 C C . VAL B 1 105 ? -10.805 22.766 10.914 1 98.19 105 VAL B C 1
ATOM 5644 O O . VAL B 1 105 ? -10.531 23.922 11.25 1 98.19 105 VAL B O 1
ATOM 5647 N N . LEU B 1 106 ? -10.633 22.391 9.727 1 98.12 106 LEU B N 1
ATOM 5648 C CA . LEU B 1 106 ? -10.023 23.219 8.688 1 98.12 106 LEU B CA 1
ATOM 5649 C C . LEU B 1 106 ? -10.914 24.406 8.336 1 98.12 106 LEU B C 1
ATOM 5651 O O . LEU B 1 106 ? -10.43 25.531 8.195 1 98.12 106 LEU B O 1
ATOM 5655 N N . GLY B 1 107 ? -12.172 24.094 8.242 1 98.5 107 GLY B N 1
ATOM 5656 C CA . GLY B 1 107 ? -13.109 25.141 7.887 1 98.5 107 GLY B CA 1
ATOM 5657 C C . GLY B 1 107 ? -13.188 26.25 8.93 1 98.5 107 GLY B C 1
ATOM 5658 O O . GLY B 1 107 ? -13.445 27.406 8.594 1 98.5 107 GLY B O 1
ATOM 5659 N N . LEU B 1 108 ? -12.961 25.906 10.164 1 98.62 108 LEU B N 1
ATOM 5660 C CA . LEU B 1 108 ? -13.07 26.859 11.266 1 98.62 108 LEU B CA 1
ATOM 5661 C C . LEU B 1 108 ? -11.797 27.688 11.406 1 98.62 108 LEU B C 1
ATOM 5663 O O . LEU B 1 108 ? -11.82 28.766 12 1 98.62 108 LEU B O 1
ATOM 5667 N N . GLY B 1 109 ? -10.672 27.203 10.828 1 98.12 109 GLY B N 1
ATOM 5668 C CA . GLY B 1 109 ? -9.391 27.875 10.953 1 98.12 109 GLY B CA 1
ATOM 5669 C C . GLY B 1 109 ? -9.453 29.344 10.57 1 98.12 109 GLY B C 1
ATOM 5670 O O . GLY B 1 109 ? -9.242 30.219 11.406 1 98.12 109 GLY B O 1
ATOM 5671 N N . PRO B 1 110 ? -9.82 29.594 9.297 1 98.25 110 PRO B N 1
ATOM 5672 C CA . PRO B 1 110 ? -9.867 31 8.859 1 98.25 110 PRO B CA 1
ATOM 5673 C C . PRO B 1 110 ? -10.898 31.812 9.625 1 98.25 110 PRO B C 1
ATOM 5675 O O . PRO B 1 110 ? -10.695 33.031 9.836 1 98.25 110 PRO B O 1
ATOM 5678 N N . ILE B 1 111 ? -11.938 31.203 10.086 1 98.56 111 ILE B N 1
ATOM 5679 C CA . ILE B 1 111 ? -12.992 31.906 10.805 1 98.56 111 ILE B CA 1
ATOM 5680 C C . ILE B 1 111 ? -12.477 32.344 12.164 1 98.56 111 ILE B C 1
ATOM 5682 O O . ILE B 1 111 ? -12.57 33.531 12.508 1 98.56 111 ILE B O 1
ATOM 5686 N N . TRP B 1 112 ? -11.914 31.469 12.898 1 98.31 112 TRP B N 1
ATOM 5687 C CA . TRP B 1 112 ? -11.445 31.797 14.242 1 98.31 112 TRP B CA 1
ATOM 5688 C C . TRP B 1 112 ? -10.234 32.719 14.195 1 98.31 112 TRP B C 1
ATOM 5690 O O . TRP B 1 112 ? -9.953 33.438 15.156 1 98.31 112 TRP B O 1
ATOM 5700 N N . MET B 1 113 ? -9.516 32.75 13.078 1 97.75 113 MET B N 1
ATOM 5701 C CA . MET B 1 113 ? -8.352 33.625 12.922 1 97.75 113 MET B CA 1
ATOM 5702 C C . MET B 1 113 ? -8.773 35 12.461 1 97.75 113 MET B C 1
ATOM 5704 O O . MET B 1 113 ? -7.992 35.969 12.539 1 97.75 113 MET B O 1
ATOM 5708 N N . SER B 1 114 ? -10.039 35.156 12.039 1 97.44 114 SER B N 1
ATOM 5709 C CA . SER B 1 114 ? -10.508 36.406 11.453 1 97.44 114 SER B CA 1
ATOM 5710 C C . SER B 1 114 ? -10.828 37.438 12.531 1 97.44 114 SER B C 1
ATOM 5712 O O . SER B 1 114 ? -10.938 37.125 13.711 1 97.44 114 SER B O 1
ATOM 5714 N N . LYS B 1 115 ? -10.961 38.719 12.125 1 95.06 115 LYS B N 1
ATOM 5715 C CA . LYS B 1 115 ? -11.383 39.781 13.008 1 95.06 115 LYS B CA 1
ATOM 5716 C C . LYS B 1 115 ? -12.883 40.031 12.891 1 95.06 115 LYS B C 1
ATOM 5718 O O . LYS B 1 115 ? -13.414 40.969 13.492 1 95.06 115 LYS B O 1
ATOM 5723 N N . ASN B 1 116 ? -13.523 39.156 12.133 1 97.69 116 ASN B N 1
ATOM 5724 C CA . ASN B 1 116 ? -14.953 39.312 11.883 1 97.69 116 ASN B CA 1
ATOM 5725 C C . ASN B 1 116 ? -15.789 38.781 13.031 1 97.69 116 ASN B C 1
ATOM 5727 O O . ASN B 1 116 ? -16.25 37.625 12.977 1 97.69 116 ASN B O 1
ATOM 5731 N N . GLU B 1 117 ? -16.172 39.625 13.93 1 97.56 117 GLU B N 1
ATOM 5732 C CA . GLU B 1 117 ? -16.859 39.219 15.141 1 97.56 117 GLU B CA 1
ATOM 5733 C C . GLU B 1 117 ? -18.266 38.719 14.82 1 97.56 117 GLU B C 1
ATOM 5735 O O . GLU B 1 117 ? -18.781 37.812 15.492 1 97.56 117 GLU B O 1
ATOM 5740 N N . LYS B 1 118 ? -18.844 39.281 13.844 1 97.75 118 LYS B N 1
ATOM 5741 C CA . LYS B 1 118 ? -20.188 38.875 13.461 1 97.75 118 LYS B CA 1
ATOM 5742 C C . LYS B 1 118 ? -20.203 37.406 13.031 1 97.75 118 LYS B C 1
ATOM 5744 O O . LYS B 1 118 ? -21.047 36.625 13.5 1 97.75 118 LYS B O 1
ATOM 5749 N N . ILE B 1 119 ? -19.359 37.031 12.195 1 98.06 119 ILE B N 1
ATOM 5750 C CA . ILE B 1 119 ? -19.328 35.656 11.688 1 98.06 119 ILE B CA 1
ATOM 5751 C C . ILE B 1 119 ? -18.891 34.719 12.797 1 98.06 119 ILE B C 1
ATOM 5753 O O . ILE B 1 119 ? -19.375 33.594 12.875 1 98.06 119 ILE B O 1
ATOM 5757 N N . LYS B 1 120 ? -17.969 35.125 13.656 1 98.25 120 LYS B N 1
ATOM 5758 C CA . LYS B 1 120 ? -17.516 34.281 14.75 1 98.25 120 LYS B CA 1
ATOM 5759 C C . LYS B 1 120 ? -18.688 33.906 15.672 1 98.25 120 LYS B C 1
ATOM 5761 O O . LYS B 1 120 ? -18.828 32.75 16.062 1 98.25 120 LYS B O 1
ATOM 5766 N N . LYS B 1 121 ? -19.516 34.844 16 1 98 121 LYS B N 1
ATOM 5767 C CA . LYS B 1 121 ? -20.688 34.594 16.828 1 98 121 LYS B CA 1
ATOM 5768 C C . LYS B 1 121 ? -21.688 33.688 16.125 1 98 121 LYS B C 1
ATOM 5770 O O . LYS B 1 121 ? -22.25 32.781 16.719 1 98 121 LYS B O 1
ATOM 5775 N N . GLU B 1 122 ? -21.859 33.969 14.906 1 98.12 122 GLU B N 1
ATOM 5776 C CA . GLU B 1 122 ? -22.766 33.125 14.109 1 98.12 122 GLU B CA 1
ATOM 5777 C C . GLU B 1 122 ? -22.297 31.688 14.078 1 98.12 122 GLU B C 1
ATOM 5779 O O . GLU B 1 122 ? -23.094 30.766 14.234 1 98.12 122 GLU B O 1
ATOM 5784 N N . VAL B 1 123 ? -21.047 31.531 13.852 1 98.44 123 VAL B N 1
ATOM 5785 C CA . VAL B 1 123 ? -20.469 30.203 13.703 1 98.44 123 VAL B CA 1
ATOM 5786 C C . VAL B 1 123 ? -20.562 29.438 15.031 1 98.44 123 VAL B C 1
ATOM 5788 O O . VAL B 1 123 ? -20.844 28.234 15.039 1 98.44 123 VAL B O 1
ATOM 5791 N N . ALA B 1 124 ? -20.328 30.078 16.125 1 98.44 124 ALA B N 1
ATOM 5792 C CA . ALA B 1 124 ? -20.5 29.438 17.438 1 98.44 124 ALA B CA 1
ATOM 5793 C C . ALA B 1 124 ? -21.922 28.891 17.594 1 98.44 124 ALA B C 1
ATOM 5795 O O . ALA B 1 124 ? -22.109 27.781 18.094 1 98.44 124 ALA B O 1
ATOM 5796 N N . GLU B 1 125 ? -22.891 29.688 17.156 1 98.12 125 GLU B N 1
ATOM 5797 C CA . GLU B 1 125 ? -24.281 29.234 17.219 1 98.12 125 GLU B CA 1
ATOM 5798 C C . GLU B 1 125 ? -24.531 28.062 16.281 1 98.12 125 GLU B C 1
ATOM 5800 O O . GLU B 1 125 ? -25.281 27.141 16.609 1 98.12 125 GLU B O 1
ATOM 5805 N N . LEU B 1 126 ? -23.953 28.125 15.125 1 98.44 126 LEU B N 1
ATOM 5806 C CA . LEU B 1 126 ? -24.094 27.031 14.164 1 98.44 126 LEU B CA 1
ATOM 5807 C C . LEU B 1 126 ? -23.484 25.75 14.703 1 98.44 126 LEU B C 1
ATOM 5809 O O . LEU B 1 126 ? -24.062 24.672 14.562 1 98.44 126 LEU B O 1
ATOM 5813 N N . LEU B 1 127 ? -22.328 25.875 15.32 1 98.25 127 LEU B N 1
ATOM 5814 C CA . LEU B 1 127 ? -21.672 24.719 15.914 1 98.25 127 LEU B CA 1
ATOM 5815 C C . LEU B 1 127 ? -22.531 24.109 17.016 1 98.25 127 LEU B C 1
ATOM 5817 O O . LEU B 1 127 ? -22.672 22.891 17.109 1 98.25 127 LEU B O 1
ATOM 5821 N N . LYS B 1 128 ? -23.047 24.984 17.797 1 97.06 128 LYS B N 1
ATOM 5822 C CA . LYS B 1 128 ? -23.906 24.562 18.891 1 97.06 128 LYS B CA 1
ATOM 5823 C C . LYS B 1 128 ? -25.109 23.766 18.359 1 97.06 128 LYS B C 1
ATOM 5825 O O . LYS B 1 128 ? -25.594 22.844 19.031 1 97.06 128 LYS B O 1
ATOM 5830 N N . ASN B 1 129 ? -25.516 24.078 17.203 1 97.5 129 ASN B N 1
ATOM 5831 C CA . ASN B 1 129 ? -26.672 23.438 16.594 1 97.5 129 ASN B CA 1
ATOM 5832 C C . ASN B 1 129 ? -26.25 22.297 15.648 1 97.5 129 ASN B C 1
ATOM 5834 O O . ASN B 1 129 ? -27.047 21.859 14.812 1 97.5 129 ASN B O 1
ATOM 5838 N N . GLY B 1 130 ? -25 21.891 15.68 1 97.56 130 GLY B N 1
ATOM 5839 C CA . GLY B 1 130 ? -24.562 20.656 15.055 1 97.56 130 GLY B CA 1
ATOM 5840 C C . GLY B 1 130 ? -24.016 20.859 13.648 1 97.56 130 GLY B C 1
ATOM 5841 O O . GLY B 1 130 ? -23.766 19.891 12.93 1 97.56 130 GLY B O 1
ATOM 5842 N N . ALA B 1 131 ? -23.766 22.062 13.242 1 98.19 131 ALA B N 1
ATOM 5843 C CA . ALA B 1 131 ? -23.266 22.328 11.891 1 98.19 131 ALA B CA 1
ATOM 5844 C C . ALA B 1 131 ? -21.812 21.859 11.742 1 98.19 131 ALA B C 1
ATOM 5846 O O . ALA B 1 131 ? -21.062 21.812 12.719 1 98.19 131 ALA B O 1
ATOM 5847 N N . VAL B 1 132 ? -21.484 21.484 10.531 1 98.38 132 VAL B N 1
ATOM 5848 C CA . VAL B 1 132 ? -20.094 21.219 10.172 1 98.38 132 VAL B CA 1
ATOM 5849 C C . VAL B 1 132 ? -19.625 22.266 9.148 1 98.38 132 VAL B C 1
ATOM 5851 O O . VAL B 1 132 ? -20.422 23.031 8.633 1 98.38 132 VAL B O 1
ATOM 5854 N N . PHE B 1 133 ? -18.359 22.328 8.922 1 98.75 133 PHE B N 1
ATOM 5855 C CA . PHE B 1 133 ? -17.766 23.375 8.109 1 98.75 133 PHE B CA 1
ATOM 5856 C C . PHE B 1 133 ? -16.781 22.781 7.102 1 98.75 133 PHE B C 1
ATOM 5858 O O . PHE B 1 133 ? -16.5 21.578 7.145 1 98.75 133 PHE B O 1
ATOM 5865 N N . ALA B 1 134 ? -16.391 23.562 6.133 1 98.62 134 ALA B N 1
ATOM 5866 C CA . ALA B 1 134 ? -15.469 23.109 5.09 1 98.62 134 ALA B CA 1
ATOM 5867 C C . ALA B 1 134 ? -14.445 24.188 4.758 1 98.62 134 ALA B C 1
ATOM 5869 O O . ALA B 1 134 ? -14.609 25.359 5.141 1 98.62 134 ALA B O 1
ATOM 5870 N N . PH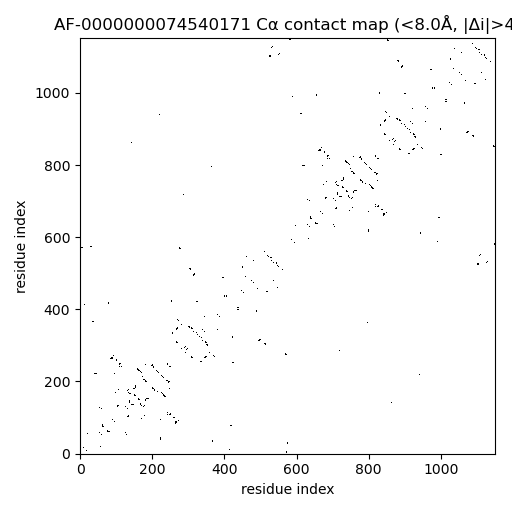E B 1 135 ? -13.445 23.812 4.137 1 98.12 135 PHE B N 1
ATOM 5871 C CA . PHE B 1 135 ? -12.289 24.641 3.809 1 98.12 135 PHE B CA 1
ATOM 5872 C C . PHE B 1 135 ? -12.07 24.688 2.301 1 98.12 135 PHE B C 1
ATOM 5874 O O . PHE B 1 135 ? -11.547 23.734 1.714 1 98.12 135 PHE B O 1
ATOM 5881 N N . GLY B 1 136 ? -12.508 25.766 1.697 1 97.62 136 GLY B N 1
ATOM 5882 C CA . GLY B 1 136 ? -12.43 25.906 0.252 1 97.62 136 GLY B CA 1
ATOM 5883 C C . GLY B 1 136 ? -11.109 26.484 -0.226 1 97.62 136 GLY B C 1
ATOM 5884 O O . GLY B 1 136 ? -11.047 27.641 -0.647 1 97.62 136 GLY B O 1
ATOM 5885 N N . LEU B 1 137 ? -10.102 25.594 -0.359 1 96.19 137 LEU B N 1
ATOM 5886 C CA . LEU B 1 137 ? -8.758 26.062 -0.701 1 96.19 137 LEU B CA 1
ATOM 5887 C C . LEU B 1 137 ? -8.344 25.562 -2.082 1 96.19 137 LEU B C 1
ATOM 5889 O O . LEU B 1 137 ? -8.031 26.359 -2.969 1 96.19 137 LEU B O 1
ATOM 5893 N N . SER B 1 138 ? -8.445 24.328 -2.342 1 94.25 138 SER B N 1
ATOM 5894 C CA . SER B 1 138 ? -7.844 23.703 -3.516 1 94.25 138 SER B CA 1
ATOM 5895 C C . SER B 1 138 ? -8.734 23.859 -4.742 1 94.25 138 SER B C 1
ATOM 5897 O O . SER B 1 138 ? -9.961 23.969 -4.617 1 94.25 138 SER B O 1
ATOM 5899 N N . GLU B 1 139 ? -8.094 23.938 -5.828 1 94.62 139 GLU B N 1
ATOM 5900 C CA . GLU B 1 139 ? -8.711 23.969 -7.148 1 94.62 139 GLU B CA 1
ATOM 5901 C C . GLU B 1 139 ? -8.125 22.891 -8.055 1 94.62 139 GLU B C 1
ATOM 5903 O O . GLU B 1 139 ? -7.004 22.422 -7.828 1 94.62 139 GLU B O 1
ATOM 5908 N N . ARG B 1 140 ? -8.883 22.484 -9.008 1 89.94 140 ARG B N 1
ATOM 5909 C CA . ARG B 1 140 ? -8.508 21.344 -9.844 1 89.94 140 ARG B CA 1
ATOM 5910 C C . ARG B 1 140 ? -7.176 21.609 -10.547 1 89.94 140 ARG B C 1
ATOM 5912 O O . ARG B 1 140 ? -6.309 20.734 -10.586 1 89.94 140 ARG B O 1
ATOM 5919 N N . GLU B 1 141 ? -6.98 22.781 -11.062 1 85.38 141 GLU B N 1
ATOM 5920 C CA . GLU B 1 141 ? -5.836 23.078 -11.922 1 85.38 141 GLU B CA 1
ATOM 5921 C C . GLU B 1 141 ? -4.586 23.359 -11.094 1 85.38 141 GLU B C 1
ATOM 5923 O O . GLU B 1 141 ? -3.465 23.125 -11.555 1 85.38 141 GLU B O 1
ATOM 5928 N N . HIS B 1 142 ? -4.762 23.828 -9.852 1 80.56 142 HIS B N 1
ATOM 5929 C CA . HIS B 1 142 ? -3.609 24.375 -9.148 1 80.56 142 HIS B CA 1
ATOM 5930 C C . HIS B 1 142 ? -3.238 23.531 -7.941 1 80.56 142 HIS B C 1
ATOM 5932 O O . HIS B 1 142 ? -2.139 23.656 -7.398 1 80.56 142 HIS B O 1
ATOM 5938 N N . GLY B 1 143 ? -4.102 22.656 -7.59 1 75.19 143 GLY B N 1
ATOM 5939 C CA . GLY B 1 143 ? -3.785 21.75 -6.496 1 75.19 143 GLY B CA 1
ATOM 5940 C C . GLY B 1 143 ? -3.121 22.453 -5.32 1 75.19 143 GLY B C 1
ATOM 5941 O O . GLY B 1 143 ? -3.674 23.406 -4.766 1 75.19 143 GLY B O 1
ATOM 5942 N N . ALA B 1 144 ? -1.864 22.094 -5.066 1 70 144 ALA B N 1
ATOM 5943 C CA . ALA B 1 144 ? -1.121 22.562 -3.904 1 70 144 ALA B CA 1
ATOM 5944 C C . ALA B 1 144 ? -0.596 23.984 -4.133 1 70 144 ALA B C 1
ATOM 5946 O O . ALA B 1 144 ? -0.195 24.656 -3.186 1 70 144 ALA B O 1
ATOM 5947 N N . ASP B 1 145 ? -0.615 24.453 -5.332 1 81.06 145 ASP B N 1
ATOM 5948 C CA . ASP B 1 145 ? -0.182 25.812 -5.656 1 81.06 145 ASP B CA 1
ATOM 5949 C C . ASP B 1 145 ? -1.272 26.828 -5.332 1 81.06 145 ASP B C 1
ATOM 5951 O O . ASP B 1 145 ? -1.9 27.391 -6.238 1 81.06 145 ASP B O 1
ATOM 5955 N N . ILE B 1 146 ? -1.334 27.172 -4.117 1 85.38 146 ILE B N 1
ATOM 5956 C CA . ILE B 1 146 ? -2.41 28.016 -3.605 1 85.38 146 ILE B CA 1
ATOM 5957 C C . ILE B 1 146 ? -2.24 29.438 -4.117 1 85.38 146 ILE B C 1
ATOM 5959 O O . ILE B 1 146 ? -3.203 30.203 -4.164 1 85.38 146 ILE B O 1
ATOM 5963 N N . TYR B 1 147 ? -1.008 29.828 -4.539 1 86.38 147 TYR B N 1
ATOM 5964 C CA . TYR B 1 147 ? -0.747 31.156 -5.066 1 86.38 147 TYR B CA 1
ATOM 5965 C C . TYR B 1 147 ? -1.539 31.406 -6.344 1 86.38 147 TYR B C 1
ATOM 5967 O O . TYR B 1 147 ? -1.882 32.562 -6.66 1 86.38 147 TYR B O 1
ATOM 5975 N N . ALA B 1 148 ? -1.872 30.312 -6.973 1 88.62 148 ALA B N 1
ATOM 5976 C CA . ALA B 1 148 ? -2.436 30.406 -8.32 1 88.62 148 ALA B CA 1
ATOM 5977 C C . ALA B 1 148 ? -3.955 30.281 -8.289 1 88.62 148 ALA B C 1
ATOM 5979 O O . ALA B 1 148 ? -4.59 30.109 -9.328 1 88.62 148 ALA B O 1
ATOM 5980 N N . THR B 1 149 ? -4.539 30.391 -7.105 1 93.31 149 THR B N 1
ATOM 5981 C CA . THR B 1 149 ? -5.988 30.25 -6.988 1 93.31 149 THR B CA 1
ATOM 5982 C C . THR B 1 149 ? -6.703 31.188 -7.961 1 93.31 149 THR B C 1
ATOM 5984 O O . THR B 1 149 ? -6.297 32.344 -8.141 1 93.31 149 THR B O 1
ATOM 5987 N N . GLU B 1 150 ? -7.738 30.672 -8.609 1 94 150 GLU B N 1
ATOM 5988 C CA . GLU B 1 150 ? -8.453 31.422 -9.641 1 94 150 GLU B CA 1
ATOM 5989 C C . GLU B 1 150 ? -9.812 31.891 -9.125 1 94 150 GLU B C 1
ATOM 5991 O O . GLU B 1 150 ? -10.445 32.75 -9.742 1 94 150 GLU B O 1
ATOM 5996 N N . THR B 1 151 ? -10.25 31.312 -8.047 1 97.25 151 THR B N 1
ATOM 5997 C CA . THR B 1 151 ? -11.461 31.875 -7.445 1 97.25 151 THR B CA 1
ATOM 5998 C C . THR B 1 151 ? -11.297 33.375 -7.168 1 97.25 151 THR B C 1
ATOM 6000 O O . THR B 1 151 ? -10.281 33.781 -6.609 1 97.25 151 THR B O 1
ATOM 6003 N N . LYS B 1 152 ? -12.297 34.156 -7.594 1 97.75 152 LYS B N 1
ATOM 6004 C CA . LYS B 1 152 ? -12.07 35.594 -7.539 1 97.75 152 LYS B CA 1
ATOM 6005 C C . LYS B 1 152 ? -13.273 36.312 -6.938 1 97.75 152 LYS B C 1
ATOM 6007 O O . LYS B 1 152 ? -14.406 35.844 -7.043 1 97.75 152 LYS B O 1
ATOM 6012 N N . LEU B 1 153 ? -13 37.406 -6.273 1 98.44 153 LEU B N 1
ATOM 6013 C CA . LEU B 1 153 ? -13.961 38.406 -5.844 1 98.44 153 LEU B CA 1
ATOM 6014 C C . LEU B 1 153 ? -13.914 39.625 -6.75 1 98.44 153 LEU B C 1
ATOM 6016 O O . LEU B 1 153 ? -12.906 40.344 -6.781 1 98.44 153 LEU B O 1
ATOM 6020 N N . VAL B 1 154 ? -14.961 39.844 -7.484 1 98.38 154 VAL B N 1
ATOM 6021 C CA . VAL B 1 154 ? -15.023 41 -8.391 1 98.38 154 VAL B CA 1
ATOM 6022 C C . VAL B 1 154 ? -15.703 42.156 -7.691 1 98.38 154 VAL B C 1
ATOM 6024 O O . VAL B 1 154 ? -16.875 42.094 -7.328 1 98.38 154 VAL B O 1
ATOM 6027 N N . PRO B 1 155 ? -14.969 43.25 -7.57 1 97.56 155 PRO B N 1
ATOM 6028 C CA . PRO B 1 155 ? -15.594 44.406 -6.906 1 97.56 155 PRO B CA 1
ATOM 6029 C C . PRO B 1 155 ? -16.766 44.969 -7.688 1 97.56 155 PRO B C 1
ATOM 6031 O O . PRO B 1 155 ? -16.719 45.062 -8.914 1 97.56 155 PRO B O 1
ATOM 6034 N N . GLN B 1 156 ? -17.781 45.312 -6.953 1 97.12 156 GLN B N 1
ATOM 6035 C CA . GLN B 1 156 ? -18.953 45.938 -7.527 1 97.12 156 GLN B CA 1
ATOM 6036 C C . GLN B 1 156 ? -18.984 47.438 -7.195 1 97.12 156 GLN B C 1
ATOM 6038 O O . GLN B 1 156 ? -18.375 47.875 -6.211 1 97.12 156 GLN B O 1
ATOM 6043 N N . PRO B 1 157 ? -19.719 48.188 -7.949 1 96 157 PRO B N 1
ATOM 6044 C CA . PRO B 1 157 ? -19.781 49.625 -7.719 1 96 157 PRO B CA 1
ATOM 6045 C C . PRO B 1 157 ? -20.312 50 -6.332 1 96 157 PRO B C 1
ATOM 6047 O O . PRO B 1 157 ? -19.953 51.031 -5.777 1 96 157 PRO B O 1
ATOM 6050 N N . ASP B 1 158 ? -21.047 49.156 -5.754 1 96.12 158 ASP B N 1
ATOM 6051 C CA . ASP B 1 158 ? -21.672 49.469 -4.473 1 96.12 158 ASP B CA 1
ATOM 6052 C C . ASP B 1 158 ? -20.797 49 -3.309 1 96.12 158 ASP B C 1
ATOM 6054 O O . ASP B 1 158 ? -21.219 49.031 -2.152 1 96.12 158 ASP B O 1
ATOM 6058 N N . GLY B 1 159 ? -19.672 48.531 -3.553 1 94.44 159 GLY B N 1
ATOM 6059 C CA . GLY B 1 159 ? -18.734 48.188 -2.502 1 94.44 159 GLY B CA 1
ATOM 6060 C C . GLY B 1 159 ? -18.766 46.719 -2.135 1 94.44 159 GLY B C 1
ATOM 6061 O O . GLY B 1 159 ? -17.953 46.25 -1.335 1 94.44 159 GLY B O 1
ATOM 6062 N N . THR B 1 160 ? -19.656 46.062 -2.744 1 97.12 160 THR B N 1
ATOM 6063 C CA . THR B 1 160 ? -19.734 44.625 -2.539 1 97.12 160 THR B CA 1
ATOM 6064 C C . THR B 1 160 ? -18.875 43.875 -3.568 1 97.12 160 THR B C 1
ATOM 6066 O O . THR B 1 160 ? -18.125 44.5 -4.32 1 97.12 160 THR B O 1
ATOM 6069 N N . TYR B 1 161 ? -18.844 42.531 -3.475 1 98.31 161 TYR B N 1
ATOM 6070 C CA . TYR B 1 161 ? -18.156 41.688 -4.453 1 98.31 161 TYR B CA 1
ATOM 6071 C C . TYR B 1 161 ? -19.094 40.625 -5.02 1 98.31 161 TYR B C 1
ATOM 6073 O O . TYR B 1 161 ? -20.141 40.344 -4.426 1 98.31 161 TYR B O 1
ATOM 6081 N N . LYS B 1 162 ? -18.797 40.156 -6.121 1 98.5 162 LYS B N 1
ATOM 6082 C CA . LYS B 1 162 ? -19.328 38.906 -6.656 1 98.5 162 LYS B CA 1
ATOM 6083 C C . LYS B 1 162 ? -18.234 37.844 -6.766 1 98.5 162 LYS B C 1
ATOM 6085 O O . LYS B 1 162 ? -17.141 38.125 -7.273 1 98.5 162 LYS B O 1
ATOM 6090 N N . ALA B 1 163 ? -18.562 36.719 -6.219 1 98.56 163 ALA B N 1
ATOM 6091 C CA . ALA B 1 163 ? -17.562 35.625 -6.227 1 98.56 163 ALA B CA 1
ATOM 6092 C C . ALA B 1 163 ? -17.797 34.688 -7.387 1 98.56 163 ALA B C 1
ATOM 6094 O O . ALA B 1 163 ? -18.953 34.344 -7.699 1 98.56 163 ALA B O 1
ATOM 6095 N N . TYR B 1 164 ? -16.75 34.281 -8.086 1 98.25 164 TYR B N 1
ATOM 6096 C CA . TYR B 1 164 ? -16.719 33.281 -9.148 1 98.25 164 TYR B CA 1
ATOM 6097 C C . TYR B 1 164 ? -15.57 32.312 -8.953 1 98.25 164 TYR B C 1
ATOM 6099 O O . TYR B 1 164 ? -14.469 32.719 -8.555 1 98.25 164 TYR B O 1
ATOM 6107 N N . GLY B 1 165 ? -15.875 31.078 -9.148 1 97.25 165 GLY B N 1
ATOM 6108 C CA . GLY B 1 165 ? -14.773 30.141 -9.094 1 97.25 165 GLY B CA 1
ATOM 6109 C C . GLY B 1 165 ? -15.234 28.688 -9.016 1 97.25 165 GLY B C 1
ATOM 6110 O O . GLY B 1 165 ? -16.422 28.406 -9.148 1 97.25 165 GLY B O 1
ATOM 6111 N N . ARG B 1 166 ? -14.32 27.797 -8.969 1 97.44 166 ARG B N 1
ATOM 6112 C CA . ARG B 1 166 ? -14.531 26.359 -8.789 1 97.44 166 ARG B CA 1
ATOM 6113 C C . ARG B 1 166 ? -13.508 25.781 -7.816 1 97.44 166 ARG B C 1
ATOM 6115 O O . ARG B 1 166 ? -12.312 26.047 -7.926 1 97.44 166 ARG B O 1
ATOM 6122 N N . LYS B 1 167 ? -14 25.172 -6.793 1 97.31 167 LYS B N 1
ATOM 6123 C CA . LYS B 1 167 ? -13.133 24.484 -5.84 1 97.31 167 LYS B CA 1
ATOM 6124 C C . LYS B 1 167 ? -13.242 22.969 -5.992 1 97.31 167 LYS B C 1
ATOM 6126 O O . LYS B 1 167 ? -14.258 22.453 -6.469 1 97.31 167 LYS B O 1
ATOM 6131 N N . TYR B 1 168 ? -12.148 22.344 -5.695 1 96.38 168 TYR B N 1
ATOM 6132 C CA . TYR B 1 168 ? -11.969 20.906 -5.938 1 96.38 168 TYR B CA 1
ATOM 6133 C C . TYR B 1 168 ? -11.289 20.234 -4.75 1 96.38 168 TYR B C 1
ATOM 6135 O O . TYR B 1 168 ? -10.398 20.828 -4.129 1 96.38 168 TYR B O 1
ATOM 6143 N N . TYR B 1 169 ? -11.773 18.984 -4.34 1 95.94 169 TYR B N 1
ATOM 6144 C CA . TYR B 1 169 ? -11.289 18.219 -3.199 1 95.94 169 TYR B CA 1
ATOM 6145 C C . TYR B 1 169 ? -11.711 18.859 -1.887 1 95.94 169 TYR B C 1
ATOM 6147 O O . TYR B 1 169 ? -10.914 18.953 -0.951 1 95.94 169 TYR B O 1
ATOM 6155 N N . ILE B 1 170 ? -12.93 19.312 -1.835 1 97.5 170 ILE B N 1
ATOM 6156 C CA . ILE B 1 170 ? -13.391 20 -0.63 1 97.5 170 ILE B CA 1
ATOM 6157 C C . ILE B 1 170 ? -14.305 19.078 0.169 1 97.5 170 ILE B C 1
ATOM 6159 O O . ILE B 1 170 ? -15.453 18.844 -0.221 1 97.5 170 ILE B O 1
ATOM 6163 N N . GLY B 1 171 ? -13.781 18.625 1.278 1 97.62 171 GLY B N 1
ATOM 6164 C CA . GLY B 1 171 ? -14.586 17.812 2.16 1 97.62 171 GLY B CA 1
ATOM 6165 C C . GLY B 1 171 ? -15.781 18.547 2.736 1 97.62 171 GLY B C 1
ATOM 6166 O O . GLY B 1 171 ? -15.734 19.766 2.926 1 97.62 171 GLY B O 1
ATOM 6167 N N . ASN B 1 172 ? -16.859 17.875 3.064 1 98.12 172 ASN B N 1
ATOM 6168 C CA . ASN B 1 172 ? -18.078 18.359 3.703 1 98.12 172 ASN B CA 1
ATOM 6169 C C . ASN B 1 172 ? -18.844 19.312 2.791 1 98.12 172 ASN B C 1
ATOM 6171 O O . ASN B 1 172 ? -19.797 19.969 3.225 1 98.12 172 ASN B O 1
ATOM 6175 N N . SER B 1 173 ? -18.5 19.406 1.537 1 97.56 173 SER B N 1
ATOM 6176 C CA . SER B 1 173 ? -19.094 20.422 0.655 1 97.56 173 SER B CA 1
ATOM 6177 C C . SER B 1 173 ? -20.578 20.172 0.439 1 97.56 173 SER B C 1
ATOM 6179 O O . SER B 1 173 ? -21.312 21.062 0.001 1 97.56 173 SER B O 1
ATOM 6181 N N . ASN B 1 174 ? -21 18.969 0.774 1 96.75 174 ASN B N 1
ATOM 6182 C CA . ASN B 1 174 ? -22.406 18.594 0.596 1 96.75 174 ASN B CA 1
ATOM 6183 C C . ASN B 1 174 ? -23.266 19.109 1.748 1 96.75 174 ASN B C 1
ATOM 6185 O O . ASN B 1 174 ? -24.484 19.188 1.626 1 96.75 174 ASN B O 1
ATOM 6189 N N . VAL B 1 175 ? -22.625 19.484 2.893 1 97.38 175 VAL B N 1
ATOM 6190 C CA . VAL B 1 175 ? -23.469 19.734 4.047 1 97.38 175 VAL B CA 1
ATOM 6191 C C . VAL B 1 175 ? -22.953 20.938 4.828 1 97.38 175 VAL B C 1
ATOM 6193 O O . VAL B 1 175 ? -23.641 21.469 5.691 1 97.38 175 VAL B O 1
ATOM 6196 N N . ALA B 1 176 ? -21.781 21.469 4.566 1 98.44 176 ALA B N 1
ATOM 6197 C CA . ALA B 1 176 ? -21.156 22.5 5.387 1 98.44 176 ALA B CA 1
ATOM 6198 C C . ALA B 1 176 ? -22.047 23.734 5.492 1 98.44 176 ALA B C 1
ATOM 6200 O O . ALA B 1 176 ? -22.609 24.188 4.496 1 98.44 176 ALA B O 1
ATOM 6201 N N . ALA B 1 177 ? -22.125 24.234 6.691 1 98.44 177 ALA B N 1
ATOM 6202 C CA . ALA B 1 177 ? -22.891 25.469 6.895 1 98.44 177 ALA B CA 1
ATOM 6203 C C . ALA B 1 177 ? -22.172 26.672 6.27 1 98.44 177 ALA B C 1
ATOM 6205 O O . ALA B 1 177 ? -22.812 27.562 5.703 1 98.44 177 ALA B O 1
ATOM 6206 N N . ILE B 1 178 ? -20.922 26.719 6.453 1 98.62 178 ILE B N 1
ATOM 6207 C CA . ILE B 1 178 ? -20.062 27.734 5.855 1 98.62 178 ILE B CA 1
ATOM 6208 C C . ILE B 1 178 ? -18.797 27.062 5.32 1 98.62 178 ILE B C 1
ATOM 6210 O O . ILE B 1 178 ? -18.219 26.172 5.969 1 98.62 178 ILE B O 1
ATOM 6214 N N . ILE B 1 179 ? -18.406 27.375 4.129 1 98.75 179 ILE B N 1
ATOM 6215 C CA . ILE B 1 179 ? -17.125 27 3.547 1 98.75 179 ILE B CA 1
ATOM 6216 C C . ILE B 1 179 ? -16.188 28.203 3.551 1 98.75 179 ILE B C 1
ATOM 6218 O O . ILE B 1 179 ? -16.406 29.172 2.816 1 98.75 179 ILE B O 1
ATOM 6222 N N . SER B 1 180 ? -15.211 28.141 4.434 1 98.81 180 SER B N 1
ATOM 6223 C CA . SER B 1 180 ? -14.203 29.188 4.352 1 98.81 180 SER B CA 1
ATOM 6224 C C . SER B 1 180 ? -13.422 29.109 3.045 1 98.81 180 SER B C 1
ATOM 6226 O O . SER B 1 180 ? -12.609 28.203 2.857 1 98.81 180 SER B O 1
ATOM 6228 N N . THR B 1 181 ? -13.617 30.125 2.191 1 98.56 181 THR B N 1
ATOM 6229 C CA . THR B 1 181 ? -13.164 29.984 0.813 1 98.56 181 THR B CA 1
ATOM 6230 C C . THR B 1 181 ? -12.078 31.016 0.504 1 98.56 181 THR B C 1
ATOM 6232 O O . THR B 1 181 ? -12.273 32.219 0.714 1 98.56 181 THR B O 1
ATOM 6235 N N . PHE B 1 182 ? -10.984 30.531 0.006 1 98 182 PHE B N 1
ATOM 6236 C CA . PHE B 1 182 ? -9.844 31.344 -0.394 1 98 182 PHE B CA 1
ATOM 6237 C C . PHE B 1 182 ? -10.031 31.875 -1.811 1 98 182 PHE B C 1
ATOM 6239 O O . PHE B 1 182 ? -10.477 31.156 -2.699 1 98 182 PHE B O 1
ATOM 6246 N N . ALA B 1 183 ? -9.758 33.188 -2.031 1 97.5 183 ALA B N 1
ATOM 6247 C CA . ALA B 1 183 ? -9.953 33.812 -3.328 1 97.5 183 ALA B CA 1
ATOM 6248 C C . ALA B 1 183 ? -8.938 34.938 -3.537 1 97.5 183 ALA B C 1
ATOM 6250 O O . ALA B 1 183 ? -8.117 35.219 -2.664 1 97.5 183 ALA B O 1
ATOM 6251 N N . ARG B 1 184 ? -8.961 35.469 -4.734 1 97.12 184 ARG B N 1
ATOM 6252 C CA . ARG B 1 184 ? -8.234 36.688 -5.062 1 97.12 184 ARG B CA 1
ATOM 6253 C C . ARG B 1 184 ? -9.195 37.812 -5.449 1 97.12 184 ARG B C 1
ATOM 6255 O O . ARG B 1 184 ? -10.188 37.562 -6.133 1 97.12 184 ARG B O 1
ATOM 6262 N N . ILE B 1 185 ? -8.852 38.938 -4.957 1 97.25 185 ILE B N 1
ATOM 6263 C CA . ILE B 1 185 ? -9.625 40.094 -5.391 1 97.25 185 ILE B CA 1
ATOM 6264 C C . ILE B 1 185 ? -9.227 40.5 -6.812 1 97.25 185 ILE B C 1
ATOM 6266 O O . ILE B 1 185 ? -8.055 40.781 -7.078 1 97.25 185 ILE B O 1
ATOM 6270 N N . ALA B 1 186 ? -10.25 40.531 -7.684 1 97.12 186 ALA B N 1
ATOM 6271 C CA . ALA B 1 186 ? -10.016 40.812 -9.102 1 97.12 186 ALA B CA 1
ATOM 6272 C C . ALA B 1 186 ? -10.094 42.312 -9.391 1 97.12 186 ALA B C 1
ATOM 6274 O O . ALA B 1 186 ? -10.508 43.094 -8.523 1 97.12 186 ALA B O 1
ATOM 6275 N N . ASP B 1 187 ? -9.641 42.656 -10.641 1 95.75 187 ASP B N 1
ATOM 6276 C CA . ASP B 1 187 ? -9.938 44 -11.164 1 95.75 187 ASP B CA 1
ATOM 6277 C C . ASP B 1 187 ? -11.43 44.125 -11.469 1 95.75 187 ASP B C 1
ATOM 6279 O O . ASP B 1 187 ? -12.148 43.156 -11.578 1 95.75 187 ASP B O 1
ATOM 6283 N N . PRO B 1 188 ? -11.883 45.312 -11.586 1 94.44 188 PRO B N 1
ATOM 6284 C CA . PRO B 1 188 ? -13.312 45.531 -11.797 1 94.44 188 PRO B CA 1
ATOM 6285 C C . PRO B 1 188 ? -13.844 44.844 -13.039 1 94.44 188 PRO B C 1
ATOM 6287 O O . PRO B 1 188 ? -15.023 44.469 -13.086 1 94.44 188 PRO B O 1
ATOM 6290 N N . ASP B 1 189 ? -12.961 44.531 -13.977 1 95.06 189 ASP B N 1
ATOM 6291 C CA . ASP B 1 189 ? -13.406 43.875 -15.195 1 95.06 189 ASP B CA 1
ATOM 6292 C C . ASP B 1 189 ? -13.391 42.344 -15.031 1 95.06 189 ASP B C 1
ATOM 6294 O O . ASP B 1 189 ? -13.68 41.625 -15.977 1 95.06 189 ASP B O 1
ATOM 6298 N N . GLY B 1 190 ? -13.008 41.969 -13.867 1 94.5 190 GLY B N 1
ATOM 6299 C CA . GLY B 1 190 ? -13.039 40.531 -13.562 1 94.5 190 GLY B CA 1
ATOM 6300 C C . GLY B 1 190 ? -11.711 39.844 -13.805 1 94.5 190 GLY B C 1
ATOM 6301 O O . GLY B 1 190 ? -11.555 38.656 -13.492 1 94.5 190 GLY B O 1
ATOM 6302 N N . SER B 1 191 ? -10.75 40.562 -14.266 1 94.75 191 SER B N 1
ATOM 6303 C CA . SER B 1 191 ? -9.469 39.938 -14.586 1 94.75 191 SER B CA 1
ATOM 6304 C C . SER B 1 191 ? -8.586 39.812 -13.352 1 94.75 191 SER B C 1
ATOM 6306 O O . SER B 1 191 ? -8.734 40.594 -12.398 1 94.75 191 SER B O 1
ATOM 6308 N N . LEU B 1 192 ? -7.734 38.781 -13.312 1 92.88 192 LEU B N 1
ATOM 6309 C CA . LEU B 1 192 ? -6.723 38.562 -12.273 1 92.88 192 LEU B CA 1
ATOM 6310 C C . LEU B 1 192 ? -5.32 38.781 -12.836 1 92.88 192 LEU B C 1
ATOM 6312 O O . LEU B 1 192 ? -5.035 38.406 -13.969 1 92.88 192 LEU B O 1
ATOM 6316 N N . PRO B 1 193 ? -4.543 39.406 -12.078 1 85.69 193 PRO B N 1
ATOM 6317 C CA . PRO B 1 193 ? -3.16 39.531 -12.555 1 85.69 193 PRO B CA 1
ATOM 6318 C C . PRO B 1 193 ? -2.453 38.188 -12.641 1 85.69 193 PRO B C 1
ATOM 6320 O O . PRO B 1 193 ? -2.777 37.25 -11.883 1 85.69 193 PRO B O 1
ATOM 6323 N N . ASP B 1 194 ? -1.434 38.156 -13.562 1 78.5 194 ASP B N 1
ATOM 6324 C CA . ASP B 1 194 ? -0.692 36.906 -13.75 1 78.5 194 ASP B CA 1
ATOM 6325 C C . ASP B 1 194 ? 0.211 36.594 -12.555 1 78.5 194 ASP B C 1
ATOM 6327 O O . ASP B 1 194 ? 0.367 35.438 -12.156 1 78.5 194 ASP B O 1
ATOM 6331 N N . LYS B 1 195 ? 0.932 37.75 -12.133 1 77.19 195 LYS B N 1
ATOM 6332 C CA . LYS B 1 195 ? 1.864 37.531 -11.023 1 77.19 195 LYS B CA 1
ATOM 6333 C C . LYS B 1 195 ? 1.135 37.562 -9.688 1 77.19 195 LYS B C 1
ATOM 6335 O O . LYS B 1 195 ? 0.266 38.406 -9.453 1 77.19 195 LYS B O 1
ATOM 6340 N N . PRO B 1 196 ? 1.493 36.469 -8.82 1 78.12 196 PRO B N 1
ATOM 6341 C CA . PRO B 1 196 ? 0.836 36.469 -7.508 1 78.12 196 PRO B CA 1
ATOM 6342 C C . PRO B 1 196 ? 1.115 37.719 -6.703 1 78.12 196 PRO B C 1
ATOM 6344 O O . PRO B 1 196 ? 2.23 38.25 -6.738 1 78.12 196 PRO B O 1
ATOM 6347 N N . ASP B 1 197 ? 0.057 38.312 -6.184 1 89.75 197 ASP B N 1
ATOM 6348 C CA . ASP B 1 197 ? 0.053 39.469 -5.301 1 89.75 197 ASP B CA 1
ATOM 6349 C C . ASP B 1 197 ? -0.665 39.156 -3.99 1 89.75 197 ASP B C 1
ATOM 6351 O O . ASP B 1 197 ? -1.891 39.031 -3.963 1 89.75 197 ASP B O 1
ATOM 6355 N N . LYS B 1 198 ? 0.079 39.062 -2.92 1 91.06 198 LYS B N 1
ATOM 6356 C CA . LYS B 1 198 ? -0.459 38.688 -1.623 1 91.06 198 LYS B CA 1
ATOM 6357 C C . LYS B 1 198 ? -1.512 39.656 -1.135 1 91.06 198 LYS B C 1
ATOM 6359 O O . LYS B 1 198 ? -2.371 39.312 -0.324 1 91.06 198 LYS B O 1
ATOM 6364 N N . SER B 1 199 ? -1.416 40.844 -1.659 1 94.19 199 SER B N 1
ATOM 6365 C CA . SER B 1 199 ? -2.348 41.875 -1.203 1 94.19 199 SER B CA 1
ATOM 6366 C C . SER B 1 199 ? -3.748 41.656 -1.758 1 94.19 199 SER B C 1
ATOM 6368 O O . SER B 1 199 ? -4.719 42.219 -1.28 1 94.19 199 SER B O 1
ATOM 6370 N N . ARG B 1 200 ? -3.869 40.719 -2.65 1 95.81 200 ARG B N 1
ATOM 6371 C CA . ARG B 1 200 ? -5.148 40.531 -3.326 1 95.81 200 ARG B CA 1
ATOM 6372 C C . ARG B 1 200 ? -5.863 39.281 -2.816 1 95.81 200 ARG B C 1
ATOM 6374 O O . ARG B 1 200 ? -6.961 38.969 -3.277 1 95.81 200 ARG B O 1
ATOM 6381 N N . PHE B 1 201 ? -5.25 38.594 -1.928 1 97 201 PHE B N 1
ATOM 6382 C CA . PHE B 1 201 ? -5.895 37.406 -1.403 1 97 201 PHE B CA 1
ATOM 6383 C C . PHE B 1 201 ? -7 37.781 -0.422 1 97 201 PHE B C 1
ATOM 6385 O O . PHE B 1 201 ? -6.973 38.844 0.183 1 97 201 PHE B O 1
ATOM 6392 N N . ALA B 1 202 ? -7.941 36.906 -0.299 1 97.56 202 ALA B N 1
ATOM 6393 C CA . ALA B 1 202 ? -9.031 37.062 0.66 1 97.56 202 ALA B CA 1
ATOM 6394 C C . ALA B 1 202 ? -9.625 35.719 1.051 1 97.56 202 ALA B C 1
ATOM 6396 O O . ALA B 1 202 ? -9.523 34.75 0.298 1 97.56 202 ALA B O 1
ATOM 6397 N N . PHE B 1 203 ? -10.141 35.688 2.252 1 98.31 203 PHE B N 1
ATOM 6398 C CA . PHE B 1 203 ? -11.055 34.625 2.668 1 98.31 203 PHE B CA 1
ATOM 6399 C C . PHE B 1 203 ? -12.469 35.188 2.854 1 98.31 203 PHE B C 1
ATOM 6401 O O . PHE B 1 203 ? -12.648 36.281 3.396 1 98.31 203 PHE B O 1
ATOM 6408 N N . PHE B 1 204 ? -13.398 34.438 2.367 1 98.62 204 PHE B N 1
ATOM 6409 C CA . PHE B 1 204 ? -14.781 34.844 2.607 1 98.62 204 PHE B CA 1
ATOM 6410 C C . PHE B 1 204 ? -15.633 33.625 2.99 1 98.62 204 PHE B C 1
ATOM 6412 O O . PHE B 1 204 ? -15.242 32.469 2.732 1 98.62 204 PHE B O 1
ATOM 6419 N N . ALA B 1 205 ? -16.734 33.844 3.697 1 98.69 205 ALA B N 1
ATOM 6420 C CA . ALA B 1 205 ? -17.688 32.812 4.105 1 98.69 205 ALA B CA 1
ATOM 6421 C C . ALA B 1 205 ? -18.656 32.5 2.98 1 98.69 205 ALA B C 1
ATOM 6423 O O . ALA B 1 205 ? -19.516 33.312 2.646 1 98.69 205 ALA B O 1
ATOM 6424 N N . LEU B 1 206 ? -18.5 31.391 2.406 1 98.56 206 LEU B N 1
ATOM 6425 C CA . LEU B 1 206 ? -19.391 30.922 1.36 1 98.56 206 LEU B CA 1
ATOM 6426 C C . LEU B 1 206 ? -20.5 30.047 1.944 1 98.56 206 LEU B C 1
ATOM 6428 O O . LEU B 1 206 ? -20.219 29.094 2.684 1 98.56 206 LEU B O 1
ATOM 6432 N N . ARG B 1 207 ? -21.703 30.375 1.732 1 97.38 207 ARG B N 1
ATOM 6433 C CA . ARG B 1 207 ? -22.859 29.562 2.09 1 97.38 207 ARG B CA 1
ATOM 6434 C C . ARG B 1 207 ? -23.453 28.875 0.86 1 97.38 207 ARG B C 1
ATOM 6436 O O . ARG B 1 207 ? -23.406 29.422 -0.245 1 97.38 207 ARG B O 1
ATOM 6443 N N . ARG B 1 208 ? -23.969 27.719 1.147 1 94.69 208 ARG B N 1
ATOM 6444 C CA . ARG B 1 208 ? -24.562 26.984 0.034 1 94.69 208 ARG B CA 1
ATOM 6445 C C . ARG B 1 208 ? -25.922 27.547 -0.331 1 94.69 208 ARG B C 1
ATOM 6447 O O . ARG B 1 208 ? -26.844 27.562 0.496 1 94.69 208 ARG B O 1
ATOM 6454 N N . ASP B 1 209 ? -25.984 28.203 -1.343 1 94.12 209 ASP B N 1
ATOM 6455 C CA . ASP B 1 209 ? -27.188 28.75 -1.94 1 94.12 209 ASP B CA 1
ATOM 6456 C C . ASP B 1 209 ? -27.359 28.281 -3.383 1 94.12 209 ASP B C 1
ATOM 6458 O O . ASP B 1 209 ? -26.562 28.641 -4.254 1 94.12 209 ASP B O 1
ATOM 6462 N N . GLU B 1 210 ? -28.391 27.594 -3.631 1 93.06 210 GLU B N 1
ATOM 6463 C CA . GLU B 1 210 ? -28.578 26.922 -4.914 1 93.06 210 GLU B CA 1
ATOM 6464 C C . GLU B 1 210 ? -28.516 27.922 -6.07 1 93.06 210 GLU B C 1
ATOM 6466 O O . GLU B 1 210 ? -28.219 27.547 -7.207 1 93.06 210 GLU B O 1
ATOM 6471 N N . LYS B 1 211 ? -28.734 29.109 -5.809 1 96.5 211 LYS B N 1
ATOM 6472 C CA . LYS B 1 211 ? -28.688 30.125 -6.863 1 96.5 211 LYS B CA 1
ATOM 6473 C C . LYS B 1 211 ? -27.25 30.391 -7.301 1 96.5 211 LYS B C 1
ATOM 6475 O O . LYS B 1 211 ? -27 30.734 -8.461 1 96.5 211 LYS B O 1
ATOM 6480 N N . TYR B 1 212 ? -26.328 30.328 -6.43 1 97.44 212 TYR B N 1
ATOM 6481 C CA . TYR B 1 212 ? -24.969 30.797 -6.699 1 97.44 212 TYR B CA 1
ATOM 6482 C C . TYR B 1 212 ? -23.969 29.672 -6.543 1 97.44 212 TYR B C 1
ATOM 6484 O O . TYR B 1 212 ? -22.812 29.797 -6.969 1 97.44 212 TYR B O 1
ATOM 6492 N N . TYR B 1 213 ? -24.422 28.578 -5.871 1 97 213 TYR B N 1
ATOM 6493 C CA . TYR B 1 213 ? -23.594 27.438 -5.523 1 97 213 TYR B CA 1
ATOM 6494 C C . TYR B 1 213 ? -24.094 26.172 -6.191 1 97 213 TYR B C 1
ATOM 6496 O O . TYR B 1 213 ? -25.266 25.812 -6.059 1 97 213 TYR B O 1
ATOM 6504 N N . GLU B 1 214 ? -23.219 25.484 -6.945 1 98.06 214 GLU B N 1
ATOM 6505 C CA . GLU B 1 214 ? -23.562 24.219 -7.59 1 98.06 214 GLU B CA 1
ATOM 6506 C C . GLU B 1 214 ? -22.609 23.094 -7.164 1 98.06 214 GLU B C 1
ATOM 6508 O O . GLU B 1 214 ? -21.422 23.125 -7.5 1 98.06 214 GLU B O 1
ATOM 6513 N N . LEU B 1 215 ? -23.078 22.172 -6.395 1 98.06 215 LEU B N 1
ATOM 6514 C CA . LEU B 1 215 ? -22.328 20.969 -6.059 1 98.06 215 LEU B CA 1
ATOM 6515 C C . LEU B 1 215 ? -22.328 19.984 -7.227 1 98.06 215 LEU B C 1
ATOM 6517 O O . LEU B 1 215 ? -23.391 19.453 -7.594 1 98.06 215 LEU B O 1
ATOM 6521 N N . ILE B 1 216 ? -21.266 19.719 -7.855 1 97.44 216 ILE B N 1
ATOM 6522 C CA . ILE B 1 216 ? -21.172 18.906 -9.062 1 97.44 216 ILE B CA 1
ATOM 6523 C C . ILE B 1 216 ? -21.172 17.438 -8.695 1 97.44 216 ILE B C 1
ATOM 6525 O O . ILE B 1 216 ? -22.031 16.672 -9.141 1 97.44 216 ILE B O 1
ATOM 6529 N N . LYS B 1 217 ? -20.219 17.016 -7.832 1 97.12 217 LYS B N 1
ATOM 6530 C CA . LYS B 1 217 ? -20.172 15.594 -7.484 1 97.12 217 LYS B CA 1
ATOM 6531 C C . LYS B 1 217 ? -19.234 15.352 -6.305 1 97.12 217 LYS B C 1
ATOM 6533 O O . LYS B 1 217 ? -18.453 16.234 -5.934 1 97.12 217 LYS B O 1
ATOM 6538 N N . ASN B 1 218 ? -19.406 14.133 -5.699 1 97.44 218 ASN B N 1
ATOM 6539 C CA . ASN B 1 218 ? -18.359 13.547 -4.867 1 97.44 218 ASN B CA 1
ATOM 6540 C C . ASN B 1 218 ? -17.25 12.938 -5.715 1 97.44 218 ASN B C 1
ATOM 6542 O O . ASN B 1 218 ? -17.5 12.039 -6.527 1 97.44 218 ASN B O 1
ATOM 6546 N N . ILE B 1 219 ? -16.078 13.344 -5.488 1 96.81 219 ILE B N 1
ATOM 6547 C CA . ILE B 1 219 ? -14.992 12.984 -6.395 1 96.81 219 ILE B CA 1
ATOM 6548 C C . ILE B 1 219 ? -14.438 11.609 -6.016 1 96.81 219 ILE B C 1
ATOM 6550 O O . ILE B 1 219 ? -13.727 10.984 -6.805 1 96.81 219 ILE B O 1
ATOM 6554 N N . VAL B 1 220 ? -14.664 11.047 -4.84 1 96.62 220 VAL B N 1
ATOM 6555 C CA . VAL B 1 220 ? -14.086 9.789 -4.383 1 96.62 220 VAL B CA 1
ATOM 6556 C C . VAL B 1 220 ? -15.188 8.734 -4.246 1 96.62 220 VAL B C 1
ATOM 6558 O O . VAL B 1 220 ? -16.359 9.07 -4.086 1 96.62 220 VAL B O 1
ATOM 6561 N N . ASP B 1 221 ? -14.875 7.465 -4.332 1 95.12 221 ASP B N 1
ATOM 6562 C CA . ASP B 1 221 ? -15.773 6.344 -4.078 1 95.12 221 ASP B CA 1
ATOM 6563 C C . ASP B 1 221 ? -15.711 5.91 -2.615 1 95.12 221 ASP B C 1
ATOM 6565 O O . ASP B 1 221 ? -15.211 4.824 -2.305 1 95.12 221 ASP B O 1
ATOM 6569 N N . ALA B 1 222 ? -16.266 6.691 -1.701 1 94.81 222 ALA B N 1
ATOM 6570 C CA . ALA B 1 222 ? -16.203 6.465 -0.26 1 94.81 222 ALA B CA 1
ATOM 6571 C C . ALA B 1 222 ? -17.422 7.047 0.445 1 94.81 222 ALA B C 1
ATOM 6573 O O . ALA B 1 222 ? -18.219 7.77 -0.166 1 94.81 222 ALA B O 1
ATOM 6574 N N . GLN B 1 223 ? -17.531 6.688 1.694 1 96 223 GLN B N 1
ATOM 6575 C CA . GLN B 1 223 ? -18.609 7.203 2.527 1 96 223 GLN B CA 1
ATOM 6576 C C . GLN B 1 223 ? -18.469 8.711 2.738 1 96 223 GLN B C 1
ATOM 6578 O O . GLN B 1 223 ? -19.469 9.422 2.791 1 96 223 GLN B O 1
ATOM 6583 N N . MET B 1 224 ? -17.234 9.219 2.857 1 97.38 224 MET B N 1
ATOM 6584 C CA . MET B 1 224 ? -16.984 10.648 3.029 1 97.38 224 MET B CA 1
ATOM 6585 C C . MET B 1 224 ? -17.328 11.414 1.754 1 97.38 224 MET B C 1
ATOM 6587 O O . MET B 1 224 ? -17.359 10.836 0.667 1 97.38 224 MET B O 1
ATOM 6591 N N . PHE B 1 225 ? -17.609 12.648 1.883 1 97.38 225 PHE B N 1
ATOM 6592 C CA . PHE B 1 225 ? -17.906 13.5 0.736 1 97.38 225 PHE B CA 1
ATOM 6593 C C . PHE B 1 225 ? -16.766 14.484 0.488 1 97.38 225 PHE B C 1
ATOM 6595 O O . PHE B 1 225 ? -16.453 15.312 1.343 1 97.38 225 PHE B O 1
ATOM 6602 N N . VAL B 1 226 ? -16.094 14.359 -0.622 1 97.5 226 VAL B N 1
ATOM 6603 C CA . VAL B 1 226 ? -15.047 15.258 -1.119 1 97.5 226 VAL B CA 1
ATOM 6604 C C . VAL B 1 226 ? -15.516 15.922 -2.412 1 97.5 226 VAL B C 1
ATOM 6606 O O . VAL B 1 226 ? -15.539 15.289 -3.471 1 97.5 226 VAL B O 1
ATOM 6609 N N . GLY B 1 227 ? -15.75 17.188 -2.369 1 97.56 227 GLY B N 1
ATOM 6610 C CA . GLY B 1 227 ? -16.641 17.75 -3.365 1 97.56 227 GLY B CA 1
ATOM 6611 C C . GLY B 1 227 ? -15.906 18.547 -4.438 1 97.56 227 GLY B C 1
ATOM 6612 O O . GLY B 1 227 ? -14.805 19.031 -4.211 1 97.56 227 GLY B O 1
ATOM 6613 N N . ASP B 1 228 ? -16.484 18.5 -5.605 1 97.56 228 ASP B N 1
ATOM 6614 C CA . ASP B 1 228 ? -16.312 19.438 -6.715 1 97.56 228 ASP B CA 1
ATOM 6615 C C . ASP B 1 228 ? -17.5 20.391 -6.824 1 97.56 228 ASP B C 1
ATOM 6617 O O . ASP B 1 228 ? -18.641 19.953 -6.945 1 97.56 228 ASP B O 1
ATOM 6621 N N . PHE B 1 229 ? -17.219 21.688 -6.652 1 98.19 229 PHE B N 1
ATOM 6622 C CA . PHE B 1 229 ? -18.375 22.578 -6.742 1 98.19 229 PHE B CA 1
ATOM 6623 C C . PHE B 1 229 ? -18 23.875 -7.445 1 98.19 229 PHE B C 1
ATOM 6625 O O . PHE B 1 229 ? -16.828 24.25 -7.508 1 98.19 229 PHE B O 1
ATOM 6632 N N . LEU B 1 230 ? -19.016 24.562 -7.961 1 98.31 230 LEU B N 1
ATOM 6633 C CA . LEU B 1 230 ? -18.906 25.812 -8.695 1 98.31 230 LEU B CA 1
ATOM 6634 C C . LEU B 1 230 ? -19.547 26.953 -7.926 1 98.31 230 LEU B C 1
ATOM 6636 O O . LEU B 1 230 ? -20.594 26.766 -7.301 1 98.31 230 LEU B O 1
ATOM 6640 N N . ILE B 1 231 ? -18.891 28.094 -7.938 1 98.5 231 ILE B N 1
ATOM 6641 C CA . ILE B 1 231 ? -19.422 29.359 -7.43 1 98.5 231 ILE B CA 1
ATOM 6642 C C . ILE B 1 231 ? -19.688 30.312 -8.594 1 98.5 231 ILE B C 1
ATOM 6644 O O . ILE B 1 231 ? -18.781 30.578 -9.398 1 98.5 231 ILE B O 1
ATOM 6648 N N . HIS B 1 232 ? -20.906 30.766 -8.695 1 97.75 232 HIS B N 1
ATOM 6649 C CA . HIS B 1 232 ? -21.203 31.688 -9.781 1 97.75 232 HIS B CA 1
ATOM 6650 C C . HIS B 1 232 ? -22.062 32.844 -9.305 1 97.75 232 HIS B C 1
ATOM 6652 O O . HIS B 1 232 ? -23.141 32.656 -8.758 1 97.75 232 HIS B O 1
ATOM 6658 N N . ASP B 1 233 ? -21.578 34 -9.469 1 97.44 233 ASP B N 1
ATOM 6659 C CA . ASP B 1 233 ? -22.266 35.25 -9.195 1 97.44 233 ASP B CA 1
ATOM 6660 C C . ASP B 1 233 ? -22.688 35.312 -7.727 1 97.44 233 ASP B C 1
ATOM 6662 O O . ASP B 1 233 ? -23.781 35.781 -7.418 1 97.44 233 ASP B O 1
ATOM 6666 N N . TYR B 1 234 ? -21.953 34.812 -6.809 1 98.25 234 TYR B N 1
ATOM 6667 C CA . TYR B 1 234 ? -22.312 34.812 -5.395 1 98.25 234 TYR B CA 1
ATOM 6668 C C . TYR B 1 234 ? -22.062 36.156 -4.766 1 98.25 234 TYR B C 1
ATOM 6670 O O . TYR B 1 234 ? -20.938 36.656 -4.777 1 98.25 234 TYR B O 1
ATOM 6678 N N . PRO B 1 235 ? -23.047 36.719 -4.242 1 98.19 235 PRO B N 1
ATOM 6679 C CA . PRO B 1 235 ? -22.844 38.031 -3.623 1 98.19 235 PRO B CA 1
ATOM 6680 C C . PRO B 1 235 ? -22.047 37.969 -2.316 1 98.19 235 PRO B C 1
ATOM 6682 O O . PRO B 1 235 ? -22.344 37.125 -1.464 1 98.19 235 PRO B O 1
ATOM 6685 N N . VAL B 1 236 ? -21.078 38.812 -2.207 1 98.31 236 VAL B N 1
ATOM 6686 C CA . VAL B 1 236 ? -20.234 38.875 -1.011 1 98.31 236 VAL B CA 1
ATOM 6687 C C . VAL B 1 236 ? -20.203 40.281 -0.475 1 98.31 236 VAL B C 1
ATOM 6689 O O . VAL B 1 236 ? -19.828 41.219 -1.193 1 98.31 236 VAL B O 1
ATOM 6692 N N . THR B 1 237 ? -20.578 40.438 0.736 1 97.5 237 THR B N 1
ATOM 6693 C CA . THR B 1 237 ? -20.469 41.75 1.4 1 97.5 237 THR B CA 1
ATOM 6694 C C . THR B 1 237 ? -19.266 41.781 2.346 1 97.5 237 THR B C 1
ATOM 6696 O O . THR B 1 237 ? -18.625 40.75 2.568 1 97.5 237 THR B O 1
ATOM 6699 N N . GLU B 1 238 ? -18.984 42.906 2.863 1 95.06 238 GLU B N 1
ATOM 6700 C CA . GLU B 1 238 ? -17.906 43.031 3.824 1 95.06 238 GLU B CA 1
ATOM 6701 C C . GLU B 1 238 ? -18.156 42.156 5.059 1 95.06 238 GLU B C 1
ATOM 6703 O O . GLU B 1 238 ? -17.203 41.688 5.68 1 95.06 238 GLU B O 1
ATOM 6708 N N . ASP B 1 239 ? -19.391 41.875 5.324 1 96.62 239 ASP B N 1
ATOM 6709 C CA . ASP B 1 239 ? -19.766 41.062 6.473 1 96.62 239 ASP B CA 1
ATOM 6710 C C . ASP B 1 239 ? -19.391 39.594 6.238 1 96.62 239 ASP B C 1
ATOM 6712 O O . ASP B 1 239 ? -19.344 38.812 7.184 1 96.62 239 ASP B O 1
ATOM 6716 N N . ASP B 1 240 ? -19.141 39.281 5.008 1 97.56 240 ASP B N 1
ATOM 6717 C CA . ASP B 1 240 ? -18.797 37.906 4.66 1 97.56 240 ASP B CA 1
ATOM 6718 C C . ASP B 1 240 ? -17.281 37.688 4.605 1 97.56 240 ASP B C 1
ATOM 6720 O O . ASP B 1 240 ? -16.797 36.562 4.594 1 97.56 240 ASP B O 1
ATOM 6724 N N . ILE B 1 241 ? -16.578 38.812 4.5 1 98.31 241 ILE B N 1
ATOM 6725 C CA . ILE B 1 241 ? -15.133 38.75 4.359 1 98.31 241 ILE B CA 1
ATOM 6726 C C . ILE B 1 241 ? -14.508 38.375 5.699 1 98.31 241 ILE B C 1
ATOM 6728 O O . ILE B 1 241 ? -14.805 38.969 6.727 1 98.31 241 ILE B O 1
ATOM 6732 N N . LEU B 1 242 ? -13.688 37.406 5.703 1 98.44 242 LEU B N 1
ATOM 6733 C CA . LEU B 1 242 ? -12.984 36.969 6.906 1 98.44 242 LEU B CA 1
ATOM 6734 C C . LEU B 1 242 ? -11.648 37.688 7.047 1 98.44 242 LEU B C 1
ATOM 6736 O O . LEU B 1 242 ? -11.328 38.219 8.117 1 98.44 242 LEU B O 1
ATOM 6740 N N . GLU B 1 243 ? -10.867 37.562 6.031 1 97.5 243 GLU B N 1
ATOM 6741 C CA . GLU B 1 243 ? -9.562 38.219 5.965 1 97.5 243 GLU B CA 1
ATOM 6742 C C . GLU B 1 243 ? -9.258 38.688 4.547 1 97.5 243 GLU B C 1
ATOM 6744 O O . GLU B 1 243 ? -9.797 38.156 3.576 1 97.5 243 GLU B O 1
ATOM 6749 N N . LYS B 1 244 ? -8.359 39.75 4.449 1 97.06 244 LYS B N 1
ATOM 6750 C CA . LYS B 1 244 ? -7.84 40.219 3.172 1 97.06 244 LYS B CA 1
ATOM 6751 C C . LYS B 1 244 ? -6.324 40.375 3.229 1 97.06 244 LYS B C 1
ATOM 6753 O O . LYS B 1 244 ? -5.746 40.5 4.312 1 97.06 244 LYS B O 1
ATOM 6758 N N . GLY B 1 245 ? -5.734 40.375 2.049 1 96.12 245 GLY B N 1
ATOM 6759 C CA . GLY B 1 245 ? -4.312 40.656 1.928 1 96.12 245 GLY B CA 1
ATOM 6760 C C . GLY B 1 245 ? -3.438 39.562 2.525 1 96.12 245 GLY B C 1
ATOM 6761 O O . GLY B 1 245 ? -3.766 38.375 2.438 1 96.12 245 GLY B O 1
ATOM 6762 N N . GLU B 1 246 ? -2.389 39.969 3.1 1 95.19 246 GLU B N 1
ATOM 6763 C CA . GLU B 1 246 ? -1.398 39.031 3.639 1 95.19 246 GLU B CA 1
ATOM 6764 C C . GLU B 1 246 ? -1.981 38.188 4.781 1 95.19 246 GLU B C 1
ATOM 6766 O O . GLU B 1 246 ? -1.613 37.031 4.965 1 95.19 246 GLU B O 1
ATOM 6771 N N . GLU B 1 247 ? -2.889 38.781 5.43 1 96.31 247 GLU B N 1
ATOM 6772 C CA . GLU B 1 247 ? -3.512 38.094 6.543 1 96.31 247 GLU B CA 1
ATOM 6773 C C . GLU B 1 247 ? -4.316 36.875 6.047 1 96.31 247 GLU B C 1
ATOM 6775 O O . GLU B 1 247 ? -4.391 35.844 6.719 1 96.31 247 GLU B O 1
ATOM 6780 N N . ALA B 1 248 ? -4.914 37.062 4.898 1 96.88 248 ALA B N 1
ATOM 6781 C CA . ALA B 1 248 ? -5.637 35.938 4.301 1 96.88 248 ALA B CA 1
ATOM 6782 C C . ALA B 1 248 ? -4.684 34.812 3.924 1 96.88 248 ALA B C 1
ATOM 6784 O O . ALA B 1 248 ? -4.992 33.625 4.137 1 96.88 248 ALA B O 1
ATOM 6785 N N . TRP B 1 249 ? -3.576 35.219 3.379 1 95.38 249 TRP B N 1
ATOM 6786 C CA . TRP B 1 249 ? -2.547 34.25 3.031 1 95.38 249 TRP B CA 1
ATOM 6787 C C . TRP B 1 249 ? -2.051 33.5 4.27 1 95.38 249 TRP B C 1
ATOM 6789 O O . TRP B 1 249 ? -1.97 32.281 4.277 1 95.38 249 TRP B O 1
ATOM 6799 N N . ASP B 1 250 ? -1.768 34.25 5.293 1 96 250 ASP B N 1
ATOM 6800 C CA . ASP B 1 250 ? -1.269 33.656 6.535 1 96 250 ASP B CA 1
ATOM 6801 C C . ASP B 1 250 ? -2.311 32.719 7.168 1 96 250 ASP B C 1
ATOM 6803 O O . ASP B 1 250 ? -1.967 31.672 7.703 1 96 250 ASP B O 1
ATOM 6807 N N . ALA B 1 251 ? -3.553 33.125 7.109 1 96.56 251 ALA B N 1
ATOM 6808 C CA . ALA B 1 251 ? -4.625 32.312 7.668 1 96.56 251 ALA B CA 1
ATOM 6809 C C . ALA B 1 251 ? -4.699 30.953 6.973 1 96.56 251 ALA B C 1
ATOM 6811 O O . ALA B 1 251 ? -4.965 29.938 7.609 1 96.56 251 ALA B O 1
ATOM 6812 N N . ALA B 1 252 ? -4.496 30.984 5.676 1 95.38 252 ALA B N 1
ATOM 6813 C CA . ALA B 1 252 ? -4.527 29.734 4.922 1 95.38 252 ALA B CA 1
ATOM 6814 C C . ALA B 1 252 ? -3.455 28.766 5.422 1 95.38 252 ALA B C 1
ATOM 6816 O O . ALA B 1 252 ? -3.756 27.625 5.762 1 95.38 252 ALA B O 1
ATOM 6817 N N . LEU B 1 253 ? -2.246 29.219 5.516 1 93.44 253 LEU B N 1
ATOM 6818 C CA . LEU B 1 253 ? -1.122 28.359 5.898 1 93.44 253 LEU B CA 1
ATOM 6819 C C . LEU B 1 253 ? -1.211 27.969 7.367 1 93.44 253 LEU B C 1
ATOM 6821 O O . LEU B 1 253 ? -0.901 26.828 7.73 1 93.44 253 LEU B O 1
ATOM 6825 N N . ASN B 1 254 ? -1.647 28.922 8.18 1 95.88 254 ASN B N 1
ATOM 6826 C CA . ASN B 1 254 ? -1.768 28.656 9.609 1 95.88 254 ASN B CA 1
ATOM 6827 C C . ASN B 1 254 ? -2.875 27.641 9.898 1 95.88 254 ASN B C 1
ATOM 6829 O O . ASN B 1 254 ? -2.766 26.844 10.828 1 95.88 254 ASN B O 1
ATOM 6833 N N . THR B 1 255 ? -3.963 27.688 9.109 1 96.38 255 THR B N 1
ATOM 6834 C CA . THR B 1 255 ? -5.031 26.703 9.227 1 96.38 255 THR B CA 1
ATOM 6835 C C . THR B 1 255 ? -4.508 25.297 8.922 1 96.38 255 THR B C 1
ATOM 6837 O O . THR B 1 255 ? -4.793 24.359 9.656 1 96.38 255 THR B O 1
ATOM 6840 N N . VAL B 1 256 ? -3.711 25.234 7.906 1 93.25 256 VAL B N 1
ATOM 6841 C CA . VAL B 1 256 ? -3.141 23.953 7.52 1 93.25 256 VAL B CA 1
ATOM 6842 C C . VAL B 1 256 ? -2.205 23.453 8.617 1 93.25 256 VAL B C 1
ATOM 6844 O O . VAL B 1 256 ? -2.191 22.25 8.93 1 93.25 256 VAL B O 1
ATOM 6847 N N . ASN B 1 257 ? -1.451 24.281 9.227 1 91.44 257 ASN B N 1
ATOM 6848 C CA . ASN B 1 257 ? -0.544 23.891 10.305 1 91.44 257 ASN B CA 1
ATOM 6849 C C . ASN B 1 257 ? -1.299 23.297 11.492 1 91.44 257 ASN B C 1
ATOM 6851 O O . ASN B 1 257 ? -0.826 22.344 12.117 1 91.44 257 ASN B O 1
ATOM 6855 N N . VAL B 1 258 ? -2.455 23.859 11.719 1 92.62 258 VAL B N 1
ATOM 6856 C CA . VAL B 1 258 ? -3.256 23.391 12.852 1 92.62 258 VAL B CA 1
ATOM 6857 C C . VAL B 1 258 ? -3.912 22.062 12.5 1 92.62 258 VAL B C 1
ATOM 6859 O O . VAL B 1 258 ? -3.918 21.141 13.32 1 92.62 258 VAL B O 1
ATOM 6862 N N . GLY B 1 259 ? -4.402 21.969 11.336 1 94.25 259 GLY B N 1
ATOM 6863 C CA . GLY B 1 259 ? -5.195 20.812 10.945 1 94.25 259 GLY B CA 1
ATOM 6864 C C . GLY B 1 259 ? -4.355 19.578 10.641 1 94.25 259 GLY B C 1
ATOM 6865 O O . GLY B 1 259 ? -4.723 18.469 11 1 94.25 259 GLY B O 1
ATOM 6866 N N . LYS B 1 260 ? -3.246 19.781 9.953 1 94.56 260 LYS B N 1
ATOM 6867 C CA . LYS B 1 260 ? -2.51 18.625 9.438 1 94.56 260 LYS B CA 1
ATOM 6868 C C . LYS B 1 260 ? -1.971 17.766 10.578 1 94.56 260 LYS B C 1
ATOM 6870 O O . LYS B 1 260 ? -1.667 16.594 10.383 1 94.56 260 LYS B O 1
ATOM 6875 N N . PHE B 1 261 ? -1.861 18.375 11.758 1 95.38 261 PHE B N 1
ATOM 6876 C CA . PHE B 1 261 ? -1.423 17.688 12.969 1 95.38 261 PHE B CA 1
ATOM 6877 C C . PHE B 1 261 ? -2.32 16.484 13.266 1 95.38 261 PHE B C 1
ATOM 6879 O O . PHE B 1 261 ? -1.839 15.438 13.695 1 95.38 261 PHE B O 1
ATOM 6886 N N . ASN B 1 262 ? -3.609 16.547 12.953 1 97.06 262 ASN B N 1
ATOM 6887 C CA . ASN B 1 262 ? -4.586 15.523 13.289 1 97.06 262 ASN B CA 1
ATOM 6888 C C . ASN B 1 262 ? -4.41 14.281 12.43 1 97.06 262 ASN B C 1
ATOM 6890 O O . ASN B 1 262 ? -4.902 13.203 12.773 1 97.06 262 ASN B O 1
ATOM 6894 N N . LEU B 1 263 ? -3.74 14.406 11.297 1 98.19 263 LEU B N 1
ATOM 6895 C CA . LEU B 1 263 ? -3.596 13.281 10.383 1 98.19 263 LEU B CA 1
ATOM 6896 C C . LEU B 1 263 ? -2.76 12.172 11.008 1 98.19 263 LEU B C 1
ATOM 6898 O O . LEU B 1 263 ? -3.018 10.984 10.781 1 98.19 263 LEU B O 1
ATOM 6902 N N . GLY B 1 264 ? -1.732 12.562 11.773 1 98.44 264 GLY B N 1
ATOM 6903 C CA . GLY B 1 264 ? -0.95 11.562 12.484 1 98.44 264 GLY B CA 1
ATOM 6904 C C . GLY B 1 264 ? -1.767 10.766 13.484 1 98.44 264 GLY B C 1
ATOM 6905 O O . GLY B 1 264 ? -1.603 9.547 13.602 1 98.44 264 GLY B O 1
ATOM 6906 N N . TRP B 1 265 ? -2.668 11.422 14.164 1 98.69 265 TRP B N 1
ATOM 6907 C CA . TRP B 1 265 ? -3.494 10.766 15.172 1 98.69 265 TRP B CA 1
ATOM 6908 C C . TRP B 1 265 ? -4.512 9.836 14.523 1 98.69 265 TRP B C 1
ATOM 6910 O O . TRP B 1 265 ? -4.852 8.789 15.078 1 98.69 265 TRP B O 1
ATOM 6920 N N . ALA B 1 266 ? -4.988 10.258 13.328 1 98.75 266 ALA B N 1
ATOM 6921 C CA . ALA B 1 266 ? -5.844 9.352 12.562 1 98.75 266 ALA B CA 1
ATOM 6922 C C . ALA B 1 266 ? -5.105 8.062 12.219 1 98.75 266 ALA B C 1
ATOM 6924 O O . ALA B 1 266 ? -5.656 6.969 12.352 1 98.75 266 ALA B O 1
ATOM 6925 N N . SER B 1 267 ? -3.857 8.203 11.789 1 98.81 267 SER B N 1
ATOM 6926 C CA . SER B 1 267 ? -3.045 7.035 11.461 1 98.81 267 SER B CA 1
ATOM 6927 C C . SER B 1 267 ? -2.863 6.129 12.672 1 98.81 267 SER B C 1
ATOM 6929 O O . SER B 1 267 ? -2.92 4.906 12.555 1 98.81 267 SER B O 1
ATOM 6931 N N . ILE B 1 268 ? -2.639 6.719 13.812 1 98.94 268 ILE B N 1
ATOM 6932 C CA . ILE B 1 268 ? -2.449 5.969 15.047 1 98.94 268 ILE B CA 1
ATOM 6933 C C . ILE B 1 268 ? -3.721 5.188 15.375 1 98.94 268 ILE B C 1
ATOM 6935 O O . ILE B 1 268 ? -3.66 4.008 15.727 1 98.94 268 ILE B O 1
ATOM 6939 N N . GLY B 1 269 ? -4.887 5.828 15.25 1 98.94 269 GLY B N 1
ATOM 6940 C CA . GLY B 1 269 ? -6.148 5.156 15.508 1 98.94 269 GLY B CA 1
ATOM 6941 C C . GLY B 1 269 ? -6.398 3.977 14.586 1 98.94 269 GLY B C 1
ATOM 6942 O O . GLY B 1 269 ? -6.723 2.881 15.047 1 98.94 269 GLY B O 1
ATOM 6943 N N . ILE B 1 270 ? -6.176 4.172 13.305 1 98.88 270 ILE B N 1
ATOM 6944 C CA . ILE B 1 270 ? -6.379 3.141 12.297 1 98.88 270 ILE B CA 1
ATOM 6945 C C . ILE B 1 270 ? -5.469 1.949 12.586 1 98.88 270 ILE B C 1
ATOM 6947 O O . ILE B 1 270 ? -5.926 0.805 12.633 1 98.88 270 ILE B O 1
ATOM 6951 N N . CYS B 1 271 ? -4.223 2.229 12.828 1 98.94 271 CYS B N 1
ATOM 6952 C CA . CYS B 1 271 ? -3.232 1.177 13.039 1 98.94 271 CYS B CA 1
ATOM 6953 C C . CYS B 1 271 ? -3.531 0.398 14.32 1 98.94 271 CYS B C 1
ATOM 6955 O O . CYS B 1 271 ? -3.314 -0.814 14.375 1 98.94 271 CYS B O 1
ATOM 6957 N N . THR B 1 272 ? -4.027 1.108 15.328 1 98.94 272 THR B N 1
ATOM 6958 C CA . THR B 1 272 ? -4.324 0.461 16.609 1 98.94 272 THR B CA 1
ATOM 6959 C C . THR B 1 272 ? -5.438 -0.571 16.438 1 98.94 272 THR B C 1
ATOM 6961 O O . THR B 1 272 ? -5.305 -1.712 16.891 1 98.94 272 THR B O 1
ATOM 6964 N N . HIS B 1 273 ? -6.527 -0.195 15.797 1 98.94 273 HIS B N 1
ATOM 6965 C CA . HIS B 1 273 ? -7.613 -1.143 15.57 1 98.94 273 HIS B CA 1
ATOM 6966 C C . HIS B 1 273 ? -7.156 -2.311 14.703 1 98.94 273 HIS B C 1
ATOM 6968 O O . HIS B 1 273 ? -7.469 -3.467 15 1 98.94 273 HIS B O 1
ATOM 6974 N N . ALA B 1 274 ? -6.457 -2.025 13.656 1 98.88 274 ALA B N 1
ATOM 6975 C CA . ALA B 1 274 ? -5.93 -3.055 12.766 1 98.88 274 ALA B CA 1
ATOM 6976 C C . ALA B 1 274 ? -5.016 -4.016 13.516 1 98.88 274 ALA B C 1
ATOM 6978 O O . ALA B 1 274 ? -5.02 -5.223 13.25 1 98.88 274 ALA B O 1
ATOM 6979 N N . PHE B 1 275 ? -4.219 -3.471 14.453 1 98.88 275 PHE B N 1
ATOM 6980 C CA . PHE B 1 275 ? -3.322 -4.289 15.266 1 98.88 275 PHE B CA 1
ATOM 6981 C C . PHE B 1 275 ? -4.109 -5.297 16.094 1 98.88 275 PHE B C 1
ATOM 6983 O O . PHE B 1 275 ? -3.773 -6.484 16.109 1 98.88 275 PHE B O 1
ATOM 6990 N N . TYR B 1 276 ? -5.164 -4.859 16.734 1 98.88 276 TYR B N 1
ATOM 6991 C CA . TYR B 1 276 ? -6.004 -5.738 17.531 1 98.88 276 TYR B CA 1
ATOM 6992 C C . TYR B 1 276 ? -6.602 -6.852 16.688 1 98.88 276 TYR B C 1
ATOM 6994 O O . TYR B 1 276 ? -6.59 -8.016 17.078 1 98.88 276 TYR B O 1
ATOM 7002 N N . GLU B 1 277 ? -7.082 -6.484 15.508 1 98.44 277 GLU B N 1
ATOM 7003 C CA . GLU B 1 277 ? -7.684 -7.488 14.641 1 98.44 277 GLU B CA 1
ATOM 7004 C C . GLU B 1 277 ? -6.641 -8.492 14.156 1 98.44 277 GLU B C 1
ATOM 7006 O O . GLU B 1 277 ? -6.91 -9.695 14.109 1 98.44 277 GLU B O 1
ATOM 7011 N N . ALA B 1 278 ? -5.504 -8.039 13.82 1 98.56 278 ALA B N 1
ATOM 7012 C CA . ALA B 1 278 ? -4.449 -8.906 13.297 1 98.56 278 ALA B CA 1
ATOM 7013 C C . ALA B 1 278 ? -3.971 -9.891 14.359 1 98.56 278 ALA B C 1
ATOM 7015 O O . ALA B 1 278 ? -3.83 -11.086 14.078 1 98.56 278 ALA B O 1
ATOM 7016 N N . ILE B 1 279 ? -3.725 -9.383 15.562 1 98.62 279 ILE B N 1
ATOM 7017 C CA . ILE B 1 279 ? -3.172 -10.25 16.594 1 98.62 279 ILE B CA 1
ATOM 7018 C C . ILE B 1 279 ? -4.227 -11.258 17.047 1 98.62 279 ILE B C 1
ATOM 7020 O O . ILE B 1 279 ? -3.898 -12.398 17.375 1 98.62 279 ILE B O 1
ATOM 7024 N N . ASN B 1 280 ? -5.543 -10.844 17.125 1 98.19 280 ASN B N 1
ATOM 7025 C CA . ASN B 1 280 ? -6.617 -11.789 17.422 1 98.19 280 ASN B CA 1
ATOM 7026 C C . ASN B 1 280 ? -6.656 -12.93 16.406 1 98.19 280 ASN B C 1
ATOM 7028 O O . ASN B 1 280 ? -6.766 -14.094 16.797 1 98.19 280 ASN B O 1
ATOM 7032 N N . HIS B 1 281 ? -6.52 -12.617 15.164 1 96.81 281 HIS B N 1
ATOM 7033 C CA . HIS B 1 281 ? -6.555 -13.633 14.109 1 96.81 281 HIS B CA 1
ATOM 7034 C C . HIS B 1 281 ? -5.336 -14.547 14.18 1 96.81 281 HIS B C 1
ATOM 7036 O O . HIS B 1 281 ? -5.473 -15.766 14.195 1 96.81 281 HIS B O 1
ATOM 7042 N N . ALA B 1 282 ? -4.184 -13.969 14.242 1 96.75 282 ALA B N 1
ATOM 7043 C CA . ALA B 1 282 ? -2.938 -14.734 14.203 1 96.75 282 ALA B CA 1
ATOM 7044 C C . ALA B 1 282 ? -2.818 -15.656 15.414 1 96.75 282 ALA B C 1
ATOM 7046 O O . ALA B 1 282 ? -2.293 -16.766 15.305 1 96.75 282 ALA B O 1
ATOM 7047 N N . SER B 1 283 ? -3.293 -15.188 16.578 1 97.19 283 SER B N 1
ATOM 7048 C CA . SER B 1 283 ? -3.123 -15.93 17.828 1 97.19 283 SER B CA 1
ATOM 7049 C C . SER B 1 283 ? -4.02 -17.172 17.859 1 97.19 283 SER B C 1
ATOM 7051 O O . SER B 1 283 ? -3.795 -18.078 18.656 1 97.19 283 SER B O 1
ATOM 7053 N N . LYS B 1 284 ? -4.977 -17.234 16.984 1 95.12 284 LYS B N 1
ATOM 7054 C CA . LYS B 1 284 ? -5.926 -18.344 17 1 95.12 284 LYS B CA 1
ATOM 7055 C C . LYS B 1 284 ? -5.719 -19.25 15.789 1 95.12 284 LYS B C 1
ATOM 7057 O O . LYS B 1 284 ? -6.344 -20.312 15.688 1 95.12 284 LYS B O 1
ATOM 7062 N N . ARG B 1 285 ? -4.887 -18.812 14.938 1 93.12 285 ARG B N 1
ATOM 7063 C CA . ARG B 1 285 ? -4.688 -19.547 13.688 1 93.12 285 ARG B CA 1
ATOM 7064 C C . ARG B 1 285 ? -3.562 -20.562 13.82 1 93.12 285 ARG B C 1
ATOM 7066 O O . ARG B 1 285 ? -2.502 -20.266 14.367 1 93.12 285 ARG B O 1
ATOM 7073 N N . ARG B 1 286 ? -3.807 -21.781 13.367 1 91.69 286 ARG B N 1
ATOM 7074 C CA . ARG B 1 286 ? -2.803 -22.844 13.367 1 91.69 286 ARG B CA 1
ATOM 7075 C C . ARG B 1 286 ? -2.482 -23.281 11.938 1 91.69 286 ARG B C 1
ATOM 7077 O O . ARG B 1 286 ? -3.389 -23.531 11.141 1 91.69 286 ARG B O 1
ATOM 7084 N N . LEU B 1 287 ? -1.272 -23.266 11.594 1 86.75 287 LEU B N 1
ATOM 7085 C CA . LEU B 1 287 ? -0.753 -23.781 10.336 1 86.75 287 LEU B CA 1
ATOM 7086 C C . LEU B 1 287 ? 0.432 -24.719 10.57 1 86.75 287 LEU B C 1
ATOM 7088 O O . LEU B 1 287 ? 1.295 -24.422 11.398 1 86.75 287 LEU B O 1
ATOM 7092 N N . TYR B 1 288 ? 0.43 -25.844 9.852 1 84.12 288 TYR B N 1
ATOM 7093 C CA . TYR B 1 288 ? 1.527 -26.797 9.906 1 84.12 288 TYR B CA 1
ATOM 7094 C C . TYR B 1 288 ? 1.769 -27.266 11.336 1 84.12 288 TYR B C 1
ATOM 7096 O O . TYR B 1 288 ? 2.914 -27.359 11.781 1 84.12 288 TYR B O 1
ATOM 7104 N N . GLY B 1 289 ? 0.763 -27.359 12.125 1 85.5 289 GLY B N 1
ATOM 7105 C CA . GLY B 1 289 ? 0.815 -27.906 13.469 1 85.5 289 GLY B CA 1
ATOM 7106 C C . GLY B 1 289 ? 1.259 -26.891 14.508 1 85.5 289 GLY B C 1
ATOM 7107 O O . GLY B 1 289 ? 1.479 -27.25 15.672 1 85.5 289 GLY B O 1
ATOM 7108 N N . MET B 1 290 ? 1.429 -25.625 14.047 1 90.75 290 MET B N 1
ATOM 7109 C CA . MET B 1 290 ? 1.878 -24.578 14.953 1 90.75 290 MET B CA 1
ATOM 7110 C C . MET B 1 290 ? 0.954 -23.359 14.883 1 90.75 290 MET B C 1
ATOM 7112 O O . MET B 1 290 ? 0.271 -23.156 13.883 1 90.75 290 MET B O 1
ATOM 7116 N N . TYR B 1 291 ? 0.99 -22.672 16.047 1 93.25 291 TYR B N 1
ATOM 7117 C CA . TYR B 1 291 ? 0.308 -21.391 15.961 1 93.25 291 TYR B CA 1
ATOM 7118 C C . TYR B 1 291 ? 1.071 -20.422 15.055 1 93.25 291 TYR B C 1
ATOM 7120 O O . TYR B 1 291 ? 2.305 -20.406 15.062 1 93.25 291 TYR B O 1
ATOM 7128 N N . VAL B 1 292 ? 0.361 -19.641 14.297 1 93.19 292 VAL B N 1
ATOM 7129 C CA . VAL B 1 292 ? 0.959 -18.656 13.406 1 93.19 292 VAL B CA 1
ATOM 7130 C C . VAL B 1 292 ? 1.882 -17.734 14.203 1 93.19 292 VAL B C 1
ATOM 7132 O O . VAL B 1 292 ? 2.957 -17.359 13.727 1 93.19 292 VAL B O 1
ATOM 7135 N N . THR B 1 293 ? 1.531 -17.391 15.445 1 95.81 293 THR B N 1
ATOM 7136 C CA . THR B 1 293 ? 2.297 -16.484 16.297 1 95.81 293 THR B CA 1
ATOM 7137 C C . THR B 1 293 ? 3.611 -17.125 16.734 1 95.81 293 THR B C 1
ATOM 7139 O O . THR B 1 293 ? 4.496 -16.453 17.25 1 95.81 293 THR B O 1
ATOM 7142 N N . ASP B 1 294 ? 3.795 -18.453 16.422 1 94.75 294 ASP B N 1
ATOM 7143 C CA . ASP B 1 294 ? 5.02 -19.141 16.812 1 94.75 294 ASP B CA 1
ATOM 7144 C C . ASP B 1 294 ? 6.109 -18.969 15.758 1 94.75 294 ASP B C 1
ATOM 7146 O O . ASP B 1 294 ? 7.285 -19.234 16.016 1 94.75 294 ASP B O 1
ATOM 7150 N N . PHE B 1 295 ? 5.719 -18.562 14.594 1 93 295 PHE B N 1
ATOM 7151 C CA . PHE B 1 295 ? 6.691 -18.438 13.516 1 93 295 PHE B CA 1
ATOM 7152 C C . PHE B 1 295 ? 7.625 -17.25 13.773 1 93 295 PHE B C 1
ATOM 7154 O O . PHE B 1 295 ? 7.172 -16.156 14.102 1 93 295 PHE B O 1
ATOM 7161 N N . PRO B 1 296 ? 8.945 -17.438 13.547 1 93.81 296 PRO B N 1
ATOM 7162 C CA . PRO B 1 296 ? 9.914 -16.375 13.852 1 93.81 296 PRO B CA 1
ATOM 7163 C C . PRO B 1 296 ? 9.648 -15.086 13.078 1 93.81 296 PRO B C 1
ATOM 7165 O O . PRO B 1 296 ? 9.75 -13.992 13.641 1 93.81 296 PRO B O 1
ATOM 7168 N N . HIS B 1 297 ? 9.328 -15.227 11.789 1 94 297 HIS B N 1
ATOM 7169 C CA . HIS B 1 297 ? 9.117 -14.016 11 1 94 297 HIS B CA 1
ATOM 7170 C C . HIS B 1 297 ? 7.859 -13.281 11.445 1 94 297 HIS B C 1
ATOM 7172 O O . HIS B 1 297 ? 7.777 -12.055 11.336 1 94 297 HIS B O 1
ATOM 7178 N N . ILE B 1 298 ? 6.848 -14.039 11.977 1 96.81 298 ILE B N 1
ATOM 7179 C CA . ILE B 1 298 ? 5.617 -13.422 12.461 1 96.81 298 ILE B CA 1
ATOM 7180 C C . ILE B 1 298 ? 5.91 -12.617 13.727 1 96.81 298 ILE B C 1
ATOM 7182 O O . ILE B 1 298 ? 5.398 -11.508 13.898 1 96.81 298 ILE B O 1
ATOM 7186 N N . LYS B 1 299 ? 6.758 -13.18 14.594 1 97.62 299 LYS B N 1
ATOM 7187 C CA . LYS B 1 299 ? 7.184 -12.453 15.789 1 97.62 299 LYS B CA 1
ATOM 7188 C C . LYS B 1 299 ? 7.816 -11.117 15.422 1 97.62 299 LYS B C 1
ATOM 7190 O O . LYS B 1 299 ? 7.469 -10.086 15.992 1 97.62 299 LYS B O 1
ATOM 7195 N N . ARG B 1 300 ? 8.68 -11.125 14.453 1 97.38 300 ARG B N 1
ATOM 7196 C CA . ARG B 1 300 ? 9.383 -9.922 14.039 1 97.38 300 ARG B CA 1
ATOM 7197 C C . ARG B 1 300 ? 8.414 -8.898 13.445 1 97.38 300 ARG B C 1
ATOM 7199 O O . ARG B 1 300 ? 8.492 -7.707 13.75 1 97.38 300 ARG B O 1
ATOM 7206 N N . LEU B 1 301 ? 7.52 -9.375 12.617 1 98.06 301 LEU B N 1
ATOM 7207 C CA . LEU B 1 301 ? 6.547 -8.484 11.992 1 98.06 301 LEU B CA 1
ATOM 7208 C C . LEU B 1 301 ? 5.68 -7.797 13.039 1 98.06 301 LEU B C 1
ATOM 7210 O O . LEU B 1 301 ? 5.461 -6.586 12.969 1 98.06 301 LEU B O 1
ATOM 7214 N N . PHE B 1 302 ? 5.234 -8.516 14.047 1 98.75 302 PHE B N 1
ATOM 7215 C CA . PHE B 1 302 ? 4.383 -7.961 15.094 1 98.75 302 PHE B CA 1
ATOM 7216 C C . PHE B 1 302 ? 5.164 -6.984 15.961 1 98.75 302 PHE B C 1
ATOM 7218 O O . PHE B 1 302 ? 4.664 -5.91 16.312 1 98.75 302 PHE B O 1
ATOM 7225 N N . VAL B 1 303 ? 6.402 -7.344 16.297 1 98.75 303 VAL B N 1
ATOM 7226 C CA . VAL B 1 303 ? 7.203 -6.484 17.156 1 98.75 303 VAL B CA 1
ATOM 7227 C C . VAL B 1 303 ? 7.52 -5.176 16.438 1 98.75 303 VAL B C 1
ATOM 7229 O O . VAL B 1 303 ? 7.422 -4.098 17.031 1 98.75 303 VAL B O 1
ATOM 7232 N N . ASP B 1 304 ? 7.855 -5.266 15.172 1 98.69 304 ASP B N 1
ATOM 7233 C CA . ASP B 1 304 ? 8.133 -4.059 14.406 1 98.69 304 ASP B CA 1
ATOM 7234 C C . ASP B 1 304 ? 6.879 -3.193 14.273 1 98.69 304 ASP B C 1
ATOM 7236 O O . ASP B 1 304 ? 6.949 -1.969 14.398 1 98.69 304 ASP B O 1
ATOM 7240 N N . ALA B 1 305 ? 5.734 -3.82 14.023 1 98.88 305 ALA B N 1
ATOM 7241 C CA . ALA B 1 305 ? 4.48 -3.076 13.914 1 98.88 305 ALA B CA 1
ATOM 7242 C C . ALA B 1 305 ? 4.148 -2.371 15.227 1 98.88 305 ALA B C 1
ATOM 7244 O O . ALA B 1 305 ? 3.789 -1.191 15.234 1 98.88 305 ALA B O 1
ATOM 7245 N N . TYR B 1 306 ? 4.305 -3.062 16.297 1 98.81 306 TYR B N 1
ATOM 7246 C CA . TYR B 1 306 ? 4.008 -2.521 17.609 1 98.81 306 TYR B CA 1
ATOM 7247 C C . TYR B 1 306 ? 4.961 -1.385 17.969 1 98.81 306 TYR B C 1
ATOM 7249 O O . TYR B 1 306 ? 4.531 -0.329 18.438 1 98.81 306 TYR B O 1
ATOM 7257 N N . ALA B 1 307 ? 6.258 -1.607 17.719 1 98.88 307 ALA B N 1
ATOM 7258 C CA . ALA B 1 307 ? 7.258 -0.59 18.031 1 98.88 307 ALA B CA 1
ATOM 7259 C C . ALA B 1 307 ? 7.016 0.682 17.219 1 98.88 307 ALA B C 1
ATOM 7261 O O . ALA B 1 307 ? 7.105 1.79 17.75 1 98.88 307 ALA B O 1
ATOM 7262 N N . ARG B 1 308 ? 6.73 0.516 15.984 1 98.94 308 ARG B N 1
ATOM 7263 C CA . ARG B 1 308 ? 6.441 1.672 15.141 1 98.94 308 ARG B CA 1
ATOM 7264 C C . ARG B 1 308 ? 5.176 2.387 15.602 1 98.94 308 ARG B C 1
ATOM 7266 O O . ARG B 1 308 ? 5.141 3.617 15.656 1 98.94 308 ARG B O 1
ATOM 7273 N N . LEU B 1 309 ? 4.152 1.625 15.914 1 98.94 309 LEU B N 1
ATOM 7274 C CA . LEU B 1 309 ? 2.893 2.203 16.375 1 98.94 309 LEU B CA 1
ATOM 7275 C C . LEU B 1 309 ? 3.088 2.979 17.672 1 98.94 309 LEU B C 1
ATOM 7277 O O . LEU B 1 309 ? 2.582 4.094 17.812 1 98.94 309 LEU B O 1
ATOM 7281 N N . MET B 1 310 ? 3.848 2.438 18.562 1 98.88 310 MET B N 1
ATOM 7282 C CA . MET B 1 310 ? 4.121 3.115 19.828 1 98.88 310 MET B CA 1
ATOM 7283 C C . MET B 1 310 ? 4.992 4.348 19.609 1 98.88 310 MET B C 1
ATOM 7285 O O . MET B 1 310 ? 4.801 5.375 20.266 1 98.88 310 MET B O 1
ATOM 7289 N N . ALA B 1 311 ? 5.945 4.219 18.703 1 98.88 311 ALA B N 1
ATOM 7290 C CA . ALA B 1 311 ? 6.773 5.371 18.359 1 98.88 311 ALA B CA 1
ATOM 7291 C C . ALA B 1 311 ? 5.922 6.508 17.797 1 98.88 311 ALA B C 1
ATOM 7293 O O . ALA B 1 311 ? 6.129 7.676 18.125 1 98.88 311 ALA B O 1
ATOM 7294 N N . MET B 1 312 ? 4.957 6.148 16.938 1 98.94 312 MET B N 1
ATOM 7295 C CA . MET B 1 312 ? 4.02 7.129 16.391 1 98.94 312 MET B CA 1
ATOM 7296 C C . MET B 1 312 ? 3.316 7.883 17.516 1 98.94 312 MET B C 1
ATOM 7298 O O . MET B 1 312 ? 3.277 9.117 17.516 1 98.94 312 MET B O 1
ATOM 7302 N N . LYS B 1 313 ? 2.83 7.148 18.438 1 98.62 313 LYS B N 1
ATOM 7303 C CA . LYS B 1 313 ? 2.031 7.723 19.516 1 98.62 313 LYS B CA 1
ATOM 7304 C C . LYS B 1 313 ? 2.891 8.578 20.438 1 98.62 313 LYS B C 1
ATOM 7306 O O . LYS B 1 313 ? 2.486 9.672 20.844 1 98.62 313 LYS B O 1
ATOM 7311 N N . LEU B 1 314 ? 4.082 8.086 20.797 1 98.81 314 LEU B N 1
ATOM 7312 C CA . LEU B 1 314 ? 4.996 8.836 21.656 1 98.81 314 LEU B CA 1
ATOM 7313 C C . LEU B 1 314 ? 5.387 10.156 21 1 98.81 314 LEU B C 1
ATOM 7315 O O . LEU B 1 314 ? 5.316 11.211 21.641 1 98.81 314 LEU B O 1
ATOM 7319 N N . PHE B 1 315 ? 5.762 10.102 19.781 1 98.88 315 PHE B N 1
ATOM 7320 C CA . PHE B 1 315 ? 6.176 11.312 19.078 1 98.88 315 PHE B CA 1
ATOM 7321 C C . PHE B 1 315 ? 5.027 12.312 19 1 98.88 315 PHE B C 1
ATOM 7323 O O . PHE B 1 315 ? 5.195 13.492 19.328 1 98.88 315 PHE B O 1
ATOM 7330 N N . ALA B 1 316 ? 3.873 11.836 18.531 1 98.75 316 ALA B N 1
ATOM 7331 C CA . ALA B 1 316 ? 2.729 12.719 18.312 1 98.75 316 ALA B CA 1
ATOM 7332 C C . ALA B 1 316 ? 2.262 13.336 19.641 1 98.75 316 ALA B C 1
ATOM 7334 O O . ALA B 1 316 ? 1.881 14.516 19.672 1 98.75 316 ALA B O 1
ATOM 7335 N N . ARG B 1 317 ? 2.283 12.523 20.672 1 98.38 317 ARG B N 1
ATOM 7336 C CA . ARG B 1 317 ? 1.851 13.039 21.969 1 98.38 317 ARG B CA 1
ATOM 7337 C C . ARG B 1 317 ? 2.801 14.117 22.484 1 98.38 317 ARG B C 1
ATOM 7339 O O . ARG B 1 317 ? 2.361 15.133 23.031 1 98.38 317 ARG B O 1
ATOM 7346 N N . ARG B 1 318 ? 4.102 13.922 22.297 1 98.69 318 ARG B N 1
ATOM 7347 C CA . ARG B 1 318 ? 5.059 14.953 22.703 1 98.69 318 ARG B CA 1
ATOM 7348 C C . ARG B 1 318 ? 4.914 16.188 21.828 1 98.69 318 ARG B C 1
ATOM 7350 O O . ARG B 1 318 ? 4.992 17.312 22.328 1 98.69 318 ARG B O 1
ATOM 7357 N N . ALA B 1 319 ? 4.707 15.992 20.547 1 98.62 319 ALA B N 1
ATOM 7358 C CA . ALA B 1 319 ? 4.488 17.109 19.641 1 98.62 319 ALA B CA 1
ATOM 7359 C C . ALA B 1 319 ? 3.275 17.938 20.078 1 98.62 319 ALA B C 1
ATOM 7361 O O . ALA B 1 319 ? 3.258 19.156 19.906 1 98.62 319 ALA B O 1
ATOM 7362 N N . CYS B 1 320 ? 2.283 17.266 20.641 1 98.31 320 CYS B N 1
ATOM 7363 C CA . CYS B 1 320 ? 1.1 17.953 21.141 1 98.31 320 CYS B CA 1
ATOM 7364 C C . CYS B 1 320 ? 1.475 18.969 22.219 1 98.31 320 CYS B C 1
ATOM 7366 O O . CYS B 1 320 ? 0.959 20.094 22.234 1 98.31 320 CYS B O 1
ATOM 7368 N N . ASP B 1 321 ? 2.396 18.641 23.109 1 98.56 321 ASP B N 1
ATOM 7369 C CA . ASP B 1 321 ? 2.855 19.562 24.141 1 98.56 321 ASP B CA 1
ATOM 7370 C C . ASP B 1 321 ? 3.447 20.828 23.516 1 98.56 321 ASP B C 1
ATOM 7372 O O . ASP B 1 321 ? 3.193 21.938 23.984 1 98.56 321 ASP B O 1
ATOM 7376 N N . TYR B 1 322 ? 4.199 20.609 22.484 1 98.19 322 TYR B N 1
ATOM 7377 C CA . TYR B 1 322 ? 4.836 21.734 21.828 1 98.19 322 TYR B CA 1
ATOM 7378 C C . TYR B 1 322 ? 3.807 22.594 21.094 1 98.19 322 TYR B C 1
ATOM 7380 O O . TYR B 1 322 ? 3.949 23.812 21.016 1 98.19 322 TYR B O 1
ATOM 7388 N N . MET B 1 323 ? 2.768 22 20.594 1 97.44 323 MET B N 1
ATOM 7389 C CA . MET B 1 323 ? 1.667 22.766 20 1 97.44 323 MET B CA 1
ATOM 7390 C C . MET B 1 323 ? 0.983 23.625 21.062 1 97.44 323 MET B C 1
ATOM 7392 O O . MET B 1 323 ? 0.586 24.75 20.781 1 97.44 323 MET B O 1
ATOM 7396 N N . ARG B 1 324 ? 0.909 23.125 22.234 1 98.06 324 ARG B N 1
ATOM 7397 C CA . ARG B 1 324 ? 0.106 23.766 23.281 1 98.06 324 ARG B CA 1
ATOM 7398 C C . ARG B 1 324 ? 0.895 24.859 23.984 1 98.06 324 ARG B C 1
ATOM 7400 O O . ARG B 1 324 ? 0.311 25.75 24.609 1 98.06 324 ARG B O 1
ATOM 7407 N N . VAL B 1 325 ? 2.24 24.844 23.875 1 97.62 325 VAL B N 1
ATOM 7408 C CA . VAL B 1 325 ? 3.027 25.906 24.5 1 97.62 325 VAL B CA 1
ATOM 7409 C C . VAL B 1 325 ? 3.463 26.906 23.422 1 97.62 325 VAL B C 1
ATOM 7411 O O . VAL B 1 325 ? 4.199 27.859 23.719 1 97.62 325 VAL B O 1
ATOM 7414 N N . ALA B 1 326 ? 3.025 26.719 22.203 1 96.81 326 ALA B N 1
ATOM 7415 C CA . ALA B 1 326 ? 3.453 27.547 21.078 1 96.81 326 ALA B CA 1
ATOM 7416 C C . ALA B 1 326 ? 3.152 29.016 21.328 1 96.81 326 ALA B C 1
ATOM 7418 O O . ALA B 1 326 ? 2.137 29.359 21.953 1 96.81 326 ALA B O 1
ATOM 7419 N N . SER B 1 327 ? 3.98 29.875 20.859 1 96.12 327 SER B N 1
ATOM 7420 C CA . SER B 1 327 ? 3.881 31.328 20.922 1 96.12 327 SER B CA 1
ATOM 7421 C C . SER B 1 327 ? 4.719 32 19.844 1 96.12 327 SER B C 1
ATOM 7423 O O . SER B 1 327 ? 5.387 31.312 19.062 1 96.12 327 SER B O 1
ATOM 7425 N N . ARG B 1 328 ? 4.605 33.281 19.828 1 93.56 328 ARG B N 1
ATOM 7426 C CA . ARG B 1 328 ? 5.426 34.031 18.891 1 93.56 328 ARG B CA 1
ATOM 7427 C C . ARG B 1 328 ? 6.91 33.812 19.156 1 93.56 328 ARG B C 1
ATOM 7429 O O . ARG B 1 328 ? 7.723 33.812 18.234 1 93.56 328 ARG B O 1
ATOM 7436 N N . GLU B 1 329 ? 7.246 33.562 20.391 1 93.12 329 GLU B N 1
ATOM 7437 C CA . GLU B 1 329 ? 8.641 33.375 20.797 1 93.12 329 GLU B CA 1
ATOM 7438 C C . GLU B 1 329 ? 9.078 31.938 20.719 1 93.12 329 GLU B C 1
ATOM 7440 O O . GLU B 1 329 ? 10.273 31.641 20.688 1 93.12 329 GLU B O 1
ATOM 7445 N N . ASP B 1 330 ? 8.18 30.984 20.688 1 95.88 330 ASP B N 1
ATOM 7446 C CA . ASP B 1 330 ? 8.461 29.562 20.578 1 95.88 330 ASP B CA 1
ATOM 7447 C C . ASP B 1 330 ? 7.688 28.938 19.422 1 95.88 330 ASP B C 1
ATOM 7449 O O . ASP B 1 330 ? 6.566 28.453 19.594 1 95.88 330 ASP B O 1
ATOM 7453 N N . ARG B 1 331 ? 8.305 28.797 18.281 1 96.44 331 ARG B N 1
ATOM 7454 C CA . ARG B 1 331 ? 7.652 28.328 17.062 1 96.44 331 ARG B CA 1
ATOM 7455 C C . ARG B 1 331 ? 8.141 26.938 16.688 1 96.44 331 ARG B C 1
ATOM 7457 O O . ARG B 1 331 ? 7.918 26.469 15.57 1 96.44 331 ARG B O 1
ATOM 7464 N N . ARG B 1 332 ? 8.727 26.188 17.734 1 97.5 332 ARG B N 1
ATOM 7465 C CA . ARG B 1 332 ? 9.266 24.844 17.516 1 97.5 332 ARG B CA 1
ATOM 7466 C C . ARG B 1 332 ? 8.18 23.906 17 1 97.5 332 ARG B C 1
ATOM 7468 O O . ARG B 1 332 ? 8.469 22.906 16.328 1 97.5 332 ARG B O 1
ATOM 7475 N N . TYR B 1 333 ? 6.828 24.188 17.266 1 97.12 333 TYR B N 1
ATOM 7476 C CA . TYR B 1 333 ? 5.699 23.344 16.875 1 97.12 333 TYR B CA 1
ATOM 7477 C C . TYR B 1 333 ? 5.609 23.219 15.359 1 97.12 333 TYR B C 1
ATOM 7479 O O . TYR B 1 333 ? 5.059 22.234 14.844 1 97.12 333 TYR B O 1
ATOM 7487 N N . LEU B 1 334 ? 6.141 24.172 14.57 1 97.06 334 LEU B N 1
ATOM 7488 C CA . LEU B 1 334 ? 6.043 24.156 13.117 1 97.06 334 LEU B CA 1
ATOM 7489 C C . LEU B 1 334 ? 6.777 22.953 12.531 1 97.06 334 LEU B C 1
ATOM 7491 O O . LEU B 1 334 ? 6.281 22.297 11.609 1 97.06 334 LEU B O 1
ATOM 7495 N N . LEU B 1 335 ? 7.949 22.625 13.086 1 98.06 335 LEU B N 1
ATOM 7496 C CA . LEU B 1 335 ? 8.688 21.438 12.648 1 98.06 335 LEU B CA 1
ATOM 7497 C C . LEU B 1 335 ? 7.957 20.172 13.062 1 98.06 335 LEU B C 1
ATOM 7499 O O . LEU B 1 335 ? 7.785 19.25 12.25 1 98.06 335 LEU B O 1
ATOM 7503 N N . TYR B 1 336 ? 7.547 20.125 14.32 1 98.19 336 TYR B N 1
ATOM 7504 C CA . TYR B 1 336 ? 6.992 18.891 14.867 1 98.19 336 TYR B CA 1
ATOM 7505 C C . TYR B 1 336 ? 5.637 18.578 14.25 1 98.19 336 TYR B C 1
ATOM 7507 O O . TYR B 1 336 ? 5.305 17.406 14.031 1 98.19 336 TYR B O 1
ATOM 7515 N N . SER B 1 337 ? 4.836 19.594 13.969 1 96.5 337 SER B N 1
ATOM 7516 C CA . SER B 1 337 ? 3.564 19.391 13.281 1 96.5 337 SER B CA 1
ATOM 7517 C C . SER B 1 337 ? 3.779 18.812 11.891 1 96.5 337 SER B C 1
ATOM 7519 O O . SER B 1 337 ? 3.068 17.891 11.477 1 96.5 337 SER B O 1
ATOM 7521 N N . ALA B 1 338 ? 4.762 19.344 11.164 1 96.56 338 ALA B N 1
ATOM 7522 C CA . ALA B 1 338 ? 5.086 18.828 9.844 1 96.56 338 ALA B CA 1
ATOM 7523 C C . ALA B 1 338 ? 5.543 17.375 9.914 1 96.56 338 ALA B C 1
ATOM 7525 O O . ALA B 1 338 ? 5.246 16.578 9.023 1 96.56 338 ALA B O 1
ATOM 7526 N N . MET B 1 339 ? 6.215 17.047 11 1 97.81 339 MET B N 1
ATOM 7527 C CA . MET B 1 339 ? 6.699 15.68 11.211 1 97.81 339 MET B CA 1
ATOM 7528 C C . MET B 1 339 ? 5.547 14.734 11.531 1 97.81 339 MET B C 1
ATOM 7530 O O . MET B 1 339 ? 5.531 13.594 11.07 1 97.81 339 MET B O 1
ATOM 7534 N N . VAL B 1 340 ? 4.609 15.148 12.359 1 98.12 340 VAL B N 1
ATOM 7535 C CA . VAL B 1 340 ? 3.447 14.32 12.656 1 98.12 340 VAL B CA 1
ATOM 7536 C C . VAL B 1 340 ? 2.693 14.016 11.367 1 98.12 340 VAL B C 1
ATOM 7538 O O . VAL B 1 340 ? 2.279 12.875 11.141 1 98.12 340 VAL B O 1
ATOM 7541 N N . LYS B 1 341 ? 2.604 15.023 10.547 1 96.88 341 LYS B N 1
ATOM 7542 C CA . LYS B 1 341 ? 1.895 14.852 9.281 1 96.88 341 LYS B CA 1
ATOM 7543 C C . LYS B 1 341 ? 2.664 13.93 8.336 1 96.88 341 LYS B C 1
ATOM 7545 O O . LYS B 1 341 ? 2.074 13.062 7.688 1 96.88 341 LYS B O 1
ATOM 7550 N N . SER B 1 342 ? 3.889 14.086 8.188 1 96.38 342 SER B N 1
ATOM 7551 C CA . SER B 1 342 ? 4.629 13.391 7.137 1 96.38 342 SER B CA 1
ATOM 7552 C C . SER B 1 342 ? 5.211 12.078 7.648 1 96.38 342 SER B C 1
ATOM 7554 O O . SER B 1 342 ? 4.992 11.023 7.051 1 96.38 342 SER B O 1
ATOM 7556 N N . LYS B 1 343 ? 5.906 12.07 8.812 1 97.88 343 LYS B N 1
ATOM 7557 C CA . LYS B 1 343 ? 6.602 10.898 9.336 1 97.88 343 LYS B CA 1
ATOM 7558 C C . LYS B 1 343 ? 5.621 9.922 9.992 1 97.88 343 LYS B C 1
ATOM 7560 O O . LYS B 1 343 ? 5.629 8.734 9.68 1 97.88 343 LYS B O 1
ATOM 7565 N N . VAL B 1 344 ? 4.734 10.406 10.836 1 98.62 344 VAL B N 1
ATOM 7566 C CA . VAL B 1 344 ? 3.834 9.539 11.586 1 98.62 344 VAL B CA 1
ATOM 7567 C C . VAL B 1 344 ? 2.871 8.836 10.625 1 98.62 344 VAL B C 1
ATOM 7569 O O . VAL B 1 344 ? 2.625 7.637 10.75 1 98.62 344 VAL B O 1
ATOM 7572 N N . THR B 1 345 ? 2.324 9.57 9.656 1 98.31 345 THR B N 1
ATOM 7573 C CA . THR B 1 345 ? 1.377 8.953 8.734 1 98.31 345 THR B CA 1
ATOM 7574 C C . THR B 1 345 ? 2.068 7.902 7.871 1 98.31 345 THR B C 1
ATOM 7576 O O . THR B 1 345 ? 1.485 6.859 7.566 1 98.31 345 THR B O 1
ATOM 7579 N N . ARG B 1 346 ? 3.311 8.117 7.477 1 97.56 346 ARG B N 1
ATOM 7580 C CA . ARG B 1 346 ? 4.035 7.129 6.688 1 97.56 346 ARG B CA 1
ATOM 7581 C C . ARG B 1 346 ? 4.395 5.91 7.531 1 97.56 346 ARG B C 1
ATOM 7583 O O . ARG B 1 346 ? 4.418 4.785 7.027 1 97.56 346 ARG B O 1
ATOM 7590 N N . GLU B 1 347 ? 4.68 6.176 8.805 1 98.69 347 GLU B N 1
ATOM 7591 C CA . GLU B 1 347 ? 4.836 5.035 9.703 1 98.69 347 GLU B CA 1
ATOM 7592 C C . GLU B 1 347 ? 3.559 4.203 9.766 1 98.69 347 GLU B C 1
ATOM 7594 O O . GLU B 1 347 ? 3.615 2.973 9.859 1 98.69 347 GLU B O 1
ATOM 7599 N N . GLY B 1 348 ? 2.447 4.895 9.781 1 98.81 348 GLY B N 1
ATOM 7600 C CA . GLY B 1 348 ? 1.185 4.176 9.766 1 98.81 348 GLY B CA 1
ATOM 7601 C C . GLY B 1 348 ? 1.032 3.258 8.57 1 98.81 348 GLY B C 1
ATOM 7602 O O . GLY B 1 348 ? 0.541 2.135 8.695 1 98.81 348 GLY B O 1
ATOM 7603 N N . GLU B 1 349 ? 1.434 3.701 7.371 1 98.06 349 GLU B N 1
ATOM 7604 C CA . GLU B 1 349 ? 1.418 2.842 6.191 1 98.06 349 GLU B CA 1
ATOM 7605 C C . GLU B 1 349 ? 2.271 1.595 6.406 1 98.06 349 GLU B C 1
ATOM 7607 O O . GLU B 1 349 ? 1.871 0.491 6.031 1 98.06 349 GLU B O 1
ATOM 7612 N N . GLU B 1 350 ? 3.434 1.8 7.008 1 98.44 350 GLU B N 1
ATOM 7613 C CA . GLU B 1 350 ? 4.336 0.676 7.242 1 98.44 350 GLU B CA 1
ATOM 7614 C C . GLU B 1 350 ? 3.732 -0.316 8.234 1 98.44 350 GLU B C 1
ATOM 7616 O O . GLU B 1 350 ? 3.855 -1.53 8.062 1 98.44 350 GLU B O 1
ATOM 7621 N N . VAL B 1 351 ? 3.084 0.185 9.258 1 98.88 351 VAL B N 1
ATOM 7622 C CA . VAL B 1 351 ? 2.445 -0.678 10.242 1 98.88 351 VAL B CA 1
ATOM 7623 C C . VAL B 1 351 ? 1.404 -1.562 9.562 1 98.88 351 VAL B C 1
ATOM 7625 O O . VAL B 1 351 ? 1.372 -2.775 9.781 1 98.88 351 VAL B O 1
ATOM 7628 N N . ILE B 1 352 ? 0.604 -1.015 8.711 1 98.75 352 ILE B N 1
ATOM 7629 C CA . ILE B 1 352 ? -0.439 -1.77 8.023 1 98.75 352 ILE B CA 1
ATOM 7630 C C . ILE B 1 352 ? 0.198 -2.793 7.082 1 98.75 352 ILE B C 1
ATOM 7632 O O . ILE B 1 352 ? -0.277 -3.926 6.977 1 98.75 352 ILE B O 1
ATOM 7636 N N . ASN B 1 353 ? 1.262 -2.383 6.422 1 97.62 353 ASN B N 1
ATOM 7637 C CA . ASN B 1 353 ? 1.966 -3.334 5.57 1 97.62 353 ASN B CA 1
ATOM 7638 C C . ASN B 1 353 ? 2.439 -4.551 6.355 1 97.62 353 ASN B C 1
ATOM 7640 O O . ASN B 1 353 ? 2.262 -5.688 5.914 1 97.62 353 ASN B O 1
ATOM 7644 N N . LEU B 1 354 ? 3.033 -4.332 7.5 1 98.31 354 LEU B N 1
ATOM 7645 C CA . LEU B 1 354 ? 3.562 -5.41 8.328 1 98.31 354 LEU B CA 1
ATOM 7646 C C . LEU B 1 354 ? 2.443 -6.32 8.82 1 98.31 354 LEU B C 1
ATOM 7648 O O . LEU B 1 354 ? 2.557 -7.547 8.742 1 98.31 354 LEU B O 1
ATOM 7652 N N . LEU B 1 355 ? 1.37 -5.707 9.242 1 98.62 355 LEU B N 1
ATOM 7653 C CA . LEU B 1 355 ? 0.247 -6.488 9.75 1 98.62 355 LEU B CA 1
ATOM 7654 C C . LEU B 1 355 ? -0.414 -7.281 8.625 1 98.62 355 LEU B C 1
ATOM 7656 O O . LEU B 1 355 ? -0.889 -8.398 8.844 1 98.62 355 LEU B O 1
ATOM 7660 N N . TRP B 1 356 ? -0.458 -6.676 7.465 1 97.31 356 TRP B N 1
ATOM 7661 C CA . TRP B 1 356 ? -1.068 -7.352 6.324 1 97.31 356 TRP B CA 1
ATOM 7662 C C . TRP B 1 356 ? -0.262 -8.586 5.926 1 97.31 356 TRP B C 1
ATOM 7664 O O . TRP B 1 356 ? -0.828 -9.594 5.496 1 97.31 356 TRP B O 1
ATOM 7674 N N . ASP B 1 357 ? 0.998 -8.562 6.078 1 95.12 357 ASP B N 1
ATOM 7675 C CA . ASP B 1 357 ? 1.844 -9.719 5.793 1 95.12 357 ASP B CA 1
ATOM 7676 C C . ASP B 1 357 ? 1.606 -10.836 6.805 1 95.12 357 ASP B C 1
ATOM 7678 O O . ASP B 1 357 ? 1.86 -12.008 6.512 1 95.12 357 ASP B O 1
ATOM 7682 N N . VAL B 1 358 ? 1.099 -10.453 7.957 1 95.88 358 VAL B N 1
ATOM 7683 C CA . VAL B 1 358 ? 0.79 -11.453 8.977 1 95.88 358 VAL B CA 1
ATOM 7684 C C . VAL B 1 358 ? -0.529 -12.141 8.641 1 95.88 358 VAL B C 1
ATOM 7686 O O . VAL B 1 358 ? -0.608 -13.375 8.633 1 95.88 358 VAL B O 1
ATOM 7689 N N . ILE B 1 359 ? -1.518 -11.336 8.258 1 95.12 359 ILE B N 1
ATOM 7690 C CA . ILE B 1 359 ? -2.852 -11.922 8.18 1 95.12 359 ILE B CA 1
ATOM 7691 C C . ILE B 1 359 ? -3.16 -12.32 6.742 1 95.12 359 ILE B C 1
ATOM 7693 O O . ILE B 1 359 ? -4.129 -13.039 6.488 1 95.12 359 ILE B O 1
ATOM 7697 N N . ALA B 1 360 ? -2.438 -11.859 5.781 1 92.88 360 ALA B N 1
ATOM 7698 C CA . ALA B 1 360 ? -2.477 -12.258 4.375 1 92.88 360 ALA B CA 1
ATOM 7699 C C . ALA B 1 360 ? -3.885 -12.117 3.805 1 92.88 360 ALA B C 1
ATOM 7701 O O . ALA B 1 360 ? -4.457 -11.023 3.811 1 92.88 360 ALA B O 1
ATOM 7702 N N . ALA B 1 361 ? -4.57 -13.211 3.432 1 93 361 ALA B N 1
ATOM 7703 C CA . ALA B 1 361 ? -5.848 -13.188 2.729 1 93 361 ALA B CA 1
ATOM 7704 C C . ALA B 1 361 ? -6.941 -12.578 3.6 1 93 361 ALA B C 1
ATOM 7706 O O . ALA B 1 361 ? -7.863 -11.93 3.09 1 93 361 ALA B O 1
ATOM 7707 N N . LYS B 1 362 ? -6.824 -12.758 4.922 1 94.88 362 LYS B N 1
ATOM 7708 C CA . LYS B 1 362 ? -7.82 -12.25 5.855 1 94.88 362 LYS B CA 1
ATOM 7709 C C . LYS B 1 362 ? -8 -10.742 5.695 1 94.88 362 LYS B C 1
ATOM 7711 O O . LYS B 1 362 ? -9.094 -10.211 5.918 1 94.88 362 LYS B O 1
ATOM 7716 N N . GLY B 1 363 ? -6.984 -10.102 5.266 1 95.62 363 GLY B N 1
ATOM 7717 C CA . GLY B 1 363 ? -7.016 -8.648 5.133 1 95.62 363 GLY B CA 1
ATOM 7718 C C . GLY B 1 363 ? -7.914 -8.172 4.008 1 95.62 363 GLY B C 1
ATOM 7719 O O . GLY B 1 363 ? -8.242 -6.988 3.934 1 95.62 363 GLY B O 1
ATOM 7720 N N . PHE B 1 364 ? -8.398 -9.062 3.125 1 95.62 364 PHE B N 1
ATOM 7721 C CA . PHE B 1 364 ? -9.234 -8.695 1.986 1 95.62 364 PHE B CA 1
ATOM 7722 C C . PHE B 1 364 ? -10.703 -8.953 2.289 1 95.62 364 PHE B C 1
ATOM 7724 O O . PHE B 1 364 ? -11.586 -8.562 1.516 1 95.62 364 PHE B O 1
ATOM 7731 N N . GLU B 1 365 ? -11.008 -9.617 3.395 1 96.81 365 GLU B N 1
ATOM 7732 C CA . GLU B 1 365 ? -12.391 -9.969 3.709 1 96.81 365 GLU B CA 1
ATOM 7733 C C . GLU B 1 365 ? -13.219 -8.727 4.035 1 96.81 365 GLU B C 1
ATOM 7735 O O . GLU B 1 365 ? -12.812 -7.902 4.855 1 96.81 365 GLU B O 1
ATOM 7740 N N . LYS B 1 366 ? -14.422 -8.648 3.443 1 97 366 LYS B N 1
ATOM 7741 C CA . LYS B 1 366 ? -15.242 -7.441 3.504 1 97 366 LYS B CA 1
ATOM 7742 C C . LYS B 1 366 ? -15.766 -7.203 4.918 1 97 366 LYS B C 1
ATOM 7744 O O . LYS B 1 366 ? -16.125 -6.078 5.273 1 97 366 LYS B O 1
ATOM 7749 N N . ASP B 1 367 ? -15.727 -8.242 5.777 1 96.31 367 ASP B N 1
ATOM 7750 C CA . ASP B 1 367 ? -16.328 -8.133 7.105 1 96.31 367 ASP B CA 1
ATOM 7751 C C . ASP B 1 367 ? -15.289 -7.727 8.148 1 96.31 367 ASP B C 1
ATOM 7753 O O . ASP B 1 367 ? -15.617 -7.527 9.32 1 96.31 367 ASP B O 1
ATOM 7757 N N . THR B 1 368 ? -14.047 -7.547 7.777 1 97.62 368 THR B N 1
ATOM 7758 C CA . THR B 1 368 ? -13 -7.109 8.695 1 97.62 368 THR B CA 1
ATOM 7759 C C . THR B 1 368 ? -12.852 -5.594 8.664 1 97.62 368 THR B C 1
ATOM 7761 O O . THR B 1 368 ? -13.07 -4.961 7.629 1 97.62 368 THR B O 1
ATOM 7764 N N . TYR B 1 369 ? -12.523 -4.969 9.812 1 98.19 369 TYR B N 1
ATOM 7765 C CA . TYR B 1 369 ? -12.117 -3.568 9.836 1 98.19 369 TYR B CA 1
ATOM 7766 C C . TYR B 1 369 ? -10.859 -3.352 9.008 1 98.19 369 TYR B C 1
ATOM 7768 O O . TYR B 1 369 ? -10.711 -2.312 8.359 1 98.19 369 TYR B O 1
ATOM 7776 N N . PHE B 1 370 ? -9.984 -4.348 8.961 1 98.25 370 PHE B N 1
ATOM 7777 C CA . PHE B 1 370 ? -8.664 -4.262 8.344 1 98.25 370 PHE B CA 1
ATOM 7778 C C . PHE B 1 370 ? -8.773 -3.9 6.871 1 98.25 370 PHE B C 1
ATOM 7780 O O . PHE B 1 370 ? -7.945 -3.15 6.348 1 98.25 370 PHE B O 1
ATOM 7787 N N . GLU B 1 371 ? -9.766 -4.473 6.25 1 97.44 371 GLU B N 1
ATOM 7788 C CA . GLU B 1 371 ? -9.961 -4.191 4.832 1 97.44 371 GLU B CA 1
ATOM 7789 C C . GLU B 1 371 ? -10.156 -2.695 4.59 1 97.44 371 GLU B C 1
ATOM 7791 O O . GLU B 1 371 ? -9.578 -2.133 3.658 1 97.44 371 GLU B O 1
ATOM 7796 N N . MET B 1 372 ? -10.914 -2.041 5.383 1 96.69 372 MET B N 1
ATOM 7797 C CA . MET B 1 372 ? -11.133 -0.6 5.301 1 96.69 372 MET B CA 1
ATOM 7798 C C . MET B 1 372 ? -9.875 0.165 5.695 1 96.69 372 MET B C 1
ATOM 7800 O O . MET B 1 372 ? -9.516 1.156 5.059 1 96.69 372 MET B O 1
ATOM 7804 N N . ALA B 1 373 ? -9.156 -0.318 6.785 1 97.81 373 ALA B N 1
ATOM 7805 C CA . ALA B 1 373 ? -7.922 0.301 7.262 1 97.81 373 ALA B CA 1
ATOM 7806 C C . ALA B 1 373 ? -6.863 0.338 6.16 1 97.81 373 ALA B C 1
ATOM 7808 O O . ALA B 1 373 ? -6.176 1.347 5.988 1 97.81 373 ALA B O 1
ATOM 7809 N N . ALA B 1 374 ? -6.758 -0.737 5.41 1 96.44 374 ALA B N 1
ATOM 7810 C CA . ALA B 1 374 ? -5.758 -0.861 4.352 1 96.44 374 ALA B CA 1
ATOM 7811 C C . ALA B 1 374 ? -6.012 0.147 3.236 1 96.44 374 ALA B C 1
ATOM 7813 O O . ALA B 1 374 ? -5.066 0.667 2.635 1 96.44 374 ALA B O 1
ATOM 7814 N N . ARG B 1 375 ? -7.207 0.439 3.002 1 93.62 375 ARG B N 1
ATOM 7815 C CA . ARG B 1 375 ? -7.566 1.422 1.984 1 93.62 375 ARG B CA 1
ATOM 7816 C C . ARG B 1 375 ? -7.328 2.842 2.486 1 93.62 375 ARG B C 1
ATOM 7818 O O . ARG B 1 375 ? -6.762 3.672 1.772 1 93.62 375 ARG B O 1
ATOM 7825 N N . HIS B 1 376 ? -7.68 3.064 3.701 1 96.44 376 HIS B N 1
ATOM 7826 C CA . HIS B 1 376 ? -7.703 4.41 4.262 1 96.44 376 HIS B CA 1
ATOM 7827 C C . HIS B 1 376 ? -6.297 4.887 4.605 1 96.44 376 HIS B C 1
ATOM 7829 O O . HIS B 1 376 ? -5.988 6.074 4.473 1 96.44 376 HIS B O 1
ATOM 7835 N N . ILE B 1 377 ? -5.422 3.996 4.992 1 97.88 377 ILE B N 1
ATOM 7836 C CA . ILE B 1 377 ? -4.133 4.375 5.57 1 97.88 377 ILE B CA 1
ATOM 7837 C C . ILE B 1 377 ? -3.277 5.066 4.508 1 97.88 377 ILE B C 1
ATOM 7839 O O . ILE B 1 377 ? -2.416 5.887 4.836 1 97.88 377 ILE B O 1
ATOM 7843 N N . ARG B 1 378 ? -3.578 4.848 3.219 1 95.06 378 ARG B N 1
ATOM 7844 C CA . ARG B 1 378 ? -2.768 5.367 2.121 1 95.06 378 ARG B CA 1
ATOM 7845 C C . ARG B 1 378 ? -3.094 6.832 1.846 1 95.06 378 ARG B C 1
ATOM 7847 O O . ARG B 1 378 ? -2.326 7.527 1.177 1 95.06 378 ARG B O 1
ATOM 7854 N N . ALA B 1 379 ? -4.152 7.305 2.371 1 95.25 379 ALA B N 1
ATOM 7855 C CA . ALA B 1 379 ? -4.629 8.648 2.066 1 95.25 379 ALA B CA 1
ATOM 7856 C C . ALA B 1 379 ? -3.924 9.688 2.936 1 95.25 379 ALA B C 1
ATOM 7858 O O . ALA B 1 379 ? -3.613 10.789 2.471 1 95.25 379 ALA B O 1
ATOM 7859 N N . LEU B 1 380 ? -3.557 9.312 4.109 1 97 380 LEU B N 1
ATOM 7860 C CA . LEU B 1 380 ? -3.176 10.273 5.133 1 97 380 LEU B CA 1
ATOM 7861 C C . LEU B 1 380 ? -1.851 10.945 4.781 1 97 380 LEU B C 1
ATOM 7863 O O . LEU B 1 380 ? -1.709 12.164 4.922 1 97 380 LEU B O 1
ATOM 7867 N N . PRO B 1 381 ? -0.88 10.188 4.18 1 95.25 381 PRO B N 1
ATOM 7868 C CA . PRO B 1 381 ? 0.363 10.867 3.807 1 95.25 381 PRO B CA 1
ATOM 7869 C C . PRO B 1 381 ? 0.184 11.82 2.627 1 95.25 381 PRO B C 1
ATOM 7871 O O . PRO B 1 381 ? 1.023 12.695 2.404 1 95.25 381 PRO B O 1
ATOM 7874 N N . LYS B 1 382 ? -0.896 11.758 1.885 1 91.38 382 LYS B N 1
ATOM 7875 C CA . LYS B 1 382 ? -1.071 12.508 0.647 1 91.38 382 LYS B CA 1
ATOM 7876 C C . LYS B 1 382 ? -2.053 13.664 0.84 1 91.38 382 LYS B C 1
ATOM 7878 O O . LYS B 1 382 ? -2.156 14.547 -0.012 1 91.38 382 LYS B O 1
ATOM 7883 N N . LEU B 1 383 ? -2.703 13.664 2.066 1 85.88 383 LEU B N 1
ATOM 7884 C CA . LEU B 1 383 ? -3.68 14.695 2.385 1 85.88 383 LEU B CA 1
ATOM 7885 C C . LEU B 1 383 ? -2.998 15.914 3.002 1 85.88 383 LEU B C 1
ATOM 7887 O O . LEU B 1 383 ? -2.029 15.773 3.754 1 85.88 383 LEU B O 1
ATOM 7891 N N . GLU B 1 384 ? -3.496 17.156 2.713 1 83.56 384 GLU B N 1
ATOM 7892 C CA . GLU B 1 384 ? -3.082 18.406 3.322 1 83.56 384 GLU B CA 1
ATOM 7893 C C . GLU B 1 384 ? -1.586 18.656 3.135 1 83.56 384 GLU B C 1
ATOM 7895 O O . GLU B 1 384 ? -0.877 18.969 4.094 1 83.56 384 GLU B O 1
ATOM 7900 N N . GLY B 1 385 ? -1.153 18.422 1.865 1 78.25 385 GLY B N 1
ATOM 7901 C CA . GLY B 1 385 ? 0.253 18.516 1.508 1 78.25 385 GLY B CA 1
ATOM 7902 C C . GLY B 1 385 ? 0.947 17.172 1.453 1 78.25 385 GLY B C 1
ATOM 7903 O O . GLY B 1 385 ? 0.953 16.422 2.438 1 78.25 385 GLY B O 1
ATOM 7904 N N . THR B 1 386 ? 1.466 16.953 0.353 1 79.81 386 THR B N 1
ATOM 7905 C CA . THR B 1 386 ? 2.141 15.672 0.166 1 79.81 386 THR B CA 1
ATOM 7906 C C . THR B 1 386 ? 3.357 15.562 1.08 1 79.81 386 THR B C 1
ATOM 7908 O O . THR B 1 386 ? 3.752 16.547 1.716 1 79.81 386 THR B O 1
ATOM 7911 N N . VAL B 1 387 ? 3.896 14.43 1.17 1 84 387 VAL B N 1
ATOM 7912 C CA . VAL B 1 387 ? 5.113 14.172 1.935 1 84 387 VAL B CA 1
ATOM 7913 C C . VAL B 1 387 ? 6.25 15.039 1.399 1 84 387 VAL B C 1
ATOM 7915 O O . VAL B 1 387 ? 7.066 15.547 2.17 1 84 387 VAL B O 1
ATOM 7918 N N . HIS B 1 388 ? 6.285 15.312 0.144 1 83.88 388 HIS B N 1
ATOM 7919 C CA . HIS B 1 388 ? 7.355 16.094 -0.476 1 83.88 388 HIS B CA 1
ATOM 7920 C C . HIS B 1 388 ? 7.285 17.547 -0.061 1 83.88 388 HIS B C 1
ATOM 7922 O O . HIS B 1 388 ? 8.312 18.172 0.219 1 83.88 388 HIS B O 1
ATOM 7928 N N . VAL B 1 389 ? 6.051 18.031 0.058 1 85.25 389 VAL B N 1
ATOM 7929 C CA . VAL B 1 389 ? 5.859 19.422 0.476 1 85.25 389 VAL B CA 1
ATOM 7930 C C . VAL B 1 389 ? 6.281 19.594 1.934 1 85.25 389 VAL B C 1
ATOM 7932 O O . VAL B 1 389 ? 6.988 20.531 2.279 1 85.25 389 VAL B O 1
ATOM 7935 N N . ASN B 1 390 ? 5.902 18.656 2.732 1 91.25 390 ASN B N 1
ATOM 7936 C CA . ASN B 1 390 ? 6.25 18.734 4.148 1 91.25 390 ASN B CA 1
ATOM 7937 C C . ASN B 1 390 ? 7.742 18.5 4.371 1 91.25 390 ASN B C 1
ATOM 7939 O O . ASN B 1 390 ? 8.336 19.078 5.281 1 91.25 390 ASN B O 1
ATOM 7943 N N . MET B 1 391 ? 8.336 17.656 3.512 1 93.75 391 MET B N 1
ATOM 7944 C CA . MET B 1 391 ? 9.773 17.438 3.613 1 93.75 391 MET B CA 1
ATOM 7945 C C . MET B 1 391 ? 10.555 18.703 3.264 1 93.75 391 MET B C 1
ATOM 7947 O O . MET B 1 391 ? 11.57 19 3.895 1 93.75 391 MET B O 1
ATOM 7951 N N . ALA B 1 392 ? 10.078 19.438 2.289 1 92.12 392 ALA B N 1
ATOM 7952 C CA . ALA B 1 392 ? 10.703 20.703 1.949 1 92.12 392 ALA B CA 1
ATOM 7953 C C . ALA B 1 392 ? 10.641 21.672 3.125 1 92.12 392 ALA B C 1
ATOM 7955 O O . ALA B 1 392 ? 11.602 22.406 3.389 1 92.12 392 ALA B O 1
ATOM 7956 N N . LEU B 1 393 ? 9.508 21.609 3.809 1 93.94 393 LEU B N 1
ATOM 7957 C CA . LEU B 1 393 ? 9.344 22.453 4.992 1 93.94 393 LEU B CA 1
ATOM 7958 C C . LEU B 1 393 ? 10.289 22.016 6.102 1 93.94 393 LEU B C 1
ATOM 7960 O O . LEU B 1 393 ? 10.961 22.844 6.719 1 93.94 393 LEU B O 1
ATOM 7964 N N . ILE B 1 394 ? 10.406 20.781 6.332 1 97.38 394 ILE B N 1
ATOM 7965 C CA . ILE B 1 394 ? 11.227 20.203 7.395 1 97.38 394 ILE B CA 1
ATOM 7966 C C . ILE B 1 394 ? 12.688 20.562 7.18 1 97.38 394 ILE B C 1
ATOM 7968 O O . ILE B 1 394 ? 13.391 20.922 8.125 1 97.38 394 ILE B O 1
ATOM 7972 N N . LEU B 1 395 ? 13.102 20.562 5.957 1 97.56 395 LEU B N 1
ATOM 7973 C CA . LEU B 1 395 ? 14.5 20.797 5.617 1 97.56 395 LEU B CA 1
ATOM 7974 C C . LEU B 1 395 ? 14.906 22.234 5.938 1 97.56 395 LEU B C 1
ATOM 7976 O O . LEU B 1 395 ? 16.078 22.516 6.184 1 97.56 395 LEU B O 1
ATOM 7980 N N . LYS B 1 396 ? 13.945 23.156 6.008 1 97.12 396 LYS B N 1
ATOM 7981 C CA . LYS B 1 396 ? 14.234 24.547 6.305 1 97.12 396 LYS B CA 1
ATOM 7982 C C . LYS B 1 396 ? 14.719 24.719 7.742 1 97.12 396 LYS B C 1
ATOM 7984 O O . LYS B 1 396 ? 15.414 25.688 8.062 1 97.12 396 LYS B O 1
ATOM 7989 N N . PHE B 1 397 ? 14.391 23.781 8.57 1 98.38 397 PHE B N 1
ATOM 7990 C CA . PHE B 1 397 ? 14.703 23.891 9.992 1 98.38 397 PHE B CA 1
ATOM 7991 C C . PHE B 1 397 ? 16.078 23.281 10.289 1 98.38 397 PHE B C 1
ATOM 7993 O O . PHE B 1 397 ? 16.641 23.5 11.367 1 98.38 397 PHE B O 1
ATOM 8000 N N . LEU B 1 398 ? 16.656 22.531 9.359 1 98.25 398 LEU B N 1
ATOM 8001 C CA . LEU B 1 398 ? 17.812 21.672 9.578 1 98.25 398 LEU B CA 1
ATOM 8002 C C . LEU B 1 398 ? 19 22.469 10.094 1 98.25 398 LEU B C 1
ATOM 8004 O O . LEU B 1 398 ? 19.594 22.125 11.117 1 98.25 398 LEU B O 1
ATOM 8008 N N . PRO B 1 399 ? 19.375 23.625 9.5 1 97.56 399 PRO B N 1
ATOM 8009 C CA . PRO B 1 399 ? 20.578 24.312 9.938 1 97.56 399 PRO B CA 1
ATOM 8010 C C . PRO B 1 399 ? 20.5 24.781 11.391 1 97.56 399 PRO B C 1
ATOM 8012 O O . PRO B 1 399 ? 21.422 24.531 12.18 1 97.56 399 PRO B O 1
ATOM 8015 N N . LYS B 1 400 ? 19.391 25.422 11.734 1 97.88 400 LYS B N 1
ATOM 8016 C CA . LYS B 1 400 ? 19.281 25.953 13.086 1 97.88 400 LYS B CA 1
ATOM 8017 C C . LYS B 1 400 ? 19.078 24.844 14.109 1 97.88 400 LYS B C 1
ATOM 8019 O O . LYS B 1 400 ? 19.547 24.938 15.25 1 97.88 400 LYS B O 1
ATOM 8024 N N . TYR B 1 401 ? 18.438 23.781 13.703 1 98.44 401 TYR B N 1
ATOM 8025 C CA . TYR B 1 401 ? 18.219 22.625 14.586 1 98.44 401 TYR B CA 1
ATOM 8026 C C . TYR B 1 401 ? 19.547 21.984 14.961 1 98.44 401 TYR B C 1
ATOM 8028 O O . TYR B 1 401 ? 19.781 21.656 16.125 1 98.44 401 TYR B O 1
ATOM 8036 N N . LEU B 1 402 ? 20.438 21.859 14.031 1 97.94 402 LEU B N 1
ATOM 8037 C CA . LEU B 1 402 ? 21.656 21.094 14.227 1 97.94 402 LEU B CA 1
ATOM 8038 C C . LEU B 1 402 ? 22.75 21.969 14.828 1 97.94 402 LEU B C 1
ATOM 8040 O O . LEU B 1 402 ? 23.578 21.5 15.609 1 97.94 402 LEU B O 1
ATOM 8044 N N . PHE B 1 403 ? 22.766 23.297 14.5 1 97.56 403 PHE B N 1
ATOM 8045 C CA . PHE B 1 403 ? 24.031 24 14.711 1 97.56 403 PHE B CA 1
ATOM 8046 C C . PHE B 1 403 ? 23.828 25.219 15.602 1 97.56 403 PHE B C 1
ATOM 8048 O O . PHE B 1 403 ? 24.797 25.828 16.062 1 97.56 403 PHE B O 1
ATOM 8055 N N . GLU B 1 404 ? 22.578 25.594 15.844 1 97.62 404 GLU B N 1
ATOM 8056 C CA . GLU B 1 404 ? 22.344 26.812 16.625 1 97.62 404 GLU B CA 1
ATOM 8057 C C . GLU B 1 404 ? 21.297 26.578 17.703 1 97.62 404 GLU B C 1
ATOM 8059 O O . GLU B 1 404 ? 20.281 27.297 17.766 1 97.62 404 GLU B O 1
ATOM 8064 N N . PRO B 1 405 ? 21.609 25.672 18.578 1 97.25 405 PRO B N 1
ATOM 8065 C CA . PRO B 1 405 ? 20.641 25.453 19.656 1 97.25 405 PRO B CA 1
ATOM 8066 C C . PRO B 1 405 ? 20.438 26.688 20.531 1 97.25 405 PRO B C 1
ATOM 8068 O O . PRO B 1 405 ? 21.359 27.5 20.688 1 97.25 405 PRO B O 1
ATOM 8071 N N . ALA B 1 406 ? 19.25 26.812 21.047 1 97.25 406 ALA B N 1
ATOM 8072 C CA . ALA B 1 406 ? 18.891 27.922 21.938 1 97.25 406 ALA B CA 1
ATOM 8073 C C . ALA B 1 406 ? 18.297 27.406 23.234 1 97.25 406 ALA B C 1
ATOM 8075 O O . ALA B 1 406 ? 17.906 26.234 23.328 1 97.25 406 ALA B O 1
ATOM 8076 N N . GLU B 1 407 ? 18.344 28.266 24.219 1 96.06 407 GLU B N 1
ATOM 8077 C CA . GLU B 1 407 ? 17.75 27.906 25.5 1 96.06 407 GLU B CA 1
ATOM 8078 C C . GLU B 1 407 ? 16.25 28.188 25.516 1 96.06 407 GLU B C 1
ATOM 8080 O O . GLU B 1 407 ? 15.805 29.266 25.094 1 96.06 407 GLU B O 1
ATOM 8085 N N . PHE B 1 408 ? 15.555 27.203 25.828 1 96.06 408 PHE B N 1
ATOM 8086 C CA . PHE B 1 408 ? 14.109 27.281 26 1 96.06 408 PHE B CA 1
ATOM 8087 C C . PHE B 1 408 ? 13.695 26.75 27.359 1 96.06 408 PHE B C 1
ATOM 8089 O O . PHE B 1 408 ? 14.375 25.891 27.938 1 96.06 408 PHE B O 1
ATOM 8096 N N . PRO B 1 409 ? 12.641 27.312 27.938 1 94.25 409 PRO B N 1
ATOM 8097 C CA . PRO B 1 409 ? 12.102 26.641 29.109 1 94.25 409 PRO B CA 1
ATOM 8098 C C . PRO B 1 409 ? 11.688 25.188 28.828 1 94.25 409 PRO B C 1
ATOM 8100 O O . PRO B 1 409 ? 11.281 24.875 27.703 1 94.25 409 PRO B O 1
ATOM 8103 N N . GLU B 1 410 ? 11.859 24.375 29.828 1 94.69 410 GLU B N 1
ATOM 8104 C CA . GLU B 1 410 ? 11.383 23 29.672 1 94.69 410 GLU B CA 1
ATOM 8105 C C . GLU B 1 410 ? 9.875 22.953 29.406 1 94.69 410 GLU B C 1
ATOM 8107 O O . GLU B 1 410 ? 9.117 23.688 30.047 1 94.69 410 GLU B O 1
ATOM 8112 N N . VAL B 1 411 ? 9.477 22.156 28.469 1 97.25 411 VAL B N 1
ATOM 8113 C CA . VAL B 1 411 ? 8.062 22 28.172 1 97.25 411 VAL B CA 1
ATOM 8114 C C . VAL B 1 411 ? 7.488 20.828 28.953 1 97.25 411 VAL B C 1
ATOM 8116 O O . VAL B 1 411 ? 7.84 19.672 28.688 1 97.25 411 VAL B O 1
ATOM 8119 N N . PRO B 1 412 ? 6.695 21.016 29.953 1 96.69 412 PRO B N 1
ATOM 8120 C CA . PRO B 1 412 ? 6.09 19.906 30.688 1 96.69 412 PRO B CA 1
ATOM 8121 C C . PRO B 1 412 ? 4.992 19.203 29.891 1 96.69 412 PRO B C 1
ATOM 8123 O O . PRO B 1 412 ? 4.691 19.594 28.766 1 96.69 412 PRO B O 1
ATOM 8126 N N . LYS B 1 413 ? 4.539 18.094 30.453 1 96.94 413 LYS B N 1
ATOM 8127 C CA . LYS B 1 413 ? 3.318 17.5 29.922 1 96.94 413 LYS B CA 1
ATOM 8128 C C . LYS B 1 413 ? 2.154 18.484 29.984 1 96.94 413 LYS B C 1
ATOM 8130 O O . LYS B 1 413 ? 1.834 19.016 31.047 1 96.94 413 LYS B O 1
ATOM 8135 N N . MET B 1 414 ? 1.567 18.766 28.812 1 97.19 414 MET B N 1
ATOM 8136 C CA . MET B 1 414 ? 0.555 19.812 28.734 1 97.19 414 MET B CA 1
ATOM 8137 C C . MET B 1 414 ? -0.849 19.219 28.75 1 97.19 414 MET B C 1
ATOM 8139 O O . MET B 1 414 ? -1.637 19.453 27.828 1 97.19 414 MET B O 1
ATOM 8143 N N . ASP B 1 415 ? -1.192 18.5 29.844 1 95.69 415 ASP B N 1
ATOM 8144 C CA . ASP B 1 415 ? -2.492 17.844 29.938 1 95.69 415 ASP B CA 1
ATOM 8145 C C . ASP B 1 415 ? -3.488 18.703 30.703 1 95.69 415 ASP B C 1
ATOM 8147 O O . ASP B 1 415 ? -4.551 18.234 31.109 1 95.69 415 ASP B O 1
ATOM 8151 N N . VAL B 1 416 ? -3.15 19.984 30.906 1 95.19 416 VAL B N 1
ATOM 8152 C CA . VAL B 1 416 ? -4.043 20.891 31.609 1 95.19 416 VAL B CA 1
ATOM 8153 C C . VAL B 1 416 ? -5.117 21.406 30.656 1 95.19 416 VAL B C 1
ATOM 8155 O O . VAL B 1 416 ? -4.836 21.688 29.484 1 95.19 416 VAL B O 1
ATOM 8158 N N . PRO B 1 417 ? -6.32 21.453 31.203 1 96.38 417 PRO B N 1
ATOM 8159 C CA . PRO B 1 417 ? -7.355 22.062 30.344 1 96.38 417 PRO B CA 1
ATOM 8160 C C . PRO B 1 417 ? -7.113 23.531 30.078 1 96.38 417 PRO B C 1
ATOM 8162 O O . PRO B 1 417 ? -7.121 24.359 31 1 96.38 417 PRO B O 1
ATOM 8165 N N . LYS B 1 418 ? -6.852 23.828 28.859 1 96.38 418 LYS B N 1
ATOM 8166 C CA . LYS B 1 418 ? -6.652 25.219 28.469 1 96.38 418 LYS B CA 1
ATOM 8167 C C . LYS B 1 418 ? -6.984 25.422 26.984 1 96.38 418 LYS B C 1
ATOM 8169 O O . LYS B 1 418 ? -6.926 24.469 26.203 1 96.38 418 LYS B O 1
ATOM 8174 N N . HIS B 1 419 ? -7.383 26.656 26.703 1 97.88 419 HIS B N 1
ATOM 8175 C CA . HIS B 1 419 ? -7.594 27.062 25.312 1 97.88 419 HIS B CA 1
ATOM 8176 C C . HIS B 1 419 ? -6.273 27.391 24.625 1 97.88 419 HIS B C 1
ATOM 8178 O O . HIS B 1 419 ? -5.477 28.172 25.156 1 97.88 419 HIS B O 1
ATOM 8184 N N . ASP B 1 420 ? -6.02 26.781 23.516 1 97.94 420 ASP B N 1
ATOM 8185 C CA . ASP B 1 420 ? -4.793 27.047 22.766 1 97.94 420 ASP B CA 1
ATOM 8186 C C . ASP B 1 420 ? -4.961 28.219 21.812 1 97.94 420 ASP B C 1
ATOM 8188 O O . ASP B 1 420 ? -4.844 28.078 20.594 1 97.94 420 ASP B O 1
ATOM 8192 N N . GLU B 1 421 ? -5.094 29.359 22.328 1 96.81 421 GLU B N 1
ATOM 8193 C CA . GLU B 1 421 ? -5.473 30.594 21.641 1 96.81 421 GLU B CA 1
ATOM 8194 C C . GLU B 1 421 ? -4.441 30.969 20.578 1 96.81 421 GLU B C 1
ATOM 8196 O O . GLU B 1 421 ? -4.793 31.5 19.531 1 96.81 421 GLU B O 1
ATOM 8201 N N . PHE B 1 422 ? -3.186 30.672 20.766 1 97.25 422 PHE B N 1
ATOM 8202 C CA . PHE B 1 422 ? -2.117 31.078 19.859 1 97.25 422 PHE B CA 1
ATOM 8203 C C . PHE B 1 422 ? -2.303 30.453 18.484 1 97.25 422 PHE B C 1
ATOM 8205 O O . PHE B 1 422 ? -1.927 31.047 17.469 1 97.25 422 PHE B O 1
ATOM 8212 N N . LEU B 1 423 ? -2.859 29.25 18.469 1 96.06 423 LEU B N 1
ATOM 8213 C CA . LEU B 1 423 ? -3.014 28.531 17.203 1 96.06 423 LEU B CA 1
ATOM 8214 C C . LEU B 1 423 ? -3.883 29.328 16.234 1 96.06 423 LEU B C 1
ATOM 8216 O O . LEU B 1 423 ? -3.811 29.125 15.016 1 96.06 423 LEU B O 1
ATOM 8220 N N . PHE B 1 424 ? -4.648 30.297 16.719 1 95.75 424 PHE B N 1
ATOM 8221 C CA . PHE B 1 424 ? -5.512 31.125 15.875 1 95.75 424 PHE B CA 1
ATOM 8222 C C . PHE B 1 424 ? -5 32.562 15.812 1 95.75 424 PHE B C 1
ATOM 8224 O O . PHE B 1 424 ? -5.719 33.438 15.367 1 95.75 424 PHE B O 1
ATOM 8231 N N . ASN B 1 425 ? -3.822 32.75 16.281 1 95 425 ASN B N 1
ATOM 8232 C CA . ASN B 1 425 ? -3.143 34.031 16.25 1 95 425 ASN B CA 1
ATOM 8233 C C . ASN B 1 425 ? -1.648 33.875 15.977 1 95 425 ASN B C 1
ATOM 8235 O O . ASN B 1 425 ? -0.821 34.469 16.688 1 95 425 ASN B O 1
ATOM 8239 N N . GLN B 1 426 ? -1.276 33.062 15.055 1 92.31 426 GLN B N 1
ATOM 8240 C CA . GLN B 1 426 ? 0.107 32.656 14.805 1 92.31 426 GLN B CA 1
ATOM 8241 C C . GLN B 1 426 ? 0.894 33.812 14.156 1 92.31 426 GLN B C 1
ATOM 8243 O O . GLN B 1 426 ? 2.123 33.844 14.234 1 92.31 426 GLN B O 1
ATOM 8248 N N . GLY B 1 427 ? 0.179 34.719 13.492 1 88.88 427 GLY B N 1
ATOM 8249 C CA . GLY B 1 427 ? 0.865 35.781 12.781 1 88.88 427 GLY B CA 1
ATOM 8250 C C . GLY B 1 427 ? 1.417 35.344 11.438 1 88.88 427 GLY B C 1
ATOM 8251 O O . GLY B 1 427 ? 0.866 34.469 10.797 1 88.88 427 GLY B O 1
ATOM 8252 N N . PRO B 1 428 ? 2.461 36.031 11.031 1 88.88 428 PRO B N 1
ATOM 8253 C CA . PRO B 1 428 ? 3.01 35.75 9.703 1 88.88 428 PRO B CA 1
ATOM 8254 C C . PRO B 1 428 ? 3.523 34.312 9.594 1 88.88 428 PRO B C 1
ATOM 8256 O O . PRO B 1 428 ? 4.133 33.781 10.531 1 88.88 428 PRO B O 1
ATOM 8259 N N . SER B 1 429 ? 3.311 33.688 8.469 1 86.81 429 SER B N 1
ATOM 8260 C CA . SER B 1 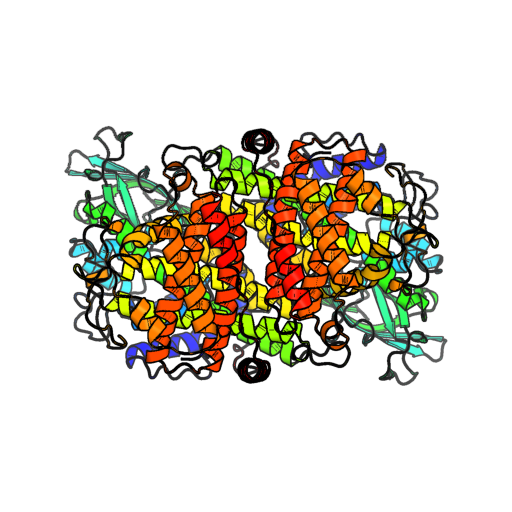429 ? 3.623 32.281 8.266 1 86.81 429 SER B CA 1
ATOM 8261 C C . SER B 1 429 ? 5.062 32.094 7.801 1 86.81 429 SER B C 1
ATOM 8263 O O . SER B 1 429 ? 5.555 30.969 7.723 1 86.81 429 SER B O 1
ATOM 8265 N N . GLY B 1 430 ? 5.824 33.125 7.547 1 88.12 430 GLY B N 1
ATOM 8266 C CA . GLY B 1 430 ? 7.188 33 7.047 1 88.12 430 GLY B CA 1
ATOM 8267 C C . GLY B 1 430 ? 8.227 32.938 8.148 1 88.12 430 GLY B C 1
ATOM 8268 O O . GLY B 1 430 ? 7.883 32.719 9.312 1 88.12 430 GLY B O 1
ATOM 8269 N N . GLY B 1 431 ? 9.484 32.844 7.812 1 91.06 431 GLY B N 1
ATOM 8270 C CA . GLY B 1 431 ? 10.594 32.844 8.758 1 91.06 431 GLY B CA 1
ATOM 8271 C C . GLY B 1 431 ? 10.914 31.5 9.336 1 91.06 431 GLY B C 1
ATOM 8272 O O . GLY B 1 431 ? 11.414 31.391 10.461 1 91.06 431 GLY B O 1
ATOM 8273 N N . LEU B 1 432 ? 10.633 30.469 8.672 1 93.5 432 LEU B N 1
ATOM 8274 C CA . LEU B 1 432 ? 10.805 29.109 9.172 1 93.5 432 LEU B CA 1
ATOM 8275 C C . LEU B 1 432 ? 12.273 28.797 9.438 1 93.5 432 LEU B C 1
ATOM 8277 O O . LEU B 1 432 ? 12.609 28.141 10.422 1 93.5 432 LEU B O 1
ATOM 8281 N N . SER B 1 433 ? 13.156 29.328 8.609 1 95.75 433 SER B N 1
ATOM 8282 C CA . SER B 1 433 ? 14.586 29.031 8.727 1 95.75 433 SER B CA 1
ATOM 8283 C C . SER B 1 433 ? 15.188 29.719 9.953 1 95.75 433 SER B C 1
ATOM 8285 O O . SER B 1 433 ? 16.312 29.406 10.352 1 95.75 433 SER B O 1
ATOM 8287 N N . GLN B 1 434 ? 14.352 30.578 10.547 1 95.62 434 GLN B N 1
ATOM 8288 C CA . GLN B 1 434 ? 14.852 31.328 11.695 1 95.62 434 GLN B CA 1
ATOM 8289 C C . GLN B 1 434 ? 14.406 30.688 13.008 1 95.62 434 GLN B C 1
ATOM 8291 O O . GLN B 1 434 ? 14.852 31.094 14.086 1 95.62 434 GLN B O 1
ATOM 8296 N N . VAL B 1 435 ? 13.594 29.719 12.898 1 97.06 435 VAL B N 1
ATOM 8297 C CA . VAL B 1 435 ? 13.102 29.047 14.102 1 97.06 435 VAL B CA 1
ATOM 8298 C C . VAL B 1 435 ? 14.25 28.312 14.781 1 97.06 435 VAL B C 1
ATOM 8300 O O . VAL B 1 435 ? 15.016 27.594 14.125 1 97.06 435 VAL B O 1
ATOM 8303 N N . ARG B 1 436 ? 14.406 28.516 16.047 1 97.06 436 ARG B N 1
ATOM 8304 C CA . ARG B 1 436 ? 15.453 27.859 16.828 1 97.06 436 ARG B CA 1
ATOM 8305 C C . ARG B 1 436 ? 14.883 26.719 17.672 1 97.06 436 ARG B C 1
ATOM 8307 O O . ARG B 1 436 ? 13.672 26.625 17.859 1 97.06 436 ARG B O 1
ATOM 8314 N N . PHE B 1 437 ? 15.781 25.859 18.109 1 98.31 437 PHE B N 1
ATOM 8315 C CA . PHE B 1 437 ? 15.391 24.672 18.875 1 98.31 437 PHE B CA 1
ATOM 8316 C C . PHE B 1 437 ? 16.328 24.453 20.047 1 98.31 437 PHE B C 1
ATOM 8318 O O . PHE B 1 437 ? 17.469 24.922 20.031 1 98.31 437 PHE B O 1
ATOM 8325 N N . HIS B 1 438 ? 15.805 23.859 21.094 1 97.38 438 HIS B N 1
ATOM 8326 C CA . HIS B 1 438 ? 16.656 23.453 22.203 1 97.38 438 HIS B CA 1
ATOM 8327 C C . HIS B 1 438 ? 17.625 22.359 21.766 1 97.38 438 HIS B C 1
ATOM 8329 O O . HIS B 1 438 ? 17.406 21.688 20.75 1 97.38 438 HIS B O 1
ATOM 8335 N N . ASP B 1 439 ? 18.625 22.172 22.547 1 97.62 439 ASP B N 1
ATOM 8336 C CA . ASP B 1 439 ? 19.734 21.281 22.188 1 97.62 439 ASP B CA 1
ATOM 8337 C C . ASP B 1 439 ? 19.297 19.812 22.25 1 97.62 439 ASP B C 1
ATOM 8339 O O . ASP B 1 439 ? 19.125 19.25 23.328 1 97.62 439 ASP B O 1
ATOM 8343 N N . TYR B 1 440 ? 19.203 19.141 21.109 1 98.12 440 TYR B N 1
ATOM 8344 C CA . TYR B 1 440 ? 18.781 17.75 21.016 1 98.12 440 TYR B CA 1
ATOM 8345 C C . TYR B 1 440 ? 19.781 16.828 21.688 1 98.12 440 TYR B C 1
ATOM 8347 O O . TYR B 1 440 ? 19.406 15.742 22.156 1 98.12 440 TYR B O 1
ATOM 8355 N N . GLN B 1 441 ? 21 17.172 21.734 1 97.88 441 GLN B N 1
ATOM 8356 C CA . GLN B 1 441 ? 22.047 16.344 22.281 1 97.88 441 GLN B CA 1
ATOM 8357 C C . GLN B 1 441 ? 21.812 16.062 23.766 1 97.88 441 GLN B C 1
ATOM 8359 O O . GLN B 1 441 ? 22.141 14.984 24.266 1 97.88 441 GLN B O 1
ATOM 8364 N N . LYS B 1 442 ? 21.312 17.078 24.438 1 97.44 442 LYS B N 1
ATOM 8365 C CA . LYS B 1 442 ? 21.047 16.922 25.875 1 97.44 442 LYS B CA 1
ATOM 8366 C C . LYS B 1 442 ? 20.062 15.781 26.125 1 97.44 442 LYS B C 1
ATOM 8368 O O . LYS B 1 442 ? 20.234 15.016 27.078 1 97.44 442 LYS B O 1
ATOM 8373 N N . VAL B 1 443 ? 19.062 15.703 25.281 1 98 443 VAL B N 1
ATOM 8374 C CA . VAL B 1 443 ? 18.047 14.664 25.438 1 98 443 VAL B CA 1
ATOM 8375 C C . VAL B 1 443 ? 18.656 13.297 25.109 1 98 443 VAL B C 1
ATOM 8377 O O . VAL B 1 443 ? 18.516 12.344 25.875 1 98 443 VAL B O 1
ATOM 8380 N N . TYR B 1 444 ? 19.328 13.172 24.031 1 98.56 444 TYR B N 1
ATOM 8381 C CA . TYR B 1 444 ? 19.938 11.914 23.641 1 98.56 444 TYR B CA 1
ATOM 8382 C C . TYR B 1 444 ? 20.953 11.453 24.688 1 98.56 444 TYR B C 1
ATOM 8384 O O . TYR B 1 444 ? 21.016 10.273 25.031 1 98.56 444 TYR B O 1
ATOM 8392 N N . ASP B 1 445 ? 21.703 12.398 25.203 1 97.81 445 ASP B N 1
ATOM 8393 C CA . ASP B 1 445 ? 22.766 12.086 26.141 1 97.81 445 ASP B CA 1
ATOM 8394 C C . ASP B 1 445 ? 22.203 11.602 27.469 1 97.81 445 ASP B C 1
ATOM 8396 O O . ASP B 1 445 ? 22.891 10.961 28.266 1 97.81 445 ASP B O 1
ATOM 8400 N N . SER B 1 446 ? 20.984 11.953 27.688 1 97.62 446 SER B N 1
ATOM 8401 C CA . SER B 1 446 ? 20.359 11.562 28.938 1 97.62 446 SER B CA 1
ATOM 8402 C C . SER B 1 446 ? 19.984 10.086 28.938 1 97.62 446 SER B C 1
ATOM 8404 O O . SER B 1 446 ? 19.547 9.539 29.953 1 97.62 446 SER B O 1
ATOM 8406 N N . PHE B 1 447 ? 20.078 9.391 27.859 1 98.12 447 PHE B N 1
ATOM 8407 C CA . PHE B 1 447 ? 19.828 7.957 27.75 1 98.12 447 PHE B CA 1
ATOM 8408 C C . PHE B 1 447 ? 21.109 7.199 27.453 1 98.12 447 PHE B C 1
ATOM 8410 O O . PHE B 1 447 ? 21.953 7.66 26.672 1 98.12 447 PHE B O 1
ATOM 8417 N N . ASP B 1 448 ? 21.328 6.113 28.156 1 98.19 448 ASP B N 1
ATOM 8418 C CA . ASP B 1 448 ? 22.469 5.25 27.938 1 98.19 448 ASP B CA 1
ATOM 8419 C C . ASP B 1 448 ? 22.031 3.807 27.688 1 98.19 448 ASP B C 1
ATOM 8421 O O . ASP B 1 448 ? 22.25 2.936 28.531 1 98.19 448 ASP B O 1
ATOM 8425 N N . PHE B 1 449 ? 21.359 3.529 26.594 1 98.31 449 PHE B N 1
ATOM 8426 C CA . PHE B 1 449 ? 20.922 2.215 26.141 1 98.31 449 PHE B CA 1
ATOM 8427 C C 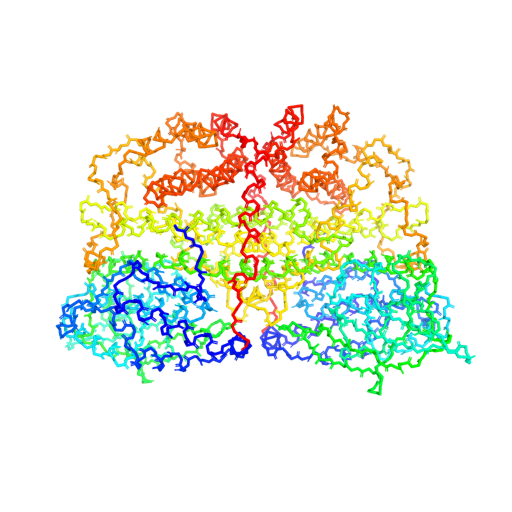. PHE B 1 449 ? 21.656 1.797 24.875 1 98.31 449 PHE B C 1
ATOM 8429 O O . PHE B 1 449 ? 22.062 2.645 24.078 1 98.31 449 PHE B O 1
ATOM 8436 N N . PRO B 1 450 ? 21.844 0.543 24.656 1 98.62 450 PRO B N 1
ATOM 8437 C CA . PRO B 1 450 ? 22.672 0.057 23.547 1 98.62 450 PRO B CA 1
ATOM 8438 C C . PRO B 1 450 ? 22.234 0.606 22.203 1 98.62 450 PRO B C 1
ATOM 8440 O O . PRO B 1 450 ? 23.047 1.205 21.484 1 98.62 450 PRO B O 1
ATOM 8443 N N . ASN B 1 451 ? 21 0.471 21.828 1 98.81 451 ASN B N 1
ATOM 8444 C CA . ASN B 1 451 ? 20.562 0.889 20.516 1 98.81 451 ASN B CA 1
ATOM 8445 C C . ASN B 1 451 ? 20.469 2.408 20.406 1 98.81 451 ASN B C 1
ATOM 8447 O O . ASN B 1 451 ? 20.719 2.973 19.328 1 98.81 451 ASN B O 1
ATOM 8451 N N . ILE B 1 452 ? 20.109 3.113 21.438 1 98.88 452 ILE B N 1
ATOM 8452 C CA . ILE B 1 452 ? 20.109 4.57 21.422 1 98.88 452 ILE B CA 1
ATOM 8453 C C . ILE B 1 452 ? 21.531 5.09 21.188 1 98.88 452 ILE B C 1
ATOM 8455 O O . ILE B 1 452 ? 21.719 6.078 20.469 1 98.88 452 ILE B O 1
ATOM 8459 N N . ASN B 1 453 ? 22.516 4.387 21.797 1 98.88 453 ASN B N 1
ATOM 8460 C CA . ASN B 1 453 ? 23.906 4.777 21.609 1 98.88 453 ASN B CA 1
ATOM 8461 C C . ASN B 1 453 ? 24.359 4.59 20.172 1 98.88 453 ASN B C 1
ATOM 8463 O O . ASN B 1 453 ? 25.094 5.418 19.625 1 98.88 453 ASN B O 1
ATOM 8467 N N . VAL B 1 454 ? 23.891 3.432 19.531 1 98.88 454 VAL B N 1
ATOM 8468 C CA . VAL B 1 454 ? 24.188 3.229 18.109 1 98.88 454 VAL B CA 1
ATOM 8469 C C . VAL B 1 454 ? 23.531 4.336 17.281 1 98.88 454 VAL B C 1
ATOM 8471 O O . VAL B 1 454 ? 24.156 4.867 16.359 1 98.88 454 VAL B O 1
ATOM 8474 N N . PHE B 1 455 ? 22.328 4.68 17.609 1 98.94 455 PHE B N 1
ATOM 8475 C CA . PHE B 1 455 ? 21.609 5.723 16.891 1 98.94 455 PHE B CA 1
ATOM 8476 C C . PHE B 1 455 ? 22.312 7.066 17.031 1 98.94 455 PHE B C 1
ATOM 8478 O O . PHE B 1 455 ? 22.406 7.832 16.078 1 98.94 455 PHE B O 1
ATOM 8485 N N . LYS B 1 456 ? 22.828 7.398 18.25 1 98.88 456 LYS B N 1
ATOM 8486 C CA . LYS B 1 456 ? 23.594 8.609 18.5 1 98.88 456 LYS B CA 1
ATOM 8487 C C . LYS B 1 456 ? 24.812 8.688 17.578 1 98.88 456 LYS B C 1
ATOM 8489 O O . LYS B 1 456 ? 25.188 9.766 17.109 1 98.88 456 LYS B O 1
ATOM 8494 N N . GLU B 1 457 ? 25.422 7.523 17.328 1 98.88 457 GLU B N 1
ATOM 8495 C CA . GLU B 1 457 ? 26.562 7.492 16.406 1 98.88 457 GLU B CA 1
ATOM 8496 C C . GLU B 1 457 ? 26.125 7.875 14.992 1 98.88 457 GLU B C 1
ATOM 8498 O O . GLU B 1 457 ? 26.844 8.602 14.297 1 98.88 457 GLU B O 1
ATOM 8503 N N . GLN B 1 458 ? 24.984 7.367 14.57 1 98.88 458 GLN B N 1
ATOM 8504 C CA . GLN B 1 458 ? 24.469 7.715 13.25 1 98.88 458 GLN B CA 1
ATOM 8505 C C . GLN B 1 458 ? 24.188 9.211 13.148 1 98.88 458 GLN B C 1
ATOM 8507 O O . GLN B 1 458 ? 24.547 9.852 12.156 1 98.88 458 GLN B O 1
ATOM 8512 N N . ILE B 1 459 ? 23.609 9.766 14.203 1 98.81 459 ILE B N 1
ATOM 8513 C CA . ILE B 1 459 ? 23.281 11.188 14.242 1 98.81 459 ILE B CA 1
ATOM 8514 C C . ILE B 1 459 ? 24.562 12.016 14.172 1 98.81 459 ILE B C 1
ATOM 8516 O O . ILE B 1 459 ? 24.625 13.023 13.461 1 98.81 459 ILE B O 1
ATOM 8520 N N . ALA B 1 460 ? 25.516 11.602 14.961 1 98.75 460 ALA B N 1
ATOM 8521 C CA . ALA B 1 460 ? 26.781 12.328 14.992 1 98.75 460 ALA B CA 1
ATOM 8522 C C . ALA B 1 460 ? 27.438 12.344 13.609 1 98.75 460 ALA B C 1
ATOM 8524 O O . ALA B 1 460 ? 27.969 13.375 13.188 1 98.75 460 ALA B O 1
ATOM 8525 N N . THR B 1 461 ? 27.406 11.188 12.938 1 98.88 461 THR B N 1
ATOM 8526 C CA . THR B 1 461 ? 27.969 11.094 11.602 1 98.88 461 THR B CA 1
ATOM 8527 C C . THR B 1 461 ? 27.188 11.977 10.625 1 98.88 461 THR B C 1
ATOM 8529 O O . THR B 1 461 ? 27.781 12.641 9.766 1 98.88 461 THR B O 1
ATOM 8532 N N . PHE B 1 462 ? 25.938 12 10.711 1 98.81 462 PHE B N 1
ATOM 8533 C CA . PHE B 1 462 ? 25.094 12.828 9.859 1 98.81 462 PHE B CA 1
ATOM 8534 C C . PHE B 1 462 ? 25.422 14.305 10.062 1 98.81 462 PHE B C 1
ATOM 8536 O O . PHE B 1 462 ? 25.547 15.055 9.094 1 98.81 462 PHE B O 1
ATOM 8543 N N . LYS B 1 463 ? 25.484 14.719 11.32 1 98.75 463 LYS B N 1
ATOM 8544 C CA . LYS B 1 463 ? 25.812 16.109 11.641 1 98.75 463 LYS B CA 1
ATOM 8545 C C . LYS B 1 463 ? 27.172 16.484 11.055 1 98.75 463 LYS B C 1
ATOM 8547 O O . LYS B 1 463 ? 27.328 17.578 10.492 1 98.75 463 LYS B O 1
ATOM 8552 N N . GLU B 1 464 ? 28.141 15.562 11.219 1 98.69 464 GLU B N 1
ATOM 8553 C CA . GLU B 1 464 ? 29.453 15.805 10.648 1 98.69 464 GLU B CA 1
ATOM 8554 C C . GLU B 1 464 ? 29.391 15.961 9.133 1 98.69 464 GLU B C 1
ATOM 8556 O O . GLU B 1 464 ? 30.078 16.797 8.555 1 98.69 464 GLU B O 1
ATOM 8561 N N . MET B 1 465 ? 28.562 15.117 8.5 1 98.81 465 MET B N 1
ATOM 8562 C CA . MET B 1 465 ? 28.391 15.219 7.055 1 98.81 465 MET B CA 1
ATOM 8563 C C . MET B 1 465 ? 27.797 16.578 6.676 1 98.81 465 MET B C 1
ATOM 8565 O O . MET B 1 465 ? 28.234 17.203 5.711 1 98.81 465 MET B O 1
ATOM 8569 N N . CYS B 1 466 ? 26.812 17.062 7.441 1 98.56 466 CYS B N 1
ATOM 8570 C CA . CYS B 1 466 ? 26.172 18.344 7.168 1 98.56 466 CYS B CA 1
ATOM 8571 C C . CYS B 1 466 ? 27.172 19.484 7.254 1 98.56 466 CYS B C 1
ATOM 8573 O O . CYS B 1 466 ? 27.047 20.484 6.555 1 98.56 466 CYS B O 1
ATOM 8575 N N . MET B 1 467 ? 28.156 19.297 8.062 1 98 467 MET B N 1
ATOM 8576 C CA . MET B 1 467 ? 29.172 20.344 8.25 1 98 467 MET B CA 1
ATOM 8577 C C . MET B 1 467 ? 30.281 20.219 7.207 1 98 467 MET B C 1
ATOM 8579 O O . MET B 1 467 ? 30.656 21.203 6.578 1 98 467 MET B O 1
ATOM 8583 N N . ALA B 1 468 ? 30.734 18.984 6.988 1 98.31 468 ALA B N 1
ATOM 8584 C CA . ALA B 1 468 ? 31.938 18.766 6.207 1 98.31 468 ALA B CA 1
ATOM 8585 C C . ALA B 1 468 ? 31.609 18.578 4.727 1 98.31 468 ALA B C 1
ATOM 8587 O O . ALA B 1 468 ? 32.469 18.797 3.863 1 98.31 468 ALA B O 1
ATOM 8588 N N . ALA B 1 469 ? 30.469 18.109 4.453 1 98.44 469 ALA B N 1
ATOM 8589 C CA . ALA B 1 469 ? 30.031 17.844 3.084 1 98.44 469 ALA B CA 1
ATOM 8590 C C . ALA B 1 469 ? 28.578 18.25 2.879 1 98.44 469 ALA B C 1
ATOM 8592 O O . ALA B 1 469 ? 27.75 17.438 2.457 1 98.44 469 ALA B O 1
ATOM 8593 N N . PRO B 1 470 ? 28.328 19.547 3.107 1 98.12 470 PRO B N 1
ATOM 8594 C CA . PRO B 1 470 ? 26.953 20.016 2.912 1 98.12 470 PRO B CA 1
ATOM 8595 C C . PRO B 1 470 ? 26.484 19.859 1.469 1 98.12 470 PRO B C 1
ATOM 8597 O O . PRO B 1 470 ? 27.312 19.781 0.551 1 98.12 470 PRO B O 1
ATOM 8600 N N . PRO B 1 471 ? 25.172 19.766 1.258 1 98.06 471 PRO B N 1
ATOM 8601 C CA . PRO B 1 471 ? 24.688 19.734 -0.121 1 98.06 471 PRO B CA 1
ATOM 8602 C C . PRO B 1 471 ? 25.109 20.953 -0.924 1 98.06 471 PRO B C 1
ATOM 8604 O O . PRO B 1 471 ? 25.078 22.078 -0.41 1 98.06 471 PRO B O 1
ATOM 8607 N N . SER B 1 472 ? 25.531 20.766 -2.152 1 97.56 472 SER B N 1
ATOM 8608 C CA . SER B 1 472 ? 25.844 21.859 -3.068 1 97.56 472 SER B CA 1
ATOM 8609 C C . SER B 1 472 ? 24.578 22.562 -3.521 1 97.56 472 SER B C 1
ATOM 8611 O O . SER B 1 472 ? 23.469 22.062 -3.32 1 97.56 472 SER B O 1
ATOM 8613 N N . PRO B 1 473 ? 24.734 23.734 -4.098 1 96.31 473 PRO B N 1
ATOM 8614 C CA . PRO B 1 473 ? 23.562 24.422 -4.645 1 96.31 473 PRO B CA 1
ATOM 8615 C C . PRO B 1 473 ? 22.797 23.578 -5.664 1 96.31 473 PRO B C 1
ATOM 8617 O O . PRO B 1 473 ? 21.562 23.609 -5.699 1 96.31 473 PRO B O 1
ATOM 8620 N N . GLU B 1 474 ? 23.547 22.859 -6.418 1 95.94 474 GLU B N 1
ATOM 8621 C CA . GLU B 1 474 ? 22.922 21.984 -7.391 1 95.94 474 GLU B CA 1
ATOM 8622 C C . GLU B 1 474 ? 22.141 20.875 -6.699 1 95.94 474 GLU B C 1
ATOM 8624 O O . GLU B 1 474 ? 21.016 20.531 -7.109 1 95.94 474 GLU B O 1
ATOM 8629 N N . GLN B 1 475 ? 22.75 20.297 -5.66 1 97.25 475 GLN B N 1
ATOM 8630 C CA . GLN B 1 475 ? 22.078 19.25 -4.898 1 97.25 475 GLN B CA 1
ATOM 8631 C C . GLN B 1 475 ? 20.844 19.797 -4.191 1 97.25 475 GLN B C 1
ATOM 8633 O O . GLN B 1 475 ? 19.828 19.094 -4.074 1 97.25 475 GLN B O 1
ATOM 8638 N N . MET B 1 476 ? 20.875 21.016 -3.738 1 95.62 476 MET B N 1
ATOM 8639 C CA . MET B 1 476 ? 19.75 21.625 -3.037 1 95.62 476 MET B CA 1
ATOM 8640 C C . MET B 1 476 ? 18.562 21.797 -3.967 1 95.62 476 MET B C 1
ATOM 8642 O O . MET B 1 476 ? 17.406 21.828 -3.514 1 95.62 476 MET B O 1
ATOM 8646 N N . ARG B 1 477 ? 18.844 21.859 -5.25 1 92.75 477 ARG B N 1
ATOM 8647 C CA . ARG B 1 477 ? 17.766 22 -6.238 1 92.75 477 ARG B CA 1
ATOM 8648 C C . ARG B 1 477 ? 17.281 20.625 -6.695 1 92.75 477 ARG B C 1
ATOM 8650 O O . ARG B 1 477 ? 16.234 20.516 -7.355 1 92.75 477 ARG B O 1
ATOM 8657 N N . ASP B 1 478 ? 17.984 19.609 -6.309 1 95 478 ASP B N 1
ATOM 8658 C CA . ASP B 1 478 ? 17.625 18.234 -6.621 1 95 478 ASP B CA 1
ATOM 8659 C C . ASP B 1 478 ? 16.828 17.594 -5.48 1 95 478 ASP B C 1
ATOM 8661 O O . ASP B 1 478 ? 17.406 16.953 -4.598 1 95 478 ASP B O 1
ATOM 8665 N N . PHE B 1 479 ? 15.562 17.672 -5.629 1 94.06 479 PHE B N 1
ATOM 8666 C CA . PHE B 1 479 ? 14.742 17.234 -4.508 1 94.06 479 PHE B CA 1
ATOM 8667 C C . PHE B 1 479 ? 14.781 15.711 -4.375 1 94.06 479 PHE B C 1
ATOM 8669 O O . PHE B 1 479 ? 14.461 15.172 -3.316 1 94.06 479 PHE B O 1
ATOM 8676 N N . ASP B 1 480 ? 15.102 15.047 -5.438 1 94.88 480 ASP B N 1
ATOM 8677 C CA . ASP B 1 480 ? 15.328 13.617 -5.293 1 94.88 480 ASP B CA 1
ATOM 8678 C C . ASP B 1 480 ? 16.453 13.328 -4.297 1 94.88 480 ASP B C 1
ATOM 8680 O O . ASP B 1 480 ? 16.359 12.383 -3.512 1 94.88 480 ASP B O 1
ATOM 8684 N N . PHE B 1 481 ? 17.484 14.141 -4.332 1 97.19 481 PHE B N 1
ATOM 8685 C CA . PHE B 1 481 ? 18.609 14.047 -3.418 1 97.19 481 PHE B CA 1
ATOM 8686 C C . PHE B 1 481 ? 18.219 14.539 -2.029 1 97.19 481 PHE B C 1
ATOM 8688 O O . PHE B 1 481 ? 18.484 13.859 -1.032 1 97.19 481 PHE B O 1
ATOM 8695 N N . MET B 1 482 ? 17.516 15.594 -1.971 1 97.25 482 MET B N 1
ATOM 8696 C CA . MET B 1 482 ? 17.25 16.281 -0.709 1 97.25 482 MET B CA 1
ATOM 8697 C C . MET B 1 482 ? 16.219 15.523 0.119 1 97.25 482 MET B C 1
ATOM 8699 O O . MET B 1 482 ? 16.219 15.602 1.35 1 97.25 482 MET B O 1
ATOM 8703 N N . VAL B 1 483 ? 15.367 14.781 -0.534 1 96.5 483 VAL B N 1
ATOM 8704 C CA . VAL B 1 483 ? 14.367 14.016 0.21 1 96.5 483 VAL B CA 1
ATOM 8705 C C . VAL B 1 483 ? 15.07 13 1.107 1 96.5 483 VAL B C 1
ATOM 8707 O O . VAL B 1 483 ? 14.703 12.836 2.273 1 96.5 483 VAL B O 1
ATOM 8710 N N . THR B 1 484 ? 16.062 12.328 0.571 1 97.69 484 THR B N 1
ATOM 8711 C CA . THR B 1 484 ? 16.797 11.336 1.348 1 97.69 484 THR B CA 1
ATOM 8712 C C . THR B 1 484 ? 17.547 11.992 2.504 1 97.69 484 THR B C 1
ATOM 8714 O O . THR B 1 484 ? 17.562 11.469 3.621 1 97.69 484 THR B O 1
ATOM 8717 N N . TRP B 1 485 ? 18.109 13.148 2.191 1 97.94 485 TRP B N 1
ATOM 8718 C CA . TRP B 1 485 ? 18.766 13.945 3.225 1 97.94 485 TRP B CA 1
ATOM 8719 C C . TRP B 1 485 ? 17.781 14.312 4.332 1 97.94 485 TRP B C 1
ATOM 8721 O O . TRP B 1 485 ? 18.109 14.188 5.52 1 97.94 485 TRP B O 1
ATOM 8731 N N . GLY B 1 486 ? 16.656 14.68 3.908 1 98 486 GLY B N 1
ATOM 8732 C CA . GLY B 1 486 ? 15.609 15.078 4.836 1 98 486 GLY B CA 1
ATOM 8733 C C . GLY B 1 486 ? 15.102 13.93 5.691 1 98 486 GLY B C 1
ATOM 8734 O O . GLY B 1 486 ? 14.742 14.125 6.855 1 98 486 GLY B O 1
ATOM 8735 N N . GLU B 1 487 ? 15.086 12.742 5.133 1 98.12 487 GLU B N 1
ATOM 8736 C CA . GLU B 1 487 ? 14.625 11.578 5.879 1 98.12 487 GLU B CA 1
ATOM 8737 C C . GLU B 1 487 ? 15.547 11.281 7.055 1 98.12 487 GLU B C 1
ATOM 8739 O O . GLU B 1 487 ? 15.078 10.891 8.133 1 98.12 487 GLU B O 1
ATOM 8744 N N . MET B 1 488 ? 16.812 11.422 6.863 1 98.75 488 MET B N 1
ATOM 8745 C CA . MET B 1 488 ? 17.766 11.203 7.945 1 98.75 488 MET B CA 1
ATOM 8746 C C . MET B 1 488 ? 17.609 12.258 9.031 1 98.75 488 MET B C 1
ATOM 8748 O O . MET B 1 488 ? 17.641 11.945 10.227 1 98.75 488 MET B O 1
ATOM 8752 N N . PHE B 1 489 ? 17.422 13.523 8.617 1 98.75 489 PHE B N 1
ATOM 8753 C CA . PHE B 1 489 ? 17.141 14.594 9.562 1 98.75 489 PHE B CA 1
ATOM 8754 C C . PHE B 1 489 ? 15.852 14.312 10.328 1 98.75 489 PHE B C 1
ATOM 8756 O O . PHE B 1 489 ? 15.797 14.484 11.547 1 98.75 489 PHE B O 1
ATOM 8763 N N . ALA B 1 490 ? 14.82 13.836 9.609 1 98.69 490 ALA B N 1
ATOM 8764 C CA . ALA B 1 490 ? 13.531 13.531 10.227 1 98.69 490 ALA B CA 1
ATOM 8765 C C . ALA B 1 490 ? 13.68 12.469 11.305 1 98.69 490 ALA B C 1
ATOM 8767 O O . ALA B 1 490 ? 13.031 12.539 12.352 1 98.69 490 ALA B O 1
ATOM 8768 N N . LEU B 1 491 ? 14.547 11.469 11.078 1 98.88 491 LEU B N 1
ATOM 8769 C CA . LEU B 1 491 ? 14.742 10.406 12.062 1 98.88 491 LEU B CA 1
ATOM 8770 C C . LEU B 1 491 ? 15.383 10.961 13.336 1 98.88 491 LEU B C 1
ATOM 8772 O O . LEU B 1 491 ? 15.039 10.539 14.438 1 98.88 491 LEU B O 1
ATOM 8776 N N . LEU B 1 492 ? 16.328 11.891 13.125 1 98.88 492 LEU B N 1
ATOM 8777 C CA . LEU B 1 492 ? 16.938 12.555 14.273 1 98.88 492 LEU B CA 1
ATOM 8778 C C . LEU B 1 492 ? 15.891 13.258 15.125 1 98.88 492 LEU B C 1
ATOM 8780 O O . LEU B 1 492 ? 15.852 13.07 16.344 1 98.88 492 LEU B O 1
ATOM 8784 N N . VAL B 1 493 ? 15.031 14.039 14.453 1 98.88 493 VAL B N 1
ATOM 8785 C CA . VAL B 1 493 ? 13.992 14.805 15.141 1 98.88 493 VAL B CA 1
ATOM 8786 C C . VAL B 1 493 ? 12.992 13.852 15.781 1 98.88 493 VAL B C 1
ATOM 8788 O O . VAL B 1 493 ? 12.547 14.062 16.906 1 98.88 493 VAL B O 1
ATOM 8791 N N . TYR B 1 494 ? 12.641 12.773 15.07 1 98.88 494 TYR B N 1
ATOM 8792 C CA . TYR B 1 494 ? 11.688 11.766 15.516 1 98.88 494 TYR B CA 1
ATOM 8793 C C . TYR B 1 494 ? 12.156 11.117 16.812 1 98.88 494 TYR B C 1
ATOM 8795 O O . TYR B 1 494 ? 11.414 11.078 17.797 1 98.88 494 TYR B O 1
ATOM 8803 N N . GLY B 1 495 ? 13.406 10.672 16.797 1 98.88 495 GLY B N 1
ATOM 8804 C CA . GLY B 1 495 ? 13.969 10.062 18 1 98.88 495 GLY B CA 1
ATOM 8805 C C . GLY B 1 495 ? 14.055 11.016 19.172 1 98.88 495 GLY B C 1
ATOM 8806 O O . GLY B 1 495 ? 13.844 10.625 20.312 1 98.88 495 GLY B O 1
ATOM 8807 N N . HIS B 1 496 ? 14.352 12.305 18.844 1 98.81 496 HIS B N 1
ATOM 8808 C CA . HIS B 1 496 ? 14.477 13.336 19.859 1 98.81 496 HIS B CA 1
ATOM 8809 C C . HIS B 1 496 ? 13.195 13.461 20.672 1 98.81 496 HIS B C 1
ATOM 8811 O O . HIS B 1 496 ? 13.227 13.336 21.906 1 98.81 496 HIS B O 1
ATOM 8817 N N . LEU B 1 497 ? 12.055 13.602 19.984 1 98.75 497 LEU B N 1
ATOM 8818 C CA . LEU B 1 497 ? 10.805 13.805 20.703 1 98.75 497 LEU B CA 1
ATOM 8819 C C . LEU B 1 497 ? 10.312 12.508 21.328 1 98.75 497 LEU B C 1
ATOM 8821 O O . LEU B 1 497 ? 9.656 12.523 22.375 1 98.75 497 LEU B O 1
ATOM 8825 N N . ILE B 1 498 ? 10.633 11.352 20.75 1 98.81 498 ILE B N 1
ATOM 8826 C CA . ILE B 1 498 ? 10.273 10.078 21.359 1 98.81 498 ILE B CA 1
ATOM 8827 C C . ILE B 1 498 ? 10.969 9.93 22.719 1 98.81 498 ILE B C 1
ATOM 8829 O O . ILE B 1 498 ? 10.344 9.508 23.688 1 98.81 498 ILE B O 1
ATOM 8833 N N . LEU B 1 499 ? 12.234 10.312 22.75 1 98.75 499 LEU B N 1
ATOM 8834 C CA . LEU B 1 499 ? 12.984 10.195 24 1 98.75 499 LEU B CA 1
ATOM 8835 C C . LEU B 1 499 ? 12.477 11.195 25.031 1 98.75 499 LEU B C 1
ATOM 8837 O O . LEU B 1 499 ? 12.453 10.898 26.234 1 98.75 499 LEU B O 1
ATOM 8841 N N . GLU B 1 500 ? 12.078 12.438 24.562 1 98.44 500 GLU B N 1
ATOM 8842 C CA . GLU B 1 500 ? 11.438 13.352 25.5 1 98.44 500 GLU B CA 1
ATOM 8843 C C . GLU B 1 500 ? 10.164 12.75 26.078 1 98.44 500 GLU B C 1
ATOM 8845 O O . GLU B 1 500 ? 9.93 12.82 27.297 1 98.44 500 GLU B O 1
ATOM 8850 N N . ALA B 1 501 ? 9.383 12.188 25.234 1 98.38 501 ALA B N 1
ATOM 8851 C CA . ALA B 1 501 ? 8.133 11.57 25.656 1 98.38 501 ALA B CA 1
ATOM 8852 C C . ALA B 1 501 ? 8.398 10.406 26.609 1 98.38 501 ALA B C 1
ATOM 8854 O O . ALA B 1 501 ? 7.633 10.18 27.562 1 98.38 501 ALA B O 1
ATOM 8855 N N . ALA B 1 502 ? 9.414 9.664 26.312 1 97.62 502 ALA B N 1
ATOM 8856 C CA . ALA B 1 502 ? 9.734 8.484 27.109 1 97.62 502 ALA B CA 1
ATOM 8857 C C . ALA B 1 502 ? 10 8.867 28.562 1 97.62 502 ALA B C 1
ATOM 8859 O O . ALA B 1 502 ? 9.68 8.109 29.484 1 97.62 502 ALA B O 1
ATOM 8860 N N . LYS B 1 503 ? 10.602 10 28.766 1 95.75 503 LYS B N 1
ATOM 8861 C CA . LYS B 1 503 ? 10.852 10.477 30.109 1 95.75 503 LYS B CA 1
ATOM 8862 C C . LYS B 1 503 ? 9.547 10.859 30.812 1 95.75 503 LYS B C 1
ATOM 8864 O O . LYS B 1 503 ? 9.375 10.594 32 1 95.75 503 LYS B O 1
ATOM 8869 N N . ILE B 1 504 ? 8.68 11.398 30.078 1 96.31 504 ILE B N 1
ATOM 8870 C CA . ILE B 1 504 ? 7.418 11.891 30.609 1 96.31 504 ILE B CA 1
ATOM 8871 C C . ILE B 1 504 ? 6.504 10.719 30.938 1 96.31 504 ILE B C 1
ATOM 8873 O O . ILE B 1 504 ? 5.809 10.734 31.969 1 96.31 504 ILE B O 1
ATOM 8877 N N . TYR B 1 505 ? 6.531 9.711 30.141 1 95.38 505 TYR B N 1
ATOM 8878 C CA . TYR B 1 505 ? 5.562 8.633 30.281 1 95.38 505 TYR B CA 1
ATOM 8879 C C . TYR B 1 505 ? 6.219 7.375 30.828 1 95.38 505 TYR B C 1
ATOM 8881 O O . TYR B 1 505 ? 5.605 6.305 30.859 1 95.38 505 TYR B O 1
ATOM 8889 N N . ASP B 1 506 ? 7.34 7.418 31.266 1 93.19 506 ASP B N 1
ATOM 8890 C CA . ASP B 1 506 ? 8.086 6.316 31.875 1 93.19 506 ASP B CA 1
ATOM 8891 C C . ASP B 1 506 ? 8.008 5.062 31 1 93.19 506 ASP B C 1
ATOM 8893 O O . ASP B 1 506 ? 7.582 4.004 31.469 1 93.19 506 ASP B O 1
ATOM 8897 N N . VAL B 1 507 ? 8.422 5.234 29.766 1 96.81 507 VAL B N 1
ATOM 8898 C CA . VAL B 1 507 ? 8.398 4.141 28.797 1 96.81 507 VAL B CA 1
ATOM 8899 C C . VAL B 1 507 ? 9.484 3.121 29.156 1 96.81 507 VAL B C 1
ATOM 8901 O O . VAL B 1 507 ? 10.602 3.494 29.516 1 96.81 507 VAL B O 1
ATOM 8904 N N . ASP B 1 508 ? 9.094 1.876 29.125 1 94.56 508 ASP B N 1
ATOM 8905 C CA . ASP B 1 508 ? 10.008 0.804 29.5 1 94.56 508 ASP B CA 1
ATOM 8906 C C . ASP B 1 508 ? 11.195 0.731 28.531 1 94.56 508 ASP B C 1
ATOM 8908 O O . ASP B 1 508 ? 11.055 1.016 27.344 1 94.56 508 ASP B O 1
ATOM 8912 N N . LYS B 1 509 ? 12.328 0.289 29.062 1 97.5 509 LYS B N 1
ATOM 8913 C CA . LYS B 1 509 ? 13.586 0.203 28.328 1 97.5 509 LYS B CA 1
ATOM 8914 C C . LYS B 1 509 ? 13.469 -0.739 27.141 1 97.5 509 LYS B C 1
ATOM 8916 O O . LYS B 1 509 ? 14.031 -0.476 26.078 1 97.5 509 LYS B O 1
ATOM 8921 N N . ASP B 1 510 ? 12.727 -1.857 27.266 1 98.38 510 ASP B N 1
ATOM 8922 C CA . ASP B 1 510 ? 12.609 -2.842 26.188 1 98.38 510 ASP B CA 1
ATOM 8923 C C . ASP B 1 510 ? 11.938 -2.236 24.969 1 98.38 510 ASP B C 1
ATOM 8925 O O . ASP B 1 510 ? 12.398 -2.441 23.844 1 98.38 510 ASP B O 1
ATOM 8929 N N . LEU B 1 511 ? 10.883 -1.503 25.172 1 98.38 511 LEU B N 1
ATOM 8930 C CA . LEU B 1 511 ? 10.18 -0.86 24.062 1 98.38 511 LEU B CA 1
ATOM 8931 C C . LEU B 1 511 ? 11.062 0.186 23.391 1 98.38 511 LEU B C 1
ATOM 8933 O O . LEU B 1 511 ? 11.117 0.259 22.172 1 98.38 511 LEU B O 1
ATOM 8937 N N . LEU B 1 512 ? 11.742 1.021 24.188 1 98.69 512 LEU B N 1
ATOM 8938 C CA . LEU B 1 512 ? 12.609 2.047 23.625 1 98.69 512 LEU B CA 1
ATOM 8939 C C . LEU B 1 512 ? 13.711 1.421 22.766 1 98.69 512 LEU B C 1
ATOM 8941 O O . LEU B 1 512 ? 14.016 1.914 21.688 1 98.69 512 LEU B O 1
ATOM 8945 N N . GLU B 1 513 ? 14.25 0.304 23.281 1 98.69 513 GLU B N 1
ATOM 8946 C CA . GLU B 1 513 ? 15.305 -0.393 22.547 1 98.69 513 GLU B CA 1
ATOM 8947 C C . GLU B 1 513 ? 14.789 -0.931 21.219 1 98.69 513 GLU B C 1
ATOM 8949 O O . GLU B 1 513 ? 15.5 -0.888 20.203 1 98.69 513 GLU B O 1
ATOM 8954 N N . GLU B 1 514 ? 13.578 -1.413 21.188 1 98.62 514 GLU B N 1
ATOM 8955 C CA . GLU B 1 514 ? 13.008 -1.932 19.938 1 98.62 514 GLU B CA 1
ATOM 8956 C C . GLU B 1 514 ? 12.656 -0.799 18.984 1 98.62 514 GLU B C 1
ATOM 8958 O O . GLU B 1 514 ? 12.75 -0.958 17.766 1 98.62 514 GLU B O 1
ATOM 8963 N N . ILE B 1 515 ? 12.219 0.333 19.516 1 98.88 515 ILE B N 1
ATOM 8964 C CA . ILE B 1 515 ? 11.953 1.504 18.688 1 98.88 515 ILE B CA 1
ATOM 8965 C C . ILE B 1 515 ? 13.25 1.956 18.016 1 98.88 515 ILE B C 1
ATOM 8967 O O . ILE B 1 515 ? 13.281 2.189 16.812 1 98.88 515 ILE B O 1
ATOM 8971 N N . PHE B 1 516 ? 14.297 2.021 18.766 1 98.94 516 PHE B N 1
ATOM 8972 C CA . PHE B 1 516 ? 15.547 2.494 18.188 1 98.94 516 PHE B CA 1
ATOM 8973 C C . PHE B 1 516 ? 16.203 1.398 17.359 1 98.94 516 PHE B C 1
ATOM 8975 O O . PHE B 1 516 ? 17.062 1.681 16.516 1 98.94 516 PHE B O 1
ATOM 8982 N N . ASP B 1 517 ? 15.781 0.107 17.609 1 98.81 517 ASP B N 1
ATOM 8983 C CA . ASP B 1 517 ? 16.188 -0.956 16.688 1 98.81 517 ASP B CA 1
ATOM 8984 C C . ASP B 1 517 ? 15.75 -0.654 15.266 1 98.81 517 ASP B C 1
ATOM 8986 O O . ASP B 1 517 ? 16.578 -0.554 14.359 1 98.81 517 ASP B O 1
ATOM 8990 N N . PHE B 1 518 ? 14.43 -0.395 15.047 1 98.62 518 PHE B N 1
ATOM 8991 C CA . PHE B 1 518 ? 13.977 -0.147 13.688 1 98.62 518 PHE B CA 1
ATOM 8992 C C . PHE B 1 518 ? 14.477 1.206 13.188 1 98.62 518 PHE B C 1
ATOM 8994 O O . PHE B 1 518 ? 14.68 1.395 11.992 1 98.62 518 PHE B O 1
ATOM 9001 N N . MET B 1 519 ? 14.688 2.193 14.086 1 98.88 519 MET B N 1
ATOM 9002 C CA . MET B 1 519 ? 15.172 3.506 13.672 1 98.88 519 MET B CA 1
ATOM 9003 C C . MET B 1 519 ? 16.578 3.408 13.102 1 98.88 519 MET B C 1
ATOM 9005 O O . MET B 1 519 ? 16.922 4.113 12.148 1 98.88 519 MET B O 1
ATOM 9009 N N . ILE B 1 520 ? 17.406 2.576 13.727 1 98.88 520 ILE B N 1
ATOM 9010 C CA . ILE B 1 520 ? 18.766 2.34 13.227 1 98.88 520 ILE B CA 1
ATOM 9011 C C . ILE B 1 520 ? 18.688 1.733 11.828 1 98.88 520 ILE B C 1
ATOM 9013 O O . ILE B 1 520 ? 19.422 2.152 10.93 1 98.88 520 ILE B O 1
ATOM 9017 N N . ARG B 1 521 ? 17.828 0.761 11.664 1 98.69 521 ARG B N 1
ATOM 9018 C CA . ARG B 1 521 ? 17.656 0.113 10.367 1 98.69 521 ARG B CA 1
ATOM 9019 C C . ARG B 1 521 ? 17.172 1.105 9.32 1 98.69 521 ARG B C 1
ATOM 9021 O O . ARG B 1 521 ? 17.672 1.12 8.195 1 98.69 521 ARG B O 1
ATOM 9028 N N . ASP B 1 522 ? 16.219 1.941 9.703 1 98.69 522 ASP B N 1
ATOM 9029 C CA . ASP B 1 522 ? 15.711 2.941 8.766 1 98.69 522 ASP B CA 1
ATOM 9030 C C . ASP B 1 522 ? 16.797 3.943 8.383 1 98.69 522 ASP B C 1
ATOM 9032 O O . ASP B 1 522 ? 16.922 4.32 7.219 1 98.69 522 ASP B O 1
ATOM 9036 N N . PHE B 1 523 ? 17.516 4.418 9.391 1 98.88 523 PHE B N 1
ATOM 9037 C CA . PHE B 1 523 ? 18.609 5.352 9.133 1 98.88 523 PHE B CA 1
ATOM 9038 C C . PHE B 1 523 ? 19.625 4.746 8.172 1 98.88 523 PHE B C 1
ATOM 9040 O O . PHE B 1 523 ? 20.078 5.414 7.242 1 98.88 523 PHE B O 1
ATOM 9047 N N . SER B 1 524 ? 19.969 3.494 8.398 1 98.88 524 SER B N 1
ATOM 9048 C CA . SER B 1 524 ? 20.891 2.783 7.52 1 98.88 524 SER B CA 1
ATOM 9049 C C . SER B 1 524 ? 20.328 2.672 6.105 1 98.88 524 SER B C 1
ATOM 9051 O O . SER B 1 524 ? 21.078 2.803 5.129 1 98.88 524 SER B O 1
ATOM 9053 N N . LYS B 1 525 ? 19.125 2.391 6.055 1 98.38 525 LYS B N 1
ATOM 9054 C CA . LYS B 1 525 ? 18.469 2.32 4.75 1 98.38 525 LYS B CA 1
ATOM 9055 C C . LYS B 1 525 ? 18.578 3.645 4.004 1 98.38 525 LYS B C 1
ATOM 9057 O O . LYS B 1 525 ? 18.875 3.66 2.803 1 98.38 525 LYS B O 1
ATOM 9062 N N . PHE B 1 526 ? 18.328 4.758 4.648 1 98.62 526 PHE B N 1
ATOM 9063 C CA . PHE B 1 526 ? 18.422 6.062 4 1 98.62 526 PHE B CA 1
ATOM 9064 C C . PHE B 1 526 ? 19.859 6.395 3.648 1 98.62 526 PHE B C 1
ATOM 9066 O O . PHE B 1 526 ? 20.125 7.055 2.643 1 98.62 526 PHE B O 1
ATOM 9073 N N . ALA B 1 527 ? 20.766 5.922 4.488 1 98.75 527 ALA B N 1
ATOM 9074 C CA . ALA B 1 527 ? 22.188 6.098 4.168 1 98.75 527 ALA B CA 1
ATOM 9075 C C . ALA B 1 527 ? 22.547 5.398 2.859 1 98.75 527 ALA B C 1
ATOM 9077 O O . ALA B 1 527 ? 23.25 5.965 2.02 1 98.75 527 ALA B O 1
ATOM 9078 N N . VAL B 1 528 ? 22.062 4.207 2.725 1 98.44 528 VAL B N 1
ATOM 9079 C CA . VAL B 1 528 ? 22.297 3.451 1.499 1 98.44 528 VAL B CA 1
ATOM 9080 C C . VAL B 1 528 ? 21.641 4.16 0.318 1 98.44 528 VAL B C 1
ATOM 9082 O O . VAL B 1 528 ? 22.219 4.234 -0.771 1 98.44 528 VAL B O 1
ATOM 9085 N N . GLU B 1 529 ? 20.5 4.691 0.526 1 98.12 529 GLU B N 1
ATOM 9086 C CA . GLU B 1 529 ? 19.797 5.438 -0.522 1 98.12 529 GLU B CA 1
ATOM 9087 C C . GLU B 1 529 ? 20.594 6.684 -0.923 1 98.12 529 GLU B C 1
ATOM 9089 O O . GLU B 1 529 ? 20.688 7.012 -2.107 1 98.12 529 GLU B O 1
ATOM 9094 N N . LEU B 1 530 ? 21.109 7.355 0.081 1 98.44 530 LEU B N 1
ATOM 9095 C CA . LEU B 1 530 ? 21.875 8.57 -0.182 1 98.44 530 LEU B CA 1
ATOM 9096 C C . LEU B 1 530 ? 23.109 8.258 -1.021 1 98.44 530 LEU B C 1
ATOM 9098 O O . LEU B 1 530 ? 23.406 8.977 -1.98 1 98.44 530 LEU B O 1
ATOM 9102 N N . MET B 1 531 ? 23.828 7.215 -0.647 1 97.69 531 MET B N 1
ATOM 9103 C CA . MET B 1 531 ? 25.062 6.883 -1.354 1 97.69 531 MET B CA 1
ATOM 9104 C C . MET B 1 531 ? 24.766 6.504 -2.803 1 97.69 531 MET B C 1
ATOM 9106 O O . MET B 1 531 ? 25.641 6.637 -3.666 1 97.69 531 MET B O 1
ATOM 9110 N N . ALA B 1 532 ? 23.516 6.051 -3.059 1 97.5 532 ALA B N 1
ATOM 9111 C CA . ALA B 1 532 ? 23.156 5.59 -4.398 1 97.5 532 ALA B CA 1
ATOM 9112 C C . ALA B 1 532 ? 22.703 6.754 -5.273 1 97.5 532 ALA B C 1
ATOM 9114 O O . ALA B 1 532 ? 22.531 6.598 -6.48 1 97.5 532 ALA B O 1
ATOM 9115 N N . LYS B 1 533 ? 22.516 7.945 -4.688 1 97.94 533 LYS B N 1
ATOM 9116 C CA . LYS B 1 533 ? 22.094 9.102 -5.477 1 97.94 533 LYS B CA 1
ATOM 9117 C C . LYS B 1 533 ? 23.188 9.5 -6.473 1 97.94 533 LYS B C 1
ATOM 9119 O O . LYS B 1 533 ? 24.359 9.562 -6.125 1 97.94 533 LYS B O 1
ATOM 9124 N N . PRO B 1 534 ? 22.766 9.797 -7.684 1 96.5 534 PRO B N 1
ATOM 9125 C CA . PRO B 1 534 ? 23.75 10.086 -8.719 1 96.5 534 PRO B CA 1
ATOM 9126 C C . PRO B 1 534 ? 24.609 11.312 -8.391 1 96.5 534 PRO B C 1
ATOM 9128 O O . PRO B 1 534 ? 25.781 11.383 -8.781 1 96.5 534 PRO B O 1
ATOM 9131 N N . SER B 1 535 ? 24.094 12.25 -7.645 1 96.38 535 SER B N 1
ATOM 9132 C CA . SER B 1 535 ? 24.797 13.508 -7.402 1 96.38 535 SER B CA 1
ATOM 9133 C C . SER B 1 535 ? 25.594 13.453 -6.105 1 96.38 535 SER B C 1
ATOM 9135 O O . SER B 1 535 ? 26.266 14.414 -5.746 1 96.38 535 SER B O 1
ATOM 9137 N N . ALA B 1 536 ? 25.531 12.336 -5.379 1 98.12 536 ALA B N 1
ATOM 9138 C CA . ALA B 1 536 ? 26.281 12.227 -4.129 1 98.12 536 ALA B CA 1
ATOM 9139 C C . ALA B 1 536 ? 27.781 12.32 -4.371 1 98.12 536 ALA B C 1
ATOM 9141 O O . ALA B 1 536 ? 28.297 11.695 -5.301 1 98.12 536 ALA B O 1
ATOM 9142 N N . THR B 1 537 ? 28.5 13.125 -3.625 1 98.12 537 THR B N 1
ATOM 9143 C CA . THR B 1 537 ? 29.953 13.273 -3.744 1 98.12 537 THR B CA 1
ATOM 9144 C C . THR B 1 537 ? 30.672 12.141 -3.014 1 98.12 537 THR B C 1
ATOM 9146 O O . THR B 1 537 ? 30.078 11.445 -2.191 1 98.12 537 THR B O 1
ATOM 9149 N N . ASP B 1 538 ? 31.922 12.008 -3.275 1 98.06 538 ASP B N 1
ATOM 9150 C CA . ASP B 1 538 ? 32.719 10.969 -2.629 1 98.06 538 ASP B CA 1
ATOM 9151 C C . ASP B 1 538 ? 32.719 11.141 -1.11 1 98.06 538 ASP B C 1
ATOM 9153 O O . ASP B 1 538 ? 32.625 10.156 -0.37 1 98.06 538 ASP B O 1
ATOM 9157 N N . LYS B 1 539 ? 32.844 12.375 -0.688 1 98.44 539 LYS B N 1
ATOM 9158 C CA . LYS B 1 539 ? 32.844 12.641 0.748 1 98.44 539 LYS B CA 1
ATOM 9159 C C . LYS B 1 539 ? 31.5 12.281 1.371 1 98.44 539 LYS B C 1
ATOM 9161 O O . LYS B 1 539 ? 31.438 11.711 2.463 1 98.44 539 LYS B O 1
ATOM 9166 N N . GLN B 1 540 ? 30.391 12.672 0.709 1 98.75 540 GLN B N 1
ATOM 9167 C CA . GLN B 1 540 ? 29.047 12.32 1.184 1 98.75 540 GLN B CA 1
ATOM 9168 C C . GLN B 1 540 ? 28.859 10.805 1.22 1 98.75 540 GLN B C 1
ATOM 9170 O O . GLN B 1 540 ? 28.25 10.273 2.148 1 98.75 540 GLN B O 1
ATOM 9175 N N . ILE B 1 541 ? 29.375 10.086 0.224 1 98.62 541 ILE B N 1
ATOM 9176 C CA . ILE B 1 541 ? 29.297 8.633 0.148 1 98.62 541 ILE B CA 1
ATOM 9177 C C . ILE B 1 541 ? 30.062 8.008 1.323 1 98.62 541 ILE B C 1
ATOM 9179 O O . ILE B 1 541 ? 29.594 7.047 1.932 1 98.62 541 ILE B O 1
ATOM 9183 N N . GLU B 1 542 ? 31.203 8.531 1.646 1 98.44 542 GLU B N 1
ATOM 9184 C CA . GLU B 1 542 ? 31.969 8.055 2.789 1 98.44 542 GLU B CA 1
ATOM 9185 C C . GLU B 1 542 ? 31.172 8.18 4.082 1 98.44 542 GLU B C 1
ATOM 9187 O O . GLU B 1 542 ? 31.156 7.25 4.895 1 98.44 542 GLU B O 1
ATOM 9192 N N . TYR B 1 543 ? 30.547 9.336 4.281 1 98.75 543 TYR B N 1
ATOM 9193 C CA . TYR B 1 543 ? 29.75 9.539 5.477 1 98.75 543 TYR B CA 1
ATOM 9194 C C . TYR B 1 543 ? 28.547 8.609 5.492 1 98.75 543 TYR B C 1
ATOM 9196 O O . TYR B 1 543 ? 28.172 8.07 6.539 1 98.75 543 TYR B O 1
ATOM 9204 N N . ALA B 1 544 ? 27.891 8.469 4.281 1 98.69 544 ALA B N 1
ATOM 9205 C CA . ALA B 1 544 ? 26.75 7.555 4.191 1 98.69 544 ALA B CA 1
ATOM 9206 C C . ALA B 1 544 ? 27.156 6.145 4.625 1 98.69 544 ALA B C 1
ATOM 9208 O O . ALA B 1 544 ? 26.422 5.496 5.379 1 98.69 544 ALA B O 1
ATOM 9209 N N . LYS B 1 545 ? 28.281 5.672 4.188 1 98.38 545 LYS B N 1
ATOM 9210 C CA . LYS B 1 545 ? 28.766 4.344 4.551 1 98.38 545 LYS B CA 1
ATOM 9211 C C . LYS B 1 545 ? 28.984 4.23 6.059 1 98.38 545 LYS B C 1
ATOM 9213 O O . LYS B 1 545 ? 28.672 3.197 6.656 1 98.38 545 LYS B O 1
ATOM 9218 N N . LYS B 1 546 ? 29.484 5.312 6.641 1 98.44 546 LYS B N 1
ATOM 9219 C CA . LYS B 1 546 ? 29.75 5.324 8.078 1 98.44 546 LYS B CA 1
ATOM 9220 C C . LYS B 1 546 ? 28.438 5.285 8.875 1 98.44 546 LYS B C 1
ATOM 9222 O O . LYS B 1 546 ? 28.422 4.844 10.023 1 98.44 546 LYS B O 1
ATOM 9227 N N . MET B 1 547 ? 27.344 5.75 8.25 1 98.81 547 MET B N 1
ATOM 9228 C CA . MET B 1 547 ? 26.047 5.824 8.93 1 98.81 547 MET B CA 1
ATOM 9229 C C . MET B 1 547 ? 25.328 4.48 8.883 1 98.81 547 MET B C 1
ATOM 9231 O O . MET B 1 547 ? 24.344 4.277 9.594 1 98.81 547 MET B O 1
ATOM 9235 N N . ILE B 1 548 ? 25.797 3.51 8.023 1 98.69 548 ILE B N 1
ATOM 9236 C CA . ILE B 1 548 ? 25.219 2.172 7.973 1 98.69 548 ILE B CA 1
ATOM 9237 C C . ILE B 1 548 ? 25.625 1.386 9.219 1 98.69 548 ILE B C 1
ATOM 9239 O O . ILE B 1 548 ? 26.797 1.058 9.391 1 98.69 548 ILE B O 1
ATOM 9243 N N . LYS B 1 549 ? 24.688 1.204 10.109 1 98.5 549 LYS B N 1
ATOM 9244 C CA . LYS B 1 549 ? 24.875 0.489 11.367 1 98.5 549 LYS B CA 1
ATOM 9245 C C . LYS B 1 549 ? 23.844 -0.622 11.539 1 98.5 549 LYS B C 1
ATOM 9247 O O . LYS B 1 549 ? 22.875 -0.69 10.789 1 98.5 549 LYS B O 1
ATOM 9252 N N . ARG B 1 550 ? 24.125 -1.555 12.383 1 97.88 550 ARG B N 1
ATOM 9253 C CA . ARG B 1 550 ? 23.156 -2.574 12.758 1 97.88 550 ARG B CA 1
ATOM 9254 C C . ARG B 1 550 ? 22.75 -2.43 14.227 1 97.88 550 ARG B C 1
ATOM 9256 O O . ARG B 1 550 ? 23.562 -2.02 15.055 1 97.88 550 ARG B O 1
ATOM 9263 N N . PRO B 1 551 ? 21.5 -2.705 14.523 1 98.5 551 PRO B N 1
ATOM 9264 C CA . PRO B 1 551 ? 21.078 -2.666 15.93 1 98.5 551 PRO B CA 1
ATOM 9265 C C . PRO B 1 551 ? 21.797 -3.701 16.781 1 98.5 551 PRO B C 1
ATOM 9267 O O . PRO B 1 551 ? 22.297 -4.707 16.266 1 98.5 551 PRO B O 1
ATOM 9270 N N . VAL B 1 552 ? 21.875 -3.41 18.031 1 98.44 552 VAL B N 1
ATOM 9271 C CA . VAL B 1 552 ? 22.453 -4.352 18.984 1 98.44 552 VAL B CA 1
ATOM 9272 C C . VAL B 1 552 ? 21.453 -5.461 19.297 1 98.44 552 VAL B C 1
ATOM 9274 O O . VAL B 1 552 ? 20.406 -5.215 19.875 1 98.44 552 VAL B O 1
ATOM 9277 N N . PRO B 1 553 ? 21.812 -6.691 18.875 1 97.12 553 PRO B N 1
ATOM 9278 C CA . PRO B 1 553 ? 20.875 -7.789 19.109 1 97.12 553 PRO B CA 1
ATOM 9279 C C . PRO B 1 553 ? 20.734 -8.141 20.594 1 97.12 553 PRO B C 1
ATOM 9281 O O . PRO B 1 553 ? 21.703 -8.055 21.344 1 97.12 553 PRO B O 1
ATOM 9284 N N . ASP B 1 554 ? 19.594 -8.438 21.031 1 97.88 554 ASP B N 1
ATOM 9285 C CA . ASP B 1 554 ? 19.234 -8.914 22.359 1 97.88 554 ASP B CA 1
ATOM 9286 C C . ASP B 1 554 ? 18.016 -9.828 22.312 1 97.88 554 ASP B C 1
ATOM 9288 O O . ASP B 1 554 ? 16.875 -9.352 22.375 1 97.88 554 ASP B O 1
ATOM 9292 N N . LYS B 1 555 ? 18.281 -11.125 22.297 1 96.75 555 LYS B N 1
ATOM 9293 C CA . LYS B 1 555 ? 17.234 -12.117 22.125 1 96.75 555 LYS B CA 1
ATOM 9294 C C . LYS B 1 555 ? 16.234 -12.078 23.281 1 96.75 555 LYS B C 1
ATOM 9296 O O . LYS B 1 555 ? 15.031 -12.195 23.078 1 96.75 555 LYS B O 1
ATOM 9301 N N . GLU B 1 556 ? 16.75 -11.961 24.484 1 98 556 GLU B N 1
ATOM 9302 C CA . GLU B 1 556 ? 15.883 -11.953 25.656 1 98 556 GLU B CA 1
ATOM 9303 C C . GLU B 1 556 ? 14.961 -10.734 25.656 1 98 556 GLU B C 1
ATOM 9305 O O . GLU B 1 556 ? 13.773 -10.844 25.969 1 98 556 GLU B O 1
ATOM 9310 N N . ARG B 1 557 ? 15.523 -9.625 25.328 1 98 557 ARG B N 1
ATOM 9311 C CA . ARG B 1 557 ? 14.719 -8.414 25.219 1 98 557 ARG B CA 1
ATOM 9312 C C . ARG B 1 557 ? 13.609 -8.578 24.188 1 98 557 ARG B C 1
ATOM 9314 O O . ARG B 1 557 ? 12.453 -8.242 24.438 1 98 557 ARG B O 1
ATOM 9321 N N . PHE B 1 558 ? 14.031 -9.133 23.062 1 98 558 PHE B N 1
ATOM 9322 C CA . PHE B 1 558 ? 13.07 -9.344 21.969 1 98 558 PHE B CA 1
ATOM 9323 C C . PHE B 1 558 ? 11.914 -10.219 22.438 1 98 558 PHE B C 1
ATOM 9325 O O . PHE B 1 558 ? 10.75 -9.898 22.203 1 98 558 PHE B O 1
ATOM 9332 N N . GLU B 1 559 ? 12.211 -11.273 23.141 1 98.06 559 GLU B N 1
ATOM 9333 C CA . GLU B 1 559 ? 11.18 -12.203 23.594 1 98.06 559 GLU B CA 1
ATOM 9334 C C . GLU B 1 559 ? 10.258 -11.555 24.625 1 98.06 559 GLU B C 1
ATOM 9336 O O . GLU B 1 559 ? 9.07 -11.859 24.672 1 98.06 559 GLU B O 1
ATOM 9341 N N . ARG B 1 560 ? 10.828 -10.68 25.438 1 98.56 560 ARG B N 1
ATOM 9342 C CA . ARG B 1 560 ? 9.984 -9.953 26.391 1 98.56 560 ARG B CA 1
ATOM 9343 C C . ARG B 1 560 ? 9.008 -9.039 25.672 1 98.56 560 ARG B C 1
ATOM 9345 O O . ARG B 1 560 ? 7.852 -8.906 26.078 1 98.56 560 ARG B O 1
ATOM 9352 N N . VAL B 1 561 ? 9.461 -8.422 24.609 1 98.5 561 VAL B N 1
ATOM 9353 C CA . VAL B 1 561 ? 8.578 -7.543 23.844 1 98.5 561 VAL B CA 1
ATOM 9354 C C . VAL B 1 561 ? 7.535 -8.375 23.094 1 98.5 561 VAL B C 1
ATOM 9356 O O . VAL B 1 561 ? 6.383 -7.965 22.969 1 98.5 561 VAL B O 1
ATOM 9359 N N . VAL B 1 562 ? 7.945 -9.539 22.547 1 98.5 562 VAL B N 1
ATOM 9360 C CA . VAL B 1 562 ? 6.988 -10.445 21.906 1 98.5 562 VAL B CA 1
ATOM 9361 C C . VAL B 1 562 ? 5.871 -10.773 22.906 1 98.5 562 VAL B C 1
ATOM 9363 O O . VAL B 1 562 ? 4.691 -10.742 22.547 1 98.5 562 VAL B O 1
ATOM 9366 N N . LYS B 1 563 ? 6.277 -11.094 24.156 1 98.31 563 LYS B N 1
ATOM 9367 C CA . LYS B 1 563 ? 5.293 -11.422 25.188 1 98.31 563 LYS B CA 1
ATOM 9368 C C . LYS B 1 563 ? 4.336 -10.258 25.422 1 98.31 563 LYS B C 1
ATOM 9370 O O . LYS B 1 563 ? 3.129 -10.461 25.562 1 98.31 563 LYS B O 1
ATOM 9375 N N . LYS B 1 564 ? 4.887 -9.086 25.453 1 98.25 564 LYS B N 1
ATOM 9376 C CA . LYS B 1 564 ? 4.055 -7.898 25.609 1 98.25 564 LYS B CA 1
ATOM 9377 C C . LYS B 1 564 ? 3.088 -7.754 24.438 1 98.25 564 LYS B C 1
ATOM 9379 O O . LYS B 1 564 ? 1.893 -7.523 24.641 1 98.25 564 LYS B O 1
ATOM 9384 N N . VAL B 1 565 ? 3.572 -7.875 23.25 1 98.62 565 VAL B N 1
ATOM 9385 C CA . VAL B 1 565 ? 2.766 -7.742 22.031 1 98.62 565 VAL B CA 1
ATOM 9386 C C . VAL B 1 565 ? 1.643 -8.781 22.047 1 98.62 565 VAL B C 1
ATOM 9388 O O . VAL B 1 565 ? 0.483 -8.445 21.797 1 98.62 565 VAL B O 1
ATOM 9391 N N . TYR B 1 566 ? 1.971 -9.992 22.375 1 98.25 566 TYR B N 1
ATOM 9392 C CA . TYR B 1 566 ? 0.999 -11.078 22.312 1 98.25 566 TYR B CA 1
ATOM 9393 C C . TYR B 1 566 ? -0.004 -10.977 23.453 1 98.25 566 TYR B C 1
ATOM 9395 O O . TYR B 1 566 ? -1.064 -11.602 23.422 1 98.25 566 TYR B O 1
ATOM 9403 N N . SER B 1 567 ? 0.317 -10.172 24.5 1 98.25 567 SER B N 1
ATOM 9404 C CA . SER B 1 567 ? -0.616 -9.945 25.609 1 98.25 567 SER B CA 1
ATOM 9405 C C . SER B 1 567 ? -1.835 -9.156 25.141 1 98.25 567 SER B C 1
ATOM 9407 O O . SER B 1 567 ? -2.854 -9.109 25.828 1 98.25 567 SER B O 1
ATOM 9409 N N . TYR B 1 568 ? -1.774 -8.57 23.906 1 98.44 568 TYR B N 1
ATOM 9410 C CA . TYR B 1 568 ? -2.904 -7.816 23.391 1 98.44 568 TYR B CA 1
ATOM 9411 C C . TYR B 1 568 ? -3.918 -8.742 22.719 1 98.44 568 TYR B C 1
ATOM 9413 O O . TYR B 1 568 ? -5.008 -8.305 22.344 1 98.44 568 TYR B O 1
ATOM 9421 N N . ALA B 1 569 ? -3.58 -10 22.531 1 98.31 569 ALA B N 1
ATOM 9422 C CA . ALA B 1 569 ? -4.539 -10.953 21.969 1 98.31 569 ALA B CA 1
ATOM 9423 C C . ALA B 1 569 ? -5.836 -10.961 22.781 1 98.31 569 ALA B C 1
ATOM 9425 O O . ALA B 1 569 ? -5.809 -11.094 24 1 98.31 569 ALA B O 1
ATOM 9426 N N . ASP B 1 570 ? -6.973 -10.727 22.109 1 98 570 ASP B N 1
ATOM 9427 C CA . ASP B 1 570 ? -8.328 -10.734 22.656 1 98 570 ASP B CA 1
ATOM 9428 C C . ASP B 1 570 ? -8.547 -9.578 23.625 1 98 570 ASP B C 1
ATOM 9430 O O . ASP B 1 570 ? -9.492 -9.586 24.406 1 98 570 ASP B O 1
ATOM 9434 N N . ALA B 1 571 ? -7.555 -8.633 23.594 1 98.25 571 ALA B N 1
ATOM 9435 C CA . ALA B 1 571 ? -7.719 -7.465 24.453 1 98.25 571 ALA B CA 1
ATOM 9436 C C . ALA B 1 571 ? -8.867 -6.582 23.984 1 98.25 571 ALA B C 1
ATOM 9438 O O . ALA B 1 571 ? -9.523 -5.918 24.781 1 98.25 571 ALA B O 1
ATOM 9439 N N . TYR B 1 572 ? -9.094 -6.582 22.656 1 98.56 572 TYR B N 1
ATOM 9440 C CA . TYR B 1 572 ? -10.172 -5.777 22.094 1 98.56 572 TYR B CA 1
ATOM 9441 C C . TYR B 1 572 ? -10.758 -6.445 20.844 1 98.56 572 TYR B C 1
ATOM 9443 O O . TYR B 1 572 ? -10.016 -6.988 20.031 1 98.56 572 TYR B O 1
ATOM 9451 N N . GLU B 1 573 ? -11.984 -6.418 20.734 1 98.44 573 GLU B N 1
ATOM 9452 C CA . GLU B 1 573 ? -12.781 -6.695 19.547 1 98.44 573 GLU B CA 1
ATOM 9453 C C . GLU B 1 573 ? -14.031 -5.816 19.5 1 98.44 573 GLU B C 1
ATOM 9455 O O . GLU B 1 573 ? -14.758 -5.711 20.5 1 98.44 573 GLU B O 1
ATOM 9460 N N . MET B 1 574 ? -14.219 -5.145 18.484 1 98.5 574 MET B N 1
ATOM 9461 C CA . MET B 1 574 ? -15.414 -4.316 18.344 1 98.5 574 MET B CA 1
ATOM 9462 C C . MET B 1 574 ? -16.672 -5.168 18.422 1 98.5 574 MET B C 1
ATOM 9464 O O . MET B 1 574 ? -16.688 -6.309 17.969 1 98.5 574 MET B O 1
ATOM 9468 N N . ASN B 1 575 ? -17.734 -4.59 19.031 1 98.44 575 ASN B N 1
ATOM 9469 C CA . ASN B 1 575 ? -19 -5.309 19.062 1 98.44 575 ASN B CA 1
ATOM 9470 C C . ASN B 1 575 ? -19.469 -5.691 17.656 1 98.44 575 ASN B C 1
ATOM 9472 O O . ASN B 1 575 ? -19.156 -4.996 16.688 1 98.44 575 ASN B O 1
ATOM 9476 N N . PRO B 1 576 ? -20.203 -6.812 17.531 1 96.75 576 PRO B N 1
ATOM 9477 C CA . PRO B 1 576 ? -20.594 -7.297 16.219 1 96.75 576 PRO B CA 1
ATOM 9478 C C . PRO B 1 576 ? -21.703 -6.449 15.578 1 96.75 576 PRO B C 1
ATOM 9480 O O . PRO B 1 576 ? -22.5 -5.844 16.297 1 96.75 576 PRO B O 1
#